Protein 7N72 (pdb70)

Sequence (1030 aa):
SVRLSGYCGSPWRVIGYHVVVWMMAGIPLLLFRWKPLWGVRLRLRPCNLAHAETLVIEIWQLFTVQVQTEVLRYYLFQGQRYIWIETQQAFYQVSLLDHGRSCDDVHRSRHGLSLQDQMVRKAIYGPNVISIPVKSYPQLLVDEALNPYYGFQAFSIALWLADHYYWYALCIFLISSISICLSLYKTRKQSQTLRDMVKLSMRVCVCRPGGEEEWVDSSELVPGDCLVLPQEGGLMPCDAALVAGECMVNESSLTGESIPVLKTALPEGLGPYCAETHRRHTLFCGTLILQARAYVGPHVLAVVTRTGFCTAKGGLVSSILHPFYKHSMKFVAALSVLALLGTIYSIFILYRNRVPLNEIVIRALDLVTVVVPPALPAAMTVCTLYAQSRLRRQGIFCIHPLRINLGGKLQLVCFDKTGTLTEDGLDVMGVVPLKGQAFLPLVPEPRRLPVGPLLRALATCHALSRLQDTPVGDPMDLKMVESTGWVLEDSAFGTQVPVPVSVLHRFPFSSALQRMSVVVAWPGATQPEAYVKGSPELVAGLCNPETVPTDFAQMLQSYTAAGYRVVALASKPLPTVPSLEAAQQLTRDTVEGDLSLLGLLVMRNLLKPQTTPVIQALRRTRIRAVMVTGDNLQTAVTVARGCGMVAPQEHLIIVHATHPERGQPASLEFLPMESRSRHLALSGPTFGIIVKHFPKLLPKVLVQGTVFARMAPEQKTELVCELQKLQYCVGMCGDGANDCGALKAADVGISLSQAEASVVSPFTSSMASIECVPMVIREGRCSLDTSFSVFKYMALYSLTQFISVLILYTINTNLGDLQFLAIDLVITTTVAVLMSRTGPALVLGRVRPPGALLSVPVLSSLLLQMVLVTGVQLGGYFLTLAQPWFVPLNRTVAAPDNLPNYENTVVFSLSSFQYLILAAAVSKGAPFRRPLYTNVPFLVALALLSSVLVGLVLVPGLLQGPLALRNITDTGFKLLLLGLVTLNFVGAFMLESVLDQCLPACLRRLRPKRASKKRFKQLERELAEQPWPP

Nearest PDB structures (foldseek):
  7n78-assembly1_A  TM=9.993E-01  e=0.000E+00  Homo sapiens
  7n70-assembly1_A  TM=8.697E-01  e=0.000E+00  Homo sapiens
  7n77-assembly1_A  TM=8.456E-01  e=0.000E+00  Homo sapiens
  7n73-assembly1_A  TM=7.585E-01  e=0.000E+00  Homo sapiens
  7n74-assembly1_A  TM=7.493E-01  e=0.000E+00  Homo sapiens

B-factor: mean 65.34, std 31.08, range [37.19, 162.53]

Foldseek 3Di:
DKDKWFWAADPVQQVVLVCCCPVVDVVVVVVCVVPVVVVCVRGTPTDDLLPGQKIWIPPVPIDIWGWDPPVWTWTADLQWIFTADPVVGGRHTPLCPCFWFFPQVLLVLQQFAAPVRLVVLCVRGNWQAADQDQDDLVRLLVVPCPDVLVVVLVVLLVLCVVVVLNPVSVVLVVVVVVVSVLVSVLSNVLSVVLRVFRGDWDWWWWHHHPGDIDIDILRSDGFSTKTFADQQKFFDSAKWFWAFWKWWKQVCLWFVARHTQIADHDDDDRTGDDCVVRVSRMDFGGIITRGIGGPDDDTTIIGGHGGHLSTLLSVLVSCLVDDLVVQVVVVLVVLQVVLVVLLVVLLVLCVVLVHDDVVNVSLSVNLSCLLRPSCQVVLLCLLLVLLQVVLVVVFKHFSDSVLLLLLLFFQAEEEAPALEFFDPDKAFQFWWFDDFADIDDGHRQLLPDPPDDVLVLLQPFADWDADPNRIDDDPVSNRSNVRNCWDFPVGWIDHNVPFIKGWLDWDDQDPVLQKIKTWIDTPPDDAIKMKMKGDQVSLLVAEDPSQHHPCNVVVVCVLPLQPKDKMWMWMDGDPDHPDSVVVHVDDVVVRSHHIHTGTITIIGGGGDPQQLVVLVQCVQLNHQYAYAGQADQSNQVNSCCVSVNQDQQAWEWEWDWDPADPPGHIDIDIDTDHGVSYAYAYEQVRLVSCVPPPVVCNLVCLLRYRHYYSHTLVRLLVSQVVVVVLVGQYEYEYAHSSCQSNQLNHSAYEYAHPGNNVSRHSMYGPDSYPPVSVSSSLSNLLSNLLSLLSSLLVSLLSLLQSLLQSVQSSLQEGQFSLLVCCSSPVLSVLLSSLSSNFGWAPGNHSDGDDSRCPDPLNVVLSVVLSVLSNVLLVVQLVVLVPDPPADGQPSSHHPPVSFPHPSSQLNSLQSQLSSLLSSLQSRQDPDSTHHPVVSVSNVVSSVVSVVLSLCSLPPPPRCCVVSRYDDDPPVVSSVVSVVSSVVSSVVSNVSSVCSVPCVVVCCCVPDNDPDDPRSSVVSVVVCVVPPDPD

Radius of gyration: 36.85 Å; Cα contacts (8 Å, |Δi|>4): 1982; chains: 1; bounding box: 64×92×120 Å

Organism: Homo sapiens (NCBI:txid9606)

Solvent-accessible surface area: 45955 Å² total; per-residue (Å²): 130,104,38,54,37,10,26,28,38,47,117,86,92,76,64,32,16,60,58,91,42,79,93,79,49,56,61,38,56,58,122,30,75,81,138,50,103,61,22,16,51,105,32,34,27,105,29,66,49,33,140,2,109,6,0,2,4,40,81,219,110,53,66,67,17,106,19,82,84,99,154,26,30,22,7,73,21,71,19,31,29,41,7,16,44,90,124,116,102,32,17,92,41,6,23,103,63,66,149,43,56,16,4,31,50,0,18,153,17,78,133,11,18,37,85,120,62,11,110,80,57,56,30,38,30,2,61,10,59,21,70,13,93,44,83,49,93,98,102,18,72,71,85,46,25,102,69,115,42,46,41,39,14,59,76,0,24,60,10,8,90,60,27,122,21,102,166,10,1,86,38,3,101,86,75,12,36,103,50,25,82,94,36,15,119,46,51,67,81,46,28,59,60,14,92,84,46,4,134,45,66,55,147,7,7,0,10,17,65,72,74,107,81,65,155,11,44,1,18,53,0,0,7,2,0,0,4,22,6,53,68,142,10,26,69,1,10,0,4,0,0,0,7,4,8,43,1,42,0,26,2,37,29,14,24,21,22,78,109,68,45,69,1,32,35,5,69,130,31,153,29,83,34,46,31,139,102,21,86,155,8,1,0,13,9,14,1,72,6,67,55,0,102,24,136,111,44,120,46,0,12,0,0,0,31,79,7,10,22,24,2,45,35,0,30,16,2,18,34,4,49,70,144,24,84,157,56,21,134,131,21,26,58,52,9,53,96,65,2,114,123,5,12,101,90,0,72,121,2,5,153,120,19,203,14,84,143,106,53,10,73,34,28,3,66,11,0,29,4,10,0,4,4,5,14,8,53,29,6,22,34,27,2,0,84,65,0,25,53,56,0,118,219,65,15,0,91,9,46,59,15,77,70,0,2,28,1,0,33,4,18,0,3,0,0,3,2,17,4,0,0,0,53,113,40,49,56,31,55,0,4,3,13,35,61,75,57,62,50,65,107,64,32,96,50,10,50,78,26,108,114,26,90,18,29,45,3,6,13,27,1,48,85,39,65,80,56,107,115,56,67,54,51,56,96,62,4,42,32,5,22,83,29,5,34,26,65,73,105,114,59,43,23,27,48,75,138,103,58,94,27,48,22,26,29,74,33,116,76,52,43,100,68,45,35,15,28,11,20,19,29,36,99,92,62,113,34,8,53,20,16,27,34,8,49,23,85,56,14,27,73,38,15,52,101,89,17,25,13,118,59,27,78,74,26,17,57,79,44,64,66,19,23,56,68,13,8,5,5,2,17,28,103,33,117,43,71,72,53,68,104,54,11,72,88,74,73,57,85,87,38,53,35,91,11,45,19,27,3,2,4,0,1,58,17,57,45,16,104,60,0,36,80,10,0,91,17,0,56,141,3,155,3,47,9,0,0,0,0,1,18,34,22,95,13,0,7,32,8,0,52,41,0,14,1,1,14,104,136,18,113,1,10,18,2,89,7,73,120,52,61,108,86,98,112,14,59,28,98,65,83,106,66,100,98,93,72,68,7,0,0,0,22,0,79,3,0,13,6,0,30,133,88,36,66,168,41,14,28,59,0,2,10,19,0,6,0,1,0,110,3,30,7,98,26,0,19,46,0,0,41,29,1,50,134,12,71,9,13,0,1,0,0,0,35,15,18,0,0,0,2,0,0,76,27,2,33,0,0,4,0,16,22,118,72,76,0,31,20,6,3,8,0,12,1,75,46,55,8,0,66,0,1,20,40,0,1,44,2,0,7,1,1,0,19,2,0,14,2,0,2,19,0,1,3,0,9,0,27,0,5,9,34,0,0,28,19,0,2,43,7,5,5,14,0,9,76,80,1,15,27,25,0,8,54,76,6,6,65,40,1,6,54,34,3,1,90,9,15,14,19,137,117,30,30,128,100,61,8,74,31,24,0,51,26,76,59,10,64,30,5,7,119,62,1,18,91,40,0,36,43,6,0,66,27,0,22,121,68,0,64,77,34,130,62,33,84,95,9,92,106,128,58,31,26,93,109,12,20,62,3,25,4,0,10,1,0,4,12,0,0,1,13,0,0,6,8,1,0,8,3,0,8,49,12,83,73,22,4,93,38,40,161,48,2,88,49,2,63,77,15,19,62,110,27,35,64,70,10,51,10,14,17,64,70,91,56,69,86,20,65,78,11,29,10,72,65,12,119,55,86,42,5,17,105,85,6,28,40,29,12,77,108,1,90,77,19,0,59,108,46,8,46,84,17,88,135,74,32,53,47,63,63,160,96,137,67,114,96,89,78,31,151,47,89,9,67,53,5,73,87,76,18,87,141,140,71,33,6,170

Secondary structure (DSSP, 8-state):
--EEEEEEE-HHHHHHHHHHHHTS-SHHHHHHHH-HHHHHHHHEEE--TTT-SEEEEE---EEEEE-EE---EEEEETTEEEEEETTTTEEEEGGGTTTT-BHHHHHHGGG---HHHHHHHHHHH--S--------HHHHHHHHTT-HHHHHHHHHHHHHHHTT-HHHHHHHHHHHHHHHHHHHHHHHHHHHHHHHHH----EEEEEETTTEEEEEEGGG--TT-EEEE-TT-EE--SEEEEEESEEEEE-HHHHS--SEEEEEPPP--SSB--TTTTGGGEE-TTPEEEEEE-SSSSSEEEEEEE-GGGSHHHHHHHHHH---HHHHHHHHHHHHHHHHHHHHHHHHHHHHTT--HHHHHHHHHHHHHHHS-TTHHHHHHHHHHHHHHHHHHHTEEESSGGGGGGGGS-SEEEE-SBTTTEEEEEEEEEEE-EETTEEPPPBS-GGGS-SSHHHHHHHHSS--EEETTEEES-HHHHHHHHHH--EE--EEEE------EEEEEEE---TTT-EEEEEEE-TT-SS-EEEEEE-HHHHTTTB-TTTS-TTHHHHHHHHHTTT-EEEEEEEEE--S-SSHHHHTS--HHHHHSSBEEEEEEEEEEEEPTTHHHHHHHHHHTT-EEEEE-SS-HHHHHHHHHHTTSS-TTSEEEEEEEE---TTS--EEEEEEE----EEEEEEHHHHHHHHHH-TTTHHHHHHHEEEEES--HHHHHHHHHHHHHTT--EEEEE-SGGGHHHHHHSSEEEE--SSSSTTT-SEEESSSSTTHHHHHHHHHHHHHHHHHHHHHHHHHHHHHHHHHHHHHHHTT----HHHHHIIIIIIHHHHHHHHTT--B-SS--SSPPP--TT-HHHHHHHHHHHHHHHHHHHHHHHHHHT-TT-----TTS-TTTT-S-HHHHHHHHHHHHHHHHHHHHH--BTBTB--GGG-HHHHHHHHHHHHHHHHHHHSTTSSTTTTTPPP---HHHHHHHHHHHHHHHHHHHHHHHHHHHHHHHHHHHHS---S-S-HHHHHHHHHHHS-S--

GO terms:
  GO:0070300 phosphatidic acid binding (F, IDA)
  GO:0080025 phosphatidylinositol-3,5-bisphosphate binding (F, IDA)
  GO:0031982 vesicle (C, IDA)
  GO:0043005 neuron projection (C, IDA)
  GO:0043025 neuronal cell body (C, IDA)
  GO:0005764 lysosome (C, IDA)
  GO:0005765 lysosomal membrane (C, IDA)
  GO:0005770 late endosome (C, IDA)
  GO:0005771 multivesicular body (C, IDA)
  GO:0005776 autophagosome (C, IDA)
  GO:0030133 transport vesicle (C, IDA)
  GO:0010821 regulation of mitochondrion organization (P, IDA)
  GO:1905037 autophagosome organization (P, IDA)
  GO:0016243 regulation of autophagosome size (P, IDA)
  GO:1902047 polyamine transmembrane transport (P, IDA)
  GO:1903543 positive regulation of exosomal secretion (P, IDA)
  GO:0006874 intracellular calcium ion homeostasis (P, IDA)
  GO:0034599 cellular response to oxidative stress (P, TAS)
  GO:0005765 lysosomal membrane (C, TAS)
  GO:0005771 multivesicular body (C, TAS)

Structure (mmCIF, N/CA/C/O backbone):
data_7N72
#
_entry.id   7N72
#
_cell.length_a   1.00
_cell.length_b   1.00
_cell.length_c   1.00
_cell.angle_alpha   90.00
_cell.angle_beta   90.00
_cell.angle_gamma   90.00
#
_symmetry.space_group_name_H-M   'P 1'
#
loop_
_entity.id
_entity.type
_entity.pdbx_description
1 polymer 'Isoform 3 of Polyamine-transporting ATPase 13A2'
2 non-polymer 'TETRAFLUOROALUMINATE ION'
3 non-polymer 'MAGNESIUM ION'
4 non-polymer SPERMINE
5 non-polymer 'CHOLESTEROL HEMISUCCINATE'
6 non-polymer 1,2-DIACYL-SN-GLYCERO-3-PHOSPHOCHOLINE
7 non-polymer DODECYL-BETA-D-MALTOSIDE
8 water water
#
loop_
_atom_site.group_PDB
_atom_site.id
_atom_site.type_symbol
_atom_site.label_atom_id
_atom_site.label_alt_id
_atom_site.label_comp_id
_atom_site.label_asym_id
_atom_site.label_entity_id
_atom_site.label_seq_id
_atom_site.pdbx_PDB_ins_code
_atom_site.Cartn_x
_atom_site.Cartn_y
_atom_site.Cartn_z
_atom_site.occupancy
_atom_site.B_iso_or_equiv
_atom_site.auth_seq_id
_atom_site.auth_comp_id
_atom_site.auth_asym_id
_atom_site.auth_atom_id
_atom_site.pdbx_PDB_model_num
ATOM 1 N N . SER A 1 34 ? 178.226 174.599 180.228 1.00 97.02 34 SER A N 1
ATOM 2 C CA . SER A 1 34 ? 178.020 176.032 180.402 1.00 97.02 34 SER A CA 1
ATOM 3 C C . SER A 1 34 ? 176.602 176.430 180.008 1.00 97.02 34 SER A C 1
ATOM 4 O O . SER A 1 34 ? 176.052 175.919 179.032 1.00 97.02 34 SER A O 1
ATOM 6 N N . VAL A 1 35 ? 176.010 177.349 180.771 1.00 95.13 35 VAL A N 1
ATOM 7 C CA . VAL A 1 35 ? 174.657 177.824 180.522 1.00 95.13 35 VAL A CA 1
ATOM 8 C C . VAL A 1 35 ? 174.670 179.346 180.495 1.00 95.13 35 VAL A C 1
ATOM 9 O O . VAL A 1 35 ? 175.580 179.994 181.017 1.00 95.13 35 VAL A O 1
ATOM 13 N N . ARG A 1 36 ? 173.636 179.913 179.877 1.00 90.60 36 ARG A N 1
ATOM 14 C CA . ARG A 1 36 ? 173.502 181.358 179.756 1.00 90.60 36 ARG A CA 1
ATOM 15 C C . ARG A 1 36 ? 172.064 181.749 180.039 1.00 90.60 36 ARG A C 1
ATOM 16 O O . ARG A 1 36 ? 171.138 181.151 179.485 1.00 90.60 36 ARG A O 1
ATOM 18 N N . LEU A 1 37 ? 171.883 182.751 180.894 1.00 85.25 37 LEU A N 1
ATOM 19 C CA . LEU A 1 37 ? 170.566 183.243 181.277 1.00 85.25 37 LEU A CA 1
ATOM 20 C C . LEU A 1 37 ? 170.384 184.639 180.701 1.00 85.25 37 LEU A C 1
ATOM 21 O O . LEU A 1 37 ? 171.156 185.551 181.016 1.00 85.25 37 LEU A O 1
ATOM 26 N N . SER A 1 38 ? 169.368 184.804 179.862 1.00 88.30 38 SER A N 1
ATOM 27 C CA . SER A 1 38 ? 169.020 186.095 179.289 1.00 88.30 38 SER A CA 1
ATOM 28 C C . SER A 1 38 ? 167.686 186.551 179.856 1.00 88.30 38 SER A C 1
ATOM 29 O O . SER A 1 38 ? 166.694 185.823 179.781 1.00 88.30 38 SER A O 1
ATOM 32 N N . GLY A 1 39 ? 167.653 187.759 180.409 1.00 90.71 39 GLY A N 1
ATOM 33 C CA . GLY A 1 39 ? 166.462 188.247 181.076 1.00 90.71 39 GLY A CA 1
ATOM 34 C C . GLY A 1 39 ? 165.646 189.210 180.234 1.00 90.71 39 GLY A C 1
ATOM 35 O O . GLY A 1 39 ? 166.191 190.143 179.647 1.00 90.71 39 GLY A O 1
ATOM 36 N N . TYR A 1 40 ? 164.332 188.982 180.181 1.00 95.28 40 TYR A N 1
ATOM 37 C CA . TYR A 1 40 ? 163.428 189.802 179.384 1.00 95.28 40 TYR A CA 1
ATOM 38 C C . TYR A 1 40 ? 162.168 190.123 180.168 1.00 95.28 40 TYR A C 1
ATOM 39 O O . TYR A 1 40 ? 161.495 189.215 180.660 1.00 95.28 40 TYR A O 1
ATOM 48 N N . CYS A 1 41 ? 161.844 191.406 180.269 1.00 102.63 41 CYS A N 1
ATOM 49 C CA . CYS A 1 41 ? 160.564 191.852 180.790 1.00 102.63 41 CYS A CA 1
ATOM 50 C C . CYS A 1 41 ? 159.622 192.124 179.620 1.00 102.63 41 CYS A C 1
ATOM 51 O O . CYS A 1 41 ? 159.928 191.816 178.465 1.00 102.63 41 CYS A O 1
ATOM 53 N N . GLY A 1 42 ? 158.470 192.710 179.907 1.00 111.59 42 GLY A N 1
ATOM 54 C CA . GLY A 1 42 ? 157.500 193.004 178.871 1.00 111.59 42 GLY A CA 1
ATOM 55 C C . GLY A 1 42 ? 156.908 194.384 179.044 1.00 111.59 42 GLY A C 1
ATOM 56 O O . GLY A 1 42 ? 156.831 194.920 180.152 1.00 111.59 42 GLY A O 1
ATOM 57 N N . SER A 1 43 ? 156.491 194.962 177.919 1.00 119.64 43 SER A N 1
ATOM 58 C CA . SER A 1 43 ? 155.762 196.214 177.889 1.00 119.64 43 SER A CA 1
ATOM 59 C C . SER A 1 43 ? 154.402 195.975 177.246 1.00 119.64 43 SER A C 1
ATOM 60 O O . SER A 1 43 ? 154.333 195.344 176.181 1.00 119.64 43 SER A O 1
ATOM 63 N N . PRO A 1 44 ? 153.307 196.450 177.848 1.00 122.51 44 PRO A N 1
ATOM 64 C CA . PRO A 1 44 ? 151.980 196.142 177.283 1.00 122.51 44 PRO A CA 1
ATOM 65 C C . PRO A 1 44 ? 151.797 196.662 175.869 1.00 122.51 44 PRO A C 1
ATOM 66 O O . PRO A 1 44 ? 151.323 195.919 174.999 1.00 122.51 44 PRO A O 1
ATOM 70 N N . TRP A 1 45 ? 152.168 197.918 175.610 1.00 122.55 45 TRP A N 1
ATOM 71 C CA . TRP A 1 45 ? 152.111 198.434 174.246 1.00 122.55 45 TRP A CA 1
ATOM 72 C C . TRP A 1 45 ? 152.950 197.577 173.311 1.00 122.55 45 TRP A C 1
ATOM 73 O O . TRP A 1 45 ? 152.521 197.249 172.200 1.00 122.55 45 TRP A O 1
ATOM 75 N N . ARG A 1 46 ? 154.148 197.188 173.755 1.00 119.40 46 ARG A N 1
ATOM 76 C CA . ARG A 1 46 ? 155.001 196.324 172.948 1.00 119.40 46 ARG A CA 1
ATOM 77 C C . ARG A 1 46 ? 154.379 194.948 172.751 1.00 119.40 46 ARG A C 1
ATOM 78 O O . ARG A 1 46 ? 154.519 194.351 171.680 1.00 119.40 46 ARG A O 1
ATOM 86 N N . VAL A 1 47 ? 153.674 194.438 173.763 1.00 124.20 47 VAL A N 1
ATOM 87 C CA . VAL A 1 47 ? 153.032 193.130 173.647 1.00 124.20 47 VAL A CA 1
ATOM 88 C C . VAL A 1 47 ? 151.931 193.169 172.594 1.00 124.20 47 VAL A C 1
ATOM 89 O O . VAL A 1 47 ? 151.872 192.316 171.698 1.00 124.20 47 VAL A O 1
ATOM 93 N N . ILE A 1 48 ? 151.073 194.187 172.663 1.00 127.27 48 ILE A N 1
ATOM 94 C CA . ILE A 1 48 ? 149.995 194.322 171.689 1.00 127.27 48 ILE A CA 1
ATOM 95 C C . ILE A 1 48 ? 150.564 194.565 170.301 1.00 127.27 48 ILE A C 1
ATOM 96 O O . ILE A 1 48 ? 150.059 194.037 169.301 1.00 127.27 48 ILE A O 1
ATOM 98 N N . GLY A 1 49 ? 151.628 195.365 170.218 1.00 128.98 49 GLY A N 1
ATOM 99 C CA . GLY A 1 49 ? 152.243 195.621 168.929 1.00 128.98 49 GLY A CA 1
ATOM 100 C C . GLY A 1 49 ? 152.813 194.368 168.298 1.00 128.98 49 GLY A C 1
ATOM 101 O O . GLY A 1 49 ? 152.617 194.114 167.108 1.00 128.98 49 GLY A O 1
ATOM 102 N N . TYR A 1 50 ? 153.531 193.568 169.087 1.00 130.39 50 TYR A N 1
ATOM 103 C CA . TYR A 1 50 ? 154.013 192.283 168.596 1.00 130.39 50 TYR A CA 1
ATOM 104 C C . TYR A 1 50 ? 152.859 191.415 168.115 1.00 130.39 50 TYR A C 1
ATOM 105 O O . TYR A 1 50 ? 152.911 190.849 167.016 1.00 130.39 50 TYR A O 1
ATOM 107 N N . HIS A 1 51 ? 151.803 191.300 168.926 1.00 132.85 51 HIS A N 1
ATOM 108 C CA . HIS A 1 51 ? 150.693 190.431 168.549 1.00 132.85 51 HIS A CA 1
ATOM 109 C C . HIS A 1 51 ? 150.046 190.888 167.245 1.00 132.85 51 HIS A C 1
ATOM 110 O O . HIS A 1 51 ? 149.765 190.067 166.365 1.00 132.85 51 HIS A O 1
ATOM 112 N N . VAL A 1 52 ? 149.815 192.191 167.091 1.00 134.49 52 VAL A N 1
ATOM 113 C CA . VAL A 1 52 ? 149.183 192.666 165.863 1.00 134.49 52 VAL A CA 1
ATOM 114 C C . VAL A 1 52 ? 150.099 192.508 164.662 1.00 134.49 52 VAL A C 1
ATOM 115 O O . VAL A 1 52 ? 149.659 192.072 163.594 1.00 134.49 52 VAL A O 1
ATOM 117 N N . VAL A 1 53 ? 151.388 192.810 164.819 1.00 135.06 53 VAL A N 1
ATOM 118 C CA . VAL A 1 53 ? 152.308 192.705 163.691 1.00 135.06 53 VAL A CA 1
ATOM 119 C C . VAL A 1 53 ? 152.498 191.250 163.272 1.00 135.06 53 VAL A C 1
ATOM 120 O O . VAL A 1 53 ? 152.768 190.964 162.099 1.00 135.06 53 VAL A O 1
ATOM 124 N N . VAL A 1 54 ? 152.326 190.303 164.194 1.00 136.39 54 VAL A N 1
ATOM 125 C CA . VAL A 1 54 ? 152.493 188.897 163.839 1.00 136.39 54 VAL A CA 1
ATOM 126 C C . VAL A 1 54 ? 151.172 188.216 163.478 1.00 136.39 54 VAL A C 1
ATOM 127 O O . VAL A 1 54 ? 151.190 187.109 162.917 1.00 136.39 54 VAL A O 1
ATOM 131 N N . TRP A 1 55 ? 150.029 188.847 163.752 1.00 137.27 55 TRP A N 1
ATOM 132 C CA . TRP A 1 55 ? 148.739 188.269 163.391 1.00 137.27 55 TRP A CA 1
ATOM 133 C C . TRP A 1 55 ? 148.101 188.950 162.182 1.00 137.27 55 TRP A C 1
ATOM 134 O O . TRP A 1 55 ? 147.786 188.281 161.195 1.00 137.27 55 TRP A O 1
ATOM 136 N N . MET A 1 56 ? 147.902 190.270 162.233 1.00 138.89 56 MET A N 1
ATOM 137 C CA . MET A 1 56 ? 147.168 190.948 161.168 1.00 138.89 56 MET A CA 1
ATOM 138 C C . MET A 1 56 ? 147.983 191.048 159.885 1.00 138.89 56 MET A C 1
ATOM 139 O O . MET A 1 56 ? 147.419 190.970 158.787 1.00 138.89 56 MET A O 1
ATOM 141 N N . MET A 1 57 ? 149.301 191.230 159.995 1.00 138.38 57 MET A N 1
ATOM 142 C CA . MET A 1 57 ? 150.132 191.384 158.805 1.00 138.38 57 MET A CA 1
ATOM 143 C C . MET A 1 57 ? 150.207 190.082 158.016 1.00 138.38 57 MET A C 1
ATOM 144 O O . MET A 1 57 ? 149.805 190.023 156.848 1.00 138.38 57 MET A O 1
ATOM 146 N N . ALA A 1 58 ? 150.717 189.025 158.641 1.00 138.41 58 ALA A N 1
ATOM 147 C CA . ALA A 1 58 ? 150.814 187.722 157.997 1.00 138.41 58 ALA A CA 1
ATOM 148 C C . ALA A 1 58 ? 150.934 186.661 159.080 1.00 138.41 58 ALA A C 1
ATOM 149 O O . ALA A 1 58 ? 151.199 186.963 160.246 1.00 138.41 58 ALA A O 1
ATOM 151 N N . GLY A 1 59 ? 150.734 185.409 158.680 1.00 138.13 59 GLY A N 1
ATOM 152 C CA . GLY A 1 59 ? 150.859 184.295 159.602 1.00 138.13 59 GLY A CA 1
ATOM 153 C C . GLY A 1 59 ? 152.266 183.724 159.637 1.00 138.13 59 GLY A C 1
ATOM 154 O O . GLY A 1 59 ? 152.645 183.037 160.585 1.00 138.13 59 GLY A O 1
ATOM 155 N N . ILE A 1 60 ? 153.028 184.033 158.580 1.00 137.03 60 ILE A N 1
ATOM 156 C CA . ILE A 1 60 ? 154.411 183.547 158.447 1.00 137.03 60 ILE A CA 1
ATOM 157 C C . ILE A 1 60 ? 155.297 183.951 159.614 1.00 137.03 60 ILE A C 1
ATOM 158 O O . ILE A 1 60 ? 156.151 183.145 160.020 1.00 137.03 60 ILE A O 1
ATOM 160 N N . PRO A 1 61 ? 155.196 185.167 160.171 1.00 136.87 61 PRO A N 1
ATOM 161 C CA . PRO A 1 61 ? 156.066 185.509 161.308 1.00 136.87 61 PRO A CA 1
ATOM 162 C C . PRO A 1 61 ? 155.943 184.561 162.488 1.00 136.87 61 PRO A C 1
ATOM 163 O O . PRO A 1 61 ? 156.936 184.346 163.194 1.00 136.87 61 PRO A O 1
ATOM 167 N N . LEU A 1 62 ? 154.764 183.978 162.726 1.00 135.66 62 LEU A N 1
ATOM 168 C CA . LEU A 1 62 ? 154.643 182.992 163.796 1.00 135.66 62 LEU A CA 1
ATOM 169 C C . LEU A 1 62 ? 155.535 181.784 163.536 1.00 135.66 62 LEU A C 1
ATOM 170 O O . LEU A 1 62 ? 156.221 181.302 164.444 1.00 135.66 62 LEU A O 1
ATOM 172 N N . LEU A 1 63 ? 155.552 181.289 162.296 1.00 134.83 63 LEU A N 1
ATOM 173 C CA . LEU A 1 63 ? 156.425 180.169 161.965 1.00 134.83 63 LEU A CA 1
ATOM 174 C C . LEU A 1 63 ? 157.892 180.573 161.983 1.00 134.83 63 LEU A C 1
ATOM 175 O O . LEU A 1 63 ? 158.752 179.772 162.371 1.00 134.83 63 LEU A O 1
ATOM 177 N N . LEU A 1 64 ? 158.195 181.808 161.577 1.00 134.21 64 LEU A N 1
ATOM 178 C CA . LEU A 1 64 ? 159.567 182.284 161.630 1.00 134.21 64 LEU A CA 1
ATOM 179 C C . LEU A 1 64 ? 160.071 182.353 163.067 1.00 134.21 64 LEU A C 1
ATOM 180 O O . LEU A 1 64 ? 161.245 182.071 163.342 1.00 134.21 64 LEU A O 1
ATOM 185 N N . PHE A 1 65 ? 159.195 182.735 163.996 1.00 131.51 65 PHE A N 1
ATOM 186 C CA . PHE A 1 65 ? 159.574 182.786 165.401 1.00 131.51 65 PHE A CA 1
ATOM 187 C C . PHE A 1 65 ? 159.623 181.397 166.020 1.00 131.51 65 PHE A C 1
ATOM 188 O O . PHE A 1 65 ? 160.423 181.154 166.929 1.00 131.51 65 PHE A O 1
ATOM 190 N N . ARG A 1 66 ? 158.779 180.476 165.553 1.00 131.39 66 ARG A N 1
ATOM 191 C CA . ARG A 1 66 ? 158.886 179.099 166.020 1.00 131.39 66 ARG A CA 1
ATOM 192 C C . ARG A 1 66 ? 160.177 178.446 165.537 1.00 131.39 66 ARG A C 1
ATOM 193 O O . ARG A 1 66 ? 160.740 177.599 166.239 1.00 131.39 66 ARG A O 1
ATOM 195 N N . TRP A 1 67 ? 160.666 178.832 164.355 1.00 130.38 67 TRP A N 1
ATOM 196 C CA . TRP A 1 67 ? 161.913 178.263 163.854 1.00 130.38 67 TRP A CA 1
ATOM 197 C C . TRP A 1 67 ? 163.115 178.841 164.593 1.00 130.38 67 TRP A C 1
ATOM 198 O O . TRP A 1 67 ? 164.063 178.113 164.911 1.00 130.38 67 TRP A O 1
ATOM 200 N N . LYS A 1 68 ? 163.095 180.140 164.888 1.00 127.50 68 LYS A N 1
ATOM 201 C CA . LYS A 1 68 ? 164.087 180.758 165.775 1.00 127.50 68 LYS A CA 1
ATOM 202 C C . LYS A 1 68 ? 163.359 181.627 166.792 1.00 127.50 68 LYS A C 1
ATOM 203 O O . LYS A 1 68 ? 162.886 182.728 166.456 1.00 127.50 68 LYS A O 1
ATOM 209 N N . PRO A 1 69 ? 163.248 181.175 168.043 1.00 122.50 69 PRO A N 1
ATOM 210 C CA . PRO A 1 69 ? 162.538 181.974 169.049 1.00 122.50 69 PRO A CA 1
ATOM 211 C C . PRO A 1 69 ? 163.309 183.197 169.509 1.00 122.50 69 PRO A C 1
ATOM 212 O O . PRO A 1 69 ? 162.732 184.037 170.211 1.00 122.50 69 PRO A O 1
ATOM 216 N N . LEU A 1 70 ? 164.589 183.318 169.150 1.00 120.02 70 LEU A N 1
ATOM 217 C CA . LEU A 1 70 ? 165.365 184.486 169.555 1.00 120.02 70 LEU A CA 1
ATOM 218 C C . LEU A 1 70 ? 164.765 185.769 168.994 1.00 120.02 70 LEU A C 1
ATOM 219 O O . LEU A 1 70 ? 164.644 186.773 169.707 1.00 120.02 70 LEU A O 1
ATOM 224 N N . TRP A 1 71 ? 164.372 185.754 167.719 1.00 118.41 71 TRP A N 1
ATOM 225 C CA . TRP A 1 71 ? 163.751 186.933 167.128 1.00 118.41 71 TRP A CA 1
ATOM 226 C C . TRP A 1 71 ? 162.408 187.231 167.783 1.00 118.41 71 TRP A C 1
ATOM 227 O O . TRP A 1 71 ? 162.077 188.396 168.034 1.00 118.41 71 TRP A O 1
ATOM 229 N N . GLY A 1 72 ? 161.631 186.190 168.083 1.00 117.18 72 GLY A N 1
ATOM 230 C CA . GLY A 1 72 ? 160.348 186.402 168.731 1.00 117.18 72 GLY A CA 1
ATOM 231 C C . GLY A 1 72 ? 160.478 187.015 170.111 1.00 117.18 72 GLY A C 1
ATOM 232 O O . GLY A 1 72 ? 159.699 187.895 170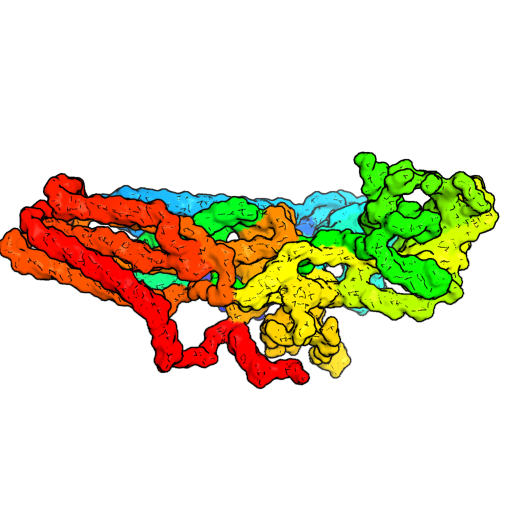.485 1.00 117.18 72 GLY A O 1
ATOM 233 N N . VAL A 1 73 ? 161.471 186.570 170.883 1.00 114.91 73 VAL A N 1
ATOM 234 C CA . VAL A 1 73 ? 161.652 187.122 172.223 1.00 114.91 73 VAL A CA 1
ATOM 235 C C . VAL A 1 73 ? 162.319 188.490 172.187 1.00 114.91 73 VAL A C 1
ATOM 236 O O . VAL A 1 73 ? 162.124 189.290 173.109 1.00 114.91 73 VAL A O 1
ATOM 240 N N . ARG A 1 74 ? 163.108 188.789 171.150 1.00 115.40 74 ARG A N 1
ATOM 241 C CA . ARG A 1 74 ? 163.644 190.136 171.013 1.00 115.40 74 ARG A CA 1
ATOM 242 C C . ARG A 1 74 ? 162.589 191.117 170.523 1.00 115.40 74 ARG A C 1
ATOM 243 O O . ARG A 1 74 ? 162.706 192.320 170.775 1.00 115.40 74 ARG A O 1
ATOM 245 N N . LEU A 1 75 ? 161.560 190.629 169.831 1.00 115.48 75 LEU A N 1
ATOM 246 C CA . LEU A 1 75 ? 160.499 191.509 169.359 1.00 115.48 75 LEU A CA 1
ATOM 247 C C . LEU A 1 75 ? 159.418 191.724 170.413 1.00 115.48 75 LEU A C 1
ATOM 248 O O . LEU A 1 75 ? 159.000 192.860 170.653 1.00 115.48 75 LEU A O 1
ATOM 253 N N . ARG A 1 76 ? 158.962 190.648 171.056 1.00 114.14 76 ARG A N 1
ATOM 254 C CA . ARG A 1 76 ? 157.857 190.746 172.005 1.00 114.14 76 ARG A CA 1
ATOM 255 C C . ARG A 1 76 ? 158.298 191.256 173.371 1.00 114.14 76 ARG A C 1
ATOM 256 O O . ARG A 1 76 ? 157.537 191.963 174.041 1.00 114.14 76 ARG A O 1
ATOM 258 N N . LEU A 1 77 ? 159.509 190.919 173.798 1.00 107.41 77 LEU A N 1
ATOM 259 C CA . LEU A 1 77 ? 159.978 191.230 175.138 1.00 107.41 77 LEU A CA 1
ATOM 260 C C . LEU A 1 77 ? 161.206 192.122 175.072 1.00 107.41 77 LEU A C 1
ATOM 261 O O . LEU A 1 77 ? 162.116 191.882 174.273 1.00 107.41 77 LEU A O 1
ATOM 266 N N . ARG A 1 78 ? 161.227 193.152 175.911 1.00 102.53 78 ARG A N 1
ATOM 267 C CA . ARG A 1 78 ? 162.441 193.952 175.946 1.00 102.53 78 ARG A CA 1
ATOM 268 C C . ARG A 1 78 ? 163.475 193.293 176.852 1.00 102.53 78 ARG A C 1
ATOM 269 O O . ARG A 1 78 ? 163.113 192.627 177.823 1.00 102.53 78 ARG A O 1
ATOM 271 N N . PRO A 1 79 ? 164.766 193.453 176.559 1.00 98.38 79 PRO A N 1
ATOM 272 C CA . PRO A 1 79 ? 165.790 192.905 177.458 1.00 98.38 79 PRO A CA 1
ATOM 273 C C . PRO A 1 79 ? 165.784 193.615 178.798 1.00 98.38 79 PRO A C 1
ATOM 274 O O . PRO A 1 79 ? 165.763 194.845 178.869 1.00 98.38 79 PRO A O 1
ATOM 278 N N . CYS A 1 80 ? 165.802 192.828 179.870 1.00 92.66 80 CYS A N 1
ATOM 279 C CA . CYS A 1 80 ? 165.750 193.352 181.225 1.00 92.66 80 CYS A CA 1
ATOM 280 C C . CYS A 1 80 ? 166.812 192.670 182.070 1.00 92.66 80 CYS A C 1
ATOM 281 O O . CYS A 1 80 ? 167.236 191.550 181.780 1.00 92.66 80 CYS A O 1
ATOM 283 N N . ASN A 1 81 ? 167.233 193.359 183.127 1.00 86.77 81 ASN A N 1
ATOM 284 C CA . ASN A 1 81 ? 168.237 192.806 184.025 1.00 86.77 81 ASN A CA 1
ATOM 285 C C . ASN A 1 81 ? 167.690 191.530 184.670 1.00 86.77 81 ASN A C 1
ATOM 286 O O . ASN A 1 81 ? 166.502 191.436 184.999 1.00 86.77 81 ASN A O 1
ATOM 288 N N . LEU A 1 82 ? 168.572 190.543 184.844 1.00 80.47 82 LEU A N 1
ATOM 289 C CA . LEU A 1 82 ? 168.160 189.234 185.348 1.00 80.47 82 LEU A CA 1
ATOM 290 C C . LEU A 1 82 ? 167.472 189.323 186.706 1.00 80.47 82 LEU A C 1
ATOM 291 O O . LEU A 1 82 ? 166.703 188.429 187.064 1.00 80.47 82 LEU A O 1
ATOM 296 N N . ALA A 1 83 ? 167.730 190.385 187.468 1.00 79.62 83 ALA A N 1
ATOM 297 C CA . ALA A 1 83 ? 167.085 190.553 188.762 1.00 79.62 83 ALA A CA 1
ATOM 298 C C . ALA A 1 83 ? 165.619 190.951 188.643 1.00 79.62 83 ALA A C 1
ATOM 299 O O . ALA A 1 83 ? 164.854 190.742 189.587 1.00 79.62 83 ALA A O 1
ATOM 301 N N . HIS A 1 84 ? 165.216 191.533 187.514 1.00 84.77 84 HIS A N 1
ATOM 302 C CA . HIS A 1 84 ? 163.841 191.934 187.283 1.00 84.77 84 HIS A CA 1
ATOM 303 C C . HIS A 1 84 ? 163.163 191.129 186.185 1.00 84.77 84 HIS A C 1
ATOM 304 O O . HIS A 1 84 ? 161.987 191.364 185.894 1.00 84.77 84 HIS A O 1
ATOM 311 N N . ALA A 1 85 ? 163.874 190.189 185.572 1.00 82.70 85 ALA A N 1
ATOM 312 C CA . ALA A 1 85 ? 163.363 189.469 184.416 1.00 82.70 85 ALA A CA 1
ATOM 313 C C . ALA A 1 85 ? 162.068 188.734 184.736 1.00 82.70 85 ALA A C 1
ATOM 314 O O . ALA A 1 85 ? 161.844 188.274 185.859 1.00 82.70 85 ALA A O 1
ATOM 316 N N . GLU A 1 86 ? 161.203 188.631 183.721 1.00 83.41 86 GLU A N 1
ATOM 317 C CA . GLU A 1 86 ? 160.029 187.780 183.774 1.00 83.41 86 GLU A CA 1
ATOM 318 C C . GLU A 1 86 ? 160.104 186.646 182.764 1.00 83.41 86 GLU A C 1
ATOM 319 O O . GLU A 1 86 ? 159.216 185.790 182.733 1.00 83.41 86 GLU A O 1
ATOM 325 N N . THR A 1 87 ? 161.141 186.624 181.937 1.00 85.19 87 THR A N 1
ATOM 326 C CA . THR A 1 87 ? 161.316 185.596 180.924 1.00 85.19 87 THR A CA 1
ATOM 327 C C . THR A 1 87 ? 162.803 185.362 180.741 1.00 85.19 87 THR A C 1
ATOM 328 O O . THR A 1 87 ? 163.577 186.318 180.658 1.00 85.19 87 THR A O 1
ATOM 332 N N . LEU A 1 88 ? 163.200 184.096 180.693 1.00 82.54 88 LEU A N 1
ATOM 333 C CA . LEU A 1 88 ? 164.595 183.717 180.554 1.00 82.54 88 LEU A CA 1
ATOM 334 C C . LEU A 1 88 ? 164.784 182.812 179.349 1.00 82.54 88 LEU A C 1
ATOM 335 O O . LEU A 1 88 ? 163.957 181.938 179.077 1.00 82.54 88 LEU A O 1
ATOM 340 N N . VAL A 1 89 ? 165.877 183.040 178.628 1.00 86.97 89 VAL A N 1
ATOM 341 C CA . VAL A 1 89 ? 166.296 182.182 177.529 1.00 86.97 89 VAL A CA 1
ATOM 342 C C . VAL A 1 89 ? 167.413 181.294 178.055 1.00 86.97 89 VAL A C 1
ATOM 343 O O . VAL A 1 89 ? 168.508 181.774 178.363 1.00 86.97 89 VAL A O 1
ATOM 347 N N . ILE A 1 90 ? 167.134 180.002 178.164 1.00 85.89 90 ILE A N 1
ATOM 348 C CA . ILE A 1 90 ? 168.080 179.029 178.693 1.00 85.89 90 ILE A CA 1
ATOM 349 C C . ILE A 1 90 ? 168.680 178.283 177.513 1.00 85.89 90 ILE A C 1
ATOM 350 O O . ILE A 1 90 ? 167.967 177.596 176.771 1.00 85.89 90 ILE A O 1
ATOM 355 N N . GLU A 1 91 ? 169.990 178.426 177.336 1.00 93.09 91 GLU A N 1
ATOM 356 C CA . GLU A 1 91 ? 170.715 177.814 176.238 1.00 93.09 91 GLU A CA 1
ATOM 357 C C . GLU A 1 91 ? 171.926 177.066 176.793 1.00 93.09 91 GLU A C 1
ATOM 358 O O . GLU A 1 91 ? 172.668 177.606 177.618 1.00 93.09 91 GLU A O 1
ATOM 364 N N . ILE A 1 92 ? 172.103 175.820 176.349 1.00 94.43 92 ILE A N 1
ATOM 365 C CA . ILE A 1 92 ? 173.011 174.867 176.977 1.00 94.43 92 ILE A CA 1
ATOM 366 C C . ILE A 1 92 ? 174.210 174.607 176.071 1.00 94.43 92 ILE A C 1
ATOM 367 O O . ILE A 1 92 ? 174.123 174.689 174.841 1.00 94.43 92 ILE A O 1
ATOM 372 N N . TRP A 1 100 ? 174.032 173.477 169.678 1.00 97.61 100 TRP A N 1
ATOM 373 C CA . TRP A 1 100 ? 173.490 174.428 170.640 1.00 97.61 100 TRP A CA 1
ATOM 374 C C . TRP A 1 100 ? 171.968 174.340 170.700 1.00 97.61 100 TRP A C 1
ATOM 375 O O . TRP A 1 100 ? 171.305 174.257 169.673 1.00 97.61 100 TRP A O 1
ATOM 386 N N . GLN A 1 101 ? 171.418 174.368 171.911 1.00 96.11 101 GLN A N 1
ATOM 387 C CA . GLN A 1 101 ? 169.983 174.246 172.137 1.00 96.11 101 GLN A CA 1
ATOM 388 C C . GLN A 1 101 ? 169.486 175.518 172.804 1.00 96.11 101 GLN A C 1
ATOM 389 O O . GLN A 1 101 ? 170.152 176.051 173.694 1.00 96.11 101 GLN A O 1
ATOM 395 N N . LEU A 1 102 ? 168.337 176.017 172.359 1.00 92.32 102 LEU A N 1
ATOM 396 C CA . LEU A 1 102 ? 167.714 177.201 172.938 1.00 92.32 102 LEU A CA 1
ATOM 397 C C . LEU A 1 102 ? 166.384 176.855 173.580 1.00 92.32 102 LEU A C 1
ATOM 398 O O . LEU A 1 102 ? 165.572 176.129 172.993 1.00 92.32 102 LEU A O 1
ATOM 403 N N . PHE A 1 103 ? 166.183 177.350 174.798 1.00 86.09 103 PHE A N 1
ATOM 404 C CA . PHE A 1 103 ? 164.947 177.165 175.535 1.00 86.09 103 PHE A CA 1
ATOM 405 C C . PHE A 1 103 ? 164.530 178.486 176.160 1.00 86.09 103 PHE A C 1
ATOM 406 O O . PHE A 1 103 ? 165.363 179.350 176.441 1.00 86.09 103 PHE A O 1
ATOM 414 N N . THR A 1 104 ? 163.226 178.637 176.361 1.00 82.42 104 THR A N 1
ATOM 415 C CA . THR A 1 104 ? 162.635 179.814 176.982 1.00 82.42 104 THR A CA 1
ATOM 416 C C . THR A 1 104 ? 161.784 179.366 178.160 1.00 82.42 104 THR A C 1
ATOM 417 O O . THR A 1 104 ? 161.015 178.407 178.046 1.00 82.42 104 THR A O 1
ATOM 421 N N . VAL A 1 105 ? 161.935 180.042 179.291 1.00 76.52 105 VAL A N 1
ATOM 422 C CA . VAL A 1 105 ? 161.315 179.627 180.539 1.00 76.52 105 VAL A CA 1
ATOM 423 C C . VAL A 1 105 ? 160.694 180.845 181.196 1.00 76.52 105 VAL A C 1
ATOM 424 O O . VAL A 1 105 ? 161.304 181.916 181.219 1.00 76.52 105 VAL A O 1
ATOM 428 N N . GLN A 1 106 ? 159.479 180.689 181.707 1.00 73.99 106 GLN A N 1
ATOM 429 C CA . GLN A 1 106 ? 158.841 181.767 182.447 1.00 73.99 106 GLN A CA 1
ATOM 430 C C . GLN A 1 106 ? 159.279 181.759 183.909 1.00 73.99 106 GLN A C 1
ATOM 431 O O . GLN A 1 106 ? 159.438 180.712 184.531 1.00 73.99 106 GLN A O 1
ATOM 437 N N . VAL A 1 107 ? 159.448 182.942 184.465 1.00 70.30 107 VAL A N 1
ATOM 438 C CA . VAL A 1 107 ? 159.917 183.098 185.833 1.00 70.30 107 VAL A CA 1
ATOM 439 C C . VAL A 1 107 ? 158.714 183.350 186.725 1.00 70.30 107 VAL A C 1
ATOM 440 O O . VAL A 1 107 ? 157.946 184.288 186.490 1.00 70.30 107 VAL A O 1
ATOM 444 N N . GLN A 1 108 ? 158.558 182.521 187.755 1.00 66.07 108 GLN A N 1
ATOM 445 C CA . GLN A 1 108 ? 157.365 182.470 188.586 1.00 66.07 108 GLN A CA 1
ATOM 446 C C . GLN A 1 108 ? 157.654 183.049 189.957 1.00 66.07 108 GLN A C 1
ATOM 447 O O . GLN A 1 108 ? 158.642 182.677 190.585 1.00 66.07 108 GLN A O 1
ATOM 453 N N . THR A 1 109 ? 156.815 183.973 190.412 1.00 67.98 109 THR A N 1
ATOM 454 C CA . THR A 1 109 ? 157.016 184.638 191.690 1.00 67.98 109 THR A CA 1
ATOM 455 C C . THR A 1 109 ? 155.913 184.246 192.658 1.00 67.98 109 THR A C 1
ATOM 456 O O . THR A 1 109 ? 154.727 184.357 192.334 1.00 67.98 109 THR A O 1
ATOM 460 N N . GLU A 1 110 ? 156.307 183.788 193.838 1.00 66.98 110 GLU A N 1
ATOM 461 C CA . GLU A 1 110 ? 155.383 183.500 194.916 1.00 66.98 110 GLU A CA 1
ATOM 462 C C . GLU A 1 110 ? 155.254 184.715 195.820 1.00 66.98 110 GLU A C 1
ATOM 463 O O . GLU A 1 110 ? 154.827 184.608 196.966 1.00 66.98 110 GLU A O 1
ATOM 469 N N . VAL A 1 157 ? 157.986 187.135 198.734 1.00 67.39 157 VAL A N 1
ATOM 470 C CA . VAL A 1 157 ? 158.156 186.796 197.330 1.00 67.39 157 VAL A CA 1
ATOM 471 C C . VAL A 1 157 ? 159.125 185.662 197.222 1.00 67.39 157 VAL A C 1
ATOM 472 O O . VAL A 1 157 ? 159.980 185.495 198.075 1.00 67.39 157 VAL A O 1
ATOM 476 N N . LEU A 1 158 ? 159.036 184.920 196.134 1.00 63.49 158 LEU A N 1
ATOM 477 C CA . LEU A 1 158 ? 160.086 183.976 195.809 1.00 63.49 158 LEU A CA 1
ATOM 478 C C . LEU A 1 158 ? 160.108 183.833 194.298 1.00 63.49 158 LEU A C 1
ATOM 479 O O . LEU A 1 158 ? 159.183 183.275 193.722 1.00 63.49 158 LEU A O 1
ATOM 484 N N . ARG A 1 159 ? 161.152 184.362 193.662 1.00 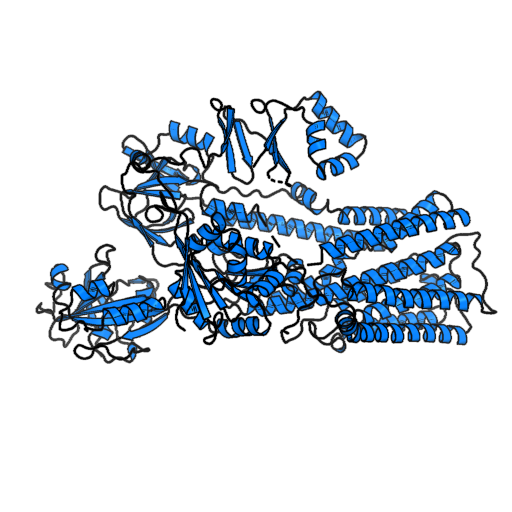68.15 159 ARG A N 1
ATOM 485 C CA . ARG A 1 159 ? 161.318 184.138 192.233 1.00 68.15 159 ARG A CA 1
ATOM 486 C C . ARG A 1 159 ? 162.003 182.805 191.981 1.00 68.15 159 ARG A C 1
ATOM 487 O O . ARG A 1 159 ? 162.967 182.451 192.657 1.00 68.15 159 ARG A O 1
ATOM 495 N N . TYR A 1 160 ? 161.495 182.066 191.006 1.00 60.28 160 TYR A N 1
ATOM 496 C CA . TYR A 1 160 ? 162.022 180.756 190.664 1.00 60.28 160 TYR A CA 1
ATOM 497 C C . TYR A 1 160 ? 161.540 180.408 189.266 1.00 60.28 160 TYR A C 1
ATOM 498 O O . TYR A 1 160 ? 160.674 181.077 188.708 1.00 60.28 160 TYR A O 1
ATOM 507 N N . TYR A 1 161 ? 162.104 179.344 188.706 1.00 60.30 161 TYR A N 1
ATOM 508 C CA . TYR A 1 161 ? 161.634 178.814 187.439 1.00 60.30 161 TYR A CA 1
ATOM 509 C C . TYR A 1 161 ? 161.970 177.333 187.370 1.00 60.30 161 TYR A C 1
ATOM 510 O O . TYR A 1 161 ? 162.801 176.831 188.125 1.00 60.30 161 TYR A O 1
ATOM 519 N N . LEU A 1 162 ? 161.307 176.634 186.456 1.00 61.55 162 LEU A N 1
ATOM 520 C CA . LEU A 1 162 ? 161.494 175.203 186.265 1.00 61.55 162 LEU A CA 1
ATOM 521 C C . LEU A 1 162 ? 162.030 174.957 184.869 1.00 61.55 162 LEU A C 1
ATOM 522 O O . LEU A 1 162 ? 161.392 175.330 183.884 1.00 61.55 162 LEU A O 1
ATOM 527 N N . PHE A 1 163 ? 163.193 174.327 184.784 1.00 67.79 163 PHE A N 1
ATOM 528 C CA . PHE A 1 163 ? 163.779 173.922 183.513 1.00 67.79 163 PHE A CA 1
ATOM 529 C C . PHE A 1 163 ? 163.962 172.414 183.550 1.00 67.79 163 PHE A C 1
ATOM 530 O O . PHE A 1 163 ? 164.838 171.909 184.258 1.00 67.79 163 PHE A O 1
ATOM 538 N N . GLN A 1 164 ? 163.134 171.702 182.791 1.00 68.39 164 GLN A N 1
ATOM 539 C CA . GLN A 1 164 ? 163.177 170.247 182.712 1.00 68.39 164 GLN A CA 1
ATOM 540 C C . GLN A 1 164 ? 162.931 169.614 184.084 1.00 68.39 164 GLN A C 1
ATOM 541 O O . GLN A 1 164 ? 163.648 168.712 184.516 1.00 68.39 164 GLN A O 1
ATOM 547 N N . GLY A 1 165 ? 161.902 170.104 184.775 1.00 62.60 165 GLY A N 1
ATOM 548 C CA . GLY A 1 165 ? 161.497 169.569 186.053 1.00 62.60 165 GLY A CA 1
ATOM 549 C C . GLY A 1 165 ? 162.294 170.038 187.246 1.00 62.60 165 GLY A C 1
ATOM 550 O O . GLY A 1 165 ? 161.869 169.799 188.382 1.00 62.60 165 GLY A O 1
ATOM 551 N N . GLN A 1 166 ? 163.420 170.710 187.039 1.00 59.99 166 GLN A N 1
ATOM 552 C CA . GLN A 1 166 ? 164.276 171.155 188.126 1.00 59.99 166 GLN A CA 1
ATOM 553 C C . GLN A 1 166 ? 163.998 172.613 188.457 1.00 59.99 166 GLN A C 1
ATOM 554 O O . GLN A 1 166 ? 163.791 173.431 187.562 1.00 59.99 166 GLN A O 1
ATOM 560 N N . ARG A 1 167 ? 163.995 172.931 189.745 1.00 52.96 167 ARG A N 1
ATOM 561 C CA . ARG A 1 167 ? 163.719 174.278 190.218 1.00 52.96 167 ARG A CA 1
ATOM 562 C C . ARG A 1 167 ? 165.016 175.059 190.370 1.00 52.96 167 ARG A C 1
ATOM 563 O O . ARG A 1 167 ? 166.013 174.531 190.861 1.00 52.96 167 ARG A O 1
ATOM 571 N N . TYR A 1 168 ? 164.990 176.324 189.953 1.00 57.47 168 TYR A N 1
ATOM 572 C CA . TYR A 1 168 ? 166.125 177.235 190.068 1.00 57.47 168 TYR A CA 1
ATOM 573 C C . TYR A 1 168 ? 165.625 178.484 190.779 1.00 57.47 168 TYR A C 1
ATOM 574 O O . TYR A 1 168 ? 165.124 179.405 190.139 1.00 57.47 168 TYR A O 1
ATOM 583 N N . ILE A 1 169 ? 165.743 178.515 192.097 1.00 61.62 169 ILE A N 1
ATOM 584 C CA . ILE A 1 169 ? 165.257 179.663 192.850 1.00 61.62 169 ILE A CA 1
ATOM 585 C C . ILE A 1 169 ? 166.260 180.804 192.768 1.00 61.62 169 ILE A C 1
ATOM 586 O O . ILE A 1 169 ? 167.470 180.602 192.664 1.00 61.62 169 ILE A O 1
ATOM 591 N N . TRP A 1 170 ? 165.742 182.021 192.832 1.00 69.55 170 TRP A N 1
ATOM 592 C CA . TRP A 1 170 ? 166.541 183.232 192.733 1.00 69.55 170 TRP A CA 1
ATOM 593 C C . TRP A 1 170 ? 166.977 183.658 194.124 1.00 69.55 170 TRP A C 1
ATOM 594 O O . TRP A 1 170 ? 166.138 184.007 194.959 1.00 69.55 170 TRP A O 1
ATOM 605 N N . ILE A 1 171 ? 168.281 183.633 194.373 1.00 71.68 171 ILE A N 1
ATOM 606 C CA . ILE A 1 171 ? 168.835 184.103 195.642 1.00 71.68 171 ILE A CA 1
ATOM 607 C C . ILE A 1 171 ? 169.163 185.584 195.491 1.00 71.68 171 ILE A C 1
ATOM 608 O O . ILE A 1 171 ? 169.942 185.977 194.621 1.00 71.68 171 ILE A O 1
ATOM 613 N N . GLU A 1 172 ? 168.560 186.409 196.348 1.00 76.74 172 GLU A N 1
ATOM 614 C CA . GLU A 1 172 ? 168.710 187.859 196.216 1.00 76.74 172 GLU A CA 1
ATOM 615 C C . GLU A 1 172 ? 170.085 188.312 196.683 1.00 76.74 172 GLU A C 1
ATOM 616 O O . GLU A 1 172 ? 170.659 189.247 196.115 1.00 76.74 172 GLU A O 1
ATOM 622 N N . THR A 1 173 ? 170.629 187.668 197.716 1.00 79.36 173 THR A N 1
ATOM 623 C CA . THR A 1 173 ? 171.932 188.072 198.238 1.00 79.36 173 THR A CA 1
ATOM 624 C C . THR A 1 173 ? 173.050 187.750 197.253 1.00 79.36 173 THR A C 1
ATOM 625 O O . THR A 1 173 ? 174.027 188.497 197.150 1.00 79.36 173 THR A O 1
ATOM 629 N N . GLN A 1 174 ? 172.920 186.642 196.519 1.00 78.22 174 GLN A N 1
ATOM 630 C CA . GLN A 1 174 ? 173.904 186.254 195.540 1.00 78.22 174 GLN A CA 1
ATOM 631 C C . GLN A 1 174 ? 173.528 186.710 194.123 1.00 78.22 174 GLN A C 1
ATOM 632 O O . GLN A 1 174 ? 174.365 186.639 193.220 1.00 78.22 174 GLN A O 1
ATOM 638 N N . GLN A 1 175 ? 172.293 187.172 193.925 1.00 76.10 175 GLN A N 1
ATOM 639 C CA . GLN A 1 175 ? 171.826 187.691 192.638 1.00 76.10 175 GLN A CA 1
ATOM 640 C C . GLN A 1 175 ? 172.003 186.667 191.520 1.00 76.10 175 GLN A C 1
ATOM 641 O O . GLN A 1 175 ? 172.625 186.939 190.494 1.00 76.10 175 GLN A O 1
ATOM 647 N N . ALA A 1 176 ? 171.440 185.476 191.721 1.00 69.85 176 ALA A N 1
ATOM 648 C CA . ALA A 1 176 ? 171.488 184.437 190.702 1.00 69.85 176 ALA A CA 1
ATOM 649 C C . ALA A 1 176 ? 170.382 183.423 190.952 1.00 69.85 176 ALA A C 1
ATOM 650 O O . ALA A 1 176 ? 169.896 183.277 192.070 1.00 69.85 176 ALA A O 1
ATOM 652 N N . PHE A 1 177 ? 170.000 182.718 189.888 1.00 66.10 177 PHE A N 1
ATOM 653 C CA . PHE A 1 177 ? 169.040 181.621 189.962 1.00 66.10 177 PHE A CA 1
ATOM 654 C C . PHE A 1 177 ? 169.803 180.347 190.293 1.00 66.10 177 PHE A C 1
ATOM 655 O O . PHE A 1 177 ? 170.373 179.698 189.416 1.00 66.10 177 PHE A O 1
ATOM 663 N N . TYR A 1 178 ? 169.815 179.980 191.567 1.00 65.63 178 TYR A N 1
ATOM 664 C CA . TYR A 1 178 ? 170.485 178.777 192.027 1.00 65.63 178 TYR A CA 1
ATOM 665 C C . TYR A 1 178 ? 169.542 177.591 191.992 1.00 65.63 178 TYR A C 1
ATOM 666 O O . TYR A 1 178 ? 168.390 177.700 192.411 1.00 65.63 178 TYR A O 1
ATOM 675 N N . GLN A 1 179 ? 170.027 176.461 191.491 1.00 59.91 179 GLN A N 1
ATOM 676 C CA . GLN A 1 179 ? 169.241 175.237 191.479 1.00 59.91 179 GLN A CA 1
ATOM 677 C C . GLN A 1 179 ? 169.020 174.729 192.898 1.00 59.91 179 GLN A C 1
ATOM 678 O O . GLN A 1 179 ? 169.913 174.790 193.745 1.00 59.91 179 GLN A O 1
ATOM 684 N N . VAL A 1 180 ? 167.810 174.226 193.162 1.00 57.19 180 VAL A N 1
ATOM 685 C CA . VAL A 1 180 ? 167.466 173.799 194.514 1.00 57.19 180 VAL A CA 1
ATOM 686 C C . VAL A 1 180 ? 168.152 172.487 194.869 1.00 57.19 180 VAL A C 1
ATOM 687 O O . VAL A 1 180 ? 168.231 172.123 196.047 1.00 57.19 180 VAL A O 1
ATOM 691 N N . SER A 1 181 ? 168.653 171.758 193.872 1.00 58.77 181 SER A N 1
ATOM 692 C CA . SER A 1 181 ? 169.377 170.524 194.145 1.00 58.77 181 SER A CA 1
ATOM 693 C C . SER A 1 181 ? 170.656 170.786 194.928 1.00 58.77 181 SER A C 1
ATOM 694 O O . SER A 1 181 ? 171.164 169.890 195.610 1.00 58.77 181 SER A O 1
ATOM 697 N N . LEU A 1 182 ? 171.189 171.999 194.842 1.00 61.63 182 LEU A N 1
ATOM 698 C CA . LEU A 1 182 ? 172.463 172.351 195.443 1.00 61.63 182 LEU A CA 1
ATOM 699 C C . LEU A 1 182 ? 172.326 173.150 196.732 1.00 61.63 182 LEU A C 1
ATOM 700 O O . LEU A 1 182 ? 173.337 173.633 197.250 1.00 61.63 182 LEU A O 1
ATOM 705 N N . LEU A 1 183 ? 171.114 173.305 197.265 1.00 60.91 183 LEU A N 1
ATOM 706 C CA . LEU A 1 183 ? 170.913 174.211 198.392 1.00 60.91 183 LEU A CA 1
ATOM 707 C C . LEU A 1 183 ? 171.568 173.690 199.665 1.00 60.91 183 LEU A C 1
ATOM 708 O O . LEU A 1 183 ? 172.233 174.445 200.382 1.00 60.91 183 LEU A O 1
ATOM 713 N N . ASP A 1 184 ? 171.384 172.408 199.975 1.00 65.80 184 ASP A N 1
ATOM 714 C CA . ASP A 1 184 ? 172.003 171.799 201.150 1.00 65.80 184 ASP A CA 1
ATOM 715 C C . ASP A 1 184 ? 173.069 170.792 200.743 1.00 65.80 184 ASP A C 1
ATOM 716 O O . ASP A 1 184 ? 173.244 169.765 201.399 1.00 65.80 184 ASP A O 1
ATOM 721 N N . HIS A 1 185 ? 173.782 171.075 199.661 1.00 69.50 185 HIS A N 1
ATOM 722 C CA . HIS A 1 185 ? 174.834 170.187 199.196 1.00 69.50 185 HIS A CA 1
ATOM 723 C C . HIS A 1 185 ? 176.069 170.338 200.078 1.00 69.50 185 HIS A C 1
ATOM 724 O O . HIS A 1 185 ? 176.469 171.450 200.432 1.00 69.50 185 HIS A O 1
ATOM 731 N N . GLY A 1 186 ? 176.663 169.205 200.438 1.00 67.07 186 GLY A N 1
ATOM 732 C CA . GLY A 1 186 ? 177.869 169.220 201.234 1.00 67.07 186 GLY A CA 1
ATOM 733 C C . GLY A 1 186 ? 177.670 169.465 202.708 1.00 67.07 186 GLY A C 1
ATOM 734 O O . GLY A 1 186 ? 178.617 169.873 203.385 1.00 67.07 186 GLY A O 1
ATOM 735 N N . ARG A 1 187 ? 176.475 169.234 203.235 1.00 61.67 187 ARG A N 1
ATOM 736 C CA . ARG A 1 187 ? 176.253 169.398 204.661 1.00 61.67 187 ARG A CA 1
ATOM 737 C C . ARG A 1 187 ? 176.558 168.096 205.394 1.00 61.67 187 ARG A C 1
ATOM 738 O O . ARG A 1 187 ? 176.352 167.001 204.871 1.00 61.67 187 ARG A O 1
ATOM 746 N N . SER A 1 188 ? 177.062 168.232 206.616 1.00 61.94 188 SER A N 1
ATOM 747 C CA . SER A 1 188 ? 177.687 167.125 207.314 1.00 61.94 188 SER A CA 1
ATOM 748 C C . SER A 1 188 ? 176.658 166.082 207.735 1.00 61.94 188 SER A C 1
ATOM 749 O O . SER A 1 188 ? 175.446 166.286 207.656 1.00 61.94 188 SER A O 1
ATOM 752 N N . CYS A 1 189 ? 177.170 164.938 208.193 1.00 61.32 189 CYS A N 1
ATOM 753 C CA . CYS A 1 189 ? 176.305 163.893 208.726 1.00 61.32 189 CYS A CA 1
ATOM 754 C C . CYS A 1 189 ? 175.714 164.296 210.068 1.00 61.32 189 CYS A C 1
ATOM 755 O O . CYS A 1 189 ? 174.623 163.847 210.425 1.00 61.32 189 CYS A O 1
ATOM 758 N N . ASP A 1 190 ? 176.413 165.146 210.819 1.00 63.29 190 ASP A N 1
ATOM 759 C CA . ASP A 1 190 ? 175.833 165.719 212.026 1.00 63.29 190 ASP A CA 1
ATOM 760 C C . ASP A 1 190 ? 174.724 166.704 211.694 1.00 63.29 190 ASP A C 1
ATOM 761 O O . ASP A 1 190 ? 173.758 166.823 212.451 1.00 63.29 190 ASP A O 1
ATOM 766 N N . ASP A 1 191 ? 174.843 167.411 210.570 1.00 61.73 191 ASP A N 1
ATOM 767 C CA . ASP A 1 191 ? 173.753 168.259 210.110 1.00 61.73 191 ASP A CA 1
ATOM 768 C C . ASP A 1 191 ? 172.508 167.436 209.824 1.00 61.73 191 ASP A C 1
ATOM 769 O O . ASP A 1 191 ? 171.393 167.847 210.157 1.00 61.73 191 ASP A O 1
ATOM 774 N N . VAL A 1 192 ? 172.679 166.265 209.210 1.00 57.63 192 VAL A N 1
ATOM 775 C CA . VAL A 1 192 ? 171.553 165.373 208.965 1.00 57.63 192 VAL A CA 1
ATOM 776 C C . VAL A 1 192 ? 171.008 164.827 210.277 1.00 57.63 192 VAL A C 1
ATOM 777 O O . VAL A 1 192 ? 169.796 164.693 210.451 1.00 57.63 192 VAL A O 1
ATOM 781 N N . HIS A 1 193 ? 171.890 164.514 211.226 1.00 58.80 193 HIS A N 1
ATOM 782 C CA . HIS A 1 193 ? 171.442 163.944 212.492 1.00 58.80 193 HIS A CA 1
ATOM 783 C C . HIS A 1 193 ? 170.690 164.956 213.342 1.00 58.80 193 HIS A C 1
ATOM 784 O O . HIS A 1 193 ? 169.789 164.576 214.095 1.00 58.80 193 HIS A O 1
ATOM 791 N N . ARG A 1 194 ? 171.039 166.239 213.247 1.00 62.50 194 ARG A N 1
ATOM 792 C CA . ARG A 1 194 ? 170.312 167.258 213.999 1.00 62.50 194 ARG A CA 1
ATOM 793 C C . ARG A 1 194 ? 168.886 167.427 213.495 1.00 62.50 194 ARG A C 1
ATOM 794 O O . ARG A 1 194 ? 168.053 167.993 214.209 1.00 62.50 194 ARG A O 1
ATOM 802 N N . SER A 1 195 ? 168.586 166.946 212.292 1.00 57.17 195 SER A N 1
ATOM 803 C CA . SER A 1 195 ? 167.239 166.999 211.745 1.00 57.17 195 SER A CA 1
ATOM 804 C C . SER A 1 195 ? 166.338 165.896 212.274 1.00 57.17 195 SER A C 1
ATOM 805 O O . SER A 1 195 ? 165.194 165.797 211.832 1.00 57.17 195 SER A O 1
ATOM 808 N N . ARG A 1 196 ? 166.820 165.067 213.201 1.00 58.32 196 ARG A N 1
ATOM 809 C CA . ARG A 1 196 ? 166.031 163.943 213.690 1.00 58.32 196 ARG A CA 1
ATOM 810 C C . ARG A 1 196 ? 164.843 164.380 214.527 1.00 58.32 196 ARG A C 1
ATOM 811 O O . ARG A 1 196 ? 163.917 163.590 214.722 1.00 58.32 196 ARG A O 1
ATOM 819 N N . HIS A 1 197 ? 164.843 165.608 215.035 1.00 59.72 197 HIS A N 1
ATOM 820 C CA . HIS A 1 197 ? 163.721 166.077 215.832 1.00 59.72 197 HIS A CA 1
ATOM 821 C C . HIS A 1 197 ? 162.590 166.630 214.980 1.00 59.72 197 HIS A C 1
ATOM 822 O O . HIS A 1 197 ? 161.505 166.872 215.508 1.00 59.72 197 HIS A O 1
ATOM 829 N N . GLY A 1 198 ? 162.811 166.812 213.690 1.00 55.37 198 GLY A N 1
ATOM 830 C CA . GLY A 1 198 ? 161.768 167.175 212.759 1.00 55.37 198 GLY A CA 1
ATOM 831 C C . GLY A 1 198 ? 161.964 168.569 212.196 1.00 55.37 198 GLY A C 1
ATOM 832 O O . GLY A 1 198 ? 163.020 169.187 212.327 1.00 55.37 198 GLY A O 1
ATOM 833 N N . LEU A 1 199 ? 160.908 169.059 211.557 1.00 51.12 199 LEU A N 1
ATOM 834 C CA . LEU A 1 199 ? 160.877 170.374 210.936 1.00 51.12 199 LEU A CA 1
ATOM 835 C C . LEU A 1 199 ? 159.574 171.051 211.321 1.00 51.12 199 LEU A C 1
ATOM 836 O O . LEU A 1 199 ? 158.505 170.455 211.186 1.00 51.12 199 LEU A O 1
ATOM 841 N N . SER A 1 200 ? 159.661 172.285 211.803 1.00 54.18 200 SER A N 1
ATOM 842 C CA . SER A 1 200 ? 158.481 173.003 212.250 1.00 54.18 200 SER A CA 1
ATOM 843 C C . SER A 1 200 ? 157.559 173.309 211.072 1.00 54.18 200 SER A C 1
ATOM 844 O O . SER A 1 200 ? 157.879 173.058 209.912 1.00 54.18 200 SER A O 1
ATOM 847 N N . LEU A 1 201 ? 156.392 173.864 211.385 1.00 56.95 201 LEU A N 1
ATOM 848 C CA . LEU A 1 201 ? 155.432 174.183 210.316 1.00 56.95 201 LEU A CA 1
ATOM 849 C C . LEU A 1 201 ? 155.885 175.401 209.535 1.00 56.95 201 LEU A C 1
ATOM 850 O O . LEU A 1 201 ? 155.723 175.439 208.314 1.00 56.95 201 LEU A O 1
ATOM 855 N N . GLN A 1 202 ? 156.460 176.399 210.203 1.00 58.07 202 GLN A N 1
ATOM 856 C CA . GLN A 1 202 ? 157.006 177.543 209.485 1.00 58.07 202 GLN A CA 1
ATOM 857 C C . GLN A 1 202 ? 158.147 177.115 208.578 1.00 58.07 202 GLN A C 1
ATOM 858 O O . GLN A 1 202 ? 158.227 177.526 207.411 1.00 58.07 202 GLN A O 1
ATOM 864 N N . ASP A 1 203 ? 159.045 176.280 209.104 1.00 53.61 203 ASP A N 1
ATOM 865 C CA . ASP A 1 203 ? 160.141 175.765 208.307 1.00 53.61 203 ASP A CA 1
ATOM 866 C C . ASP A 1 203 ? 159.639 174.909 207.156 1.00 53.61 203 ASP A C 1
ATOM 867 O O . ASP A 1 203 ? 160.128 175.026 206.031 1.00 53.61 203 ASP A O 1
ATOM 872 N N . GLN A 1 204 ? 158.664 174.041 207.411 1.00 52.00 204 GLN A N 1
ATOM 873 C CA . GLN A 1 204 ? 158.123 173.218 206.336 1.00 52.00 204 GLN A CA 1
ATOM 874 C C . GLN A 1 204 ? 157.456 174.068 205.264 1.00 52.00 204 GLN A C 1
ATOM 875 O O . GLN A 1 204 ? 157.549 173.749 204.079 1.00 52.00 204 GLN A O 1
ATOM 881 N N . MET A 1 205 ? 156.812 175.170 205.649 1.00 54.57 205 MET A N 1
ATOM 882 C CA . MET A 1 205 ? 156.147 176.013 204.666 1.00 54.57 205 MET A CA 1
ATOM 883 C C . MET A 1 205 ? 157.157 176.772 203.814 1.00 54.57 205 MET A C 1
ATOM 884 O O . MET A 1 205 ? 156.999 176.867 202.591 1.00 54.57 205 MET A O 1
ATOM 889 N N . VAL A 1 206 ? 158.207 177.312 204.431 1.00 50.69 206 VAL A N 1
ATOM 890 C CA . VAL A 1 206 ? 159.217 178.000 203.630 1.00 50.69 206 VAL A CA 1
ATOM 891 C C . VAL A 1 206 ? 159.959 177.009 202.740 1.00 50.69 206 VAL A C 1
ATOM 892 O O . VAL A 1 206 ? 160.281 177.312 201.588 1.00 50.69 206 VAL A O 1
ATOM 896 N N . ARG A 1 207 ? 160.200 175.792 203.230 1.00 47.06 207 ARG A N 1
ATOM 897 C CA . ARG A 1 207 ? 160.899 174.803 202.424 1.00 47.06 207 ARG A CA 1
ATOM 898 C C . ARG A 1 207 ? 160.016 174.230 201.329 1.00 47.06 207 ARG A C 1
ATOM 899 O O . ARG A 1 207 ? 160.532 173.755 200.321 1.00 47.06 207 ARG A O 1
ATOM 907 N N . LYS A 1 208 ? 158.699 174.254 201.495 1.00 47.11 208 LYS A N 1
ATOM 908 C CA . LYS A 1 208 ? 157.824 173.865 200.399 1.00 47.11 208 LYS A CA 1
ATOM 909 C C . LYS A 1 208 ? 157.693 174.978 199.372 1.00 47.11 208 LYS A C 1
ATOM 910 O O . LYS A 1 208 ? 157.560 174.705 198.176 1.00 47.11 208 LYS A O 1
ATOM 916 N N . ALA A 1 209 ? 157.718 176.236 199.815 1.00 48.94 209 ALA A N 1
ATOM 917 C CA . ALA A 1 209 ? 157.837 177.340 198.874 1.00 48.94 209 ALA A CA 1
ATOM 918 C C . ALA A 1 209 ? 159.089 177.196 198.030 1.00 48.94 209 ALA A C 1
ATOM 919 O O . ALA A 1 209 ? 159.049 177.366 196.808 1.00 48.94 209 ALA A O 1
ATOM 921 N N . ILE A 1 210 ? 160.211 176.862 198.662 1.00 46.53 210 ILE A N 1
ATOM 922 C CA . ILE A 1 210 ? 161.481 176.751 197.949 1.00 46.53 210 ILE A CA 1
ATOM 923 C C . ILE A 1 210 ? 161.499 175.514 197.059 1.00 46.53 210 ILE A C 1
ATOM 924 O O . ILE A 1 210 ? 161.621 175.609 195.835 1.00 46.53 210 ILE A O 1
ATOM 929 N N . TYR A 1 211 ? 161.358 174.334 197.658 1.00 44.05 211 TYR A N 1
ATOM 930 C CA . TYR A 1 211 ? 161.539 173.072 196.951 1.00 44.05 211 TYR A CA 1
ATOM 931 C C . TYR A 1 211 ? 160.310 172.645 196.163 1.00 44.05 211 TYR A C 1
ATOM 932 O O . TYR A 1 211 ? 160.439 171.899 195.191 1.00 44.05 211 TYR A O 1
ATOM 941 N N . GLY A 1 212 ? 159.120 173.070 196.570 1.00 44.97 212 GLY A N 1
ATOM 942 C CA . GLY A 1 212 ? 157.905 172.619 195.945 1.00 44.97 212 GLY A CA 1
ATOM 943 C C . GLY A 1 212 ? 157.351 171.386 196.620 1.00 44.97 212 GLY A C 1
ATOM 944 O O . GLY A 1 212 ? 157.875 170.918 197.634 1.00 44.97 212 GLY A O 1
ATOM 945 N N . PRO A 1 213 ? 156.271 170.834 196.078 1.00 42.45 213 PRO A N 1
ATOM 946 C CA . PRO A 1 213 ? 155.701 169.614 196.651 1.00 42.45 213 PRO A CA 1
ATOM 947 C C . PRO A 1 213 ? 156.503 168.379 196.275 1.00 42.45 213 PRO A C 1
ATOM 948 O O . PRO A 1 213 ? 157.174 168.325 195.244 1.00 42.45 213 PRO A O 1
ATOM 952 N N . ASN A 1 214 ? 156.432 167.374 197.147 1.00 41.52 214 ASN A N 1
ATOM 953 C CA . ASN A 1 214 ? 157.124 166.105 196.930 1.00 41.52 214 ASN A CA 1
ATOM 954 C C . ASN A 1 214 ? 156.309 165.267 195.943 1.00 41.52 214 ASN A C 1
ATOM 955 O O . ASN A 1 214 ? 155.711 164.243 196.269 1.00 41.52 214 ASN A O 1
ATOM 960 N N . VAL A 1 215 ? 156.279 165.741 194.703 1.00 43.29 215 VAL A N 1
ATOM 961 C CA . VAL A 1 215 ? 155.588 165.063 193.617 1.00 43.29 215 VAL A CA 1
ATOM 962 C C . VAL A 1 215 ? 156.459 165.116 192.374 1.00 43.29 215 VAL A C 1
ATOM 963 O O . VAL A 1 215 ? 157.212 166.068 192.159 1.00 43.29 215 VAL A O 1
ATOM 967 N N . ILE A 1 216 ? 156.363 164.078 191.559 1.00 48.69 216 ILE A N 1
ATOM 968 C CA . ILE A 1 216 ? 156.903 164.085 190.208 1.00 48.69 216 ILE A CA 1
ATOM 969 C C . ILE A 1 216 ? 155.729 164.429 189.300 1.00 48.69 216 ILE A C 1
ATOM 970 O O . ILE A 1 216 ? 154.878 163.588 189.015 1.00 48.69 216 ILE A O 1
ATOM 975 N N . SER A 1 217 ? 155.649 165.673 188.884 1.00 53.37 217 SER A N 1
ATOM 976 C CA . SER A 1 217 ? 154.562 166.212 188.071 1.00 53.37 217 SER A CA 1
ATOM 977 C C . SER A 1 217 ? 154.897 166.142 186.620 1.00 53.37 217 SER A C 1
ATOM 978 O O . SER A 1 217 ? 155.773 166.872 186.156 1.00 53.37 217 SER A O 1
ATOM 981 N N . ILE A 1 218 ? 154.210 165.276 185.892 1.00 59.16 218 ILE A N 1
ATOM 982 C CA . ILE A 1 218 ? 154.424 165.099 184.460 1.00 59.16 218 ILE A CA 1
ATOM 983 C C . ILE A 1 218 ? 153.343 165.872 183.716 1.00 59.16 218 ILE A C 1
ATOM 984 O O . ILE A 1 218 ? 152.157 165.685 184.010 1.00 59.16 218 ILE A O 1
ATOM 989 N N . PRO A 1 219 ? 153.702 166.748 182.778 1.00 62.97 219 PRO A N 1
ATOM 990 C CA . PRO A 1 219 ? 152.690 167.566 182.098 1.00 62.97 219 PRO A CA 1
ATOM 991 C C . PRO A 1 219 ? 151.972 166.771 181.017 1.00 62.97 219 PRO A C 1
ATOM 992 O O . PRO A 1 219 ? 152.601 166.102 180.195 1.00 62.97 219 PRO A O 1
ATOM 996 N N . VAL A 1 220 ? 150.647 166.842 181.029 1.00 64.14 220 VAL A N 1
ATOM 997 C CA . VAL A 1 220 ? 149.806 166.255 179.994 1.00 64.14 220 VAL A CA 1
ATOM 998 C C . VAL A 1 220 ? 149.232 167.412 179.189 1.00 64.14 220 VAL A C 1
ATOM 999 O O . VAL A 1 220 ? 148.319 168.107 179.647 1.00 64.14 220 VAL A O 1
ATOM 1003 N N . LYS A 1 221 ? 149.769 167.625 177.991 1.00 67.02 221 LYS A N 1
ATOM 1004 C CA . LYS A 1 221 ? 149.365 168.757 177.174 1.00 67.02 221 LYS A CA 1
ATOM 1005 C C . LYS A 1 221 ? 147.946 168.582 176.653 1.00 67.02 221 LYS A C 1
ATOM 1006 O O . LYS A 1 221 ? 147.448 167.466 176.495 1.00 67.02 221 LYS A O 1
ATOM 1012 N N . SER A 1 222 ? 147.291 169.706 176.384 1.00 68.22 222 SER A N 1
ATOM 1013 C CA . SER A 1 222 ? 145.972 169.678 175.776 1.00 68.22 222 SER A CA 1
ATOM 1014 C C . SER A 1 222 ? 146.083 169.334 174.296 1.00 68.22 222 SER A C 1
ATOM 1015 O O . SER A 1 222 ? 147.140 169.467 173.677 1.00 68.22 222 SER A O 1
ATOM 1018 N N . TYR A 1 223 ? 144.966 168.885 173.728 1.00 66.27 223 TYR A N 1
ATOM 1019 C CA . TYR A 1 223 ? 144.961 168.513 172.315 1.00 66.27 223 TYR A CA 1
ATOM 1020 C C . TYR A 1 223 ? 145.353 169.657 171.386 1.00 66.27 223 TYR A C 1
ATOM 1021 O O . TYR A 1 223 ? 146.055 169.386 170.399 1.00 66.27 223 TYR A O 1
ATOM 1030 N N . PRO A 1 224 ? 144.953 170.923 171.609 1.00 67.99 224 PRO A N 1
ATOM 1031 C CA . PRO A 1 224 ? 145.511 172.011 170.793 1.00 67.99 224 PRO A CA 1
ATOM 1032 C C . PRO A 1 224 ? 147.001 172.220 171.015 1.00 67.99 224 PRO A C 1
ATOM 1033 O O . PRO A 1 224 ? 147.773 172.393 170.064 1.00 67.99 224 PRO A O 1
ATOM 1037 N N . GLN A 1 225 ? 147.409 172.224 172.285 1.00 70.27 225 GLN A N 1
ATOM 1038 C CA . GLN A 1 225 ? 148.822 172.370 172.616 1.00 70.27 225 GLN A CA 1
ATOM 1039 C C . GLN A 1 225 ? 149.644 171.220 172.074 1.00 70.27 225 GLN A C 1
ATOM 1040 O O . GLN A 1 225 ? 150.813 171.399 171.721 1.00 70.27 225 GLN A O 1
ATOM 1046 N N . LEU A 1 226 ? 149.061 170.026 172.018 1.00 68.81 226 LEU A N 1
ATOM 1047 C CA . LEU A 1 226 ? 149.771 168.879 171.473 1.00 68.81 226 LEU A CA 1
ATOM 1048 C C . LEU A 1 226 ? 149.781 168.905 169.951 1.00 68.81 226 LEU A C 1
ATOM 1049 O O . LEU A 1 226 ? 150.753 168.469 169.329 1.00 68.81 226 LEU A O 1
ATOM 1054 N N . LEU A 1 227 ? 148.717 169.432 169.344 1.00 69.92 227 LEU A N 1
ATOM 1055 C CA . LEU A 1 227 ? 148.626 169.519 167.892 1.00 69.92 227 LEU A CA 1
ATOM 1056 C C . LEU A 1 227 ? 149.585 170.549 167.323 1.00 69.92 227 LEU A C 1
ATOM 1057 O O . LEU A 1 227 ? 150.145 170.343 166.244 1.00 69.92 227 LEU A O 1
ATOM 1062 N N . VAL A 1 228 ? 149.766 171.678 168.008 1.00 72.46 228 VAL A N 1
ATOM 1063 C CA . VAL A 1 228 ? 150.709 172.690 167.523 1.00 72.46 228 VAL A CA 1
ATOM 1064 C C . VAL A 1 228 ? 152.091 172.154 167.305 1.00 72.46 228 VAL A C 1
ATOM 1065 O O . VAL A 1 228 ? 152.858 172.694 166.501 1.00 72.46 228 VAL A O 1
ATOM 1069 N N . ASP A 1 229 ? 152.457 171.089 168.013 1.00 73.47 229 ASP A N 1
ATOM 1070 C CA . ASP A 1 229 ? 153.783 170.499 167.833 1.00 73.47 229 ASP A CA 1
ATOM 1071 C C . ASP A 1 229 ? 153.835 169.616 166.593 1.00 73.47 229 ASP A C 1
ATOM 1072 O O . ASP A 1 229 ? 154.741 169.755 165.767 1.00 73.47 229 ASP A O 1
ATOM 1077 N N . GLU A 1 230 ? 152.889 168.691 166.452 1.00 69.99 230 GLU A N 1
ATOM 1078 C CA . GLU A 1 230 ? 152.901 167.762 165.323 1.00 69.99 230 GLU A CA 1
ATOM 1079 C C . GLU A 1 230 ? 152.394 168.359 164.042 1.00 69.99 230 GLU A C 1
ATOM 1080 O O . GLU A 1 230 ? 153.070 168.321 163.009 1.00 69.99 230 GLU A O 1
ATOM 1086 N N . ALA A 1 231 ? 151.182 168.917 164.080 1.00 70.42 231 ALA A N 1
ATOM 1087 C CA . ALA A 1 231 ? 150.548 169.428 162.871 1.00 70.42 231 ALA A CA 1
ATOM 1088 C C . ALA A 1 231 ? 151.354 170.533 162.206 1.00 70.42 231 ALA A C 1
ATOM 1089 O O . ALA A 1 231 ? 151.146 170.801 161.018 1.00 70.42 231 ALA A O 1
ATOM 1091 N N . LEU A 1 232 ? 152.272 171.173 162.930 1.00 71.97 232 LEU A N 1
ATOM 1092 C CA . LEU A 1 232 ? 153.151 172.167 162.328 1.00 71.97 232 LEU A CA 1
ATOM 1093 C C . LEU A 1 232 ? 154.415 171.532 161.739 1.00 71.97 232 LEU A C 1
ATOM 1094 O O . LEU A 1 232 ? 155.425 172.224 161.567 1.00 71.97 232 LEU A O 1
ATOM 1099 N N . ASN A 1 233 ? 154.377 170.235 161.445 1.00 66.69 233 ASN A N 1
ATOM 1100 C CA . ASN A 1 233 ? 155.416 169.624 160.634 1.00 66.69 233 ASN A CA 1
ATOM 1101 C C . ASN A 1 233 ? 155.469 170.325 159.278 1.00 66.69 233 ASN A C 1
ATOM 1102 O O . ASN A 1 233 ? 154.424 170.703 158.737 1.00 66.69 233 ASN A O 1
ATOM 1107 N N . PRO A 1 234 ? 156.659 170.542 158.712 1.00 63.41 234 PRO A N 1
ATOM 1108 C CA . PRO A 1 234 ? 156.725 171.168 157.384 1.00 63.41 234 PRO A CA 1
ATOM 1109 C C . PRO A 1 234 ? 156.000 170.372 156.321 1.00 63.41 234 PRO A C 1
ATOM 1110 O O . PRO A 1 234 ? 155.435 170.954 155.384 1.00 63.41 234 PRO A O 1
ATOM 1114 N N . TYR A 1 235 ? 156.003 169.050 156.447 1.00 59.45 235 TYR A N 1
ATOM 1115 C CA . TYR A 1 235 ? 155.326 168.228 155.455 1.00 59.45 235 TYR A CA 1
ATOM 1116 C C . TYR A 1 235 ? 153.831 168.467 155.507 1.00 59.45 235 TYR A C 1
ATOM 1117 O O . TYR A 1 235 ? 153.187 168.603 154.475 1.00 59.45 235 TYR A O 1
ATOM 1126 N N . TYR A 1 236 ? 153.272 168.516 156.708 1.00 59.86 236 TYR A N 1
ATOM 1127 C CA . TYR A 1 236 ? 151.845 168.783 156.825 1.00 59.86 236 TYR A CA 1
ATOM 1128 C C . TYR A 1 236 ? 151.486 170.134 156.226 1.00 59.86 236 TYR A C 1
ATOM 1129 O O . TYR A 1 236 ? 150.408 170.287 155.650 1.00 59.86 236 TYR A O 1
ATOM 1138 N N . GLY A 1 237 ? 152.385 171.111 156.318 1.00 56.13 237 GLY A N 1
ATOM 1139 C CA . GLY A 1 237 ? 152.168 172.366 155.625 1.00 56.13 237 GLY A CA 1
ATOM 1140 C C . GLY A 1 237 ? 152.188 172.204 154.120 1.00 56.13 237 GLY A C 1
ATOM 1141 O O . GLY A 1 237 ? 151.379 172.809 153.411 1.00 56.13 237 GLY A O 1
ATOM 1142 N N . PHE A 1 238 ? 153.109 171.385 153.608 1.00 54.64 238 PHE A N 1
ATOM 1143 C CA . PHE A 1 238 ? 153.126 171.109 152.174 1.00 54.64 238 PHE A CA 1
ATOM 1144 C C . PHE A 1 238 ? 151.856 170.392 151.733 1.00 54.64 238 PHE A C 1
ATOM 1145 O O . PHE A 1 238 ? 151.318 170.673 150.658 1.00 54.64 238 PHE A O 1
ATOM 1153 N N . GLN A 1 239 ? 151.361 169.463 152.546 1.00 53.84 239 GLN A N 1
ATOM 1154 C CA . GLN A 1 239 ? 150.113 168.785 152.217 1.00 53.84 239 GLN A CA 1
ATOM 1155 C C . GLN A 1 239 ? 148.936 169.747 152.240 1.00 53.84 239 GLN A C 1
ATOM 1156 O O . GLN A 1 239 ? 148.031 169.639 151.412 1.00 53.84 239 GLN A O 1
ATOM 1162 N N . ALA A 1 240 ? 148.919 170.685 153.186 1.00 52.44 240 ALA A N 1
ATOM 1163 C CA . ALA A 1 240 ? 147.855 171.683 153.209 1.00 52.44 240 ALA A CA 1
ATOM 1164 C C . ALA A 1 240 ? 147.909 172.571 151.975 1.00 52.44 240 ALA A C 1
ATOM 1165 O O . ALA A 1 240 ? 146.874 172.893 151.383 1.00 52.44 240 ALA A O 1
ATOM 1167 N N . PHE A 1 241 ? 149.114 172.973 151.568 1.00 52.15 241 PHE A N 1
ATOM 1168 C CA . PHE A 1 241 ? 149.269 173.749 150.343 1.00 52.15 241 PHE A CA 1
ATOM 1169 C C . PHE A 1 241 ? 148.778 172.969 149.132 1.00 52.15 241 PHE A C 1
ATOM 1170 O O . PHE A 1 241 ? 148.082 173.517 148.271 1.00 52.15 241 PHE A O 1
ATOM 1178 N N . SER A 1 242 ? 149.117 171.682 149.055 1.00 51.18 242 SER A N 1
ATOM 1179 C CA . SER A 1 242 ? 148.690 170.862 147.926 1.00 51.18 242 SER A CA 1
ATOM 1180 C C . SER A 1 242 ? 147.181 170.680 147.909 1.00 51.18 242 SER A C 1
ATOM 1181 O O . SER A 1 242 ? 146.564 170.716 146.845 1.00 51.18 242 SER A O 1
ATOM 1184 N N . ILE A 1 243 ? 146.567 170.479 149.075 1.00 49.52 243 ILE A N 1
ATOM 1185 C CA . ILE A 1 243 ? 145.116 170.344 149.142 1.00 49.52 243 ILE A CA 1
ATOM 1186 C C . ILE A 1 243 ? 144.439 171.636 148.711 1.00 49.52 243 ILE A C 1
ATOM 1187 O O . ILE A 1 243 ? 143.461 171.617 147.959 1.00 49.52 243 ILE A O 1
ATOM 1192 N N . ALA A 1 244 ? 144.943 172.781 149.175 1.00 49.79 244 ALA A N 1
ATOM 1193 C CA . ALA A 1 244 ? 144.373 174.057 148.762 1.00 49.79 244 ALA A CA 1
ATOM 1194 C C . ALA A 1 244 ? 144.514 174.263 147.260 1.00 49.79 244 ALA A C 1
ATOM 1195 O O . ALA A 1 244 ? 143.600 174.778 146.606 1.00 49.79 244 ALA A O 1
ATOM 1197 N N . LEU A 1 245 ? 145.648 173.854 146.695 1.00 49.09 245 LEU A N 1
ATOM 1198 C CA . LEU A 1 245 ? 145.858 173.960 145.258 1.00 49.09 245 LEU A CA 1
ATOM 1199 C C . LEU A 1 245 ? 144.883 173.075 144.491 1.00 49.09 245 LEU A C 1
ATOM 1200 O O . LEU A 1 245 ? 144.294 173.498 143.493 1.00 49.09 245 LEU A O 1
ATOM 1205 N N . TRP A 1 246 ? 144.712 171.832 144.936 1.00 47.08 246 TRP A N 1
ATOM 1206 C CA . TRP A 1 246 ? 143.811 170.911 144.258 1.00 47.08 246 TRP A CA 1
ATOM 1207 C C . TRP A 1 246 ? 142.362 171.345 144.380 1.00 47.08 246 TRP A C 1
ATOM 1208 O O . TRP A 1 246 ? 141.562 171.078 143.482 1.00 47.08 246 TRP A O 1
ATOM 1219 N N . LEU A 1 247 ? 141.999 172.006 145.479 1.00 48.07 247 LEU A N 1
ATOM 1220 C CA . LEU A 1 247 ? 140.663 172.576 145.583 1.00 48.07 247 LEU A CA 1
ATOM 1221 C C . LEU A 1 247 ? 140.511 173.782 144.672 1.00 48.07 247 LEU A C 1
ATOM 1222 O O . LEU A 1 247 ? 139.426 174.014 144.129 1.00 48.07 247 LEU A O 1
ATOM 1227 N N . ALA A 1 248 ? 141.580 174.557 144.486 1.00 48.36 248 ALA A N 1
ATOM 1228 C CA . ALA A 1 248 ? 141.556 175.629 143.502 1.00 48.36 248 ALA A CA 1
ATOM 1229 C C . ALA A 1 248 ? 141.559 175.103 142.072 1.00 48.36 248 ALA A C 1
ATOM 1230 O O . ALA A 1 248 ? 141.214 175.848 141.151 1.00 48.36 248 ALA A O 1
ATOM 1232 N N . ASP A 1 249 ? 141.931 173.842 141.866 1.00 48.65 249 ASP A N 1
ATOM 1233 C CA . ASP A 1 249 ? 142.065 173.258 140.541 1.00 48.65 249 ASP A CA 1
ATOM 1234 C C . ASP A 1 249 ? 140.988 172.227 140.234 1.00 48.65 249 ASP A C 1
ATOM 1235 O O . ASP A 1 249 ? 141.090 171.528 139.225 1.00 48.65 249 ASP A O 1
ATOM 1240 N N . HIS A 1 250 ? 139.964 172.113 141.076 1.00 49.36 250 HIS A N 1
ATOM 1241 C CA . HIS A 1 250 ? 138.858 171.181 140.868 1.00 49.36 250 HIS A CA 1
ATOM 1242 C C . HIS A 1 250 ? 139.353 169.737 140.843 1.00 49.36 250 HIS A C 1
ATOM 1243 O O . HIS A 1 250 ? 138.959 168.931 140.002 1.00 49.36 250 HIS A O 1
ATOM 1250 N N . TYR A 1 251 ? 140.207 169.411 141.806 1.00 45.10 251 TYR A N 1
ATOM 1251 C CA . TYR A 1 251 ? 140.802 168.091 141.949 1.00 45.10 251 TYR A CA 1
ATOM 1252 C C . TYR A 1 251 ? 140.346 167.523 143.285 1.00 45.10 251 TYR A C 1
ATOM 1253 O O . TYR A 1 251 ? 141.151 167.066 144.097 1.00 45.10 251 TYR A O 1
ATOM 1262 N N . TYR A 1 252 ? 139.032 167.573 143.506 1.00 47.72 252 TYR A N 1
ATOM 1263 C CA . TYR A 1 252 ? 138.452 167.458 144.837 1.00 47.72 252 TYR A CA 1
ATOM 1264 C C . TYR A 1 252 ? 138.655 166.084 145.457 1.00 47.72 252 TYR A C 1
ATOM 1265 O O . TYR A 1 252 ? 138.813 165.976 146.673 1.00 47.72 252 TYR A O 1
ATOM 1274 N N . TRP A 1 253 ? 138.643 165.023 144.657 1.00 50.29 253 TRP A N 1
ATOM 1275 C CA . TRP A 1 253 ? 138.600 163.680 145.227 1.00 50.29 253 TRP A CA 1
ATOM 1276 C C . TRP A 1 253 ? 139.945 163.264 145.808 1.00 50.29 253 TRP A C 1
ATOM 1277 O O . TRP A 1 253 ? 140.004 162.705 146.908 1.00 50.29 253 TRP A O 1
ATOM 1288 N N . TYR A 1 254 ? 141.038 163.535 145.099 1.00 47.45 254 TYR A N 1
ATOM 1289 C CA . TYR A 1 254 ? 142.342 163.206 145.651 1.00 47.45 254 TYR A CA 1
ATOM 1290 C C . TYR A 1 254 ? 142.704 164.134 146.799 1.00 47.45 254 TYR A C 1
ATOM 1291 O O . TYR A 1 254 ? 143.364 163.711 147.755 1.00 47.45 254 TYR A O 1
ATOM 1300 N N . ALA A 1 255 ? 142.281 165.396 146.727 1.00 48.40 255 ALA A N 1
ATOM 1301 C CA . ALA A 1 255 ? 142.435 166.298 147.861 1.00 48.40 255 ALA A CA 1
ATOM 1302 C C . ALA A 1 255 ? 141.702 165.765 149.081 1.00 48.40 255 ALA A C 1
ATOM 1303 O O . ALA A 1 255 ? 142.227 165.812 150.194 1.00 48.40 255 ALA A O 1
ATOM 1305 N N . LEU A 1 256 ? 140.494 165.238 148.891 1.00 49.27 256 LEU A N 1
ATOM 1306 C CA . LEU A 1 256 ? 139.745 164.667 150.002 1.00 49.27 256 LEU A CA 1
ATOM 1307 C C . LEU A 1 256 ? 140.434 163.432 150.559 1.00 49.27 256 LEU A C 1
ATOM 1308 O O . LEU A 1 256 ? 140.488 163.244 151.775 1.00 49.27 256 LEU A O 1
ATOM 1313 N N . CYS A 1 257 ? 140.962 162.575 149.689 1.00 51.52 257 CYS A N 1
ATOM 1314 C CA . CYS A 1 257 ? 141.686 161.395 150.154 1.00 51.52 257 CYS A CA 1
ATOM 1315 C C . CYS A 1 257 ? 142.896 161.788 150.994 1.00 51.52 257 CYS A C 1
ATOM 1316 O O . CYS A 1 257 ? 143.097 161.270 152.098 1.00 51.52 257 CYS A O 1
ATOM 1319 N N . ILE A 1 258 ? 143.713 162.708 150.482 1.00 49.65 258 ILE A N 1
ATOM 1320 C CA . ILE A 1 258 ? 144.907 163.144 151.198 1.00 49.65 258 ILE A CA 1
ATOM 1321 C C . ILE A 1 258 ? 144.531 163.819 152.508 1.00 49.65 258 ILE A C 1
ATOM 1322 O O . ILE A 1 258 ? 145.175 163.605 153.539 1.00 49.65 258 ILE A O 1
ATOM 1327 N N . PHE A 1 259 ? 143.481 164.642 152.491 1.00 50.08 259 PHE A N 1
ATOM 1328 C CA . PHE A 1 259 ? 143.041 165.321 153.700 1.00 50.08 259 PHE A CA 1
ATOM 1329 C C . PHE A 1 259 ? 142.573 164.329 154.751 1.00 50.08 259 PHE A C 1
ATOM 1330 O O . PHE A 1 259 ? 142.908 164.465 155.928 1.00 50.08 259 PHE A O 1
ATOM 1338 N N . LEU A 1 260 ? 141.784 163.332 154.349 1.00 51.25 260 LEU A N 1
ATOM 1339 C CA . LEU A 1 260 ? 141.323 162.328 155.298 1.00 51.25 260 LEU A CA 1
ATOM 1340 C C . LEU A 1 260 ? 142.490 161.551 155.885 1.00 51.25 260 LEU A C 1
ATOM 1341 O O . LEU A 1 260 ? 142.543 161.321 157.098 1.00 51.25 260 LEU A O 1
ATOM 1346 N N . ILE A 1 261 ? 143.442 161.150 155.046 1.00 52.25 261 ILE A N 1
ATOM 1347 C CA . ILE A 1 261 ? 144.599 160.409 155.538 1.00 52.25 261 ILE A CA 1
ATOM 1348 C C . ILE A 1 261 ? 145.372 161.242 156.551 1.00 52.25 261 ILE A C 1
ATOM 1349 O O . ILE A 1 261 ? 145.685 160.776 157.652 1.00 52.25 261 ILE A O 1
ATOM 1354 N N . SER A 1 262 ? 145.675 162.494 156.202 1.00 53.70 262 SER A N 1
ATOM 1355 C CA . SER A 1 262 ? 146.458 163.351 157.088 1.00 53.70 262 SER A CA 1
ATOM 1356 C C . SER A 1 262 ? 145.715 163.644 158.382 1.00 53.70 262 SER A C 1
ATOM 1357 O O . SER A 1 262 ? 146.313 163.644 159.460 1.00 53.70 262 SER A O 1
ATOM 1360 N N . SER A 1 263 ? 144.408 163.887 158.302 1.00 53.94 263 SER A N 1
ATOM 1361 C CA . SER A 1 263 ? 143.635 164.206 159.494 1.00 53.94 263 SER A CA 1
ATOM 1362 C C . SER A 1 263 ? 143.550 163.014 160.435 1.00 53.94 263 SER A C 1
ATOM 1363 O O . SER A 1 263 ? 143.713 163.167 161.648 1.00 53.94 263 SER A O 1
ATOM 1366 N N . ILE A 1 264 ? 143.291 161.821 159.901 1.00 54.08 264 ILE A N 1
ATOM 1367 C CA . ILE A 1 264 ? 143.226 160.640 160.752 1.00 54.08 264 ILE A CA 1
ATOM 1368 C C . ILE A 1 264 ? 144.593 160.341 161.352 1.00 54.08 264 ILE A C 1
ATOM 1369 O O . ILE A 1 264 ? 144.696 159.944 162.516 1.00 54.08 264 ILE A O 1
ATOM 1374 N N . SER A 1 265 ? 145.665 160.547 160.585 1.00 56.16 265 SER A N 1
ATOM 1375 C CA . SER A 1 265 ? 147.004 160.345 161.122 1.00 56.16 265 SER A CA 1
ATOM 1376 C C . SER A 1 265 ? 147.298 161.310 162.262 1.00 56.16 265 SER A C 1
ATOM 1377 O O . SER A 1 265 ? 147.842 160.912 163.297 1.00 56.16 265 SER A O 1
ATOM 1380 N N . ILE A 1 266 ? 146.940 162.583 162.093 1.00 58.56 266 ILE A N 1
ATOM 1381 C CA . ILE A 1 266 ? 147.184 163.575 163.134 1.00 58.56 266 ILE A CA 1
ATOM 1382 C C . ILE A 1 266 ? 146.364 163.257 164.376 1.00 58.56 266 ILE A C 1
ATOM 1383 O O . ILE A 1 266 ? 146.860 163.351 165.502 1.00 58.56 266 ILE A O 1
ATOM 1388 N N . CYS A 1 267 ? 145.103 162.868 164.194 1.00 58.80 267 CYS A N 1
ATOM 1389 C CA . CYS A 1 267 ? 144.255 162.543 165.334 1.00 58.80 267 CYS A CA 1
ATOM 1390 C C . CYS A 1 267 ? 144.777 161.324 166.080 1.00 58.80 267 CYS A C 1
ATOM 1391 O O . CYS A 1 267 ? 144.786 161.300 167.315 1.00 58.80 267 CYS A O 1
ATOM 1394 N N . LEU A 1 268 ? 145.227 160.303 165.349 1.00 58.28 268 LEU A N 1
ATOM 1395 C CA . LEU A 1 268 ? 145.802 159.127 165.988 1.00 58.28 268 LEU A CA 1
ATOM 1396 C C . LEU A 1 268 ? 147.069 159.476 166.752 1.00 58.28 268 LEU A C 1
ATOM 1397 O O . LEU A 1 268 ? 147.279 158.994 167.868 1.00 58.28 268 LEU A O 1
ATOM 1402 N N . SER A 1 269 ? 147.928 160.309 166.165 1.00 60.54 269 SER A N 1
ATOM 1403 C CA . SER A 1 269 ? 149.151 160.710 166.850 1.00 60.54 269 SER A CA 1
ATOM 1404 C C . SER A 1 269 ? 148.845 161.489 168.121 1.00 60.54 269 SER A C 1
ATOM 1405 O O . SER A 1 269 ? 149.473 161.264 169.161 1.00 60.54 269 SER A O 1
ATOM 1408 N N . LEU A 1 270 ? 147.880 162.406 168.060 1.00 61.18 270 LEU A N 1
ATOM 1409 C CA . LEU A 1 270 ? 147.501 163.168 169.243 1.00 61.18 270 LEU A CA 1
ATOM 1410 C C . LEU A 1 270 ? 146.957 162.257 170.330 1.00 61.18 270 LEU A C 1
ATOM 1411 O O . LEU A 1 270 ? 147.330 162.381 171.503 1.00 61.18 270 LEU A O 1
ATOM 1416 N N . TYR A 1 271 ? 146.068 161.334 169.961 1.00 60.97 271 TYR A N 1
ATOM 1417 C CA . TYR A 1 271 ? 145.517 160.410 170.944 1.00 60.97 271 TYR A CA 1
ATOM 1418 C C . TYR A 1 271 ? 146.611 159.560 171.577 1.00 60.97 271 TYR A C 1
ATOM 1419 O O . TYR A 1 271 ? 146.641 159.389 172.798 1.00 60.97 271 TYR A O 1
ATOM 1428 N N . LYS A 1 272 ? 147.524 159.028 170.764 1.00 61.55 272 LYS A N 1
ATOM 1429 C CA . LYS A 1 272 ? 148.596 158.191 171.288 1.00 61.55 272 LYS A CA 1
ATOM 1430 C C . LYS A 1 272 ? 149.484 158.970 172.245 1.00 61.55 272 LYS A C 1
ATOM 1431 O O . LYS A 1 272 ? 149.824 158.483 173.327 1.00 61.55 272 LYS A O 1
ATOM 1437 N N . THR A 1 273 ? 149.876 160.185 171.861 1.00 62.03 273 THR A N 1
ATOM 1438 C CA . THR A 1 273 ? 150.765 160.976 172.703 1.00 62.03 273 THR A CA 1
ATOM 1439 C C . THR A 1 273 ? 150.097 161.346 174.020 1.00 62.03 273 THR A C 1
ATOM 1440 O O . THR A 1 273 ? 150.702 161.221 175.090 1.00 62.03 273 THR A O 1
ATOM 1444 N N . ARG A 1 274 ? 148.842 161.791 173.968 1.00 62.50 274 ARG A N 1
ATOM 1445 C CA . ARG A 1 274 ? 148.153 162.164 175.197 1.00 62.50 274 ARG A CA 1
ATOM 1446 C C . ARG A 1 274 ? 147.917 160.955 176.093 1.00 62.50 274 ARG A C 1
ATOM 1447 O O . ARG A 1 274 ? 148.035 161.053 177.319 1.00 62.50 274 ARG A O 1
ATOM 1455 N N . LYS A 1 275 ? 147.606 159.801 175.505 1.00 62.72 275 LYS A N 1
ATOM 1456 C CA . LYS A 1 275 ? 147.379 158.604 176.302 1.00 62.72 275 LYS A CA 1
ATOM 1457 C C . LYS A 1 275 ? 148.682 158.131 176.950 1.00 62.72 275 LYS A C 1
ATOM 1458 O O . LYS A 1 275 ? 148.682 157.696 178.104 1.00 62.72 275 LYS A O 1
ATOM 1464 N N . GLN A 1 276 ? 149.798 158.225 176.228 1.00 62.36 276 GLN A N 1
ATOM 1465 C CA . GLN A 1 276 ? 151.080 157.858 176.807 1.00 62.36 276 GLN A CA 1
ATOM 1466 C C . GLN A 1 276 ? 151.454 158.809 177.942 1.00 62.36 276 GLN A C 1
ATOM 1467 O O . GLN A 1 276 ? 151.983 158.376 178.973 1.00 62.36 276 GLN A O 1
ATOM 1473 N N . SER A 1 277 ? 151.180 160.103 177.774 1.00 61.49 277 SER A N 1
ATOM 1474 C CA . SER A 1 277 ? 151.447 161.063 178.839 1.00 61.49 277 SER A CA 1
ATOM 1475 C C . SER A 1 277 ? 150.613 160.762 180.075 1.00 61.49 277 SER A C 1
ATOM 1476 O O . SER A 1 277 ? 151.123 160.789 181.197 1.00 61.49 277 SER A O 1
ATOM 1479 N N . GLN A 1 278 ? 149.325 160.476 179.889 1.00 62.24 278 GLN A N 1
ATOM 1480 C CA . GLN A 1 278 ? 148.464 160.156 181.023 1.00 62.24 278 GLN A CA 1
ATOM 1481 C C . GLN A 1 278 ? 148.905 158.868 181.704 1.00 62.24 278 GLN A C 1
ATOM 1482 O O . GLN A 1 278 ? 148.874 158.766 182.934 1.00 62.24 278 GLN A O 1
ATOM 1488 N N . THR A 1 279 ? 149.326 157.875 180.925 1.00 61.40 279 THR A N 1
ATOM 1489 C CA . THR A 1 279 ? 149.788 156.619 181.509 1.00 61.40 279 THR A CA 1
ATOM 1490 C C . THR A 1 279 ? 151.057 156.817 182.319 1.00 61.40 279 THR A C 1
ATOM 1491 O O . THR A 1 279 ? 151.186 156.279 183.421 1.00 61.40 279 THR A O 1
ATOM 1495 N N . LEU A 1 280 ? 152.001 157.603 181.801 1.00 60.45 280 LEU A N 1
ATOM 1496 C CA . LEU A 1 280 ? 153.222 157.878 182.547 1.00 60.45 280 LEU A CA 1
ATOM 1497 C C . LEU A 1 280 ? 152.929 158.678 183.811 1.00 60.45 280 LEU A C 1
ATOM 1498 O O . LEU A 1 280 ? 153.538 158.440 184.861 1.00 60.45 280 LEU A O 1
ATOM 1503 N N . ARG A 1 281 ? 151.998 159.627 183.732 1.00 62.14 281 ARG A N 1
ATOM 1504 C CA . ARG A 1 281 ? 151.612 160.395 184.908 1.00 62.14 281 ARG A CA 1
ATOM 1505 C C . ARG A 1 281 ? 150.994 159.509 185.976 1.00 62.14 281 ARG A C 1
ATOM 1506 O O . ARG A 1 281 ? 151.283 159.661 187.165 1.00 62.14 281 ARG A O 1
ATOM 1514 N N . ASP A 1 282 ? 150.127 158.582 185.576 1.00 62.12 282 ASP A N 1
ATOM 1515 C CA . ASP A 1 282 ? 149.561 157.645 186.540 1.00 62.12 282 ASP A CA 1
ATOM 1516 C C . ASP A 1 282 ? 150.618 156.690 187.076 1.00 62.12 282 ASP A C 1
ATOM 1517 O O . ASP A 1 282 ? 150.502 156.210 188.207 1.00 62.12 282 ASP A O 1
ATOM 1522 N N . MET A 1 283 ? 151.646 156.402 186.282 1.00 64.00 283 MET A N 1
ATOM 1523 C CA . MET A 1 283 ? 152.717 155.516 186.723 1.00 64.00 283 MET A CA 1
ATOM 1524 C C . MET A 1 283 ? 153.567 156.159 187.806 1.00 64.00 283 MET A C 1
ATOM 1525 O O . MET A 1 283 ? 153.836 155.545 188.842 1.00 64.00 283 MET A O 1
ATOM 1530 N N . VAL A 1 284 ? 154.010 157.399 187.586 1.00 59.19 284 VAL A N 1
ATOM 1531 C CA . VAL A 1 284 ? 154.915 158.037 188.542 1.00 59.19 284 VAL A CA 1
ATOM 1532 C C . VAL A 1 284 ? 154.205 158.643 189.738 1.00 59.19 284 VAL A C 1
ATOM 1533 O O . VAL A 1 284 ? 154.874 159.093 190.672 1.00 59.19 284 VAL A O 1
ATOM 1537 N N . LYS A 1 285 ? 152.879 158.682 189.740 1.00 59.82 285 LYS A N 1
ATOM 1538 C CA . LYS A 1 285 ? 152.149 159.257 190.856 1.00 59.82 285 LYS A CA 1
ATOM 1539 C C . LYS A 1 285 ? 152.283 158.390 192.095 1.00 59.82 285 LYS A C 1
ATOM 1540 O O . LYS A 1 285 ? 152.102 157.171 192.033 1.00 59.82 285 LYS A O 1
ATOM 1546 N N . LEU A 1 286 ? 152.609 159.016 193.222 1.00 56.34 286 LEU A N 1
ATOM 1547 C CA . LEU A 1 286 ? 152.704 158.333 194.507 1.00 56.34 286 LEU A CA 1
ATOM 1548 C C . LEU A 1 286 ? 152.016 159.191 195.557 1.00 56.34 286 LEU A C 1
ATOM 1549 O O . LEU A 1 286 ? 152.538 160.237 195.944 1.00 56.34 286 LEU A O 1
ATOM 1554 N N . SER A 1 287 ? 150.852 158.748 196.019 1.00 56.05 287 SER A N 1
ATOM 1555 C CA . SER A 1 287 ? 150.099 159.433 197.061 1.00 56.05 287 SER A CA 1
ATOM 1556 C C . SER A 1 287 ? 149.947 158.488 198.244 1.00 56.05 287 SER A C 1
ATOM 1557 O O . SER A 1 287 ? 149.372 157.403 198.105 1.00 56.05 287 SER A O 1
ATOM 1560 N N . MET A 1 288 ? 150.462 158.898 199.398 1.00 49.88 288 MET A N 1
ATOM 1561 C CA . MET A 1 288 ? 150.420 158.073 200.592 1.00 49.88 288 MET A CA 1
ATOM 1562 C C . MET A 1 288 ? 150.566 158.965 201.811 1.00 49.88 288 MET A C 1
ATOM 1563 O O . MET A 1 288 ? 151.131 160.052 201.730 1.00 49.88 288 MET A O 1
ATOM 1568 N N . ARG A 1 289 ? 150.032 158.501 202.934 1.00 50.59 289 ARG A N 1
ATOM 1569 C CA . ARG A 1 289 ? 150.131 159.224 204.192 1.00 50.59 289 ARG A CA 1
ATOM 1570 C C . ARG A 1 289 ? 151.415 158.829 204.903 1.00 50.59 289 ARG A C 1
ATOM 1571 O O . ARG A 1 289 ? 151.704 157.641 205.063 1.00 50.59 289 ARG A O 1
ATOM 1579 N N . VAL A 1 290 ? 152.182 159.825 205.330 1.00 47.79 290 VAL A N 1
ATOM 1580 C CA . VAL A 1 290 ? 153.445 159.601 206.010 1.00 47.79 290 VAL A CA 1
ATOM 1581 C C . VAL A 1 290 ? 153.401 160.283 207.368 1.00 47.79 290 VAL A C 1
ATOM 1582 O O . VAL A 1 290 ? 152.691 161.269 207.567 1.00 47.79 290 VAL A O 1
ATOM 1586 N N . CYS A 1 291 ? 154.163 159.742 208.310 1.00 50.99 291 CYS A N 1
ATOM 1587 C CA . CYS A 1 291 ? 154.283 160.302 209.648 1.00 50.99 291 CYS A CA 1
ATOM 1588 C C . CYS A 1 291 ? 155.602 161.056 209.747 1.00 50.99 291 CYS A C 1
ATOM 1589 O O . CYS A 1 291 ? 156.667 160.473 209.545 1.00 50.99 291 CYS A O 1
ATOM 1592 N N . VAL A 1 292 ? 155.530 162.347 210.041 1.00 52.07 292 VAL A N 1
ATOM 1593 C CA . VAL A 1 292 ? 156.704 163.195 210.177 1.00 52.07 292 VAL A CA 1
ATOM 1594 C C . VAL A 1 292 ? 156.819 163.643 211.625 1.00 52.07 292 VAL A C 1
ATOM 1595 O O . VAL A 1 292 ? 155.813 163.878 212.293 1.00 52.07 292 VAL A O 1
ATOM 1599 N N . CYS A 1 293 ? 158.049 163.742 212.111 1.00 57.15 293 CYS A N 1
ATOM 1600 C CA . CYS A 1 293 ? 158.293 164.312 213.424 1.00 57.15 293 CYS A CA 1
ATOM 1601 C C . CYS A 1 293 ? 158.229 165.827 213.355 1.00 57.15 293 CYS A C 1
ATOM 1602 O O . CYS A 1 293 ? 158.690 166.441 212.390 1.00 57.15 293 CYS A O 1
ATOM 1605 N N . ARG A 1 294 ? 157.640 166.428 214.381 1.00 56.66 294 ARG A N 1
ATOM 1606 C CA . ARG A 1 294 ? 157.602 167.865 214.508 1.00 56.66 294 ARG A CA 1
ATOM 1607 C C . ARG A 1 294 ? 158.304 168.285 215.792 1.00 56.66 294 ARG A C 1
ATOM 1608 O O . ARG A 1 294 ? 158.128 167.638 216.826 1.00 56.66 294 ARG A O 1
ATOM 1616 N N . PRO A 1 295 ? 159.125 169.334 215.753 1.00 59.28 295 PRO A N 1
ATOM 1617 C CA . PRO A 1 295 ? 159.836 169.763 216.959 1.00 59.28 295 PRO A CA 1
ATOM 1618 C C . PRO A 1 295 ? 158.885 169.993 218.123 1.00 59.28 295 PRO A C 1
ATOM 1619 O O . PRO A 1 295 ? 157.802 170.556 217.966 1.00 59.28 295 PRO A O 1
ATOM 1623 N N . GLY A 1 296 ? 159.307 169.554 219.304 1.00 66.03 296 GLY A N 1
ATOM 1624 C CA . GLY A 1 296 ? 158.455 169.521 220.474 1.00 66.03 296 GLY A CA 1
ATOM 1625 C C . GLY A 1 296 ? 158.030 168.132 220.890 1.00 66.03 296 GLY A C 1
ATOM 1626 O O . GLY A 1 296 ? 157.333 167.994 221.901 1.00 66.03 296 GLY A O 1
ATOM 1627 N N . GLY A 1 297 ? 158.425 167.099 220.148 1.00 68.17 297 GLY A N 1
ATOM 1628 C CA . GLY A 1 297 ? 158.088 165.730 220.468 1.00 68.17 297 GLY A CA 1
ATOM 1629 C C . GLY A 1 297 ? 156.886 165.176 219.737 1.00 68.17 297 GLY A C 1
ATOM 1630 O O . GLY A 1 297 ? 156.658 163.962 219.793 1.00 68.17 297 GLY A O 1
ATOM 1631 N N . GLU A 1 298 ? 156.119 166.019 219.051 1.00 66.89 298 GLU A N 1
ATOM 1632 C CA . GLU A 1 298 ? 154.897 165.565 218.410 1.00 66.89 298 GLU A CA 1
ATOM 1633 C C . GLU A 1 298 ? 155.205 164.820 217.112 1.00 66.89 298 GLU A C 1
ATOM 1634 O O . GLU A 1 298 ? 156.344 164.761 216.644 1.00 66.89 298 GLU A O 1
ATOM 1640 N N . GLU A 1 299 ? 154.157 164.240 216.535 1.00 61.80 299 GLU A N 1
ATOM 1641 C CA . GLU A 1 299 ? 154.217 163.578 215.242 1.00 61.80 299 GLU A CA 1
ATOM 1642 C C . GLU A 1 299 ? 152.946 163.906 214.483 1.00 61.80 299 GLU A C 1
ATOM 1643 O O . GLU A 1 299 ? 151.864 163.959 215.071 1.00 61.80 299 GLU A O 1
ATOM 1649 N N . GLU A 1 300 ? 153.075 164.129 213.181 1.00 54.25 300 GLU A N 1
ATOM 1650 C CA . GLU A 1 300 ? 151.960 164.565 212.356 1.00 54.25 300 GLU A CA 1
ATOM 1651 C C . GLU A 1 300 ? 151.863 163.683 211.123 1.00 54.25 300 GLU A C 1
ATOM 1652 O O . GLU A 1 300 ? 152.866 163.436 210.455 1.00 54.25 300 GLU A O 1
ATOM 1658 N N . TRP A 1 301 ? 150.658 163.208 210.830 1.00 49.81 301 TRP A N 1
ATOM 1659 C CA . TRP A 1 301 ? 150.393 162.460 209.611 1.00 49.81 301 TRP A CA 1
ATOM 1660 C C . TRP A 1 301 ? 150.051 163.439 208.497 1.00 49.81 301 TRP A C 1
ATOM 1661 O O . TRP A 1 301 ? 149.099 164.214 208.616 1.00 49.81 301 TRP A O 1
ATOM 1672 N N . VAL A 1 302 ? 150.840 163.413 207.426 1.00 47.11 302 VAL A N 1
ATOM 1673 C CA . VAL A 1 302 ? 150.690 164.317 206.301 1.00 47.11 302 VAL A CA 1
ATOM 1674 C C . VAL A 1 302 ? 150.705 163.494 205.021 1.00 47.11 302 VAL A C 1
ATOM 1675 O O . VAL A 1 302 ? 151.055 162.318 205.017 1.00 47.11 302 VAL A O 1
ATOM 1679 N N . ASP A 1 303 ? 150.303 164.126 203.927 1.00 47.89 303 ASP A N 1
ATOM 1680 C CA . ASP A 1 303 ? 150.490 163.527 202.620 1.00 47.89 303 ASP A CA 1
ATOM 1681 C C . ASP A 1 303 ? 151.970 163.490 202.269 1.00 47.89 303 ASP A C 1
ATOM 1682 O O . ASP A 1 303 ? 152.751 164.340 202.694 1.00 47.89 303 ASP A O 1
ATOM 1687 N N . SER A 1 304 ? 152.361 162.485 201.486 1.00 45.80 304 SER A N 1
ATOM 1688 C CA . SER A 1 304 ? 153.756 162.364 201.092 1.00 45.80 304 SER A CA 1
ATOM 1689 C C . SER A 1 304 ? 154.224 163.560 200.280 1.00 45.80 304 SER A C 1
ATOM 1690 O O . SER A 1 304 ? 155.430 163.808 200.206 1.00 45.80 304 SER A O 1
ATOM 1693 N N . SER A 1 305 ? 153.302 164.309 199.676 1.00 45.34 305 SER A N 1
ATOM 1694 C CA . SER A 1 305 ? 153.661 165.499 198.915 1.00 45.34 305 SER A CA 1
ATOM 1695 C C . SER A 1 305 ? 154.053 166.666 199.806 1.00 45.34 305 SER A C 1
ATOM 1696 O O . SER A 1 305 ? 154.695 167.604 199.326 1.00 45.34 305 SER A O 1
ATOM 1699 N N . GLU A 1 306 ? 153.683 166.636 201.082 1.00 46.27 306 GLU A N 1
ATOM 1700 C CA . GLU A 1 306 ? 154.095 167.651 202.039 1.00 46.27 306 GLU A CA 1
ATOM 1701 C C . GLU A 1 306 ? 155.518 167.452 202.536 1.00 46.27 306 GLU A C 1
ATOM 1702 O O . GLU A 1 306 ? 155.968 168.214 203.393 1.00 46.27 306 GLU A O 1
ATOM 1708 N N . LEU A 1 307 ? 156.227 166.448 202.037 1.00 42.26 307 LEU A N 1
ATOM 1709 C CA . LEU A 1 307 ? 157.582 166.174 202.481 1.00 42.26 307 LEU A CA 1
ATOM 1710 C C . LEU A 1 307 ? 158.558 167.131 201.819 1.00 42.26 307 LEU A C 1
ATOM 1711 O O . LEU A 1 307 ? 158.549 167.297 200.599 1.00 42.26 307 LEU A O 1
ATOM 1716 N N . VAL A 1 308 ? 159.395 167.766 202.628 1.00 42.24 308 VAL A N 1
ATOM 1717 C CA . VAL A 1 308 ? 160.445 168.648 202.134 1.00 42.24 308 VAL A CA 1
ATOM 1718 C C . VAL A 1 308 ? 161.766 168.156 202.697 1.00 42.24 308 VAL A C 1
ATOM 1719 O O . VAL A 1 308 ? 161.795 167.468 203.726 1.00 42.24 308 VAL A O 1
ATOM 1723 N N . PRO A 1 309 ? 162.880 168.466 202.035 1.00 41.12 309 PRO A N 1
ATOM 1724 C CA . PRO A 1 309 ? 164.184 168.164 202.620 1.00 41.12 309 PRO A CA 1
ATOM 1725 C C . PRO A 1 309 ? 164.315 168.776 204.004 1.00 41.12 309 PRO A C 1
ATOM 1726 O O . PRO A 1 309 ? 164.087 169.968 204.199 1.00 41.12 309 PRO A O 1
ATOM 1730 N N . GLY A 1 310 ? 164.679 167.945 204.977 1.00 45.25 310 GLY A N 1
ATOM 1731 C CA . GLY A 1 310 ? 164.769 168.351 206.357 1.00 45.25 310 GLY A CA 1
ATOM 1732 C C . GLY A 1 310 ? 163.686 167.795 207.253 1.00 45.25 310 GLY A C 1
ATOM 1733 O O . GLY A 1 310 ? 163.834 167.840 208.478 1.00 45.25 310 GLY A O 1
ATOM 1734 N N . ASP A 1 311 ? 162.603 167.277 206.686 1.00 46.26 311 ASP A N 1
ATOM 1735 C CA . ASP A 1 311 ? 161.621 166.560 207.480 1.00 46.26 311 ASP A CA 1
ATOM 1736 C C . ASP A 1 311 ? 162.210 165.251 207.992 1.00 46.26 311 ASP A C 1
ATOM 1737 O O . ASP A 1 311 ? 163.082 164.650 207.370 1.00 46.26 311 ASP A O 1
ATOM 1742 N N . CYS A 1 312 ? 161.723 164.817 209.148 1.00 48.82 312 CYS A N 1
ATOM 1743 C CA . CYS A 1 312 ? 162.108 163.546 209.736 1.00 48.82 312 CYS A CA 1
ATOM 1744 C C . CYS A 1 312 ? 160.942 162.580 209.570 1.00 48.82 312 CYS A C 1
ATOM 1745 O O . CYS A 1 312 ? 159.905 162.733 210.214 1.00 48.82 312 CYS A O 1
ATOM 1748 N N . LEU A 1 313 ? 161.119 161.589 208.704 1.00 46.45 313 LEU A N 1
ATOM 1749 C CA . LEU A 1 313 ? 160.116 160.567 208.488 1.00 46.45 313 LEU A CA 1
ATOM 1750 C C . LEU A 1 313 ? 160.127 159.550 209.619 1.00 46.45 313 LEU A C 1
ATOM 1751 O O . LEU A 1 313 ? 161.183 159.148 210.099 1.00 46.45 313 LEU A O 1
ATOM 1756 N N . VAL A 1 314 ? 158.937 159.142 210.042 1.00 50.52 314 VAL A N 1
ATOM 1757 C CA . VAL A 1 314 ? 158.759 158.009 210.940 1.00 50.52 314 VAL A CA 1
ATOM 1758 C C . VAL A 1 314 ? 158.426 156.809 210.072 1.00 50.52 314 VAL A C 1
ATOM 1759 O O . VAL A 1 314 ? 157.331 156.722 209.513 1.00 50.52 314 VAL A O 1
ATOM 1763 N N . LEU A 1 315 ? 159.371 155.889 209.947 1.00 50.57 315 LEU A N 1
ATOM 1764 C CA . LEU A 1 315 ? 159.182 154.758 209.059 1.00 50.57 315 LEU A CA 1
ATOM 1765 C C . LEU A 1 315 ? 158.332 153.686 209.735 1.00 50.57 315 LEU A C 1
ATOM 1766 O O . LEU A 1 315 ? 158.557 153.358 210.902 1.00 50.57 315 LEU A O 1
ATOM 1771 N N . PRO A 1 316 ? 157.355 153.128 209.025 1.00 53.59 316 PRO A N 1
ATOM 1772 C CA . PRO A 1 316 ? 156.527 152.077 209.618 1.00 53.59 316 PRO A CA 1
ATOM 1773 C C . PRO A 1 316 ? 157.322 150.798 209.819 1.00 53.59 316 PRO A C 1
ATOM 1774 O O . PRO A 1 316 ? 158.122 150.402 208.970 1.00 53.59 316 PRO A O 1
ATOM 1778 N N . GLN A 1 317 ? 157.098 150.152 210.965 1.00 58.01 317 GLN A N 1
ATOM 1779 C CA . GLN A 1 317 ? 157.791 148.906 211.253 1.00 58.01 317 GLN A CA 1
ATOM 1780 C C . GLN A 1 317 ? 157.402 147.815 210.269 1.00 58.01 317 GLN A C 1
ATOM 1781 O O . GLN A 1 317 ? 158.229 146.963 209.929 1.00 58.01 317 GLN A O 1
ATOM 1787 N N . GLU A 1 318 ? 156.157 147.824 209.796 1.00 57.13 318 GLU A N 1
ATOM 1788 C CA . GLU A 1 318 ? 155.692 146.809 208.864 1.00 57.13 318 GLU A CA 1
ATOM 1789 C C . GLU A 1 318 ? 156.187 147.035 207.445 1.00 57.13 318 GLU A C 1
ATOM 1790 O O . GLU A 1 318 ? 155.993 146.164 206.596 1.00 57.13 318 GLU A O 1
ATOM 1796 N N . GLY A 1 319 ? 156.810 148.170 207.168 1.00 50.98 319 GLY A N 1
ATOM 1797 C CA . GLY A 1 319 ? 157.347 148.454 205.854 1.00 50.98 319 GLY A CA 1
ATOM 1798 C C . GLY A 1 319 ? 156.384 149.234 204.986 1.00 50.98 319 GLY A C 1
ATOM 1799 O O . GLY A 1 319 ? 155.305 149.660 205.404 1.00 50.98 319 GLY A O 1
ATOM 1800 N N . GLY A 1 320 ? 156.800 149.429 203.750 1.00 45.40 320 GLY A N 1
ATOM 1801 C CA . GLY A 1 320 ? 156.001 150.148 202.783 1.00 45.40 320 GLY A CA 1
ATOM 1802 C C . GLY A 1 320 ? 156.884 150.801 201.744 1.00 45.40 320 GLY A C 1
ATOM 1803 O O . GLY A 1 320 ? 158.104 150.724 201.793 1.00 45.40 320 GLY A O 1
ATOM 1804 N N . LEU A 1 321 ? 156.229 151.451 200.793 1.00 44.20 321 LEU A N 1
ATOM 1805 C CA . LEU A 1 321 ? 156.952 152.156 199.747 1.00 44.20 321 LEU A CA 1
ATOM 1806 C C . LEU A 1 321 ? 157.589 153.422 200.303 1.00 44.20 321 LEU A C 1
ATOM 1807 O O . LEU A 1 321 ? 157.028 154.093 201.170 1.00 44.20 321 LEU A O 1
ATOM 1812 N N . MET A 1 322 ? 158.774 153.746 199.798 1.00 43.53 322 MET A N 1
ATOM 1813 C CA . MET A 1 322 ? 159.518 154.900 200.275 1.00 43.53 322 MET A CA 1
ATOM 1814 C C . MET A 1 322 ? 159.066 156.145 199.525 1.00 43.53 322 MET A C 1
ATOM 1815 O O . MET A 1 322 ? 159.197 156.193 198.298 1.00 43.53 322 MET A O 1
ATOM 1820 N N . PRO A 1 323 ? 158.535 157.166 200.210 1.00 41.68 323 PRO A N 1
ATOM 1821 C CA . PRO A 1 323 ? 157.940 158.304 199.505 1.00 41.68 323 PRO A CA 1
ATOM 1822 C C . PRO A 1 323 ? 158.937 159.329 198.997 1.00 41.68 323 PRO A C 1
ATOM 1823 O O . PRO A 1 323 ? 158.549 160.201 198.214 1.00 41.68 323 PRO A O 1
ATOM 1827 N N . CYS A 1 324 ? 160.195 159.258 199.411 1.00 42.43 324 CYS A N 1
ATOM 1828 C CA . CYS A 1 324 ? 161.204 160.236 199.032 1.00 42.43 324 CYS A CA 1
ATOM 1829 C C . CYS A 1 324 ? 162.576 159.641 199.310 1.00 42.43 324 CYS A C 1
ATOM 1830 O O . CYS A 1 324 ? 162.697 158.516 199.796 1.00 42.43 324 CYS A O 1
ATOM 1833 N N . ASP A 1 325 ? 163.614 160.409 198.988 1.00 42.06 325 ASP A N 1
ATOM 1834 C CA . ASP A 1 325 ? 164.964 160.059 199.390 1.00 42.06 325 ASP A CA 1
ATOM 1835 C C . ASP A 1 325 ? 165.201 160.507 200.821 1.00 42.06 325 ASP A C 1
ATOM 1836 O O . ASP A 1 325 ? 164.839 161.618 201.203 1.00 42.06 325 ASP A O 1
ATOM 1841 N N . ALA A 1 326 ? 165.804 159.634 201.620 1.00 41.37 326 ALA A N 1
ATOM 1842 C CA . ALA A 1 326 ? 166.031 159.931 203.023 1.00 41.37 326 ALA A CA 1
ATOM 1843 C C . ALA A 1 326 ? 167.303 159.246 203.491 1.00 41.37 326 ALA A C 1
ATOM 1844 O O . ALA A 1 326 ? 167.829 158.352 202.833 1.00 41.37 326 ALA A O 1
ATOM 1846 N N . ALA A 1 327 ? 167.798 159.686 204.640 1.00 43.12 327 ALA A N 1
ATOM 1847 C CA . ALA A 1 327 ? 168.937 159.076 205.305 1.00 43.12 327 ALA A CA 1
ATOM 1848 C C . ALA A 1 327 ? 168.500 158.563 206.666 1.00 43.12 327 ALA A C 1
ATOM 1849 O O . ALA A 1 327 ? 167.923 159.315 207.453 1.00 43.12 327 ALA A O 1
ATOM 1851 N N . LEU A 1 328 ? 168.770 157.292 206.942 1.00 46.44 328 LEU A N 1
ATOM 1852 C CA . LEU A 1 328 ? 168.480 156.732 208.255 1.00 46.44 328 LEU A CA 1
ATOM 1853 C C . LEU A 1 328 ? 169.369 157.368 209.309 1.00 46.44 328 LEU A C 1
ATOM 1854 O O . LEU A 1 328 ? 170.595 157.350 209.192 1.00 46.44 328 LEU A O 1
ATOM 1859 N N . VAL A 1 329 ? 168.746 157.929 210.339 1.00 49.56 329 VAL A N 1
ATOM 1860 C CA . VAL A 1 329 ? 169.465 158.440 211.491 1.00 49.56 329 VAL A CA 1
ATOM 1861 C C . VAL A 1 329 ? 169.221 157.599 212.739 1.00 49.56 329 VAL A C 1
ATOM 1862 O O . VAL A 1 329 ? 170.051 157.627 213.657 1.00 49.56 329 VAL A O 1
ATOM 1866 N N . ALA A 1 330 ? 168.128 156.847 212.798 1.00 50.06 330 ALA A N 1
ATOM 1867 C CA . ALA A 1 330 ? 167.846 155.952 213.906 1.00 50.06 330 ALA A CA 1
ATOM 1868 C C . ALA A 1 330 ? 167.232 154.671 213.372 1.00 50.06 330 ALA A C 1
ATOM 1869 O O . ALA A 1 330 ? 166.295 154.717 212.577 1.00 50.06 330 ALA A O 1
ATOM 1871 N N . GLY A 1 331 ? 167.763 153.534 213.803 1.00 53.36 331 GLY A N 1
ATOM 1872 C CA . GLY A 1 331 ? 167.207 152.251 213.435 1.00 53.36 331 GLY A CA 1
ATOM 1873 C C . GLY A 1 331 ? 167.849 151.630 212.214 1.00 53.36 331 GLY A C 1
ATOM 1874 O O . GLY A 1 331 ? 168.836 152.114 211.658 1.00 53.36 331 GLY A O 1
ATOM 1875 N N . GLU A 1 332 ? 167.262 150.511 211.795 1.00 57.47 332 GLU A N 1
ATOM 1876 C CA . GLU A 1 332 ? 167.725 149.766 210.634 1.00 57.47 332 GLU A CA 1
ATOM 1877 C C . GLU A 1 332 ? 166.529 149.349 209.795 1.00 57.47 332 GLU A C 1
ATOM 1878 O O . GLU A 1 332 ? 165.403 149.279 210.280 1.00 57.47 332 GLU A O 1
ATOM 1884 N N . CYS A 1 333 ? 166.789 149.063 208.523 1.00 51.55 333 CYS A N 1
ATOM 1885 C CA . CYS A 1 333 ? 165.737 148.734 207.576 1.00 51.55 333 CYS A CA 1
ATOM 1886 C C . CYS A 1 333 ? 166.192 147.613 206.655 1.00 51.55 333 CYS A C 1
ATOM 1887 O O . CYS A 1 333 ? 167.383 147.432 206.415 1.00 51.55 333 CYS A O 1
ATOM 1890 N N . MET A 1 334 ? 165.220 146.860 206.150 1.00 49.83 334 MET A N 1
ATOM 1891 C CA . MET A 1 334 ? 165.414 145.906 205.066 1.00 49.83 334 MET A CA 1
ATOM 1892 C C . MET A 1 334 ? 164.605 146.391 203.878 1.00 49.83 334 MET A C 1
ATOM 1893 O O . MET A 1 334 ? 163.394 146.588 203.995 1.00 49.83 334 MET A O 1
ATOM 1898 N N . VAL A 1 335 ? 165.265 146.595 202.747 1.00 44.13 335 VAL A N 1
ATOM 1899 C CA . VAL A 1 335 ? 164.682 147.296 201.613 1.00 44.13 335 VAL A CA 1
ATOM 1900 C C . VAL A 1 335 ? 164.746 146.412 200.377 1.00 44.13 335 VAL A C 1
ATOM 1901 O O . VAL A 1 335 ? 165.745 145.735 200.141 1.00 44.13 335 VAL A O 1
ATOM 1905 N N . ASN A 1 336 ? 163.671 146.423 199.597 1.00 43.08 336 ASN A N 1
ATOM 1906 C CA . ASN A 1 336 ? 163.648 145.834 198.263 1.00 43.08 336 ASN A CA 1
ATOM 1907 C C . ASN A 1 336 ? 163.974 146.942 197.268 1.00 43.08 336 ASN A C 1
ATOM 1908 O O . ASN A 1 336 ? 163.133 147.789 196.968 1.00 43.08 336 ASN A O 1
ATOM 1913 N N . GLU A 1 337 ? 165.204 146.939 196.755 1.00 43.77 337 GLU A N 1
ATOM 1914 C CA . GLU A 1 337 ? 165.694 147.985 195.870 1.00 43.77 337 GLU A CA 1
ATOM 1915 C C . GLU A 1 337 ? 165.620 147.595 194.400 1.00 43.77 337 GLU A C 1
ATOM 1916 O O . GLU A 1 337 ? 166.422 148.065 193.598 1.00 43.77 337 GLU A O 1
ATOM 1922 N N . SER A 1 338 ? 164.665 146.739 194.034 1.00 42.15 338 SER A N 1
ATOM 1923 C CA . SER A 1 338 ? 164.554 146.289 192.656 1.00 42.15 338 SER A CA 1
ATOM 1924 C C . SER A 1 338 ? 164.242 147.435 191.708 1.00 42.15 338 SER A C 1
ATOM 1925 O O . SER A 1 338 ? 164.608 147.380 190.530 1.00 42.15 338 SER A O 1
ATOM 1928 N N . SER A 1 339 ? 163.566 148.478 192.188 1.00 41.54 339 SER A N 1
ATOM 1929 C CA . SER A 1 339 ? 163.270 149.627 191.343 1.00 41.54 339 SER A CA 1
ATOM 1930 C C . SER A 1 339 ? 164.526 150.370 190.922 1.00 41.54 339 SER A C 1
ATOM 1931 O O . SER A 1 339 ? 164.488 151.122 189.947 1.00 41.54 339 SER A O 1
ATOM 1934 N N . LEU A 1 340 ? 165.632 150.180 191.634 1.00 41.21 340 LEU A N 1
ATOM 1935 C CA . LEU A 1 340 ? 166.913 150.770 191.282 1.00 41.21 340 LEU A CA 1
ATOM 1936 C C . LEU A 1 340 ? 167.879 149.770 190.672 1.00 41.21 340 LEU A C 1
ATOM 1937 O O . LEU A 1 340 ? 168.604 150.107 189.737 1.00 41.21 340 LEU A O 1
ATOM 1942 N N . THR A 1 341 ? 167.913 148.542 191.184 1.00 41.71 341 THR A N 1
ATOM 1943 C CA . THR A 1 341 ? 168.876 147.542 190.753 1.00 41.71 341 THR A CA 1
ATOM 1944 C C . THR A 1 341 ? 168.269 146.431 189.913 1.00 41.71 341 THR A C 1
ATOM 1945 O O . THR A 1 341 ? 168.998 145.775 189.167 1.00 41.71 341 THR A O 1
ATOM 1949 N N . GLY A 1 342 ? 166.966 146.206 190.005 1.00 40.66 342 GLY A N 1
ATOM 1950 C CA . GLY A 1 342 ? 166.346 145.068 189.373 1.00 40.66 342 GLY A CA 1
ATOM 1951 C C . GLY A 1 342 ? 166.390 143.795 190.178 1.00 40.66 342 GLY A C 1
ATOM 1952 O O . GLY A 1 342 ? 165.915 142.763 189.698 1.00 40.66 342 GLY A O 1
ATOM 1953 N N . GLU A 1 343 ? 166.930 143.838 191.390 1.00 42.25 343 GLU A N 1
ATOM 1954 C CA . GLU A 1 343 ? 167.105 142.672 192.238 1.00 42.25 343 GLU A CA 1
ATOM 1955 C C . GLU A 1 343 ? 166.196 142.786 193.449 1.00 42.25 343 GLU A C 1
ATOM 1956 O O . GLU A 1 343 ? 166.172 143.822 194.114 1.00 42.25 343 GLU A O 1
ATOM 1962 N N . SER A 1 344 ? 165.453 141.723 193.735 1.00 43.72 344 SER A N 1
ATOM 1963 C CA . SER A 1 344 ? 164.526 141.706 194.853 1.00 43.72 344 SER A CA 1
ATOM 1964 C C . SER A 1 344 ? 165.172 141.285 196.161 1.00 43.72 344 SER A C 1
ATOM 1965 O O . SER A 1 344 ? 164.470 141.180 197.169 1.00 43.72 344 SER A O 1
ATOM 1968 N N . ILE A 1 345 ? 166.478 141.035 196.170 1.00 43.55 345 ILE A N 1
ATOM 1969 C CA . ILE A 1 345 ? 167.152 140.614 197.402 1.00 43.55 345 ILE A CA 1
ATOM 1970 C C . ILE A 1 345 ? 167.024 141.716 198.447 1.00 43.55 345 ILE A C 1
ATOM 1971 O O . ILE A 1 345 ? 167.114 142.910 198.101 1.00 43.55 345 ILE A O 1
ATOM 1976 N N . PRO A 1 346 ? 166.773 141.395 199.716 1.00 44.75 346 PRO A N 1
ATOM 1977 C CA . PRO A 1 346 ? 166.657 142.447 200.733 1.00 44.75 346 PRO A CA 1
ATOM 1978 C C . PRO A 1 346 ? 168.000 143.099 201.013 1.00 44.75 346 PRO A C 1
ATOM 1979 O O . PRO A 1 346 ? 168.998 142.421 201.259 1.00 44.75 346 PRO A O 1
ATOM 1983 N N . VAL A 1 347 ? 168.016 144.426 200.978 1.00 45.42 347 VAL A N 1
ATOM 1984 C CA . VAL A 1 347 ? 169.209 145.218 201.251 1.00 45.42 347 VAL A CA 1
ATOM 1985 C C . VAL A 1 347 ? 169.084 145.806 202.647 1.00 45.42 347 VAL A C 1
ATOM 1986 O O . VAL A 1 347 ? 168.058 146.400 202.988 1.00 45.42 347 VAL A O 1
ATOM 1990 N N . LEU A 1 348 ? 170.119 145.634 203.457 1.00 48.16 348 LEU A N 1
ATOM 1991 C CA . LEU A 1 348 ? 170.122 146.162 204.810 1.00 48.16 348 LEU A CA 1
ATOM 1992 C C . LEU A 1 348 ? 170.596 147.607 204.813 1.00 48.16 348 LEU A C 1
ATOM 1993 O O . LEU A 1 348 ? 171.679 147.915 204.309 1.00 48.16 348 LEU A O 1
ATOM 1998 N N . LYS A 1 349 ? 169.785 148.490 205.386 1.00 47.60 349 LYS A N 1
ATOM 1999 C CA . LYS A 1 349 ? 170.121 149.895 205.542 1.00 47.60 349 LYS A CA 1
ATOM 2000 C C . LYS A 1 349 ? 170.288 150.196 207.021 1.00 47.60 349 LYS A C 1
ATOM 2001 O O . LYS A 1 349 ? 169.401 149.901 207.821 1.00 47.60 349 LYS A O 1
ATOM 2007 N N . THR A 1 350 ? 171.423 150.781 207.380 1.00 50.39 350 THR A N 1
ATOM 2008 C CA . THR A 1 350 ? 171.741 151.101 208.760 1.00 50.39 350 THR A CA 1
ATOM 2009 C C . THR A 1 350 ? 171.793 152.611 208.944 1.00 50.39 350 THR A C 1
ATOM 2010 O O . THR A 1 350 ? 171.943 153.367 207.986 1.00 50.39 350 THR A O 1
ATOM 2014 N N . ALA A 1 351 ? 171.656 153.040 210.195 1.00 50.12 351 ALA A N 1
ATOM 2015 C CA . ALA A 1 351 ? 171.630 154.461 210.512 1.00 50.12 351 ALA A CA 1
ATOM 2016 C C . ALA A 1 351 ? 172.919 155.143 210.075 1.00 50.12 351 ALA A C 1
ATOM 2017 O O . ALA A 1 351 ? 173.998 154.551 210.091 1.00 50.12 351 ALA A O 1
ATOM 2019 N N . LEU A 1 352 ? 172.793 156.399 209.672 1.00 54.46 352 LEU A N 1
ATOM 2020 C CA . LEU A 1 352 ? 173.942 157.169 209.228 1.00 54.46 352 LEU A CA 1
ATOM 2021 C C . LEU A 1 352 ? 174.939 157.325 210.373 1.00 54.46 352 LEU A C 1
ATOM 2022 O O . LEU A 1 352 ? 174.535 157.437 211.536 1.00 54.46 352 LEU A O 1
ATOM 2027 N N . PRO A 1 353 ? 176.241 157.302 210.094 1.00 58.75 353 PRO A N 1
ATOM 2028 C CA . PRO A 1 353 ? 177.221 157.576 211.147 1.00 58.75 353 PRO A CA 1
ATOM 2029 C C . PRO A 1 353 ? 177.343 159.067 211.410 1.00 58.75 353 PRO A C 1
ATOM 2030 O O . PRO A 1 353 ? 177.302 159.888 210.492 1.00 58.75 353 PRO A O 1
ATOM 2034 N N . GLU A 1 354 ? 177.495 159.415 212.685 1.00 64.72 354 GLU A N 1
ATOM 2035 C CA . GLU A 1 354 ? 177.612 160.814 213.101 1.00 64.72 354 GLU A CA 1
ATOM 2036 C C . GLU A 1 354 ? 179.045 161.279 212.908 1.00 64.72 354 GLU A C 1
ATOM 2037 O O . GLU A 1 354 ? 179.941 160.891 213.661 1.00 64.72 354 GLU A O 1
ATOM 2043 N N . GLY A 1 355 ? 179.267 162.110 211.897 1.00 64.81 355 GLY A N 1
ATOM 2044 C CA . GLY A 1 355 ? 180.570 162.698 211.671 1.00 64.81 355 GLY A CA 1
ATOM 2045 C C . GLY A 1 355 ? 180.438 164.075 211.061 1.00 64.81 355 GLY A C 1
ATOM 2046 O O . GLY A 1 355 ? 179.377 164.460 210.568 1.00 64.81 355 GLY A O 1
ATOM 2047 N N . LEU A 1 356 ? 181.536 164.821 211.105 1.00 66.67 356 LEU A N 1
ATOM 2048 C CA . LEU A 1 356 ? 181.592 166.132 210.481 1.00 66.67 356 LEU A CA 1
ATOM 2049 C C . LEU A 1 356 ? 182.079 166.056 209.039 1.00 66.67 356 LEU A C 1
ATOM 2050 O O . LEU A 1 356 ? 182.993 166.761 208.623 1.00 66.67 356 LEU A O 1
ATOM 2055 N N . GLY A 1 357 ? 181.448 165.184 208.263 1.00 64.99 357 GLY A N 1
ATOM 2056 C CA . GLY A 1 357 ? 181.751 165.036 206.862 1.00 64.99 357 GLY A CA 1
ATOM 2057 C C . GLY A 1 357 ? 180.487 165.105 206.035 1.00 64.99 357 GLY A C 1
ATOM 2058 O O . GLY A 1 357 ? 179.420 164.662 206.463 1.00 64.99 357 GLY A O 1
ATOM 2059 N N . PRO A 1 358 ? 180.585 165.653 204.827 1.00 62.89 358 PRO A N 1
ATOM 2060 C CA . PRO A 1 358 ? 179.379 165.893 204.029 1.00 62.89 358 PRO A CA 1
ATOM 2061 C C . PRO A 1 358 ? 178.648 164.599 203.708 1.00 62.89 358 PRO A C 1
ATOM 2062 O O . PRO A 1 358 ? 179.245 163.626 203.248 1.00 62.89 358 PRO A O 1
ATOM 2066 N N . TYR A 1 359 ? 177.341 164.594 203.964 1.00 55.68 359 TYR A N 1
ATOM 2067 C CA . TYR A 1 359 ? 176.517 163.450 203.611 1.00 55.68 359 TYR A CA 1
ATOM 2068 C C . TYR A 1 359 ? 176.458 163.297 202.099 1.00 55.68 359 TYR A C 1
ATOM 2069 O O . TYR A 1 359 ? 176.236 164.268 201.373 1.00 55.68 359 TYR A O 1
ATOM 2078 N N . CYS A 1 360 ? 176.653 162.074 201.626 1.00 57.29 360 CYS A N 1
ATOM 2079 C CA . CYS A 1 360 ? 176.673 161.775 200.206 1.00 57.29 360 CYS A CA 1
ATOM 2080 C C . CYS A 1 360 ? 175.814 160.552 199.940 1.00 57.29 360 CYS A C 1
ATOM 2081 O O . CYS A 1 360 ? 175.926 159.545 200.641 1.00 57.29 360 CYS A O 1
ATOM 2084 N N . ALA A 1 361 ? 174.957 160.643 198.924 1.00 56.35 361 ALA A N 1
ATOM 2085 C CA . ALA A 1 361 ? 174.033 159.554 198.632 1.00 56.35 361 ALA A CA 1
ATOM 2086 C C . ALA A 1 361 ? 174.746 158.332 198.080 1.00 56.35 361 ALA A C 1
ATOM 2087 O O . ALA A 1 361 ? 174.232 157.217 198.198 1.00 56.35 361 ALA A O 1
ATOM 2089 N N . GLU A 1 362 ? 175.912 158.512 197.462 1.00 58.75 362 GLU A N 1
ATOM 2090 C CA . GLU A 1 362 ? 176.699 157.388 196.969 1.00 58.75 362 GLU A CA 1
ATOM 2091 C C . GLU A 1 362 ? 177.691 156.873 198.003 1.00 58.75 362 GLU A C 1
ATOM 2092 O O . GLU A 1 362 ? 177.890 155.660 198.114 1.00 58.75 362 GLU A O 1
ATOM 2098 N N . THR A 1 363 ? 178.322 157.766 198.763 1.00 57.44 363 THR A N 1
ATOM 2099 C CA . THR A 1 363 ? 179.191 157.329 199.848 1.00 57.44 363 THR A CA 1
ATOM 2100 C C . THR A 1 363 ? 178.390 156.623 200.934 1.00 57.44 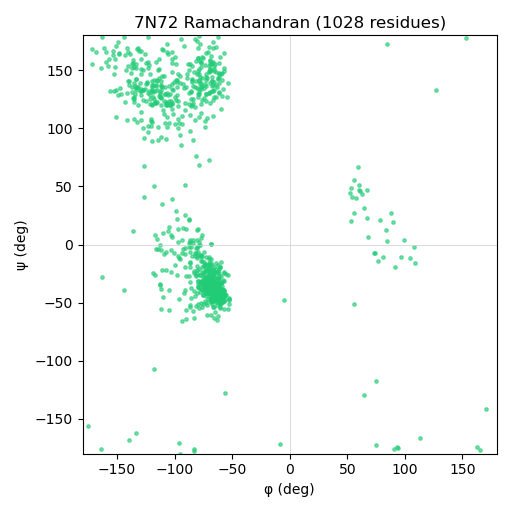363 THR A C 1
ATOM 2101 O O . THR A 1 363 ? 178.789 155.562 201.426 1.00 57.44 363 THR A O 1
ATOM 2105 N N . HIS A 1 364 ? 177.249 157.193 201.313 1.00 55.36 364 HIS A N 1
ATOM 2106 C CA . HIS A 1 364 ? 176.374 156.640 202.341 1.00 55.36 364 HIS A CA 1
ATOM 2107 C C . HIS A 1 364 ? 175.168 155.945 201.735 1.00 55.36 364 HIS A C 1
ATOM 2108 O O . HIS A 1 364 ? 174.057 156.064 202.242 1.00 55.36 364 HIS A O 1
ATOM 2115 N N . ARG A 1 365 ? 175.366 155.227 200.629 1.00 52.01 365 ARG A N 1
ATOM 2116 C CA . ARG A 1 365 ? 174.264 154.535 199.975 1.00 52.01 365 ARG A CA 1
ATOM 2117 C C . ARG A 1 365 ? 173.636 153.484 200.877 1.00 52.01 365 ARG A C 1
ATOM 2118 O O . ARG A 1 365 ? 172.441 153.202 200.757 1.00 52.01 365 ARG A O 1
ATOM 2126 N N . ARG A 1 366 ? 174.413 152.887 201.775 1.00 52.10 366 ARG A N 1
ATOM 2127 C CA . ARG A 1 366 ? 173.878 151.889 202.690 1.00 52.10 366 ARG A CA 1
ATOM 2128 C C . ARG A 1 366 ? 173.152 152.505 203.874 1.00 52.10 366 ARG A C 1
ATOM 2129 O O . ARG A 1 366 ? 172.640 151.768 204.716 1.00 52.10 366 ARG A O 1
ATOM 2137 N N . HIS A 1 367 ? 173.108 153.830 203.964 1.00 50.44 367 HIS A N 1
ATOM 2138 C CA . HIS A 1 367 ? 172.326 154.532 204.971 1.00 50.44 367 HIS A CA 1
ATOM 2139 C C . HIS A 1 367 ? 171.237 155.385 204.345 1.00 50.44 367 HIS A C 1
ATOM 2140 O O . HIS A 1 367 ? 170.593 156.160 205.049 1.00 50.44 367 HIS A O 1
ATOM 2147 N N . THR A 1 368 ? 171.019 155.262 203.043 1.00 46.42 368 THR A N 1
ATOM 2148 C CA . THR A 1 368 ? 170.102 156.109 202.300 1.00 46.42 368 THR A CA 1
ATOM 2149 C C . THR A 1 368 ? 168.909 155.288 201.838 1.00 46.42 368 THR A C 1
ATOM 2150 O O . THR A 1 368 ? 169.076 154.189 201.312 1.00 46.42 368 THR A O 1
ATOM 2154 N N . LEU A 1 369 ? 167.714 155.824 202.041 1.00 41.47 369 LEU A N 1
ATOM 2155 C CA . LEU A 1 369 ? 166.480 155.219 201.569 1.00 41.47 369 LEU A CA 1
ATOM 2156 C C . LEU A 1 369 ? 165.995 155.991 200.356 1.00 41.47 369 LEU A C 1
ATOM 2157 O O . LEU A 1 369 ? 165.742 157.189 200.443 1.00 41.47 369 LEU A O 1
ATOM 2162 N N . PHE A 1 370 ? 165.875 155.308 199.230 1.00 42.12 370 PHE A N 1
ATOM 2163 C CA . PHE A 1 370 ? 165.585 155.943 197.959 1.00 42.12 370 PHE A CA 1
ATOM 2164 C C . PHE A 1 370 ? 164.099 155.864 197.640 1.00 42.12 370 PHE A C 1
ATOM 2165 O O . PHE A 1 370 ? 163.418 154.906 197.995 1.00 42.12 370 PHE A O 1
ATOM 2173 N N . CYS A 1 371 ? 163.603 156.897 196.968 1.00 44.59 371 CYS A N 1
ATOM 2174 C CA . CYS A 1 371 ? 162.196 156.965 196.612 1.00 44.59 371 CYS A CA 1
ATOM 2175 C C . CYS A 1 371 ? 161.829 155.845 195.650 1.00 44.59 371 CYS A C 1
ATOM 2176 O O . CYS A 1 371 ? 162.567 155.542 194.711 1.00 44.59 371 CYS A O 1
ATOM 2179 N N . GLY A 1 372 ? 160.679 155.227 195.889 1.00 41.77 372 GLY A N 1
ATOM 2180 C CA . GLY A 1 372 ? 160.197 154.156 195.062 1.00 41.77 372 GLY A CA 1
ATOM 2181 C C . GLY A 1 372 ? 160.599 152.769 195.504 1.00 41.77 372 GLY A C 1
ATOM 2182 O O . GLY A 1 372 ? 159.963 151.797 195.094 1.00 41.77 372 GLY A O 1
ATOM 2183 N N . THR A 1 373 ? 161.636 152.644 196.319 1.00 41.61 373 THR A N 1
ATOM 2184 C CA . THR A 1 373 ? 162.032 151.342 196.815 1.00 41.61 373 THR A CA 1
ATOM 2185 C C . THR A 1 373 ? 161.097 150.902 197.934 1.00 41.61 373 THR A C 1
ATOM 2186 O O . THR A 1 373 ? 160.464 151.713 198.603 1.00 41.61 373 THR A O 1
ATOM 2190 N N . LEU A 1 374 ? 161.018 149.593 198.127 1.00 43.65 374 LEU A N 1
ATOM 2191 C CA . LEU A 1 374 ? 160.071 148.984 199.044 1.00 43.65 374 LEU A CA 1
ATOM 2192 C C . LEU A 1 374 ? 160.784 148.597 200.330 1.00 43.65 374 LEU A C 1
ATOM 2193 O O . LEU A 1 374 ? 161.737 147.819 200.303 1.00 43.65 374 LEU A O 1
ATOM 2198 N N . ILE A 1 375 ? 160.322 149.136 201.448 1.00 45.45 375 ILE A N 1
ATOM 2199 C CA . ILE A 1 375 ? 160.841 148.774 202.758 1.00 45.45 375 ILE A CA 1
ATOM 2200 C C . ILE A 1 375 ? 160.126 147.514 203.217 1.00 45.45 375 ILE A C 1
ATOM 2201 O O . ILE A 1 375 ? 158.898 147.483 203.300 1.00 45.45 375 ILE A O 1
ATOM 2206 N N . LEU A 1 376 ? 160.892 146.463 203.495 1.00 47.03 376 LEU A N 1
ATOM 2207 C CA . LEU A 1 376 ? 160.295 145.198 203.898 1.00 47.03 376 LEU A CA 1
ATOM 2208 C C . LEU A 1 376 ? 159.955 145.194 205.380 1.00 47.03 376 LEU A C 1
ATOM 2209 O O . LEU A 1 376 ? 158.868 144.760 205.767 1.00 47.03 376 LEU A O 1
ATOM 2214 N N . GLN A 1 377 ? 160.864 145.679 206.215 1.00 54.01 377 GLN A N 1
ATOM 2215 C CA . GLN A 1 377 ? 160.621 145.806 207.637 1.00 54.01 377 GLN A CA 1
ATOM 2216 C C . GLN A 1 377 ? 161.671 146.741 208.217 1.00 54.01 377 GLN A C 1
ATOM 2217 O O . GLN A 1 377 ? 162.777 146.850 207.690 1.00 54.01 377 GLN A O 1
ATOM 2223 N N . ALA A 1 378 ? 161.311 147.416 209.302 1.00 56.30 378 ALA A N 1
ATOM 2224 C CA . ALA A 1 378 ? 162.165 148.415 209.928 1.00 56.30 378 ALA A CA 1
ATOM 2225 C C . ALA A 1 378 ? 162.274 148.115 211.410 1.00 56.30 378 ALA A C 1
ATOM 2226 O O . ALA A 1 378 ? 161.263 147.860 212.067 1.00 56.30 378 ALA A O 1
ATOM 2228 N N . ARG A 1 379 ? 163.490 148.151 211.934 1.00 60.16 379 ARG A N 1
ATOM 2229 C CA . ARG A 1 379 ? 163.752 147.874 213.340 1.00 60.16 379 ARG A CA 1
ATOM 2230 C C . ARG A 1 379 ? 164.196 149.142 214.045 1.00 60.16 379 ARG A C 1
ATOM 2231 O O . ARG A 1 379 ? 165.004 149.910 213.518 1.00 60.16 379 ARG A O 1
ATOM 2239 N N . ALA A 1 380 ? 163.670 149.354 215.244 1.00 66.30 380 ALA A N 1
ATOM 2240 C CA . ALA A 1 380 ? 164.034 150.483 216.093 1.00 66.30 380 ALA A CA 1
ATOM 2241 C C . ALA A 1 380 ? 164.732 149.911 217.321 1.00 66.30 380 ALA A C 1
ATOM 2242 O O . ALA A 1 380 ? 164.091 149.591 218.323 1.00 66.30 380 ALA A O 1
ATOM 2244 N N . TYR A 1 381 ? 166.056 149.778 217.237 1.00 70.44 381 TYR A N 1
ATOM 2245 C CA . TYR A 1 381 ? 166.813 149.209 218.347 1.00 70.44 381 TYR A CA 1
ATOM 2246 C C . TYR A 1 381 ? 166.896 150.186 219.511 1.00 70.44 381 TYR A C 1
ATOM 2247 O O . TYR A 1 381 ? 166.604 149.829 220.657 1.00 70.44 381 TYR A O 1
ATOM 2256 N N . VAL A 1 382 ? 167.293 151.422 219.238 1.00 72.16 382 VAL A N 1
ATOM 2257 C CA . VAL A 1 382 ? 167.302 152.492 220.227 1.00 72.16 382 VAL A CA 1
ATOM 2258 C C . VAL A 1 382 ? 166.185 153.466 219.880 1.00 72.16 382 VAL A C 1
ATOM 2259 O O . VAL A 1 382 ? 165.981 153.800 218.706 1.00 72.16 382 VAL A O 1
ATOM 2263 N N . GLY A 1 383 ? 165.436 153.888 220.892 1.00 69.89 383 GLY A N 1
ATOM 2264 C CA . GLY A 1 383 ? 164.326 154.783 220.685 1.00 69.89 383 GLY A CA 1
ATOM 2265 C C . GLY A 1 383 ? 163.062 154.048 220.300 1.00 69.89 383 GLY A C 1
ATOM 2266 O O . GLY A 1 383 ? 163.068 152.839 220.066 1.00 69.89 383 GLY A O 1
ATOM 2267 N N . PRO A 1 384 ? 161.942 154.771 220.232 1.00 67.82 384 PRO A N 1
ATOM 2268 C CA . PRO A 1 384 ? 160.669 154.101 219.932 1.00 67.82 384 PRO A CA 1
ATOM 2269 C C . PRO A 1 384 ? 160.531 153.663 218.488 1.00 67.82 384 PRO A C 1
ATOM 2270 O O . PRO A 1 384 ? 160.047 152.557 218.224 1.00 67.82 384 PRO A O 1
ATOM 2274 N N . HIS A 1 385 ? 160.941 154.498 217.538 1.00 62.77 385 HIS A N 1
ATOM 2275 C CA . HIS A 1 385 ? 160.599 154.293 216.136 1.00 62.77 385 HIS A CA 1
ATOM 2276 C C . HIS A 1 385 ? 161.785 154.625 215.243 1.00 62.77 385 HIS A C 1
ATOM 2277 O O . HIS A 1 385 ? 162.760 155.251 215.663 1.00 62.77 385 HIS A O 1
ATOM 2284 N N . VAL A 1 386 ? 161.684 154.187 213.991 1.00 53.66 386 VAL A N 1
ATOM 2285 C CA . VAL A 1 386 ? 162.760 154.324 213.016 1.00 53.66 386 VAL A CA 1
ATOM 2286 C C . VAL A 1 386 ? 162.669 155.693 212.358 1.00 53.66 386 VAL A C 1
ATOM 2287 O O . VAL A 1 386 ? 161.600 156.108 211.905 1.00 53.66 386 VAL A O 1
ATOM 2291 N N . LEU A 1 387 ? 163.798 156.392 212.293 1.00 47.37 387 LEU A N 1
ATOM 2292 C CA . LEU A 1 387 ? 163.850 157.771 211.836 1.00 47.37 387 LEU A CA 1
ATOM 2293 C C . LEU A 1 387 ? 164.693 157.877 210.578 1.00 47.37 387 LEU A C 1
ATOM 2294 O O . LEU A 1 387 ? 165.799 157.341 210.521 1.00 47.37 387 LEU A O 1
ATOM 2299 N N . ALA A 1 388 ? 164.168 158.572 209.579 1.00 43.36 388 ALA A N 1
ATOM 2300 C CA . ALA A 1 388 ? 164.900 158.920 208.375 1.00 43.36 388 ALA A CA 1
ATOM 2301 C C . ALA A 1 388 ? 164.682 160.393 208.075 1.00 43.36 388 ALA A C 1
ATOM 2302 O O . ALA A 1 388 ? 163.559 160.887 208.157 1.00 43.36 388 ALA A O 1
ATOM 2304 N N . VAL A 1 389 ? 165.755 161.090 207.725 1.00 41.88 389 VAL A N 1
ATOM 2305 C CA . VAL A 1 389 ? 165.709 162.519 207.448 1.00 41.88 389 VAL A CA 1
ATOM 2306 C C . VAL A 1 389 ? 165.603 162.711 205.945 1.00 41.88 389 VAL A C 1
ATOM 2307 O O . VAL A 1 389 ? 166.442 162.218 205.190 1.00 41.88 389 VAL A O 1
ATOM 2311 N N . VAL A 1 390 ? 164.566 163.428 205.514 1.00 40.85 390 VAL A N 1
ATOM 2312 C CA . VAL A 1 390 ? 164.319 163.644 204.096 1.00 40.85 390 VAL A CA 1
ATOM 2313 C C . VAL A 1 390 ? 165.437 164.489 203.506 1.00 40.85 390 VAL A C 1
ATOM 2314 O O . VAL A 1 390 ? 165.753 165.570 204.011 1.00 40.85 390 VAL A O 1
ATOM 2318 N N . THR A 1 391 ? 166.042 163.999 202.432 1.00 41.52 391 THR A N 1
ATOM 2319 C CA . THR A 1 391 ? 167.140 164.683 201.767 1.00 41.52 391 THR A CA 1
ATOM 2320 C C . THR A 1 391 ? 166.783 165.210 200.387 1.00 41.52 391 THR A C 1
ATOM 2321 O O . THR A 1 391 ? 167.220 166.296 200.022 1.00 41.52 391 THR A O 1
ATOM 2325 N N . ARG A 1 392 ? 165.995 164.472 199.613 1.00 44.19 392 ARG A N 1
ATOM 2326 C CA . ARG A 1 392 ? 165.621 164.858 198.264 1.00 44.19 392 ARG A CA 1
ATOM 2327 C C . ARG A 1 392 ? 164.162 164.519 198.025 1.00 44.19 392 ARG A C 1
ATOM 2328 O O . ARG A 1 392 ? 163.702 163.446 198.409 1.00 44.19 392 ARG A O 1
ATOM 2336 N N . THR A 1 393 ? 163.434 165.436 197.390 1.00 43.00 393 THR A N 1
ATOM 2337 C CA . THR A 1 393 ? 162.035 165.236 197.047 1.00 43.00 393 THR A CA 1
ATOM 2338 C C . THR A 1 393 ? 161.801 165.610 195.594 1.00 43.00 393 THR A C 1
ATOM 2339 O O . THR A 1 393 ? 162.659 166.194 194.938 1.00 43.00 393 THR A O 1
ATOM 2343 N N . GLY A 1 394 ? 160.623 165.253 195.096 1.00 43.71 394 GLY A N 1
ATOM 2344 C CA . GLY A 1 394 ? 160.221 165.666 193.763 1.00 43.71 394 GLY A CA 1
ATOM 2345 C C . GLY A 1 394 ? 161.107 165.074 192.693 1.00 43.71 394 GLY A C 1
ATOM 2346 O O . GLY A 1 394 ? 161.349 163.867 192.650 1.00 43.71 394 GLY A O 1
ATOM 2347 N N . PHE A 1 395 ? 161.599 165.934 191.804 1.00 48.80 395 PHE A N 1
ATOM 2348 C CA . PHE A 1 395 ? 162.501 165.518 190.740 1.00 48.80 395 PHE A CA 1
ATOM 2349 C C . PHE A 1 395 ? 163.938 165.363 191.206 1.00 48.80 395 PHE A C 1
ATOM 2350 O O . PHE A 1 395 ? 164.762 164.845 190.450 1.00 48.80 395 PHE A O 1
ATOM 2358 N N . CYS A 1 396 ? 164.261 165.790 192.421 1.00 47.87 396 CYS A N 1
ATOM 2359 C CA . CYS A 1 396 ? 165.615 165.671 192.941 1.00 47.87 396 CYS A CA 1
ATOM 2360 C C . CYS A 1 396 ? 165.939 164.267 193.424 1.00 47.87 396 CYS A C 1
ATOM 2361 O O . CYS A 1 396 ? 167.101 163.989 193.723 1.00 47.87 396 CYS A O 1
ATOM 2364 N N . THR A 1 397 ? 164.956 163.380 193.502 1.00 45.67 397 THR A N 1
ATOM 2365 C CA . THR A 1 397 ? 165.202 162.001 193.874 1.00 45.67 397 THR A CA 1
ATOM 2366 C C . THR A 1 397 ? 165.820 161.243 192.705 1.00 45.67 397 THR A C 1
ATOM 2367 O O . THR A 1 397 ? 165.757 161.670 191.554 1.00 45.67 397 THR A O 1
ATOM 2371 N N . ALA A 1 398 ? 166.438 160.103 193.016 1.00 47.78 398 ALA A N 1
ATOM 2372 C CA . ALA A 1 398 ? 166.986 159.253 191.967 1.00 47.78 398 ALA A CA 1
ATOM 2373 C C . ALA A 1 398 ? 165.895 158.795 191.010 1.00 47.78 398 ALA A C 1
ATOM 2374 O O . ALA A 1 398 ? 166.083 158.802 189.788 1.00 47.78 398 ALA A O 1
ATOM 2376 N N . LYS A 1 399 ? 164.744 158.396 191.549 1.00 48.43 399 LYS A N 1
ATOM 2377 C CA . LYS A 1 399 ? 163.587 158.114 190.712 1.00 48.43 399 LYS A CA 1
ATOM 2378 C C . LYS A 1 399 ? 163.163 159.350 189.932 1.00 48.43 399 LYS A C 1
ATOM 2379 O O . LYS A 1 399 ? 162.774 159.255 188.765 1.00 48.43 399 LYS A O 1
ATOM 2385 N N . GLY A 1 400 ? 163.232 160.522 190.561 1.00 48.70 400 GLY A N 1
ATOM 2386 C CA . GLY A 1 400 ? 162.908 161.745 189.857 1.00 48.70 400 GLY A CA 1
ATOM 2387 C C . GLY A 1 400 ? 163.873 162.037 188.728 1.00 48.70 400 GLY A C 1
ATOM 2388 O O . GLY A 1 400 ? 163.474 162.515 187.667 1.00 48.70 400 GLY A O 1
ATOM 2389 N N . GLY A 1 401 ? 165.155 161.741 188.933 1.00 49.88 401 GLY A N 1
ATOM 2390 C CA . GLY A 1 401 ? 166.120 161.900 187.860 1.00 49.88 401 GLY A CA 1
ATOM 2391 C C . GLY A 1 401 ? 165.885 160.934 186.718 1.00 49.88 401 GLY A C 1
ATOM 2392 O O . GLY A 1 401 ? 166.028 161.295 185.549 1.00 49.88 401 GLY A O 1
ATOM 2393 N N . LEU A 1 402 ? 165.517 159.696 187.037 1.00 51.27 402 LEU A N 1
ATOM 2394 C CA . LEU A 1 402 ? 165.163 158.741 185.994 1.00 51.27 402 LEU A CA 1
ATOM 2395 C C . LEU A 1 402 ? 163.952 159.216 185.200 1.00 51.27 402 LEU A C 1
ATOM 2396 O O . LEU A 1 402 ? 163.936 159.148 183.966 1.00 51.27 402 LEU A O 1
ATOM 2401 N N . VAL A 1 403 ? 162.926 159.705 185.894 1.00 52.33 403 VAL A N 1
ATOM 2402 C CA . VAL A 1 403 ? 161.732 160.193 185.213 1.00 52.33 403 VAL A CA 1
ATOM 2403 C C . VAL A 1 403 ? 162.061 161.409 184.360 1.00 52.33 403 VAL A C 1
ATOM 2404 O O . VAL A 1 403 ? 161.509 161.584 183.271 1.00 52.33 403 VAL A O 1
ATOM 2408 N N . SER A 1 404 ? 162.957 162.271 184.833 1.00 55.27 404 SER A N 1
ATOM 2409 C CA . SER A 1 404 ? 163.352 163.434 184.044 1.00 55.27 404 SER A CA 1
ATOM 2410 C C . SER A 1 404 ? 164.126 163.052 182.811 1.00 55.27 404 SER A C 1
ATOM 2411 O O . SER A 1 404 ? 163.973 163.672 181.755 1.00 55.27 404 SER A O 1
ATOM 2414 N N . SER A 1 405 ? 164.982 162.036 182.916 1.00 56.37 405 SER A N 1
ATOM 2415 C CA . SER A 1 405 ? 165.667 161.531 181.732 1.00 56.37 405 SER A CA 1
ATOM 2416 C C . SER A 1 405 ? 164.675 160.935 180.745 1.00 56.37 405 SER A C 1
ATOM 2417 O O . SER A 1 405 ? 164.831 161.081 179.529 1.00 56.37 405 SER A O 1
ATOM 2420 N N . ILE A 1 406 ? 163.646 160.254 181.250 1.00 55.90 406 ILE A N 1
ATOM 2421 C CA . ILE A 1 406 ? 162.597 159.731 180.380 1.00 55.90 406 ILE A CA 1
ATOM 2422 C C . ILE A 1 406 ? 161.862 160.870 179.684 1.00 55.90 406 ILE A C 1
ATOM 2423 O O . ILE A 1 406 ? 161.545 160.788 178.494 1.00 55.90 406 ILE A O 1
ATOM 2428 N N . LEU A 1 407 ? 161.588 161.953 180.411 1.00 59.78 407 LEU A N 1
ATOM 2429 C CA . LEU A 1 407 ? 160.842 163.068 179.841 1.00 59.78 407 LEU A CA 1
ATOM 2430 C C . LEU A 1 407 ? 161.706 163.900 178.906 1.00 59.78 407 LEU A C 1
ATOM 2431 O O . LEU A 1 407 ? 161.256 164.302 177.829 1.00 59.78 407 LEU A O 1
ATOM 2436 N N . HIS A 1 408 ? 162.943 164.180 179.297 1.00 65.83 408 HIS A N 1
ATOM 2437 C CA . HIS A 1 408 ? 163.830 165.049 178.527 1.00 65.83 408 HIS A CA 1
ATOM 2438 C C . HIS A 1 408 ? 165.074 164.284 178.103 1.00 65.83 408 HIS A C 1
ATOM 2439 O O . HIS A 1 408 ? 166.079 164.286 178.831 1.00 65.83 408 HIS A O 1
ATOM 2446 N N . PRO A 1 409 ? 165.061 163.620 176.937 1.00 68.61 409 PRO A N 1
ATOM 2447 C CA . PRO A 1 409 ? 166.215 162.892 176.401 1.00 68.61 409 PRO A CA 1
ATOM 2448 C C . PRO A 1 409 ? 167.456 163.769 176.246 1.00 68.61 409 PRO A C 1
ATOM 2449 O O . PRO A 1 409 ? 167.324 164.984 176.128 1.00 68.61 409 PRO A O 1
ATOM 2453 N N . PHE A 1 416 ? 168.255 157.293 157.331 1.00 69.56 416 PHE A N 1
ATOM 2454 C CA . PHE A 1 416 ? 167.130 156.912 156.480 1.00 69.56 416 PHE A CA 1
ATOM 2455 C C . PHE A 1 416 ? 166.129 158.054 156.374 1.00 69.56 416 PHE A C 1
ATOM 2456 O O . PHE A 1 416 ? 165.742 158.449 155.277 1.00 69.56 416 PHE A O 1
ATOM 2464 N N . TYR A 1 417 ? 165.714 158.582 157.527 1.00 75.10 417 TYR A N 1
ATOM 2465 C CA . TYR A 1 417 ? 164.847 159.756 157.535 1.00 75.10 417 TYR A CA 1
ATOM 2466 C C . TYR A 1 417 ? 165.599 160.997 157.069 1.00 75.10 417 TYR A C 1
ATOM 2467 O O . TYR A 1 417 ? 165.038 161.838 156.355 1.00 75.10 417 TYR A O 1
ATOM 2476 N N . LYS A 1 418 ? 166.869 161.131 157.465 1.00 79.31 418 LYS A N 1
ATOM 2477 C CA . LYS A 1 418 ? 167.693 162.238 156.990 1.00 79.31 418 LYS A CA 1
ATOM 2478 C C . LYS A 1 418 ? 167.772 162.237 155.469 1.00 79.31 418 LYS A C 1
ATOM 2479 O O . LYS A 1 418 ? 167.575 163.270 154.814 1.00 79.31 418 LYS A O 1
ATOM 2485 N N . HIS A 1 419 ? 168.068 161.074 154.889 1.00 75.03 419 HIS A N 1
ATOM 2486 C CA . HIS A 1 419 ? 168.196 160.976 153.443 1.00 75.03 419 HIS A CA 1
ATOM 2487 C C . HIS A 1 419 ? 166.848 161.109 152.751 1.00 75.03 419 HIS A C 1
ATOM 2488 O O . HIS A 1 419 ? 166.780 161.637 151.638 1.00 75.03 419 HIS A O 1
ATOM 2495 N N . SER A 1 420 ? 165.769 160.661 153.393 1.00 76.51 420 SER A N 1
ATOM 2496 C CA . SER A 1 420 ? 164.439 160.900 152.844 1.00 76.51 420 SER A CA 1
ATOM 2497 C C . SER A 1 420 ? 164.149 162.393 152.753 1.00 76.51 420 SER A C 1
ATOM 2498 O O . SER A 1 420 ? 163.637 162.874 151.736 1.00 76.51 420 SER A O 1
ATOM 2501 N N . MET A 1 421 ? 164.501 163.145 153.801 1.00 81.19 421 MET A N 1
ATOM 2502 C CA . MET A 1 421 ? 164.267 164.583 153.790 1.00 81.19 421 MET A CA 1
ATOM 2503 C C . MET A 1 421 ? 165.137 165.282 152.749 1.00 81.19 421 MET A C 1
ATOM 2504 O O . MET A 1 421 ? 164.675 166.195 152.054 1.00 81.19 421 MET A O 1
ATOM 2509 N N . LYS A 1 422 ? 166.401 164.874 152.628 1.00 78.57 422 LYS A N 1
ATOM 2510 C CA . LYS A 1 422 ? 167.261 165.484 151.616 1.00 78.57 422 LYS A CA 1
ATOM 2511 C C . LYS A 1 422 ? 166.803 165.156 150.203 1.00 78.57 422 LYS A C 1
ATOM 2512 O O . LYS A 1 422 ? 166.883 166.005 149.305 1.00 78.57 422 LYS A O 1
ATOM 2518 N N . PHE A 1 423 ? 166.313 163.936 149.981 1.00 74.24 423 PHE A N 1
ATOM 2519 C CA . PHE A 1 423 ? 165.775 163.589 148.673 1.00 74.24 423 PHE A CA 1
ATOM 2520 C C . PHE A 1 423 ? 164.505 164.375 148.380 1.00 74.24 423 PHE A C 1
ATOM 2521 O O . PHE A 1 423 ? 164.260 164.757 147.232 1.00 74.24 423 PHE A O 1
ATOM 2529 N N . VAL A 1 424 ? 163.691 164.638 149.403 1.00 75.20 424 VAL A N 1
ATOM 2530 C CA . VAL A 1 424 ? 162.518 165.484 149.201 1.00 75.20 424 VAL A CA 1
ATOM 2531 C C . VAL A 1 424 ? 162.937 166.914 148.871 1.00 75.20 424 VAL A C 1
ATOM 2532 O O . VAL A 1 424 ? 162.309 167.580 148.043 1.00 75.20 424 VAL A O 1
ATOM 2536 N N . ALA A 1 425 ? 164.020 167.401 149.482 1.00 76.27 425 ALA A N 1
ATOM 2537 C CA . ALA A 1 425 ? 164.518 168.733 149.146 1.00 76.27 425 ALA A CA 1
ATOM 2538 C C . ALA A 1 425 ? 165.038 168.789 147.712 1.00 76.27 425 ALA A C 1
ATOM 2539 O O . ALA A 1 425 ? 164.857 169.795 147.013 1.00 76.27 425 ALA A O 1
ATOM 2541 N N . ALA A 1 426 ? 165.704 167.724 147.262 1.00 74.04 426 ALA A N 1
ATOM 2542 C CA . ALA A 1 426 ? 166.129 167.659 145.867 1.00 74.04 426 ALA A CA 1
ATOM 2543 C C . ALA A 1 426 ? 164.926 167.606 144.931 1.00 74.04 426 ALA A C 1
ATOM 2544 O O . ALA A 1 426 ? 164.932 168.220 143.857 1.00 74.04 426 ALA A O 1
ATOM 2546 N N . LEU A 1 427 ? 163.883 166.872 145.323 1.00 71.96 427 LEU A N 1
ATOM 2547 C CA . LEU A 1 427 ? 162.637 166.901 144.569 1.00 71.96 427 LEU A CA 1
ATOM 2548 C C . LEU A 1 427 ? 162.065 168.309 144.524 1.00 71.96 427 LEU A C 1
ATOM 2549 O O . LEU A 1 427 ? 161.471 168.710 143.522 1.00 71.96 427 LEU A O 1
ATOM 2554 N N . SER A 1 428 ? 162.263 169.087 145.590 1.00 71.24 428 SER A N 1
ATOM 2555 C CA . SER A 1 428 ? 161.743 170.452 145.623 1.00 71.24 428 SER A CA 1
ATOM 2556 C C . SER A 1 428 ? 162.526 171.375 144.694 1.00 71.24 428 SER A C 1
ATOM 2557 O O . SER A 1 428 ? 161.941 172.240 144.033 1.00 71.24 428 SER A O 1
ATOM 2560 N N . VAL A 1 429 ? 163.849 171.220 144.631 1.00 69.79 429 VAL A N 1
ATOM 2561 C CA . VAL A 1 429 ? 164.615 172.062 143.709 1.00 69.79 429 VAL A CA 1
ATOM 2562 C C . VAL A 1 429 ? 164.329 171.663 142.261 1.00 69.79 429 VAL A C 1
ATOM 2563 O O . VAL A 1 429 ? 164.271 172.519 141.363 1.00 69.79 429 VAL A O 1
ATOM 2567 N N . LEU A 1 430 ? 164.110 170.369 142.012 1.00 66.37 430 LEU A N 1
ATOM 2568 C CA . LEU A 1 430 ? 163.644 169.948 140.695 1.00 66.37 430 LEU A CA 1
ATOM 2569 C C . LEU A 1 430 ? 162.260 170.505 140.400 1.00 66.37 430 LEU A C 1
ATOM 2570 O O . LEU A 1 430 ? 161.953 170.830 139.249 1.00 66.37 430 LEU A O 1
ATOM 2575 N N . ALA A 1 431 ? 161.416 170.622 141.427 1.00 64.64 431 ALA A N 1
ATOM 2576 C CA . ALA A 1 431 ? 160.122 171.272 141.272 1.00 64.64 431 ALA A CA 1
ATOM 2577 C C . ALA A 1 431 ? 160.288 172.721 140.856 1.00 64.64 431 ALA A C 1
ATOM 2578 O O . ALA A 1 431 ? 159.552 173.213 140.001 1.00 64.64 431 ALA A O 1
ATOM 2580 N N . LEU A 1 432 ? 161.243 173.423 141.461 1.00 64.44 432 LEU A N 1
ATOM 2581 C CA . LEU A 1 432 ? 161.494 174.813 141.088 1.00 64.44 432 LEU A CA 1
ATOM 2582 C C . LEU A 1 432 ? 161.937 174.924 139.634 1.00 64.44 432 LEU A C 1
ATOM 2583 O O . LEU A 1 432 ? 161.456 175.788 138.892 1.00 64.44 432 LEU A O 1
ATOM 2588 N N . LEU A 1 433 ? 162.851 174.052 139.206 1.00 62.32 433 LEU A N 1
ATOM 2589 C CA . LEU A 1 433 ? 163.320 174.096 137.820 1.00 62.32 433 LEU A CA 1
ATOM 2590 C C . LEU A 1 433 ? 162.192 173.782 136.842 1.00 62.32 433 LEU A C 1
ATOM 2591 O O . LEU A 1 433 ? 161.999 174.486 135.840 1.00 62.32 433 LEU A O 1
ATOM 2596 N N . GLY A 1 434 ? 161.435 172.718 137.116 1.00 59.28 434 GLY A N 1
ATOM 2597 C CA . GLY A 1 434 ? 160.306 172.379 136.271 1.00 59.28 434 GLY A CA 1
ATOM 2598 C C . GLY A 1 434 ? 159.226 173.437 136.277 1.00 59.28 434 GLY A C 1
ATOM 2599 O O . GLY A 1 434 ? 158.548 173.635 135.274 1.00 59.28 434 GLY A O 1
ATOM 2600 N N . THR A 1 435 ? 159.068 174.148 137.391 1.00 58.72 435 THR A N 1
ATOM 2601 C CA . THR A 1 435 ? 158.110 175.242 137.462 1.00 58.72 435 THR A CA 1
ATOM 2602 C C . THR A 1 435 ? 158.556 176.416 136.606 1.00 58.72 435 THR A C 1
ATOM 2603 O O . THR A 1 435 ? 157.734 177.058 135.949 1.00 58.72 435 THR A O 1
ATOM 2607 N N . ILE A 1 436 ? 159.856 176.716 136.600 1.00 58.26 436 ILE A N 1
ATOM 2608 C CA . ILE A 1 436 ? 160.364 177.764 135.715 1.00 58.26 436 ILE A CA 1
ATOM 2609 C C . ILE A 1 436 ? 160.097 177.402 134.264 1.00 58.26 436 ILE A C 1
ATOM 2610 O O . ILE A 1 436 ? 159.570 178.210 133.487 1.00 58.26 436 ILE A O 1
ATOM 2615 N N . TYR A 1 437 ? 160.451 176.173 133.876 1.00 55.08 437 TYR A N 1
ATOM 2616 C CA . TYR A 1 437 ? 160.203 175.738 132.502 1.00 55.08 437 TYR A CA 1
ATOM 2617 C C . TYR A 1 437 ? 158.713 175.752 132.173 1.00 55.08 437 TYR A C 1
ATOM 2618 O O . TYR A 1 437 ? 158.317 176.123 131.060 1.00 55.08 437 TYR A O 1
ATOM 2627 N N . SER A 1 438 ? 157.874 175.352 133.130 1.00 54.51 438 SER A N 1
ATOM 2628 C CA . SER A 1 438 ? 156.433 175.330 132.924 1.00 54.51 438 SER A CA 1
ATOM 2629 C C . SER A 1 438 ? 155.890 176.732 132.709 1.00 54.51 438 SER A C 1
ATOM 2630 O O . SER A 1 438 ? 155.069 176.958 131.818 1.00 54.51 438 SER A O 1
ATOM 2633 N N . ILE A 1 439 ? 156.328 177.689 133.526 1.00 55.67 439 ILE A N 1
ATOM 2634 C CA . ILE A 1 439 ? 155.921 179.078 133.341 1.00 55.67 439 ILE A CA 1
ATOM 2635 C C . ILE A 1 439 ? 156.330 179.565 131.961 1.00 55.67 439 ILE A C 1
ATOM 2636 O O . ILE A 1 439 ? 155.548 180.217 131.259 1.00 55.67 439 ILE A O 1
ATOM 2641 N N . PHE A 1 440 ? 157.553 179.237 131.540 1.00 53.70 440 PHE A N 1
ATOM 2642 C CA . PHE A 1 440 ? 158.031 179.677 130.233 1.00 53.70 440 PHE A CA 1
ATOM 2643 C C . PHE A 1 440 ? 157.156 179.137 129.107 1.00 53.70 440 PHE A C 1
ATOM 2644 O O . PHE A 1 440 ? 156.688 179.895 128.248 1.00 53.70 440 PHE A O 1
ATOM 2652 N N . ILE A 1 441 ? 156.909 177.825 129.099 1.00 53.39 441 ILE A N 1
ATOM 2653 C CA . ILE A 1 441 ? 156.154 177.235 127.994 1.00 53.39 441 ILE A CA 1
ATOM 2654 C C . ILE A 1 441 ? 154.697 177.678 128.031 1.00 53.39 441 ILE A C 1
ATOM 2655 O O . ILE A 1 441 ? 154.088 177.919 126.985 1.00 53.39 441 ILE A O 1
ATOM 2660 N N . LEU A 1 442 ? 154.108 177.795 129.221 1.00 53.81 442 LEU A N 1
ATOM 2661 C CA . LEU A 1 442 ? 152.711 178.193 129.304 1.00 53.81 442 LEU A CA 1
ATOM 2662 C C . LEU A 1 442 ? 152.517 179.649 128.926 1.00 53.81 442 LEU A C 1
ATOM 2663 O O . LEU A 1 442 ? 151.470 180.006 128.379 1.00 53.81 442 LEU A O 1
ATOM 2668 N N . TYR A 1 443 ? 153.499 180.510 129.198 1.00 55.54 443 TYR A N 1
ATOM 2669 C CA . TYR A 1 443 ? 153.424 181.867 128.679 1.00 55.54 443 TYR A CA 1
ATOM 2670 C C . TYR A 1 443 ? 153.595 181.876 127.170 1.00 55.54 443 TYR A C 1
ATOM 2671 O O . TYR A 1 443 ? 152.954 182.668 126.474 1.00 55.54 443 TYR A O 1
ATOM 2680 N N . ARG A 1 444 ? 154.457 181.000 126.643 1.00 56.10 444 ARG A N 1
ATOM 2681 C CA . ARG A 1 444 ? 154.555 180.844 125.196 1.00 56.10 444 ARG A CA 1
ATOM 2682 C C . ARG A 1 444 ? 153.224 180.363 124.614 1.00 56.10 444 ARG A C 1
ATOM 2683 O O . ARG A 1 444 ? 152.806 180.826 123.548 1.00 56.10 444 ARG A O 1
ATOM 2691 N N . ASN A 1 445 ? 152.555 179.437 125.290 1.00 53.68 445 ASN A N 1
ATOM 2692 C CA . ASN A 1 445 ? 151.300 178.862 124.827 1.00 53.68 445 ASN A CA 1
ATOM 2693 C C . ASN A 1 445 ? 150.104 179.787 125.022 1.00 53.68 445 ASN A C 1
ATOM 2694 O O . ASN A 1 445 ? 148.972 179.349 124.811 1.00 53.68 445 ASN A O 1
ATOM 2699 N N . ARG A 1 446 ? 150.331 181.040 125.425 1.00 56.66 446 ARG A N 1
ATOM 2700 C CA . ARG A 1 446 ? 149.280 182.045 125.583 1.00 56.66 446 ARG A CA 1
ATOM 2701 C C . ARG A 1 446 ? 148.282 181.676 126.674 1.00 56.66 446 ARG A C 1
ATOM 2702 O O . ARG A 1 446 ? 147.106 182.028 126.598 1.00 56.66 446 ARG A O 1
ATOM 2710 N N . VAL A 1 447 ? 148.740 180.977 127.702 1.00 54.30 447 VAL A N 1
ATOM 2711 C CA . VAL A 1 447 ? 147.873 180.575 128.807 1.00 54.30 447 VAL A CA 1
ATOM 2712 C C . VAL A 1 447 ? 147.651 181.769 129.727 1.00 54.30 447 VAL A C 1
ATOM 2713 O O . VAL A 1 447 ? 148.599 182.526 129.984 1.00 54.30 447 VAL A O 1
ATOM 2717 N N . PRO A 1 448 ? 146.431 181.997 130.222 1.00 54.62 448 PRO A N 1
ATOM 2718 C CA . PRO A 1 448 ? 146.204 183.109 131.151 1.00 54.62 448 PRO A CA 1
ATOM 2719 C C . PRO A 1 448 ? 147.087 183.020 132.387 1.00 54.62 448 PRO A C 1
ATOM 2720 O O . PRO A 1 448 ? 147.672 181.984 132.698 1.00 54.62 448 PRO A O 1
ATOM 2724 N N . LEU A 1 449 ? 147.164 184.136 133.111 1.00 55.94 449 LEU A N 1
ATOM 2725 C CA . LEU A 1 449 ? 148.103 184.242 134.225 1.00 55.94 449 LEU A CA 1
ATOM 2726 C C . LEU A 1 449 ? 147.715 183.331 135.378 1.00 55.94 449 LEU A C 1
ATOM 2727 O O . LEU A 1 449 ? 148.557 182.608 135.923 1.00 55.94 449 LEU A O 1
ATOM 2732 N N . ASN A 1 450 ? 146.444 183.358 135.777 1.00 54.88 450 ASN A N 1
ATOM 2733 C CA . ASN A 1 450 ? 146.007 182.514 136.882 1.00 54.88 450 ASN A CA 1
ATOM 2734 C C . ASN A 1 450 ? 146.160 181.040 136.536 1.00 54.88 450 ASN A C 1
ATOM 2735 O O . ASN A 1 450 ? 146.543 180.230 137.387 1.00 54.88 450 ASN A O 1
ATOM 2740 N N . GLU A 1 451 ? 145.888 180.675 135.283 1.00 53.42 451 GLU A N 1
ATOM 2741 C CA . GLU A 1 451 ? 146.064 179.291 134.868 1.00 53.42 451 GLU A CA 1
ATOM 2742 C C . GLU A 1 451 ? 147.539 178.910 134.824 1.00 53.42 451 GLU A C 1
ATOM 2743 O O . GLU A 1 451 ? 147.900 177.782 135.168 1.00 53.42 451 GLU A O 1
ATOM 2749 N N . ILE A 1 452 ? 148.407 179.830 134.407 1.00 52.35 452 ILE A N 1
ATOM 2750 C CA . ILE A 1 452 ? 149.845 179.578 134.466 1.00 52.35 452 ILE A CA 1
ATOM 2751 C C . ILE A 1 452 ? 150.272 179.295 135.899 1.00 52.35 452 ILE A C 1
ATOM 2752 O O . ILE A 1 452 ? 151.031 178.358 136.168 1.00 52.35 452 ILE A O 1
ATOM 2757 N N . VAL A 1 453 ? 149.795 180.107 136.840 1.00 52.24 453 VAL A N 1
ATOM 2758 C CA . VAL A 1 453 ? 150.155 179.918 138.241 1.00 52.24 453 VAL A CA 1
ATOM 2759 C C . VAL A 1 453 ? 149.659 178.567 138.737 1.00 52.24 453 VAL A C 1
ATOM 2760 O O . VAL A 1 453 ? 150.392 177.818 139.392 1.00 52.24 453 VAL A O 1
ATOM 2764 N N . ILE A 1 454 ? 148.407 178.234 138.424 1.00 50.27 454 ILE A N 1
ATOM 2765 C CA . ILE A 1 454 ? 147.830 176.967 138.864 1.00 50.27 454 ILE A CA 1
ATOM 2766 C C . ILE A 1 454 ? 148.622 175.789 138.307 1.00 50.27 454 ILE A C 1
ATOM 2767 O O . ILE A 1 454 ? 148.947 174.849 139.034 1.00 50.27 454 ILE A O 1
ATOM 2772 N N . ARG A 1 455 ? 148.956 175.825 137.017 1.00 46.72 455 ARG A N 1
ATOM 2773 C CA . ARG A 1 455 ? 149.668 174.708 136.407 1.00 46.72 455 ARG A CA 1
ATOM 2774 C C . ARG A 1 455 ? 151.078 174.572 136.962 1.00 46.72 455 ARG A C 1
ATOM 2775 O O . ARG A 1 455 ? 151.520 173.466 137.298 1.00 46.72 455 ARG A O 1
ATOM 2783 N N . ALA A 1 456 ? 151.801 175.688 137.078 1.00 49.73 456 ALA A N 1
ATOM 2784 C CA . ALA A 1 456 ? 153.167 175.634 137.574 1.00 49.73 456 ALA A CA 1
ATOM 2785 C C . ALA A 1 456 ? 153.215 175.191 139.028 1.00 49.73 456 ALA A C 1
ATOM 2786 O O . ALA A 1 456 ? 154.150 174.495 139.433 1.00 49.73 456 ALA A O 1
ATOM 2788 N N . LEU A 1 457 ? 152.222 175.578 139.829 1.00 49.59 457 LEU A N 1
ATOM 2789 C CA . LEU A 1 457 ? 152.197 175.149 141.218 1.00 49.59 457 LEU A CA 1
ATOM 2790 C C . LEU A 1 457 ? 151.733 173.708 141.359 1.00 49.59 457 LEU A C 1
ATOM 2791 O O . LEU A 1 457 ? 152.174 173.010 142.275 1.00 49.59 457 LEU A O 1
ATOM 2796 N N . ASP A 1 458 ? 150.852 173.248 140.472 1.00 48.73 458 ASP A N 1
ATOM 2797 C CA . ASP A 1 458 ? 150.430 171.857 140.488 1.00 48.73 458 ASP A CA 1
ATOM 2798 C C . ASP A 1 458 ? 151.565 170.931 140.095 1.00 48.73 458 ASP A C 1
ATOM 2799 O O . ASP A 1 458 ? 151.623 169.790 140.563 1.00 48.73 458 ASP A O 1
ATOM 2804 N N . LEU A 1 459 ? 152.467 171.396 139.235 1.00 48.14 459 LEU A N 1
ATOM 2805 C CA . LEU A 1 459 ? 153.645 170.605 138.903 1.00 48.14 459 LEU A CA 1
ATOM 2806 C C . LEU A 1 459 ? 154.478 170.286 140.141 1.00 48.14 459 LEU A C 1
ATOM 2807 O O . LEU A 1 459 ? 155.096 169.217 140.220 1.00 48.14 459 LEU A O 1
ATOM 2812 N N . VAL A 1 460 ? 154.493 171.188 141.120 1.00 50.53 460 VAL A N 1
ATOM 2813 C CA . VAL A 1 460 ? 155.252 170.964 142.346 1.00 50.53 460 VAL A CA 1
ATOM 2814 C C . VAL A 1 460 ? 154.638 169.828 143.150 1.00 50.53 460 VAL A C 1
ATOM 2815 O O . VAL A 1 460 ? 155.346 168.954 143.657 1.00 50.53 460 VAL A O 1
ATOM 2819 N N . THR A 1 461 ? 153.314 169.824 143.286 1.00 49.36 461 THR A N 1
ATOM 2820 C CA . THR A 1 461 ? 152.637 168.713 143.945 1.00 49.36 461 THR A CA 1
ATOM 2821 C C . THR A 1 461 ? 152.779 167.423 143.153 1.00 49.36 461 THR A C 1
ATOM 2822 O O . THR A 1 461 ? 152.715 166.334 143.726 1.00 49.36 461 THR A O 1
ATOM 2826 N N . VAL A 1 462 ? 152.952 167.525 141.839 1.00 48.49 462 VAL A N 1
ATOM 2827 C CA . VAL A 1 462 ? 153.167 166.339 141.019 1.00 48.49 462 VAL A CA 1
ATOM 2828 C C . VAL A 1 462 ? 154.515 165.709 141.343 1.00 48.49 462 VAL A C 1
ATOM 2829 O O . VAL A 1 462 ? 154.605 164.510 141.617 1.00 48.49 462 VAL A O 1
ATOM 2833 N N . VAL A 1 463 ? 155.584 166.504 141.321 1.00 52.38 463 VAL A N 1
ATOM 2834 C CA . VAL A 1 463 ? 156.912 165.923 141.495 1.00 52.38 463 VAL A CA 1
ATOM 2835 C C . VAL A 1 463 ? 157.224 165.657 142.965 1.00 52.38 463 VAL A C 1
ATOM 2836 O O . VAL A 1 463 ? 158.036 164.780 143.275 1.00 52.38 463 VAL A O 1
ATOM 2840 N N . VAL A 1 464 ? 156.595 166.375 143.886 1.00 54.03 464 VAL A N 1
ATOM 2841 C CA . VAL A 1 464 ? 156.733 166.088 145.311 1.00 54.03 464 VAL A CA 1
ATOM 2842 C C . VAL A 1 464 ? 155.438 165.442 145.786 1.00 54.03 464 VAL A C 1
ATOM 2843 O O . VAL A 1 464 ? 154.448 166.145 146.019 1.00 54.03 464 VAL A O 1
ATOM 2847 N N . PRO A 1 465 ? 155.396 164.124 145.942 1.00 51.53 465 PRO A N 1
ATOM 2848 C CA . PRO A 1 465 ? 154.127 163.442 146.200 1.00 51.53 465 PRO A CA 1
ATOM 2849 C C . PRO A 1 465 ? 153.628 163.701 147.610 1.00 51.53 465 PRO A C 1
ATOM 2850 O O . PRO A 1 465 ? 154.336 163.439 148.591 1.00 51.53 465 PRO A O 1
ATOM 2854 N N . PRO A 1 466 ? 152.411 164.232 147.754 1.00 51.74 466 PRO A N 1
ATOM 2855 C CA . PRO A 1 466 ? 151.852 164.431 149.098 1.00 51.74 466 PRO A CA 1
ATOM 2856 C C . PRO A 1 466 ? 151.479 163.142 149.815 1.00 51.74 466 PRO A C 1
ATOM 2857 O O . PRO A 1 466 ? 151.294 163.170 151.035 1.00 51.74 466 PRO A O 1
ATOM 2861 N N . ALA A 1 467 ? 151.358 162.020 149.107 1.00 52.10 467 ALA A N 1
ATOM 2862 C CA . ALA A 1 467 ? 150.975 160.748 149.701 1.00 52.10 467 ALA A CA 1
ATOM 2863 C C . ALA A 1 467 ? 152.167 159.847 150.009 1.00 52.10 467 ALA A C 1
ATOM 2864 O O . ALA A 1 467 ? 151.996 158.634 150.126 1.00 52.10 467 ALA A O 1
ATOM 2866 N N . LEU A 1 468 ? 153.364 160.414 150.151 1.00 52.72 468 LEU A N 1
ATOM 2867 C CA . LEU A 1 468 ? 154.566 159.610 150.369 1.00 52.72 468 LEU A CA 1
ATOM 2868 C C . LEU A 1 468 ? 154.640 159.019 151.773 1.00 52.72 468 LEU A C 1
ATOM 2869 O O . LEU A 1 468 ? 154.910 157.813 151.904 1.00 52.72 468 LEU A O 1
ATOM 2874 N N . PRO A 1 469 ? 154.429 159.786 152.851 1.00 54.81 469 PRO A N 1
ATOM 2875 C CA . PRO A 1 469 ? 154.552 159.191 154.190 1.00 54.81 469 PRO A CA 1
ATOM 2876 C C . PRO A 1 469 ? 153.511 158.138 154.499 1.00 54.81 469 PRO A C 1
ATOM 2877 O O . PRO A 1 469 ? 153.828 157.167 155.191 1.00 54.81 469 PRO A O 1
ATOM 2881 N N . ALA A 1 470 ? 152.271 158.295 154.036 1.00 53.00 470 ALA A N 1
ATOM 2882 C CA . ALA A 1 470 ? 151.285 157.242 154.248 1.00 53.00 470 ALA A CA 1
ATOM 2883 C C . ALA A 1 470 ? 151.705 155.950 153.561 1.00 53.00 470 ALA A C 1
ATOM 2884 O O . ALA A 1 470 ? 151.573 154.856 154.131 1.00 53.00 470 ALA A O 1
ATOM 2886 N N . ALA A 1 471 ? 152.212 156.058 152.333 1.00 51.97 471 ALA A N 1
ATOM 2887 C CA . ALA A 1 471 ? 152.729 154.891 151.632 1.00 51.97 471 ALA A CA 1
ATOM 2888 C C . ALA A 1 471 ? 153.896 154.268 152.383 1.00 51.97 471 ALA A C 1
ATOM 2889 O O . ALA A 1 471 ? 154.036 153.040 152.420 1.00 51.97 471 ALA A O 1
ATOM 2891 N N . MET A 1 472 ? 154.743 155.098 152.991 1.00 53.17 472 MET A N 1
ATOM 2892 C CA . MET A 1 472 ? 155.857 154.570 153.769 1.00 53.17 472 MET A CA 1
ATOM 2893 C C . MET A 1 472 ? 155.382 153.921 155.060 1.00 53.17 472 MET A C 1
ATOM 2894 O O . MET A 1 472 ? 156.056 153.036 155.593 1.00 53.17 472 MET A O 1
ATOM 2899 N N . THR A 1 473 ? 154.239 154.357 155.579 1.00 50.83 473 THR A N 1
ATOM 2900 C CA . THR A 1 473 ? 153.708 153.854 156.833 1.00 50.83 473 THR A CA 1
ATOM 2901 C C . THR A 1 473 ? 152.922 152.561 156.674 1.00 50.83 473 THR A C 1
ATOM 2902 O O . THR A 1 473 ? 152.772 151.826 157.652 1.00 50.83 473 THR A O 1
ATOM 2906 N N . VAL A 1 474 ? 152.382 152.292 155.485 1.00 49.54 474 VAL A N 1
ATOM 2907 C CA . VAL A 1 474 ? 151.579 151.084 155.293 1.00 49.54 474 VAL A CA 1
ATOM 2908 C C . VAL A 1 474 ? 152.383 149.831 155.635 1.00 49.54 474 VAL A C 1
ATOM 2909 O O . VAL A 1 474 ? 151.865 148.889 156.249 1.00 49.54 474 VAL A O 1
ATOM 2913 N N . CYS A 1 475 ? 153.659 149.797 155.252 1.00 49.07 475 CYS A N 1
ATOM 2914 C CA . CYS A 1 475 ? 154.478 148.619 155.525 1.00 49.07 475 CYS A CA 1
ATOM 2915 C C . CYS A 1 475 ? 154.709 148.442 157.018 1.00 49.07 475 CYS A C 1
ATOM 2916 O O . CYS A 1 475 ? 154.712 147.316 157.524 1.00 49.07 475 CYS A O 1
ATOM 2919 N N . THR A 1 476 ? 154.898 149.543 157.742 1.00 49.24 476 THR A N 1
ATOM 2920 C CA . THR A 1 476 ? 155.028 149.460 159.188 1.00 49.24 476 THR A CA 1
ATOM 2921 C C . THR A 1 476 ? 153.723 149.029 159.836 1.00 49.24 476 THR A C 1
ATOM 2922 O O . THR A 1 476 ? 153.741 148.368 160.871 1.00 49.24 476 THR A O 1
ATOM 2926 N N . LEU A 1 477 ? 152.587 149.381 159.241 1.00 48.11 477 LEU A N 1
ATOM 2927 C CA . LEU A 1 477 ? 151.306 148.899 159.746 1.00 48.11 477 LEU A CA 1
ATOM 2928 C C . LEU A 1 477 ? 151.181 147.393 159.581 1.00 48.11 477 LEU A C 1
ATOM 2929 O O . LEU A 1 477 ? 150.713 146.697 160.488 1.00 48.11 477 LEU A O 1
ATOM 2934 N N . TYR A 1 478 ? 151.604 146.872 158.432 1.00 47.58 478 TYR A N 1
ATOM 2935 C CA . TYR A 1 478 ? 151.625 145.424 158.236 1.00 47.58 478 TYR A CA 1
ATOM 2936 C C . TYR A 1 478 ? 152.548 144.742 159.238 1.00 47.58 478 TYR A C 1
ATOM 2937 O O . TYR A 1 478 ? 152.194 143.713 159.825 1.00 47.58 478 TYR A O 1
ATOM 2946 N N . ALA A 1 479 ? 153.747 145.295 159.429 1.00 46.58 479 ALA A N 1
ATOM 2947 C CA . ALA A 1 479 ? 154.687 144.734 160.391 1.00 46.58 479 ALA A CA 1
ATOM 2948 C C . ALA A 1 479 ? 154.125 144.765 161.801 1.00 46.58 479 ALA A C 1
ATOM 2949 O O . ALA A 1 479 ? 154.310 143.821 162.571 1.00 46.58 479 ALA A O 1
ATOM 2951 N N . GLN A 1 480 ? 153.435 145.847 162.158 1.00 47.53 480 GLN A N 1
ATOM 2952 C CA . GLN A 1 480 ? 152.842 145.971 163.479 1.00 47.53 480 GLN A CA 1
ATOM 2953 C C . GLN A 1 480 ? 151.741 144.946 163.687 1.00 47.53 480 GLN A C 1
ATOM 2954 O O . GLN A 1 480 ? 151.615 144.379 164.775 1.00 47.53 480 GLN A O 1
ATOM 2960 N N . SER A 1 481 ? 150.932 144.695 162.660 1.00 48.00 481 SER A N 1
ATOM 2961 C CA . SER A 1 481 ? 149.902 143.670 162.772 1.00 48.00 481 SER A CA 1
ATOM 2962 C C . SER A 1 481 ? 150.519 142.289 162.950 1.00 48.00 481 SER A C 1
ATOM 2963 O O . SER A 1 481 ? 150.073 141.500 163.790 1.00 48.00 481 SER A O 1
ATOM 2966 N N . ARG A 1 482 ? 151.558 141.983 162.172 1.00 47.25 482 ARG A N 1
ATOM 2967 C CA . ARG A 1 482 ? 152.247 140.707 162.329 1.00 47.25 482 ARG A CA 1
ATOM 2968 C C . ARG A 1 482 ? 152.861 140.566 163.717 1.00 47.25 482 ARG A C 1
ATOM 2969 O O . ARG A 1 482 ? 152.797 139.491 164.323 1.00 47.25 482 ARG A O 1
ATOM 2977 N N . LEU A 1 483 ? 153.452 141.639 164.240 1.00 45.89 483 LEU A N 1
ATOM 2978 C CA . LEU A 1 483 ? 154.068 141.591 165.559 1.00 45.89 483 LEU A CA 1
ATOM 2979 C C . LEU A 1 483 ? 153.023 141.392 166.646 1.00 45.89 483 LEU A C 1
ATOM 2980 O O . LEU A 1 483 ? 153.218 140.586 167.558 1.00 45.89 483 LEU A O 1
ATOM 2985 N N . ARG A 1 484 ? 151.895 142.104 166.558 1.00 49.14 484 ARG A N 1
ATOM 2986 C CA . ARG A 1 484 ? 150.817 141.909 167.525 1.00 49.14 484 ARG A CA 1
ATOM 2987 C C . ARG A 1 484 ? 150.274 140.482 167.440 1.00 49.14 484 ARG A C 1
ATOM 2988 O O . ARG A 1 484 ? 149.865 139.936 168.465 1.00 49.14 484 ARG A O 1
ATOM 2996 N N . ARG A 1 485 ? 150.262 139.872 166.256 1.00 51.14 485 ARG A N 1
ATOM 2997 C CA . ARG A 1 485 ? 149.912 138.461 166.171 1.00 51.14 485 ARG A CA 1
ATOM 2998 C C . ARG A 1 485 ? 150.931 137.592 166.870 1.00 51.14 485 ARG A C 1
ATOM 2999 O O . ARG A 1 485 ? 150.582 136.582 167.490 1.00 51.14 485 ARG A O 1
ATOM 3007 N N . GLN A 1 486 ? 152.206 137.967 166.795 1.00 49.85 486 GLN A N 1
ATOM 3008 C CA . GLN A 1 486 ? 153.249 137.224 167.493 1.00 49.85 486 GLN A CA 1
ATOM 3009 C C . GLN A 1 486 ? 153.349 137.572 168.973 1.00 49.85 486 GLN A C 1
ATOM 3010 O O . GLN A 1 486 ? 154.163 136.969 169.674 1.00 49.85 486 GLN A O 1
ATOM 3016 N N . GLY A 1 487 ? 152.557 138.518 169.466 1.00 47.43 487 GLY A N 1
ATOM 3017 C CA . GLY A 1 487 ? 152.565 138.888 170.862 1.00 47.43 487 GLY A CA 1
ATOM 3018 C C . GLY A 1 487 ? 153.365 140.120 171.204 1.00 47.43 487 GLY A C 1
ATOM 3019 O O . GLY A 1 487 ? 153.481 140.448 172.385 1.00 47.43 487 GLY A O 1
ATOM 3020 N N . ILE A 1 488 ? 153.921 140.812 170.219 1.00 46.34 488 ILE A N 1
ATOM 3021 C CA . ILE A 1 488 ? 154.734 141.999 170.439 1.00 46.34 488 ILE A CA 1
ATOM 3022 C C . ILE A 1 488 ? 153.910 143.216 170.056 1.00 46.34 488 ILE A C 1
ATOM 3023 O O . ILE A 1 488 ? 153.430 143.320 168.925 1.00 46.34 488 ILE A O 1
ATOM 3028 N N . PHE A 1 489 ? 153.742 144.139 170.993 1.00 48.00 489 PHE A N 1
ATOM 3029 C CA . PHE A 1 489 ? 152.888 145.302 170.812 1.00 48.00 489 PHE A CA 1
ATOM 3030 C C . PHE A 1 489 ? 153.744 146.544 170.644 1.00 48.00 489 PHE A C 1
ATOM 3031 O O . PHE A 1 489 ? 154.554 146.864 171.511 1.00 48.00 489 PHE A O 1
ATOM 3039 N N . CYS A 1 490 ? 153.560 147.233 169.527 1.00 54.47 490 CYS A N 1
ATOM 3040 C CA . CYS A 1 490 ? 154.291 148.446 169.200 1.00 54.47 490 CYS A CA 1
ATOM 3041 C C . CYS A 1 490 ? 153.331 149.623 169.217 1.00 54.47 490 CYS A C 1
ATOM 3042 O O . CYS A 1 490 ? 152.262 149.562 168.606 1.00 54.47 490 CYS A O 1
ATOM 3045 N N . ILE A 1 491 ? 153.704 150.684 169.923 1.00 58.40 491 ILE A N 1
ATOM 3046 C CA . ILE A 1 491 ? 152.848 151.858 169.989 1.00 58.40 491 ILE A CA 1
ATOM 3047 C C . ILE A 1 491 ? 153.092 152.785 168.802 1.00 58.40 491 ILE A C 1
ATOM 3048 O O . ILE A 1 491 ? 152.152 153.375 168.263 1.00 58.40 491 ILE A O 1
ATOM 3053 N N . HIS A 1 492 ? 154.340 152.911 168.361 1.00 58.41 492 HIS A N 1
ATOM 3054 C CA . HIS A 1 492 ? 154.682 153.746 167.216 1.00 58.41 492 HIS A CA 1
ATOM 3055 C C . HIS A 1 492 ? 155.192 152.875 166.080 1.00 58.41 492 HIS A C 1
ATOM 3056 O O . HIS A 1 492 ? 156.364 152.474 166.086 1.00 58.41 492 HIS A O 1
ATOM 3063 N N . PRO A 1 493 ? 154.367 152.572 165.074 1.00 54.25 493 PRO A N 1
ATOM 3064 C CA . PRO A 1 493 ? 154.767 151.584 164.060 1.00 54.25 493 PRO A CA 1
ATOM 3065 C C . PRO A 1 493 ? 155.995 151.975 163.262 1.00 54.25 493 PRO A C 1
ATOM 3066 O O . PRO A 1 493 ? 156.654 151.092 162.708 1.00 54.25 493 PRO A O 1
ATOM 3070 N N . LEU A 1 494 ? 156.328 153.260 163.177 1.00 54.08 494 LEU A N 1
ATOM 3071 C CA . LEU A 1 494 ? 157.501 153.662 162.417 1.00 54.08 494 LEU A CA 1
ATOM 3072 C C . LEU A 1 494 ? 158.796 153.301 163.124 1.00 54.08 494 LEU A C 1
ATOM 3073 O O . LEU A 1 494 ? 159.849 153.275 162.482 1.00 54.08 494 LEU A O 1
ATOM 3078 N N . ARG A 1 495 ? 158.747 153.021 164.427 1.00 52.62 495 ARG A N 1
ATOM 3079 C CA . ARG A 1 495 ? 159.929 152.552 165.137 1.00 52.62 495 ARG A CA 1
ATOM 3080 C C . ARG A 1 495 ? 160.346 151.157 164.702 1.00 52.62 495 ARG A C 1
ATOM 3081 O O . ARG A 1 495 ? 161.465 150.740 165.003 1.00 52.62 495 ARG A O 1
ATOM 3089 N N . ILE A 1 496 ? 159.467 150.426 164.015 1.00 49.74 496 ILE A N 1
ATOM 3090 C CA . ILE A 1 496 ? 159.803 149.086 163.553 1.00 49.74 496 ILE A CA 1
ATOM 3091 C C . ILE A 1 496 ? 160.924 149.134 162.528 1.00 49.74 496 ILE A C 1
ATOM 3092 O O . ILE A 1 496 ? 161.765 148.235 162.479 1.00 49.74 496 ILE A O 1
ATOM 3097 N N . ASN A 1 497 ? 160.975 150.189 161.712 1.00 50.63 497 ASN A N 1
ATOM 3098 C CA . ASN A 1 497 ? 162.030 150.319 160.714 1.00 50.63 497 ASN A CA 1
ATOM 3099 C C . ASN A 1 497 ? 163.411 150.349 161.351 1.00 50.63 497 ASN A C 1
ATOM 3100 O O . ASN A 1 497 ? 164.395 149.975 160.709 1.00 50.63 497 ASN A O 1
ATOM 3105 N N . LEU A 1 498 ? 163.509 150.803 162.602 1.00 49.44 498 LEU A N 1
ATOM 3106 C CA . LEU A 1 498 ? 164.791 150.838 163.289 1.00 49.44 498 LEU A CA 1
ATOM 3107 C C . LEU A 1 498 ? 165.295 149.448 163.644 1.00 49.44 498 LEU A C 1
ATOM 3108 O O . LEU A 1 498 ? 166.490 149.285 163.887 1.00 49.44 498 LEU A O 1
ATOM 3113 N N . GLY A 1 499 ? 164.419 148.445 163.673 1.00 47.17 499 GLY A N 1
ATOM 3114 C CA . GLY A 1 499 ? 164.849 147.081 163.904 1.00 47.17 499 GLY A CA 1
ATOM 3115 C C . GLY A 1 499 ? 165.717 146.519 162.802 1.00 47.17 499 GLY A C 1
ATOM 3116 O O . GLY A 1 499 ? 166.477 145.581 163.046 1.00 47.17 499 GLY A O 1
ATOM 3117 N N . GLY A 1 500 ? 165.618 147.066 161.593 1.00 48.89 500 GLY A N 1
ATOM 3118 C CA . GLY A 1 500 ? 166.470 146.650 160.500 1.00 48.89 500 GLY A CA 1
ATOM 3119 C C . GLY A 1 500 ? 167.851 147.246 160.520 1.00 48.89 500 GLY A C 1
ATOM 3120 O O . GLY A 1 500 ? 168.694 146.860 159.709 1.00 48.89 500 GLY A O 1
ATOM 3121 N N . LYS A 1 501 ? 168.105 148.181 161.433 1.00 49.06 501 LYS A N 1
ATOM 3122 C CA . LYS A 1 501 ? 169.389 148.847 161.537 1.00 49.06 501 LYS A CA 1
ATOM 3123 C C . LYS A 1 501 ? 170.200 148.416 162.750 1.00 49.06 501 LYS A C 1
ATOM 3124 O O . LYS A 1 501 ? 171.358 148.821 162.868 1.00 49.06 501 LYS A O 1
ATOM 3130 N N . LEU A 1 502 ? 169.634 147.603 163.637 1.00 45.55 502 LEU A N 1
ATOM 3131 C CA . LEU A 1 502 ? 170.295 147.264 164.890 1.00 45.55 502 LEU A CA 1
ATOM 3132 C C . LEU A 1 502 ? 171.581 146.490 164.654 1.00 45.55 502 LEU A C 1
ATOM 3133 O O . LEU A 1 502 ? 171.587 145.466 163.968 1.00 45.55 502 LEU A O 1
ATOM 3138 N N . GLN A 1 503 ? 172.675 146.981 165.230 1.00 46.24 503 GLN A N 1
ATOM 3139 C CA . GLN A 1 503 ? 173.934 146.256 165.272 1.00 46.24 503 GLN A CA 1
ATOM 3140 C C . GLN A 1 503 ? 174.305 145.811 166.675 1.00 46.24 503 GLN A C 1
ATOM 3141 O O . GLN A 1 503 ? 175.305 145.109 166.838 1.00 46.24 503 GLN A O 1
ATOM 3147 N N . LEU A 1 504 ? 173.534 146.202 167.685 1.00 40.31 504 LEU A N 1
ATOM 3148 C CA . LEU A 1 504 ? 173.878 145.949 169.075 1.00 40.31 504 LEU A CA 1
ATOM 3149 C C . LEU A 1 504 ? 172.602 145.963 169.899 1.00 40.31 504 LEU A C 1
ATOM 3150 O O . LEU A 1 504 ? 171.788 146.872 169.755 1.00 40.31 504 LEU A O 1
ATOM 3155 N N . VAL A 1 505 ? 172.427 144.956 170.748 1.00 38.23 505 VAL A N 1
ATOM 3156 C CA . VAL A 1 505 ? 171.292 144.878 171.660 1.00 38.23 505 VAL A CA 1
ATOM 3157 C C . VAL A 1 505 ? 171.824 144.762 173.079 1.00 38.23 505 VAL A C 1
ATOM 3158 O O . VAL A 1 505 ? 172.688 143.929 173.354 1.00 38.23 505 VAL A O 1
ATOM 3162 N N . CYS A 1 506 ? 171.308 145.598 173.972 1.00 38.77 506 CYS A N 1
ATOM 3163 C CA . CYS A 1 506 ? 171.631 145.544 175.390 1.00 38.77 506 CYS A CA 1
ATOM 3164 C C . CYS A 1 506 ? 170.543 144.784 176.133 1.00 38.77 506 CYS A C 1
ATOM 3165 O O . CYS A 1 506 ? 169.361 144.909 175.819 1.00 38.77 506 CYS A O 1
ATOM 3168 N N . PHE A 1 507 ? 170.948 143.991 177.115 1.00 37.19 507 PHE A N 1
ATOM 3169 C CA . PHE A 1 507 ? 170.024 143.143 177.849 1.00 37.19 507 PHE A CA 1
ATOM 3170 C C . PHE A 1 507 ? 170.170 143.369 179.343 1.00 37.19 507 PHE A C 1
ATOM 3171 O O . PHE A 1 507 ? 171.284 143.394 179.865 1.00 37.19 507 PHE A O 1
ATOM 3179 N N . ASP A 1 508 ? 169.042 143.530 180.022 1.00 39.85 508 ASP A N 1
ATOM 3180 C CA . ASP A 1 508 ? 168.999 143.328 181.459 1.00 39.85 508 ASP A CA 1
ATOM 3181 C C . ASP A 1 508 ? 169.155 141.841 181.751 1.00 39.85 508 ASP A C 1
ATOM 3182 O O . ASP A 1 508 ? 168.776 140.992 180.948 1.00 39.85 508 ASP A O 1
ATOM 3187 N N . LYS A 1 509 ? 169.768 141.518 182.887 1.00 37.64 509 LYS A N 1
ATOM 3188 C CA . LYS A 1 509 ? 170.009 140.115 183.201 1.00 37.64 509 LYS A CA 1
ATOM 3189 C C . LYS A 1 509 ? 168.794 139.451 183.839 1.00 37.64 509 LYS A C 1
ATOM 3190 O O . LYS A 1 509 ? 168.220 138.519 183.276 1.00 37.64 509 LYS A O 1
ATOM 3196 N N . THR A 1 510 ? 168.387 139.916 185.014 1.00 40.34 510 THR A N 1
ATOM 3197 C CA . THR A 1 510 ? 167.366 139.232 185.792 1.00 40.34 510 THR A CA 1
ATOM 3198 C C . THR A 1 510 ? 165.988 139.508 185.213 1.00 40.34 510 THR A C 1
ATOM 3199 O O . THR A 1 510 ? 165.653 140.655 184.911 1.00 40.34 510 THR A O 1
ATOM 3203 N N . GLY A 1 511 ? 165.191 138.452 185.062 1.00 41.79 511 GLY A N 1
ATOM 3204 C CA . GLY A 1 511 ? 163.889 138.543 184.458 1.00 41.79 511 GLY A CA 1
ATOM 3205 C C . GLY A 1 511 ? 163.887 138.660 182.956 1.00 41.79 511 GLY A C 1
ATOM 3206 O O . GLY A 1 511 ? 162.836 138.477 182.340 1.00 41.79 511 GLY A O 1
ATOM 3207 N N . THR A 1 512 ? 165.026 138.960 182.344 1.00 39.72 512 THR A N 1
ATOM 3208 C CA . THR A 1 512 ? 165.148 139.100 180.904 1.00 39.72 512 THR A CA 1
ATOM 3209 C C . THR A 1 512 ? 165.988 137.982 180.302 1.00 39.72 512 THR A C 1
ATOM 3210 O O . THR A 1 512 ? 165.532 137.277 179.402 1.00 39.72 512 THR A O 1
ATOM 3214 N N . LEU A 1 513 ? 167.210 137.798 180.783 1.00 37.97 513 LEU A N 1
ATOM 3215 C CA . LEU A 1 513 ? 168.051 136.686 180.371 1.00 37.97 513 LEU A CA 1
ATOM 3216 C C . LEU A 1 513 ? 167.881 135.489 181.288 1.00 37.97 513 LEU A C 1
ATOM 3217 O O . LEU A 1 513 ? 167.840 134.349 180.822 1.00 37.97 513 LEU A O 1
ATOM 3222 N N . THR A 1 514 ? 167.799 135.732 182.586 1.00 42.21 514 THR A N 1
ATOM 3223 C CA . THR A 1 514 ? 167.574 134.714 183.591 1.00 42.21 514 THR A CA 1
ATOM 3224 C C . THR A 1 514 ? 166.153 134.825 184.125 1.00 42.21 514 THR A C 1
ATOM 3225 O O . THR A 1 514 ? 165.421 135.758 183.812 1.00 42.21 514 THR A O 1
ATOM 3229 N N . GLU A 1 515 ? 165.766 133.850 184.942 1.00 48.65 515 GLU A N 1
ATOM 3230 C CA . GLU A 1 515 ? 164.435 133.840 185.525 1.00 48.65 515 GLU A CA 1
ATOM 3231 C C . GLU A 1 515 ? 164.294 134.941 186.574 1.00 48.65 515 GLU A C 1
ATOM 3232 O O . GLU A 1 515 ? 165.271 135.530 187.035 1.00 48.65 515 GLU A O 1
ATOM 3238 N N . ASP A 1 516 ? 163.044 135.216 186.951 1.00 55.48 516 ASP A N 1
ATOM 3239 C CA . ASP A 1 516 ? 162.775 136.244 187.951 1.00 55.48 516 ASP A CA 1
ATOM 3240 C C . ASP A 1 516 ? 163.379 135.884 189.301 1.00 55.48 516 ASP A C 1
ATOM 3241 O O . ASP A 1 516 ? 163.990 136.729 189.960 1.00 55.48 516 ASP A O 1
ATOM 3246 N N . GLY A 1 517 ? 163.222 134.632 189.728 1.00 61.12 517 GLY A N 1
ATOM 3247 C CA . GLY A 1 517 ? 163.669 134.192 191.026 1.00 61.12 517 GLY A CA 1
ATOM 3248 C C . GLY A 1 517 ? 164.637 133.024 190.956 1.00 61.12 517 GLY A C 1
ATOM 3249 O O . GLY A 1 517 ? 164.957 132.506 189.888 1.00 61.12 517 GLY A O 1
ATOM 3250 N N . LEU A 1 518 ? 165.092 132.616 192.135 1.00 72.28 518 LEU A N 1
ATOM 3251 C CA . LEU A 1 518 ? 166.052 131.535 192.245 1.00 72.28 518 LEU A CA 1
ATOM 3252 C C . LEU A 1 518 ? 165.374 130.178 192.117 1.00 72.28 518 LEU A C 1
ATOM 3253 O O . LEU A 1 518 ? 164.166 130.042 192.303 1.00 72.28 518 LEU A O 1
ATOM 3258 N N . ASP A 1 519 ? 166.172 129.167 191.797 1.00 79.10 519 ASP A N 1
ATOM 3259 C CA . ASP A 1 519 ? 165.748 127.789 191.736 1.00 79.10 519 ASP A CA 1
ATOM 3260 C C . ASP A 1 519 ? 166.694 126.911 192.535 1.00 79.10 519 ASP A C 1
ATOM 3261 O O . ASP A 1 519 ? 167.878 127.220 192.666 1.00 79.10 519 ASP A O 1
ATOM 3266 N N . VAL A 1 520 ? 166.169 125.810 193.066 1.00 93.47 520 VAL A N 1
ATOM 3267 C CA . VAL A 1 520 ? 166.952 124.900 193.893 1.00 93.47 520 VAL A CA 1
ATOM 3268 C C . VAL A 1 520 ? 167.912 124.114 193.017 1.00 93.47 520 VAL A C 1
ATOM 3269 O O . VAL A 1 520 ? 167.519 123.146 192.356 1.00 93.47 520 VAL A O 1
ATOM 3273 N N . MET A 1 521 ? 169.179 124.525 193.004 1.00 98.02 521 MET A N 1
ATOM 3274 C CA . MET A 1 521 ? 170.176 123.795 192.231 1.00 98.02 521 MET A CA 1
ATOM 3275 C C . MET A 1 521 ? 170.563 122.496 192.918 1.00 98.02 521 MET A C 1
ATOM 3276 O O . MET A 1 521 ? 170.890 121.509 192.250 1.00 98.02 521 MET A O 1
ATOM 3281 N N . GLY A 1 522 ? 170.536 122.473 194.238 1.00 107.78 522 GLY A N 1
ATOM 3282 C CA . GLY A 1 522 ? 170.809 121.249 194.958 1.00 107.78 522 GLY A CA 1
ATOM 3283 C C . GLY A 1 522 ? 171.086 121.528 196.417 1.00 107.78 522 GLY A C 1
ATOM 3284 O O . GLY A 1 522 ? 170.998 122.661 196.892 1.00 107.78 522 GLY A O 1
ATOM 3285 N N . VAL A 1 523 ? 171.413 120.450 197.123 1.00 117.41 523 VAL A N 1
ATOM 3286 C CA . VAL A 1 523 ? 171.832 120.504 198.516 1.00 117.41 523 VAL A CA 1
ATOM 3287 C C . VAL A 1 523 ? 173.074 119.636 198.661 1.00 117.41 523 VAL A C 1
ATOM 3288 O O . VAL A 1 523 ? 173.129 118.529 198.117 1.00 117.41 523 VAL A O 1
ATOM 3292 N N . VAL A 1 524 ? 174.079 120.152 199.359 1.00 121.41 524 VAL A N 1
ATOM 3293 C CA . VAL A 1 524 ? 175.362 119.475 199.516 1.00 121.41 524 VAL A CA 1
ATOM 3294 C C . VAL A 1 524 ? 175.365 118.788 200.878 1.00 121.41 524 VAL A C 1
ATOM 3295 O O . VAL A 1 524 ? 175.536 119.468 201.900 1.00 121.41 524 VAL A O 1
ATOM 3299 N N . PRO A 1 525 ? 175.184 117.476 200.948 1.00 125.10 525 PRO A N 1
ATOM 3300 C CA . PRO A 1 525 ? 175.169 116.787 202.239 1.00 125.10 525 PRO A CA 1
ATOM 3301 C C . PRO A 1 525 ? 176.591 116.578 202.751 1.00 125.10 525 PRO A C 1
ATOM 3302 O O . PRO A 1 525 ? 177.573 116.957 202.115 1.00 125.10 525 PRO A O 1
ATOM 3306 N N . LEU A 1 526 ? 176.684 115.959 203.927 1.00 129.68 526 LEU A N 1
ATOM 3307 C CA . LEU A 1 526 ? 177.963 115.592 204.518 1.00 129.68 526 LEU A CA 1
ATOM 3308 C C . LEU A 1 526 ? 177.884 114.174 205.060 1.00 129.68 526 LEU A C 1
ATOM 3309 O O . LEU A 1 526 ? 176.996 113.859 205.857 1.00 129.68 526 LEU A O 1
ATOM 3314 N N . LYS A 1 527 ? 178.811 113.325 204.620 1.00 131.71 527 LYS A N 1
ATOM 3315 C CA . LYS A 1 527 ? 179.002 111.992 205.181 1.00 131.71 527 LYS A CA 1
ATOM 3316 C C . LYS A 1 527 ? 180.309 112.000 205.961 1.00 131.71 527 LYS A C 1
ATOM 3317 O O . LYS A 1 527 ? 181.388 112.112 205.370 1.00 131.71 527 LYS A O 1
ATOM 3319 N N . GLY A 1 528 ? 180.210 111.876 207.281 1.00 133.05 528 GLY A N 1
ATOM 3320 C CA . GLY A 1 528 ? 181.374 112.012 208.131 1.00 133.05 528 GLY A CA 1
ATOM 3321 C C . GLY A 1 528 ? 181.811 113.454 208.286 1.00 133.05 528 GLY A C 1
ATOM 3322 O O . GLY A 1 528 ? 181.059 114.282 208.810 1.00 133.05 528 GLY A O 1
ATOM 3323 N N . GLN A 1 529 ? 183.021 113.773 207.829 1.00 133.08 529 GLN A N 1
ATOM 3324 C CA . GLN A 1 529 ? 183.597 115.097 208.010 1.00 133.08 529 GLN A CA 1
ATOM 3325 C C . GLN A 1 529 ? 183.836 115.818 206.689 1.00 133.08 529 GLN A C 1
ATOM 3326 O O . GLN A 1 529 ? 184.219 116.994 206.697 1.00 133.08 529 GLN A O 1
ATOM 3328 N N . ALA A 1 530 ? 183.590 115.164 205.556 1.00 130.84 530 ALA A N 1
ATOM 3329 C CA . ALA A 1 530 ? 183.875 115.725 204.244 1.00 130.84 530 ALA A CA 1
ATOM 3330 C C . ALA A 1 530 ? 182.582 115.917 203.465 1.00 130.84 530 ALA A C 1
ATOM 3331 O O . ALA A 1 530 ? 181.568 115.271 203.737 1.00 130.84 530 ALA A O 1
ATOM 3333 N N . PHE A 1 531 ? 182.634 116.822 202.490 1.00 127.75 531 PHE A N 1
ATOM 3334 C CA . PHE A 1 531 ? 181.475 117.113 201.658 1.00 127.75 531 PHE A CA 1
ATOM 3335 C C . PHE A 1 531 ? 181.139 115.935 200.749 1.00 127.75 531 PHE A C 1
ATOM 3336 O O . PHE A 1 531 ? 182.004 115.146 200.357 1.00 127.75 531 PHE A O 1
ATOM 3344 N N . LEU A 1 532 ? 179.864 115.823 200.421 1.00 126.29 532 LEU A N 1
ATOM 3345 C CA . LEU A 1 532 ? 179.339 114.869 199.458 1.00 126.29 532 LEU A CA 1
ATOM 3346 C C . LEU A 1 532 ? 179.051 115.561 198.135 1.00 126.29 532 LEU A C 1
ATOM 3347 O O . LEU A 1 532 ? 179.033 116.792 198.051 1.00 126.29 532 LEU A O 1
ATOM 3352 N N . PRO A 1 533 ? 178.839 114.798 197.062 1.00 123.70 533 PRO A N 1
ATOM 3353 C CA . PRO A 1 533 ? 178.451 115.420 195.792 1.00 123.70 533 PRO A CA 1
ATOM 3354 C C . PRO A 1 533 ? 177.125 116.158 195.909 1.00 123.70 533 PRO A C 1
ATOM 3355 O O . PRO A 1 533 ? 176.234 115.776 196.671 1.00 123.70 533 PRO A O 1
ATOM 3359 N N . LEU A 1 534 ? 177.009 117.236 195.138 1.00 118.07 534 LEU A N 1
ATOM 3360 C CA . LEU A 1 534 ? 175.791 118.031 195.137 1.00 118.07 534 LEU A CA 1
ATOM 3361 C C . LEU A 1 534 ? 174.612 117.190 194.671 1.00 118.07 534 LEU A C 1
ATOM 3362 O O . LEU A 1 534 ? 174.686 116.498 193.652 1.00 118.07 534 LEU A O 1
ATOM 3367 N N . VAL A 1 535 ? 173.522 117.249 195.426 1.00 118.89 535 VAL A N 1
ATOM 3368 C CA . VAL A 1 535 ? 172.334 116.451 195.135 1.00 118.89 535 VAL A CA 1
ATOM 3369 C C . VAL A 1 535 ? 171.270 117.354 194.525 1.00 118.89 535 VAL A C 1
ATOM 3370 O O . VAL A 1 535 ? 170.635 118.137 195.246 1.00 118.89 535 VAL A O 1
ATOM 3374 N N . PRO A 1 536 ? 171.042 117.283 193.211 1.00 118.68 536 PRO A N 1
ATOM 3375 C CA . PRO A 1 536 ? 170.040 118.163 192.592 1.00 118.68 536 PRO A CA 1
ATOM 3376 C C . PRO A 1 536 ? 168.627 117.931 193.094 1.00 118.68 536 PRO A C 1
ATOM 3377 O O . PRO A 1 536 ? 167.797 118.845 193.013 1.00 118.68 536 PRO A O 1
ATOM 3381 N N . GLU A 1 537 ? 168.321 116.738 193.600 1.00 122.74 537 GLU A N 1
ATOM 3382 C CA . GLU A 1 537 ? 166.991 116.409 194.100 1.00 122.74 537 GLU A CA 1
ATOM 3383 C C . GLU A 1 537 ? 167.064 116.230 195.610 1.00 122.74 537 GLU A C 1
ATOM 3384 O O . GLU A 1 537 ? 167.370 115.132 196.092 1.00 122.74 537 GLU A O 1
ATOM 3386 N N . PRO A 1 538 ? 166.812 117.279 196.400 1.00 124.81 538 PRO A N 1
ATOM 3387 C CA . PRO A 1 538 ? 166.883 117.130 197.862 1.00 124.81 538 PRO A CA 1
ATOM 3388 C C . PRO A 1 538 ? 165.894 116.129 198.426 1.00 124.81 538 PRO A C 1
ATOM 3389 O O . PRO A 1 538 ? 166.167 115.547 199.484 1.00 124.81 538 PRO A O 1
ATOM 3393 N N . ARG A 1 539 ? 164.755 115.909 197.765 1.00 127.04 539 ARG A N 1
ATOM 3394 C CA . ARG A 1 539 ? 163.802 114.910 198.232 1.00 127.04 539 ARG A CA 1
ATOM 3395 C C . ARG A 1 539 ? 164.238 113.490 197.898 1.00 127.04 539 ARG A C 1
ATOM 3396 O O . ARG A 1 539 ? 163.632 112.535 198.396 1.00 127.04 539 ARG A O 1
ATOM 3398 N N . ARG A 1 540 ? 165.271 113.329 197.070 1.00 126.33 540 ARG A N 1
ATOM 3399 C CA . ARG A 1 540 ? 165.878 112.028 196.830 1.00 126.33 540 ARG A CA 1
ATOM 3400 C C . ARG A 1 540 ? 166.771 111.584 197.979 1.00 126.33 540 ARG A C 1
ATOM 3401 O O . ARG A 1 540 ? 167.193 110.424 198.008 1.00 126.33 540 ARG A O 1
ATOM 3403 N N . LEU A 1 541 ? 167.051 112.471 198.928 1.00 128.23 541 LEU A N 1
ATOM 3404 C CA . LEU A 1 541 ? 167.890 112.133 200.060 1.00 128.23 541 LEU A CA 1
ATOM 3405 C C . LEU A 1 541 ? 167.172 111.148 200.979 1.00 128.23 541 LEU A C 1
ATOM 3406 O O . LEU A 1 541 ? 165.943 111.056 200.963 1.00 128.23 541 LEU A O 1
ATOM 3411 N N . PRO A 1 542 ? 167.917 110.396 201.791 1.00 130.42 542 PRO A N 1
ATOM 3412 C CA . PRO A 1 542 ? 167.269 109.532 202.787 1.00 130.42 542 PRO A CA 1
ATOM 3413 C C . PRO A 1 542 ? 166.564 110.365 203.849 1.00 130.42 542 PRO A C 1
ATOM 3414 O O . PRO A 1 542 ? 166.760 111.578 203.931 1.00 130.42 542 PRO A O 1
ATOM 3418 N N . VAL A 1 543 ? 165.746 109.715 204.680 1.00 132.58 543 VAL A N 1
ATOM 3419 C CA . VAL A 1 543 ? 164.998 110.430 205.718 1.00 132.58 543 VAL A CA 1
ATOM 3420 C C . VAL A 1 543 ? 165.935 110.569 206.910 1.00 132.58 543 VAL A C 1
ATOM 3421 O O . VAL A 1 543 ? 166.003 109.712 207.799 1.00 132.58 543 VAL A O 1
ATOM 3425 N N . GLY A 1 544 ? 166.689 111.661 206.916 1.00 131.58 544 GLY A N 1
ATOM 3426 C CA . GLY A 1 544 ? 167.686 111.899 207.930 1.00 131.58 544 GLY A CA 1
ATOM 3427 C C . GLY A 1 544 ? 167.619 113.302 208.494 1.00 131.58 544 GLY A C 1
ATOM 3428 O O . GLY A 1 544 ? 166.611 114.002 208.370 1.00 131.58 544 GLY A O 1
ATOM 3429 N N . PRO A 1 545 ? 168.704 113.734 209.142 1.00 133.04 545 PRO A N 1
ATOM 3430 C CA . PRO A 1 545 ? 168.701 115.076 209.749 1.00 133.04 545 PRO A CA 1
ATOM 3431 C C . PRO A 1 545 ? 168.625 116.202 208.735 1.00 133.04 545 PRO A C 1
ATOM 3432 O O . PRO A 1 545 ? 167.948 117.207 208.984 1.00 133.04 545 PRO A O 1
ATOM 3436 N N . LEU A 1 546 ? 169.297 116.064 207.592 1.00 131.64 546 LEU A N 1
ATOM 3437 C CA . LEU A 1 546 ? 169.385 117.176 206.652 1.00 131.64 546 LEU A CA 1
ATOM 3438 C C . LEU A 1 546 ? 168.079 117.367 205.891 1.00 131.64 546 LEU A C 1
ATOM 3439 O O . LEU A 1 546 ? 167.688 118.503 205.602 1.00 131.64 546 LEU A O 1
ATOM 3444 N N . LEU A 1 547 ? 167.383 116.278 205.565 1.00 131.88 547 LEU A N 1
ATOM 3445 C CA . LEU A 1 547 ? 166.092 116.408 204.897 1.00 131.88 547 LEU A CA 1
ATOM 3446 C C . LEU A 1 547 ? 165.088 117.124 205.784 1.00 131.88 547 LEU A C 1
ATOM 3447 O O . LEU A 1 547 ? 164.454 118.099 205.363 1.00 131.88 547 LEU A O 1
ATOM 3452 N N . ARG A 1 548 ? 164.931 116.656 207.022 1.00 133.58 548 ARG A N 1
ATOM 3453 C CA . ARG A 1 548 ? 164.005 117.312 207.935 1.00 133.58 548 ARG A CA 1
ATOM 3454 C C . ARG A 1 548 ? 164.475 118.713 208.302 1.00 133.58 548 ARG A C 1
ATOM 3455 O O . ARG A 1 548 ? 163.650 119.568 208.641 1.00 133.58 548 ARG A O 1
ATOM 3457 N N . ALA A 1 549 ? 165.782 118.974 208.227 1.00 133.54 549 ALA A N 1
ATOM 3458 C CA . ALA A 1 549 ? 166.286 120.319 208.474 1.00 133.54 549 ALA A CA 1
ATOM 3459 C C . ALA A 1 549 ? 165.910 121.261 207.339 1.00 133.54 549 ALA A C 1
ATOM 3460 O O . ALA A 1 549 ? 165.579 122.428 207.572 1.00 133.54 549 ALA A O 1
ATOM 3462 N N . LEU A 1 550 ? 165.970 120.781 206.101 1.00 133.69 550 LEU A N 1
ATOM 3463 C CA . LEU A 1 550 ? 165.492 121.593 204.994 1.00 133.69 550 LEU A CA 1
ATOM 3464 C C . LEU A 1 550 ? 163.985 121.792 205.057 1.00 133.69 550 LEU A C 1
ATOM 3465 O O . LEU A 1 550 ? 163.480 122.861 204.689 1.00 133.69 550 LEU A O 1
ATOM 3467 N N . ALA A 1 551 ? 163.253 120.778 205.525 1.00 135.74 551 ALA A N 1
ATOM 3468 C CA . ALA A 1 551 ? 161.796 120.824 205.459 1.00 135.74 551 ALA A CA 1
ATOM 3469 C C . ALA A 1 551 ? 161.194 121.664 206.582 1.00 135.74 551 ALA A C 1
ATOM 3470 O O . ALA A 1 551 ? 160.250 122.426 206.352 1.00 135.74 551 ALA A O 1
ATOM 3472 N N . THR A 1 552 ? 161.717 121.539 207.801 1.00 137.63 552 THR A N 1
ATOM 3473 C CA . THR A 1 552 ? 161.074 122.114 208.973 1.00 137.63 552 THR A CA 1
ATOM 3474 C C . THR A 1 552 ? 161.799 123.313 209.569 1.00 137.63 552 THR A C 1
ATOM 3475 O O . THR A 1 552 ? 161.247 123.949 210.475 1.00 137.63 552 THR A O 1
ATOM 3477 N N . CYS A 1 553 ? 163.005 123.639 209.108 1.00 137.76 553 CYS A N 1
ATOM 3478 C CA . CYS A 1 553 ? 163.739 124.779 209.656 1.00 137.76 553 CYS A CA 1
ATOM 3479 C C . CYS A 1 553 ? 163.449 125.995 208.787 1.00 137.76 553 CYS A C 1
ATOM 3480 O O . CYS A 1 553 ? 164.192 126.321 207.862 1.00 137.76 553 CYS A O 1
ATOM 3483 N N . HIS A 1 554 ? 162.349 126.672 209.097 1.00 139.91 554 HIS A N 1
ATOM 3484 C CA . HIS A 1 554 ? 161.944 127.902 208.427 1.00 139.91 554 HIS A CA 1
ATOM 3485 C C . HIS A 1 554 ? 160.895 128.577 209.300 1.00 139.91 554 HIS A C 1
ATOM 3486 O O . HIS A 1 554 ? 160.581 128.108 210.399 1.00 139.91 554 HIS A O 1
ATOM 3493 N N . ALA A 1 555 ? 160.349 129.684 208.803 1.00 142.24 555 ALA A N 1
ATOM 3494 C CA . ALA A 1 555 ? 159.328 130.444 209.513 1.00 142.24 555 ALA A CA 1
ATOM 3495 C C . ALA A 1 555 ? 158.110 130.662 208.631 1.00 142.24 555 ALA A C 1
ATOM 3496 O O . ALA A 1 555 ? 157.513 131.743 208.618 1.00 142.24 555 ALA A O 1
ATOM 3498 N N . LEU A 1 556 ? 157.722 129.639 207.877 1.00 144.78 556 LEU A N 1
ATOM 3499 C CA . LEU A 1 556 ? 156.584 129.760 206.983 1.00 144.78 556 LEU A CA 1
ATOM 3500 C C . LEU A 1 556 ? 155.272 129.659 207.758 1.00 144.78 556 LEU A C 1
ATOM 3501 O O . LEU A 1 556 ? 155.209 129.127 208.869 1.00 144.78 556 LEU A O 1
ATOM 3503 N N . SER A 1 557 ? 154.215 130.191 207.151 1.00 149.62 557 SER A N 1
ATOM 3504 C CA . SER A 1 557 ? 152.862 130.070 207.671 1.00 149.62 557 SER A CA 1
ATOM 3505 C C . SER A 1 557 ? 151.926 129.746 206.516 1.00 149.62 557 SER A C 1
ATOM 3506 O O . SER A 1 557 ? 152.216 130.054 205.356 1.00 149.62 557 SER A O 1
ATOM 3508 N N . ARG A 1 558 ? 150.791 129.127 206.843 1.00 153.30 558 ARG A N 1
ATOM 3509 C CA . ARG A 1 558 ? 149.819 128.736 205.836 1.00 153.30 558 ARG A CA 1
ATOM 3510 C C . ARG A 1 558 ? 148.715 129.793 205.764 1.00 153.30 558 ARG A C 1
ATOM 3511 O O . ARG A 1 558 ? 148.126 130.159 206.788 1.00 153.30 558 ARG A O 1
ATOM 3513 N N . LEU A 1 559 ? 148.440 130.274 204.554 1.00 155.30 559 LEU A N 1
ATOM 3514 C CA . LEU A 1 559 ? 147.487 131.356 204.349 1.00 155.30 559 LEU A CA 1
ATOM 3515 C C . LEU A 1 559 ? 146.840 131.148 202.984 1.00 155.30 559 LEU A C 1
ATOM 3516 O O . LEU A 1 559 ? 147.547 130.976 201.985 1.00 155.30 559 LEU A O 1
ATOM 3518 N N . GLN A 1 560 ? 145.506 131.162 202.950 1.00 156.19 560 GLN A N 1
ATOM 3519 C CA . GLN A 1 560 ? 144.740 130.845 201.742 1.00 156.19 560 GLN A CA 1
ATOM 3520 C C . GLN A 1 560 ? 145.103 129.453 201.237 1.00 156.19 560 GLN A C 1
ATOM 3521 O O . GLN A 1 560 ? 145.235 129.215 200.037 1.00 156.19 560 GLN A O 1
ATOM 3523 N N . ASP A 1 561 ? 145.273 128.527 202.182 1.00 155.99 561 ASP A N 1
ATOM 3524 C CA . ASP A 1 561 ? 145.692 127.152 201.918 1.00 155.99 561 ASP A CA 1
ATOM 3525 C C . ASP A 1 561 ? 147.004 127.096 201.141 1.00 155.99 561 ASP A C 1
ATOM 3526 O O . ASP A 1 561 ? 147.266 126.134 200.416 1.00 155.99 561 ASP A O 1
ATOM 3528 N N . THR A 1 562 ? 147.843 128.123 201.284 1.00 154.80 562 THR A N 1
ATOM 3529 C CA . THR A 1 562 ? 149.087 128.230 200.540 1.00 154.80 562 THR A CA 1
ATOM 3530 C C . THR A 1 562 ? 150.191 128.690 201.482 1.00 154.80 562 THR A C 1
ATOM 3531 O O . THR A 1 562 ? 149.976 129.611 202.284 1.00 154.80 562 THR A O 1
ATOM 3533 N N . PRO A 1 563 ? 151.373 128.075 201.416 1.00 152.04 563 PRO A N 1
ATOM 3534 C CA . PRO A 1 563 ? 152.475 128.503 202.288 1.00 152.04 563 PRO A CA 1
ATOM 3535 C C . PRO A 1 563 ? 152.961 129.895 201.911 1.00 152.04 563 PRO A C 1
ATOM 3536 O O . PRO A 1 563 ? 153.193 130.192 200.737 1.00 152.04 563 PRO A O 1
ATOM 3538 N N . VAL A 1 564 ? 153.112 130.750 202.921 1.00 147.99 564 VAL A N 1
ATOM 3539 C CA . VAL A 1 564 ? 153.589 132.117 202.749 1.00 147.99 564 VAL A CA 1
ATOM 3540 C C . VAL A 1 564 ? 154.685 132.386 203.770 1.00 147.99 564 VAL A C 1
ATOM 3541 O O . VAL A 1 564 ? 154.564 132.005 204.940 1.00 147.99 564 VAL A O 1
ATOM 3543 N N . GLY A 1 565 ? 155.767 133.015 203.320 1.00 139.09 565 GLY A N 1
ATOM 3544 C CA . GLY A 1 565 ? 156.864 133.345 204.209 1.00 139.09 565 GLY A CA 1
ATOM 3545 C C . GLY A 1 565 ? 158.064 133.846 203.440 1.00 139.09 565 GLY A C 1
ATOM 3546 O O . GLY A 1 565 ? 157.928 134.574 202.448 1.00 139.09 565 GLY A O 1
ATOM 3547 N N . ASP A 1 566 ? 159.244 133.442 203.903 1.00 130.89 566 ASP A N 1
ATOM 3548 C CA . ASP A 1 566 ? 160.468 133.800 203.219 1.00 130.89 566 ASP A CA 1
ATOM 3549 C C . ASP A 1 566 ? 160.501 133.115 201.848 1.00 130.89 566 ASP A C 1
ATOM 3550 O O . ASP A 1 566 ? 160.150 131.937 201.738 1.00 130.89 566 ASP A O 1
ATOM 3552 N N . PRO A 1 567 ? 160.908 133.820 200.788 1.00 126.88 567 PRO A N 1
ATOM 3553 C CA . PRO A 1 567 ? 160.837 133.214 199.445 1.00 126.88 567 PRO A CA 1
ATOM 3554 C C . PRO A 1 567 ? 161.767 132.025 199.258 1.00 126.88 567 PRO A C 1
ATOM 3555 O O . PRO A 1 567 ? 161.359 131.004 198.684 1.00 126.88 567 PRO A O 1
ATOM 3559 N N . MET A 1 568 ? 163.014 132.128 199.724 1.00 121.16 568 MET A N 1
ATOM 3560 C CA . MET A 1 568 ? 163.936 131.003 199.616 1.00 121.16 568 MET A CA 1
ATOM 3561 C C . MET A 1 568 ? 163.454 129.822 200.449 1.00 121.16 568 MET A C 1
ATOM 3562 O O . MET A 1 568 ? 163.608 128.663 200.046 1.00 121.16 568 MET A O 1
ATOM 3567 N N . ASP A 1 569 ? 162.867 130.104 201.616 1.00 124.88 569 ASP A N 1
ATOM 3568 C CA . ASP A 1 569 ? 162.265 129.054 202.427 1.00 124.88 569 ASP A CA 1
ATOM 3569 C C . ASP A 1 569 ? 161.123 128.373 201.686 1.00 124.88 569 ASP A C 1
ATOM 3570 O O . ASP A 1 569 ? 161.010 127.140 201.692 1.00 124.88 569 ASP A O 1
ATOM 3572 N N . LEU A 1 570 ? 160.273 129.163 201.030 1.00 124.81 570 LEU A N 1
ATOM 3573 C CA . LEU A 1 570 ? 159.180 128.603 200.244 1.00 124.81 570 LEU A CA 1
ATOM 3574 C C . LEU A 1 570 ? 159.733 127.682 199.156 1.00 124.81 570 LEU A C 1
ATOM 3575 O O . LEU A 1 570 ? 159.242 126.563 198.961 1.00 124.81 570 LEU A O 1
ATOM 3577 N N . LYS A 1 571 ? 160.773 128.133 198.444 1.00 123.88 571 LYS A N 1
ATOM 3578 C CA . LYS A 1 571 ? 161.303 127.338 197.339 1.00 123.88 571 LYS A CA 1
ATOM 3579 C C . LYS A 1 571 ? 161.972 126.059 197.837 1.00 123.88 571 LYS A C 1
ATOM 3580 O O . LYS A 1 571 ? 161.810 124.992 197.232 1.00 123.88 571 LYS A O 1
ATOM 3582 N N . MET A 1 572 ? 162.713 126.135 198.947 1.00 124.91 572 MET A N 1
ATOM 3583 C CA . MET A 1 572 ? 163.365 124.926 199.462 1.00 124.91 572 MET A CA 1
ATOM 3584 C C . MET A 1 572 ? 162.343 123.931 199.985 1.00 124.91 572 MET A C 1
ATOM 3585 O O . MET A 1 572 ? 162.523 122.719 199.828 1.00 124.91 572 MET A O 1
ATOM 3590 N N . VAL A 1 573 ? 161.257 124.409 200.605 1.00 127.73 573 VAL A N 1
ATOM 3591 C CA . VAL A 1 573 ? 160.241 123.480 201.089 1.00 127.73 573 VAL A CA 1
ATOM 3592 C C . VAL A 1 573 ? 159.450 122.879 199.929 1.00 127.73 573 VAL A C 1
ATOM 3593 O O . VAL A 1 573 ? 159.021 121.721 200.001 1.00 127.73 573 VAL A O 1
ATOM 3595 N N . GLU A 1 574 ? 159.247 123.634 198.844 1.00 127.74 574 GLU A N 1
ATOM 3596 C CA . GLU A 1 574 ? 158.692 123.032 197.636 1.00 127.74 574 GLU A CA 1
ATOM 3597 C C . GLU A 1 574 ? 159.639 121.990 197.059 1.00 127.74 574 GLU A C 1
ATOM 3598 O O . GLU A 1 574 ? 159.198 120.979 196.498 1.00 127.74 574 GLU A O 1
ATOM 3600 N N . SER A 1 575 ? 160.947 122.221 197.186 1.00 128.59 575 SER A N 1
ATOM 3601 C CA . SER A 1 575 ? 161.921 121.270 196.664 1.00 128.59 575 SER A CA 1
ATOM 3602 C C . SER A 1 575 ? 161.929 119.983 197.476 1.00 128.59 575 SER A C 1
ATOM 3603 O O . SER A 1 575 ? 162.050 118.888 196.912 1.00 128.59 575 SER A O 1
ATOM 3605 N N . THR A 1 576 ? 161.804 120.091 198.799 1.00 131.46 576 THR A N 1
ATOM 3606 C CA . THR A 1 576 ? 161.875 118.913 199.655 1.00 131.46 576 THR A CA 1
ATOM 3607 C C . THR A 1 576 ? 160.689 117.981 199.472 1.00 131.46 576 THR A C 1
ATOM 3608 O O . THR A 1 576 ? 160.731 116.849 199.960 1.00 131.46 576 THR A O 1
ATOM 3610 N N . GLY A 1 577 ? 159.636 118.422 198.793 1.00 136.67 577 GLY A N 1
ATOM 3611 C CA . GLY A 1 577 ? 158.448 117.613 198.638 1.00 136.67 577 GLY A CA 1
ATOM 3612 C C . GLY A 1 577 ? 157.580 117.502 199.871 1.00 136.67 577 GLY A C 1
ATOM 3613 O O . GLY A 1 577 ? 156.480 116.941 199.782 1.00 136.67 577 GLY A O 1
ATOM 3614 N N . TRP A 1 578 ? 158.026 118.015 201.015 1.00 140.43 578 TRP A N 1
ATOM 3615 C CA . TRP A 1 578 ? 157.232 117.952 202.230 1.00 140.43 578 TRP A CA 1
ATOM 3616 C C . TRP A 1 578 ? 156.196 119.067 202.247 1.00 140.43 578 TRP A C 1
ATOM 3617 O O . TRP A 1 578 ? 156.465 120.199 201.836 1.00 140.43 578 TRP A O 1
ATOM 3619 N N . VAL A 1 579 ? 155.003 118.736 202.733 1.00 145.32 579 VAL A N 1
ATOM 3620 C CA . VAL A 1 579 ? 153.849 119.625 202.696 1.00 145.32 579 VAL A CA 1
ATOM 3621 C C . VAL A 1 579 ? 153.531 120.075 204.116 1.00 145.32 579 VAL A C 1
ATOM 3622 O O . VAL A 1 579 ? 153.526 119.261 205.048 1.00 145.32 579 VAL A O 1
ATOM 3624 N N . LEU A 1 580 ? 153.266 121.371 204.274 1.00 147.01 580 LEU A N 1
ATOM 3625 C CA . LEU A 1 580 ? 152.927 121.947 205.573 1.00 147.01 580 LEU A CA 1
ATOM 3626 C C . LEU A 1 580 ? 151.530 121.509 205.982 1.00 147.01 580 LEU A C 1
ATOM 3627 O O . LEU A 1 580 ? 150.630 121.391 205.146 1.00 147.01 580 LEU A O 1
ATOM 3629 N N . GLU A 1 581 ? 151.351 121.261 207.276 1.00 148.17 581 GLU A N 1
ATOM 3630 C CA . GLU A 1 581 ? 150.038 120.904 207.808 1.00 148.17 581 GLU A CA 1
ATOM 3631 C C . GLU A 1 581 ? 149.827 121.494 209.199 1.00 148.17 581 GLU A C 1
ATOM 3632 O O . GLU A 1 581 ? 149.943 122.703 209.394 1.00 148.17 581 GLU A O 1
ATOM 3634 N N . ASP A 1 587 ? 153.612 123.472 217.516 1.00 153.73 587 ASP A N 1
ATOM 3635 C CA . ASP A 1 587 ? 153.768 124.701 216.748 1.00 153.73 587 ASP A CA 1
ATOM 3636 C C . ASP A 1 587 ? 153.288 124.461 215.316 1.00 153.73 587 ASP A C 1
ATOM 3637 O O . ASP A 1 587 ? 152.518 125.255 214.772 1.00 153.73 587 ASP A O 1
ATOM 3639 N N . SER A 1 588 ? 153.739 123.351 214.722 1.00 153.40 588 SER A N 1
ATOM 3640 C CA . SER A 1 588 ? 153.371 123.010 213.353 1.00 153.40 588 SER A CA 1
ATOM 3641 C C . SER A 1 588 ? 153.817 121.572 213.102 1.00 153.40 588 SER A C 1
ATOM 3642 O O . SER A 1 588 ? 154.608 121.006 213.863 1.00 153.40 588 SER A O 1
ATOM 3644 N N . ALA A 1 589 ? 153.300 120.991 212.023 1.00 152.24 589 ALA A N 1
ATOM 3645 C CA . ALA A 1 589 ? 153.621 119.621 211.652 1.00 152.24 589 ALA A CA 1
ATOM 3646 C C . ALA A 1 589 ? 153.858 119.554 210.151 1.00 152.24 589 ALA A C 1
ATOM 3647 O O . ALA A 1 589 ? 153.354 120.381 209.388 1.00 152.24 589 ALA A O 1
ATOM 3649 N N . PHE A 1 590 ? 154.633 118.554 209.735 1.00 150.87 590 PHE A N 1
ATOM 3650 C CA . PHE A 1 590 ? 154.991 118.360 208.336 1.00 150.87 590 PHE A CA 1
ATOM 3651 C C . PHE A 1 590 ? 154.833 116.892 207.980 1.00 150.87 590 PHE A C 1
ATOM 3652 O O . PHE A 1 590 ? 155.382 116.022 208.664 1.00 150.87 590 PHE A O 1
ATOM 3654 N N . GLY A 1 591 ? 154.082 116.620 206.919 1.00 148.00 591 GLY A N 1
ATOM 3655 C CA . GLY A 1 591 ? 153.998 115.281 206.366 1.00 148.00 591 GLY A CA 1
ATOM 3656 C C . GLY A 1 591 ? 154.987 115.118 205.225 1.00 148.00 591 GLY A C 1
ATOM 3657 O O . GLY A 1 591 ? 155.162 116.020 204.407 1.00 148.00 591 GLY A O 1
ATOM 3658 N N . THR A 1 592 ? 155.640 113.959 205.188 1.00 147.06 592 THR A N 1
ATOM 3659 C CA . THR A 1 592 ? 156.579 113.673 204.113 1.00 147.06 592 THR A CA 1
ATOM 3660 C C . THR A 1 592 ? 155.847 113.614 202.772 1.00 147.06 592 THR A C 1
ATOM 3661 O O . THR A 1 592 ? 154.615 113.626 202.702 1.00 147.06 592 THR A O 1
ATOM 3663 N N . GLN A 1 593 ? 156.634 113.561 201.694 1.00 145.88 593 GLN A N 1
ATOM 3664 C CA . GLN A 1 593 ? 156.079 113.632 200.345 1.00 145.88 593 GLN A CA 1
ATOM 3665 C C . GLN A 1 593 ? 155.044 112.547 200.071 1.00 145.88 593 GLN A C 1
ATOM 3666 O O . GLN A 1 593 ? 154.183 112.737 199.204 1.00 145.88 593 GLN A O 1
ATOM 3668 N N . VAL A 1 594 ? 155.100 111.427 200.786 1.00 145.99 594 VAL A N 1
ATOM 3669 C CA . VAL A 1 594 ? 154.121 110.359 200.609 1.00 145.99 594 VAL A CA 1
ATOM 3670 C C . VAL A 1 594 ? 154.159 109.405 201.798 1.00 145.99 594 VAL A C 1
ATOM 3671 O O . VAL A 1 594 ? 153.767 109.764 202.908 1.00 145.99 594 VAL A O 1
ATOM 3673 N N . PRO A 1 614 ? 157.806 107.270 206.064 1.00 152.83 614 PRO A N 1
ATOM 3674 C CA . PRO A 1 614 ? 158.396 108.104 207.115 1.00 152.83 614 PRO A CA 1
ATOM 3675 C C . PRO A 1 614 ? 157.381 108.475 208.185 1.00 152.83 614 PRO A C 1
ATOM 3676 O O . PRO A 1 614 ? 156.259 107.962 208.173 1.00 152.83 614 PRO A O 1
ATOM 3678 N N . VAL A 1 615 ? 157.762 109.359 209.101 1.00 153.71 615 VAL A N 1
ATOM 3679 C CA . VAL A 1 615 ? 156.887 109.783 210.184 1.00 153.71 615 VAL A CA 1
ATOM 3680 C C . VAL A 1 615 ? 156.717 111.299 210.135 1.00 153.71 615 VAL A C 1
ATOM 3681 O O . VAL A 1 615 ? 157.704 112.026 209.977 1.00 153.71 615 VAL A O 1
ATOM 3683 N N . PRO A 1 616 ? 155.489 111.811 210.227 1.00 153.89 616 PRO A N 1
ATOM 3684 C CA . PRO A 1 616 ? 155.281 113.267 210.207 1.00 153.89 616 PRO A CA 1
ATOM 3685 C C . PRO A 1 616 ? 155.815 113.928 211.470 1.00 153.89 616 PRO A C 1
ATOM 3686 O O . PRO A 1 616 ? 155.397 113.600 212.583 1.00 153.89 616 PRO A O 1
ATOM 3690 N N . VAL A 1 617 ? 156.744 114.860 211.298 1.00 153.70 617 VAL A N 1
ATOM 3691 C CA . VAL A 1 617 ? 157.420 115.497 212.421 1.00 153.70 617 VAL A CA 1
ATOM 3692 C C . VAL A 1 617 ? 156.726 116.806 212.762 1.00 153.70 617 VAL A C 1
ATOM 3693 O O . VAL A 1 617 ? 156.233 117.518 211.879 1.00 153.70 617 VAL A O 1
ATOM 3695 N N . SER A 1 618 ? 156.687 117.124 214.051 1.00 154.09 618 SER A N 1
ATOM 3696 C CA . SER A 1 618 ? 156.030 118.322 214.548 1.00 154.09 618 SER A CA 1
ATOM 3697 C C . SER A 1 618 ? 157.058 119.244 215.185 1.00 154.09 618 SER A C 1
ATOM 3698 O O . SER A 1 618 ? 157.943 118.789 215.915 1.00 154.09 618 SER A O 1
ATOM 3700 N N . VAL A 1 619 ? 156.939 120.540 214.897 1.00 153.42 619 VAL A N 1
ATOM 3701 C CA . VAL A 1 619 ? 157.820 121.538 215.488 1.00 153.42 619 VAL A CA 1
ATOM 3702 C C . VAL A 1 619 ? 157.451 121.743 216.950 1.00 153.42 619 VAL A C 1
ATOM 3703 O O . VAL A 1 619 ? 156.266 121.818 217.305 1.00 153.42 619 VAL A O 1
ATOM 3705 N N . LEU A 1 620 ? 158.468 121.843 217.808 1.00 153.13 620 LEU A N 1
ATOM 3706 C CA . LEU A 1 620 ? 158.260 122.083 219.229 1.00 153.13 620 LEU A CA 1
ATOM 3707 C C . LEU A 1 620 ? 158.422 123.549 219.619 1.00 153.13 620 LEU A C 1
ATOM 3708 O O . LEU A 1 620 ? 157.822 123.979 220.609 1.00 153.13 620 LEU A O 1
ATOM 3710 N N . HIS A 1 621 ? 159.200 124.320 218.862 1.00 151.13 621 HIS A N 1
ATOM 3711 C CA . HIS A 1 621 ? 159.429 125.736 219.131 1.00 151.13 621 HIS A CA 1
ATOM 3712 C C . HIS A 1 621 ? 160.194 126.307 217.944 1.00 151.13 621 HIS A C 1
ATOM 3713 O O . HIS A 1 621 ? 160.702 125.567 217.099 1.00 151.13 621 HIS A O 1
ATOM 3715 N N . ARG A 1 622 ? 160.277 127.635 217.891 1.00 147.32 622 ARG A N 1
ATOM 3716 C CA . ARG A 1 622 ? 160.962 128.307 216.792 1.00 147.32 622 ARG A CA 1
ATOM 3717 C C . ARG A 1 622 ? 161.525 129.632 217.279 1.00 147.32 622 ARG A C 1
ATOM 3718 O O . ARG A 1 622 ? 160.823 130.398 217.947 1.00 147.32 622 ARG A O 1
ATOM 3720 N N . PHE A 1 623 ? 162.787 129.898 216.944 1.00 144.20 623 PHE A N 1
ATOM 3721 C CA . PHE A 1 623 ? 163.425 131.171 217.241 1.00 144.20 623 PHE A CA 1
ATOM 3722 C C . PHE A 1 623 ? 163.550 131.985 215.964 1.00 144.20 623 PHE A C 1
ATOM 3723 O O . PHE A 1 623 ? 164.062 131.475 214.959 1.00 144.20 623 PHE A O 1
ATOM 3725 N N . PRO A 1 624 ? 163.102 133.238 215.958 1.00 141.60 624 PRO A N 1
ATOM 3726 C CA . PRO A 1 624 ? 162.978 133.976 214.698 1.00 141.60 624 PRO A CA 1
ATOM 3727 C C . PRO A 1 624 ? 164.326 134.306 214.075 1.00 141.60 624 PRO A C 1
ATOM 3728 O O . PRO A 1 624 ? 165.378 134.269 214.717 1.00 141.60 624 PRO A O 1
ATOM 3732 N N . PHE A 1 625 ? 164.268 134.629 212.786 1.00 138.65 625 PHE A N 1
ATOM 3733 C CA . PHE A 1 625 ? 165.437 135.053 212.028 1.00 138.65 625 PHE A CA 1
ATOM 3734 C C . PHE A 1 625 ? 165.692 136.534 212.273 1.00 138.65 625 PHE A C 1
ATOM 3735 O O . PHE A 1 625 ? 164.844 137.375 211.961 1.00 138.65 625 PHE A O 1
ATOM 3737 N N . SER A 1 626 ? 166.854 136.853 212.829 1.00 134.96 626 SER A N 1
ATOM 3738 C CA . SER A 1 626 ? 167.245 138.224 213.116 1.00 134.96 626 SER A CA 1
ATOM 3739 C C . SER A 1 626 ? 168.355 138.654 212.170 1.00 134.96 626 SER A C 1
ATOM 3740 O O . SER A 1 626 ? 169.211 137.850 211.801 1.00 134.96 626 SER A O 1
ATOM 3742 N N . SER A 1 627 ? 168.340 139.932 211.785 1.00 130.41 627 SER A N 1
ATOM 3743 C CA . SER A 1 627 ? 169.346 140.444 210.862 1.00 130.41 627 SER A CA 1
ATOM 3744 C C . SER A 1 627 ? 170.733 140.537 211.482 1.00 130.41 627 SER A C 1
ATOM 3745 O O . SER A 1 627 ? 171.707 140.736 210.749 1.00 130.41 627 SER A O 1
ATOM 3747 N N . ALA A 1 628 ? 170.852 140.397 212.802 1.00 132.37 628 ALA A N 1
ATOM 3748 C CA . ALA A 1 628 ? 172.149 140.472 213.462 1.00 132.37 628 ALA A CA 1
ATOM 3749 C C . ALA A 1 628 ? 172.846 139.117 213.482 1.00 132.37 628 ALA A C 1
ATOM 3750 O O . ALA A 1 628 ? 174.001 139.002 213.061 1.00 132.37 628 ALA A O 1
ATOM 3752 N N . LEU A 1 629 ? 172.166 138.087 213.983 1.00 134.29 629 LEU A N 1
ATOM 3753 C CA . LEU A 1 629 ? 172.676 136.730 213.868 1.00 134.29 629 LEU A CA 1
ATOM 3754 C C . LEU A 1 629 ? 172.567 136.164 212.469 1.00 134.29 629 LEU A C 1
ATOM 3755 O O . LEU A 1 629 ? 173.383 135.323 212.083 1.00 134.29 629 LEU A O 1
ATOM 3757 N N . GLN A 1 630 ? 171.581 136.616 211.710 1.00 134.16 630 GLN A N 1
ATOM 3758 C CA . GLN A 1 630 ? 171.360 136.226 210.318 1.00 134.16 630 GLN A CA 1
ATOM 3759 C C . GLN A 1 630 ? 171.315 134.697 210.201 1.00 134.16 630 GLN A C 1
ATOM 3760 O O . GLN A 1 630 ? 171.915 134.095 209.309 1.00 134.16 630 GLN A O 1
ATOM 3762 N N . ARG A 1 631 ? 170.594 134.069 211.128 1.00 135.71 631 ARG A N 1
ATOM 3763 C CA . ARG A 1 631 ? 170.409 132.625 211.148 1.00 135.71 631 ARG A CA 1
ATOM 3764 C C . ARG A 1 631 ? 169.144 132.321 211.934 1.00 135.71 631 ARG A C 1
ATOM 3765 O O . ARG A 1 631 ? 168.674 133.140 212.726 1.00 135.71 631 ARG A O 1
ATOM 3767 N N . MET A 1 632 ? 168.599 131.130 211.708 1.00 138.03 632 MET A N 1
ATOM 3768 C CA . MET A 1 632 ? 167.314 130.742 212.267 1.00 138.03 632 MET A CA 1
ATOM 3769 C C . MET A 1 632 ? 167.454 129.414 212.995 1.00 138.03 632 MET A C 1
ATOM 3770 O O . MET A 1 632 ? 168.284 128.579 212.631 1.00 138.03 632 MET A O 1
ATOM 3772 N N . SER A 1 633 ? 166.627 129.219 214.023 1.00 143.04 633 SER A N 1
ATOM 3773 C CA . SER A 1 633 ? 166.629 127.988 214.800 1.00 143.04 633 SER A CA 1
ATOM 3774 C C . SER A 1 633 ? 165.207 127.485 215.009 1.00 143.04 633 SER A C 1
ATOM 3775 O O . SER A 1 633 ? 164.276 128.270 215.206 1.00 143.04 633 SER A O 1
ATOM 3777 N N . VAL A 1 634 ? 165.054 126.159 214.967 1.00 146.45 634 VAL A N 1
ATOM 3778 C CA . VAL A 1 634 ? 163.800 125.482 215.276 1.00 146.45 634 VAL A CA 1
ATOM 3779 C C . VAL A 1 634 ? 164.125 124.237 216.092 1.00 146.45 634 VAL A C 1
ATOM 3780 O O . VAL A 1 634 ? 165.272 123.790 216.154 1.00 146.45 634 VAL A O 1
ATOM 3782 N N . VAL A 1 635 ? 163.098 123.682 216.731 1.00 150.13 635 VAL A N 1
ATOM 3783 C CA . VAL A 1 635 ? 163.216 122.453 217.510 1.00 150.13 635 VAL A CA 1
ATOM 3784 C C . VAL A 1 635 ? 162.072 121.539 217.094 1.00 150.13 635 VAL A C 1
ATOM 3785 O O . VAL A 1 635 ? 160.899 121.908 217.226 1.00 150.13 635 VAL A O 1
ATOM 3787 N N . VAL A 1 636 ? 162.408 120.354 216.584 1.00 152.48 636 VAL A N 1
ATOM 3788 C CA . VAL A 1 636 ? 161.425 119.425 216.049 1.00 152.48 636 VAL A CA 1
ATOM 3789 C C . VAL A 1 636 ? 161.545 118.094 216.785 1.00 152.48 636 VAL A C 1
ATOM 3790 O O . VAL A 1 636 ? 162.587 117.762 217.356 1.00 152.48 636 VAL A O 1
ATOM 3792 N N . ALA A 1 637 ? 160.454 117.328 216.760 1.00 154.82 637 ALA A N 1
ATOM 3793 C CA . ALA A 1 637 ? 160.413 115.994 217.343 1.00 154.82 637 ALA A CA 1
ATOM 3794 C C . ALA A 1 637 ? 159.360 115.174 216.608 1.00 154.82 637 ALA A C 1
ATOM 3795 O O . ALA A 1 637 ? 158.534 115.709 215.866 1.00 154.82 637 ALA A O 1
ATOM 3797 N N . TRP A 1 638 ? 159.398 113.861 216.824 1.00 157.40 638 TRP A N 1
ATOM 3798 C CA . TRP A 1 638 ? 158.492 112.944 216.149 1.00 157.40 638 TRP A CA 1
ATOM 3799 C C . TRP A 1 638 ? 158.263 111.722 217.023 1.00 157.40 638 TRP A C 1
ATOM 3800 O O . TRP A 1 638 ? 159.125 111.375 217.839 1.00 157.40 638 TRP A O 1
ATOM 3802 N N . PRO A 1 639 ? 157.114 111.058 216.887 1.00 158.63 639 PRO A N 1
ATOM 3803 C CA . PRO A 1 639 ? 156.885 109.821 217.642 1.00 158.63 639 PRO A CA 1
ATOM 3804 C C . PRO A 1 639 ? 157.813 108.713 217.170 1.00 158.63 639 PRO A C 1
ATOM 3805 O O . PRO A 1 639 ? 158.018 108.518 215.969 1.00 158.63 639 PRO A O 1
ATOM 3807 N N . GLY A 1 640 ? 158.376 107.983 218.128 1.00 159.46 640 GLY A N 1
ATOM 3808 C CA . GLY A 1 640 ? 159.377 106.981 217.822 1.00 159.46 640 GLY A CA 1
ATOM 3809 C C . GLY A 1 640 ? 160.795 107.497 217.813 1.00 159.46 640 GLY A C 1
ATOM 3810 O O . GLY A 1 640 ? 161.672 106.848 217.230 1.00 159.46 640 GLY A O 1
ATOM 3811 N N . ALA A 1 641 ? 161.049 108.643 218.436 1.00 159.17 641 ALA A N 1
ATOM 3812 C CA . ALA A 1 641 ? 162.365 109.258 218.481 1.00 159.17 641 ALA A CA 1
ATOM 3813 C C . ALA A 1 641 ? 162.980 109.086 219.863 1.00 159.17 641 ALA A C 1
ATOM 3814 O O . ALA A 1 641 ? 162.296 108.761 220.838 1.00 159.17 641 ALA A O 1
ATOM 3816 N N . THR A 1 642 ? 164.292 109.306 219.933 1.00 158.73 642 THR A N 1
ATOM 3817 C CA . THR A 1 642 ? 165.016 109.215 221.194 1.00 158.73 642 THR A CA 1
ATOM 3818 C C . THR A 1 642 ? 165.065 110.540 221.942 1.00 158.73 642 THR A C 1
ATOM 3819 O O . THR A 1 642 ? 165.155 110.538 223.175 1.00 158.73 642 THR A O 1
ATOM 3821 N N . GLN A 1 643 ? 164.994 111.659 221.232 1.00 157.54 643 GLN A N 1
ATOM 3822 C CA . GLN A 1 643 ? 165.110 112.985 221.822 1.00 157.54 643 GLN A CA 1
ATOM 3823 C C . GLN A 1 643 ? 164.783 114.014 220.742 1.00 157.54 643 GLN A C 1
ATOM 3824 O O . GLN A 1 643 ? 164.921 113.723 219.550 1.00 157.54 643 GLN A O 1
ATOM 3826 N N . PRO A 1 644 ? 164.344 115.210 221.133 1.00 155.12 644 PRO A N 1
ATOM 3827 C CA . PRO A 1 644 ? 164.040 116.246 220.139 1.00 155.12 644 PRO A CA 1
ATOM 3828 C C . PRO A 1 644 ? 165.266 116.607 219.315 1.00 155.12 644 PRO A C 1
ATOM 3829 O O . PRO A 1 644 ? 166.408 116.337 219.690 1.00 155.12 644 PRO A O 1
ATOM 3831 N N . GLU A 1 645 ? 165.010 117.232 218.168 1.00 151.30 645 GLU A N 1
ATOM 3832 C CA . GLU A 1 645 ? 166.063 117.597 217.230 1.00 151.30 645 GLU A CA 1
ATOM 3833 C C . GLU A 1 645 ? 165.935 119.075 216.894 1.00 151.30 645 GLU A C 1
ATOM 3834 O O . GLU A 1 645 ? 164.873 119.526 216.452 1.00 151.30 645 GLU A O 1
ATOM 3836 N N . ALA A 1 646 ? 167.013 119.824 217.104 1.00 146.94 646 ALA A N 1
ATOM 3837 C CA . ALA A 1 646 ? 167.045 121.254 216.834 1.00 146.94 646 ALA A CA 1
ATOM 3838 C C . ALA A 1 646 ? 167.783 121.514 215.528 1.00 146.94 646 ALA A C 1
ATOM 3839 O O . ALA A 1 646 ? 168.855 120.948 215.296 1.00 146.94 646 ALA A O 1
ATOM 3841 N N . TYR A 1 647 ? 167.210 122.366 214.681 1.00 142.50 647 TYR A N 1
ATOM 3842 C CA . TYR A 1 647 ? 167.815 122.732 213.409 1.00 142.50 647 TYR A CA 1
ATOM 3843 C C . TYR A 1 647 ? 168.203 124.205 213.402 1.00 142.50 647 TYR A C 1
ATOM 3844 O O . TYR A 1 647 ? 167.577 125.035 214.065 1.00 142.50 647 TYR A O 1
ATOM 3846 N N . VAL A 1 648 ? 169.252 124.516 212.643 1.00 137.55 648 VAL A N 1
ATOM 3847 C CA . VAL A 1 648 ? 169.755 125.875 212.477 1.00 137.55 648 VAL A CA 1
ATOM 3848 C C . VAL A 1 648 ? 170.032 126.107 210.998 1.00 137.55 648 VAL A C 1
ATOM 3849 O O . VAL A 1 648 ? 170.560 125.224 210.314 1.00 137.55 648 VAL A O 1
ATOM 3851 N N . LYS A 1 649 ? 169.683 127.296 210.508 1.00 133.70 649 LYS A N 1
ATOM 3852 C CA . LYS A 1 649 ? 169.850 127.645 209.101 1.00 133.70 649 LYS A CA 1
ATOM 3853 C C . LYS A 1 649 ? 170.169 129.127 208.991 1.00 133.70 649 LYS A C 1
ATOM 3854 O O . LYS A 1 649 ? 169.461 129.956 209.567 1.00 133.70 649 LYS A O 1
ATOM 3860 N N . GLY A 1 650 ? 171.223 129.458 208.262 1.00 129.74 650 GLY A N 1
ATOM 3861 C CA . GLY A 1 650 ? 171.577 130.848 208.079 1.00 129.74 650 GLY A CA 1
ATOM 3862 C C . GLY A 1 650 ? 172.743 131.007 207.133 1.00 129.74 650 GLY A C 1
ATOM 3863 O O . GLY A 1 650 ? 173.007 130.141 206.299 1.00 129.74 650 GLY A O 1
ATOM 3864 N N . SER A 1 651 ? 173.436 132.131 207.272 1.00 131.25 651 SER A N 1
ATOM 3865 C CA . SER A 1 651 ? 174.629 132.373 206.476 1.00 131.25 651 SER A CA 1
ATOM 3866 C C . SER A 1 651 ? 175.642 131.256 206.716 1.00 131.25 651 SER A C 1
ATOM 3867 O O . SER A 1 651 ? 175.884 130.883 207.873 1.00 131.25 651 SER A O 1
ATOM 3870 N N . PRO A 1 652 ? 176.251 130.702 205.665 1.00 129.50 652 PRO A N 1
ATOM 3871 C CA . PRO A 1 652 ? 177.109 129.522 205.869 1.00 129.50 652 PRO A CA 1
ATOM 3872 C C . PRO A 1 652 ? 178.366 129.807 206.675 1.00 129.50 652 PRO A C 1
ATOM 3873 O O . PRO A 1 652 ? 178.750 128.982 207.513 1.00 129.50 652 PRO A O 1
ATOM 3877 N N . GLU A 1 653 ? 179.035 130.937 206.444 1.00 132.77 653 GLU A N 1
ATOM 3878 C CA . GLU A 1 653 ? 180.212 131.265 207.252 1.00 132.77 653 GLU A CA 1
ATOM 3879 C C . GLU A 1 653 ? 179.858 131.572 208.692 1.00 132.77 653 GLU A C 1
ATOM 3880 O O . GLU A 1 653 ? 180.719 131.461 209.571 1.00 132.77 653 GLU A O 1
ATOM 3882 N N . LEU A 1 654 ? 178.610 131.955 208.955 1.00 133.78 654 LEU A N 1
ATOM 3883 C CA . LEU A 1 654 ? 178.193 132.215 210.320 1.00 133.78 654 LEU A CA 1
ATOM 3884 C C . LEU A 1 654 ? 177.716 130.932 211.005 1.00 133.78 654 LEU A C 1
ATOM 3885 O O . LEU A 1 654 ? 177.887 130.779 212.220 1.00 133.78 654 LEU A O 1
ATOM 3887 N N . VAL A 1 655 ? 177.125 130.005 210.247 1.00 134.56 655 VAL A N 1
ATOM 3888 C CA . VAL A 1 655 ? 176.764 128.709 210.813 1.00 134.56 655 VAL A CA 1
ATOM 3889 C C . VAL A 1 655 ? 178.015 127.877 211.073 1.00 134.56 655 VAL A C 1
ATOM 3890 O O . VAL A 1 655 ? 178.073 127.107 212.041 1.00 134.56 655 VAL A O 1
ATOM 3892 N N . ALA A 1 656 ? 179.042 128.034 210.234 1.00 135.59 656 ALA A N 1
ATOM 3893 C CA . ALA A 1 656 ? 180.270 127.259 210.372 1.00 135.59 656 ALA A CA 1
ATOM 3894 C C . ALA A 1 656 ? 181.046 127.589 211.640 1.00 135.59 656 ALA A C 1
ATOM 3895 O O . ALA A 1 656 ? 181.854 126.766 212.081 1.00 135.59 656 ALA A O 1
ATOM 3897 N N . GLY A 1 657 ? 180.828 128.763 212.232 1.00 138.91 657 GLY A N 1
ATOM 3898 C CA . GLY A 1 657 ? 181.489 129.106 213.477 1.00 138.91 657 GLY A CA 1
ATOM 3899 C C . GLY A 1 657 ? 180.837 128.543 214.720 1.00 138.91 657 GLY A C 1
ATOM 3900 O O . GLY A 1 657 ? 181.400 128.668 215.811 1.00 138.91 657 GLY A O 1
ATOM 3901 N N . LEU A 1 658 ? 179.664 127.928 214.578 1.00 141.39 658 LEU A N 1
ATOM 3902 C CA . LEU A 1 658 ? 178.938 127.363 215.706 1.00 141.39 658 LEU A CA 1
ATOM 3903 C C . LEU A 1 658 ? 179.053 125.849 215.795 1.00 141.39 658 LEU A C 1
ATOM 3904 O O . LEU A 1 658 ? 178.880 125.293 216.886 1.00 141.39 658 LEU A O 1
ATOM 3906 N N . CYS A 1 659 ? 179.332 125.176 214.685 1.00 141.27 659 CYS A N 1
ATOM 3907 C CA . CYS A 1 659 ? 179.438 123.729 214.690 1.00 141.27 659 CYS A CA 1
ATOM 3908 C C . CYS A 1 659 ? 180.803 123.294 215.224 1.00 141.27 659 CYS A C 1
ATOM 3909 O O . CYS A 1 659 ? 181.726 124.097 215.390 1.00 141.27 659 CYS A O 1
ATOM 3911 N N . ASN A 1 660 ? 180.918 121.994 215.490 1.00 140.54 660 ASN A N 1
ATOM 3912 C CA . ASN A 1 660 ? 182.156 121.447 215.995 1.00 140.54 660 ASN A CA 1
ATOM 3913 C C . ASN A 1 660 ? 183.216 121.394 214.894 1.00 140.54 660 ASN A C 1
ATOM 3914 O O . ASN A 1 660 ? 182.897 121.104 213.737 1.00 140.54 660 ASN A O 1
ATOM 3916 N N . PRO A 1 661 ? 184.480 121.678 215.221 1.00 139.67 661 PRO A N 1
ATOM 3917 C CA . PRO A 1 661 ? 185.534 121.634 214.194 1.00 139.67 661 PRO A CA 1
ATOM 3918 C C . PRO A 1 661 ? 185.706 120.269 213.551 1.00 139.67 661 PRO A C 1
ATOM 3919 O O . PRO A 1 661 ? 186.282 120.185 212.459 1.00 139.67 661 PRO A O 1
ATOM 3921 N N . GLU A 1 662 ? 185.234 119.200 214.186 1.00 138.49 662 GLU A N 1
ATOM 3922 C CA . GLU A 1 662 ? 185.276 117.867 213.600 1.00 138.49 662 GLU A CA 1
ATOM 3923 C C . GLU A 1 662 ? 184.073 117.564 212.721 1.00 138.49 662 GLU A C 1
ATOM 3924 O O . GLU A 1 662 ? 183.947 116.434 212.240 1.00 138.49 662 GLU A O 1
ATOM 3926 N N . THR A 1 663 ? 183.186 118.534 212.511 1.00 137.57 663 THR A N 1
ATOM 3927 C CA . THR A 1 663 ? 182.086 118.395 211.565 1.00 137.57 663 THR A CA 1
ATOM 3928 C C . THR A 1 663 ? 182.207 119.321 210.368 1.00 137.57 663 THR A C 1
ATOM 3929 O O . THR A 1 663 ? 181.821 118.938 209.262 1.00 137.57 663 THR A O 1
ATOM 3931 N N . VAL A 1 664 ? 182.754 120.515 210.556 1.00 135.32 664 VAL A N 1
ATOM 3932 C CA . VAL A 1 664 ? 182.949 121.449 209.451 1.00 135.32 664 VAL A CA 1
ATOM 3933 C C . VAL A 1 664 ? 184.149 120.994 208.629 1.00 135.32 664 VAL A C 1
ATOM 3934 O O . VAL A 1 664 ? 185.245 120.823 209.186 1.00 135.32 664 VAL A O 1
ATOM 3936 N N . PRO A 1 665 ? 183.993 120.781 207.324 1.00 130.80 665 PRO A N 1
ATOM 3937 C CA . PRO A 1 665 ? 185.117 120.303 206.514 1.00 130.80 665 PRO A CA 1
ATOM 3938 C C . PRO A 1 665 ? 186.208 121.353 206.387 1.00 130.80 665 PRO A C 1
ATOM 3939 O O . PRO A 1 665 ? 185.977 122.558 206.507 1.00 130.80 665 PRO A O 1
ATOM 3941 N N . THR A 1 666 ? 187.426 120.865 206.144 1.00 127.81 666 THR A N 1
ATOM 3942 C CA . THR A 1 666 ? 188.558 121.752 205.912 1.00 127.81 666 THR A CA 1
ATOM 3943 C C . THR A 1 666 ? 188.458 122.467 204.571 1.00 127.81 666 THR A C 1
ATOM 3944 O O . THR A 1 666 ? 189.066 123.529 204.401 1.00 127.81 666 THR A O 1
ATOM 3946 N N . ASP A 1 667 ? 187.704 121.908 203.623 1.00 124.29 667 ASP A N 1
ATOM 3947 C CA . ASP A 1 667 ? 187.463 122.519 202.322 1.00 124.29 667 ASP A CA 1
ATOM 3948 C C . ASP A 1 667 ? 186.222 123.403 202.315 1.00 124.29 667 ASP A C 1
ATOM 3949 O O . ASP A 1 667 ? 185.621 123.608 201.255 1.00 124.29 667 ASP A O 1
ATOM 3951 N N . PHE A 1 668 ? 185.823 123.928 203.475 1.00 122.10 668 PHE A N 1
ATOM 3952 C CA . PHE A 1 668 ? 184.561 124.652 203.572 1.00 122.10 668 PHE A CA 1
ATOM 3953 C C . PHE A 1 668 ? 184.641 126.009 202.882 1.00 122.10 668 PHE A C 1
ATOM 3954 O O . PHE A 1 668 ? 183.795 126.338 202.041 1.00 122.10 668 PHE A O 1
ATOM 3962 N N . ALA A 1 669 ? 185.646 126.815 203.228 1.00 116.82 669 ALA A N 1
ATOM 3963 C CA . ALA A 1 669 ? 185.730 128.166 202.681 1.00 116.82 669 ALA A CA 1
ATOM 3964 C C . ALA A 1 669 ? 185.967 128.144 201.177 1.00 116.82 669 ALA A C 1
ATOM 3965 O O . ALA A 1 669 ? 185.380 128.944 200.437 1.00 116.82 669 ALA A O 1
ATOM 3967 N N . GLN A 1 670 ? 186.818 127.229 200.706 1.00 113.29 670 GLN A N 1
ATOM 3968 C CA . GLN A 1 670 ? 187.098 127.145 199.282 1.00 113.29 670 GLN A CA 1
ATOM 3969 C C . GLN A 1 670 ? 185.866 126.719 198.489 1.00 113.29 670 GLN A C 1
ATOM 3970 O O . GLN A 1 670 ? 185.574 127.288 197.430 1.00 113.29 670 GLN A O 1
ATOM 3972 N N . MET A 1 671 ? 185.129 125.726 198.988 1.00 111.69 671 MET A N 1
ATOM 3973 C CA . MET A 1 671 ? 183.906 125.305 198.314 1.00 111.69 671 MET A CA 1
ATOM 3974 C C . MET A 1 671 ? 182.869 126.419 198.322 1.00 111.69 671 MET A C 1
ATOM 3975 O O . MET A 1 671 ? 182.179 126.648 197.322 1.00 111.69 671 MET A O 1
ATOM 3977 N N . LEU A 1 672 ? 182.762 127.136 199.442 1.00 108.75 672 LEU A N 1
ATOM 3978 C CA . LEU A 1 672 ? 181.803 128.229 199.547 1.00 108.75 672 LEU A CA 1
ATOM 3979 C C . LEU A 1 672 ? 182.127 129.344 198.564 1.00 108.75 672 LEU A C 1
ATOM 3980 O O . LEU A 1 672 ? 181.225 129.907 197.936 1.00 108.75 672 LEU A O 1
ATOM 3982 N N . GLN A 1 673 ? 183.408 129.690 198.426 1.00 105.73 673 GLN A N 1
ATOM 3983 C CA . GLN A 1 673 ? 183.781 130.730 197.472 1.00 105.73 673 GLN A CA 1
ATOM 3984 C C . GLN A 1 673 ? 183.604 130.252 196.037 1.00 105.73 673 GLN A C 1
ATOM 3985 O O . GLN A 1 673 ? 183.176 131.023 195.172 1.00 105.73 673 GLN A O 1
ATOM 3987 N N . SER A 1 674 ? 183.920 128.983 195.761 1.00 105.30 674 SER A N 1
ATOM 3988 C CA . SER A 1 674 ? 183.699 128.444 194.424 1.00 105.30 674 SER A CA 1
ATOM 3989 C C . SER A 1 674 ? 182.223 128.470 194.058 1.00 105.30 674 SER A C 1
ATOM 3990 O O . SER A 1 674 ? 181.869 128.686 192.893 1.00 105.30 674 SER A O 1
ATOM 3993 N N . TYR A 1 675 ? 181.347 128.255 195.040 1.00 102.81 675 TYR A N 1
ATOM 3994 C CA . TYR A 1 675 ? 179.914 128.387 194.798 1.00 102.81 675 TYR A CA 1
ATOM 3995 C C . TYR A 1 675 ? 179.516 129.844 194.597 1.00 102.81 675 TYR A C 1
ATOM 3996 O O . TYR A 1 675 ? 178.791 130.169 193.653 1.00 102.81 675 TYR A O 1
ATOM 4005 N N . THR A 1 676 ? 179.994 130.737 195.463 1.00 97.63 676 THR A N 1
ATOM 4006 C CA . THR A 1 676 ? 179.554 132.125 195.452 1.00 97.63 676 THR A CA 1
ATOM 4007 C C . THR A 1 676 ? 180.269 132.979 194.412 1.00 97.63 676 THR A C 1
ATOM 4008 O O . THR A 1 676 ? 179.848 134.117 194.181 1.00 97.63 676 THR A O 1
ATOM 4012 N N . ALA A 1 677 ? 181.326 132.473 193.782 1.00 90.29 677 ALA A N 1
ATOM 4013 C CA . ALA A 1 677 ? 181.989 133.198 192.704 1.00 90.29 677 ALA A CA 1
ATOM 4014 C C . ALA A 1 677 ? 181.224 133.116 191.392 1.00 90.29 677 ALA A C 1
ATOM 4015 O O . ALA A 1 677 ? 181.664 133.694 190.395 1.00 90.29 677 ALA A O 1
ATOM 4017 N N . ALA A 1 678 ? 180.095 132.412 191.374 1.00 81.00 678 ALA A N 1
ATOM 4018 C CA . ALA A 1 678 ? 179.222 132.334 190.215 1.00 81.00 678 ALA A CA 1
ATOM 4019 C C . ALA A 1 678 ? 177.862 132.962 190.482 1.00 81.00 678 ALA A C 1
ATOM 4020 O O . ALA A 1 678 ? 176.973 132.890 189.624 1.00 81.00 678 ALA A O 1
ATOM 4022 N N . GLY A 1 679 ? 177.674 133.573 191.646 1.00 84.49 679 GLY A N 1
ATOM 4023 C CA . GLY A 1 679 ? 176.409 134.192 191.977 1.00 84.49 679 GLY A CA 1
ATOM 4024 C C . GLY A 1 679 ? 175.402 133.270 192.621 1.00 84.49 679 GLY A C 1
ATOM 4025 O O . GLY A 1 679 ? 174.195 133.498 192.486 1.00 84.49 679 GLY A O 1
ATOM 4026 N N . TYR A 1 680 ? 175.857 132.234 193.321 1.00 92.84 680 TYR A N 1
ATOM 4027 C CA . TYR A 1 680 ? 174.960 131.301 193.986 1.00 92.84 680 TYR A CA 1
ATOM 4028 C C . TYR A 1 680 ? 174.573 131.846 195.352 1.00 92.84 680 TYR A C 1
ATOM 4029 O O . TYR A 1 680 ? 175.308 132.627 195.960 1.00 92.84 680 TYR A O 1
ATOM 4038 N N . ARG A 1 681 ? 173.408 131.430 195.831 1.00 103.15 681 ARG A N 1
ATOM 4039 C CA . ARG A 1 681 ? 172.917 131.819 197.148 1.00 103.15 681 ARG A CA 1
ATOM 4040 C C . ARG A 1 681 ? 173.028 130.597 198.054 1.00 103.15 681 ARG A C 1
ATOM 4041 O O . ARG A 1 681 ? 172.106 129.788 198.154 1.00 103.15 681 ARG A O 1
ATOM 4049 N N . VAL A 1 682 ? 174.168 130.470 198.717 1.00 109.83 682 VAL A N 1
ATOM 4050 C CA . VAL A 1 682 ? 174.440 129.349 199.607 1.00 109.83 682 VAL A CA 1
ATOM 4051 C C . VAL A 1 682 ? 173.865 129.658 200.979 1.00 109.83 682 VAL A C 1
ATOM 4052 O O . VAL A 1 682 ? 173.955 130.790 201.467 1.00 109.83 682 VAL A O 1
ATOM 4056 N N . VAL A 1 683 ? 173.271 128.646 201.606 1.00 117.70 683 VAL A N 1
ATOM 4057 C CA . VAL A 1 683 ? 172.712 128.770 202.947 1.00 117.70 683 VAL A CA 1
ATOM 4058 C C . VAL A 1 683 ? 172.959 127.455 203.680 1.00 117.70 683 VAL A C 1
ATOM 4059 O O . VAL A 1 683 ? 172.568 126.386 203.196 1.00 117.70 683 VAL A O 1
ATOM 4063 N N . ALA A 1 684 ? 173.633 127.525 204.825 1.00 125.86 684 ALA A N 1
ATOM 4064 C CA . ALA A 1 684 ? 174.013 126.331 205.563 1.00 125.86 684 ALA A CA 1
ATOM 4065 C C . ALA A 1 684 ? 172.921 125.906 206.534 1.00 125.86 684 ALA A C 1
ATOM 4066 O O . ALA A 1 684 ? 172.106 126.713 206.984 1.00 125.86 684 ALA A O 1
ATOM 4068 N N . LEU A 1 685 ? 172.923 124.616 206.859 1.00 130.23 685 LEU A N 1
ATOM 4069 C CA . LEU A 1 685 ? 172.008 124.034 207.828 1.00 130.23 685 LEU A CA 1
ATOM 4070 C C . LEU A 1 685 ? 172.783 123.136 208.783 1.00 130.23 685 LEU A C 1
ATOM 4071 O O . LEU A 1 685 ? 173.706 122.427 208.371 1.00 130.23 685 LEU A O 1
ATOM 4076 N N . ALA A 1 686 ? 172.389 123.152 210.054 1.00 136.74 686 ALA A N 1
ATOM 4077 C CA . ALA A 1 686 ? 173.030 122.349 211.085 1.00 136.74 686 ALA A CA 1
ATOM 4078 C C . ALA A 1 686 ? 171.962 121.813 212.027 1.00 136.74 686 ALA A C 1
ATOM 4079 O O . ALA A 1 686 ? 170.808 122.244 211.997 1.00 136.74 686 ALA A O 1
ATOM 4081 N N . SER A 1 687 ? 172.362 120.880 212.890 1.00 142.33 687 SER A N 1
ATOM 4082 C CA . SER A 1 687 ? 171.419 120.234 213.794 1.00 142.33 687 SER A CA 1
ATOM 4083 C C . SER A 1 687 ? 172.134 119.817 215.072 1.00 142.33 687 SER A C 1
ATOM 4084 O O . SER A 1 687 ? 173.363 119.875 215.171 1.00 142.33 687 SER A O 1
ATOM 4086 N N . LYS A 1 688 ? 171.335 119.383 216.055 1.00 149.09 688 LYS A N 1
ATOM 4087 C CA . LYS A 1 688 ? 171.796 118.931 217.365 1.00 149.09 688 LYS A CA 1
ATOM 4088 C C . LYS A 1 688 ? 170.838 117.922 217.986 1.00 149.09 688 LYS A C 1
ATOM 4089 O O . LYS A 1 688 ? 169.623 118.163 218.007 1.00 149.09 688 LYS A O 1
ATOM 4091 N N . PRO A 1 689 ? 171.338 116.799 218.494 1.00 152.77 689 PRO A N 1
ATOM 4092 C CA . PRO A 1 689 ? 170.539 116.001 219.433 1.00 152.77 689 PRO A CA 1
ATOM 4093 C C . PRO A 1 689 ? 170.469 116.699 220.784 1.00 152.77 689 PRO A C 1
ATOM 4094 O O . PRO A 1 689 ? 171.493 117.104 221.341 1.00 152.77 689 PRO A O 1
ATOM 4096 N N . LEU A 1 690 ? 169.250 116.841 221.317 1.00 156.30 690 LEU A N 1
ATOM 4097 C CA . LEU A 1 690 ? 169.126 117.535 222.594 1.00 156.30 690 LEU A CA 1
ATOM 4098 C C . LEU A 1 690 ? 168.817 116.549 223.709 1.00 156.30 690 LEU A C 1
ATOM 4099 O O . LEU A 1 690 ? 167.887 115.743 223.570 1.00 156.30 690 LEU A O 1
ATOM 4101 N N . PRO A 1 691 ? 169.544 116.588 224.830 1.00 157.19 691 PRO A N 1
ATOM 4102 C CA . PRO A 1 691 ? 169.184 115.735 225.973 1.00 157.19 691 PRO A CA 1
ATOM 4103 C C . PRO A 1 691 ? 167.877 116.128 226.644 1.00 157.19 691 PRO A C 1
ATOM 4104 O O . PRO A 1 691 ? 167.488 115.484 227.624 1.00 157.19 691 PRO A O 1
ATOM 4106 N N . THR A 1 692 ? 167.198 117.162 226.151 1.00 158.38 692 THR A N 1
ATOM 4107 C CA . THR A 1 692 ? 165.916 117.574 226.702 1.00 158.38 692 THR A CA 1
ATOM 4108 C C . THR A 1 692 ? 164.878 116.472 226.503 1.00 158.38 692 THR A C 1
ATOM 4109 O O . THR A 1 692 ? 164.934 115.702 225.542 1.00 158.38 692 THR A O 1
ATOM 4111 N N . VAL A 1 693 ? 163.938 116.385 227.435 1.00 159.46 693 VAL A N 1
ATOM 4112 C CA . VAL A 1 693 ? 162.844 115.412 227.318 1.00 159.46 693 VAL A CA 1
ATOM 4113 C C . VAL A 1 693 ? 161.972 115.759 226.122 1.00 159.46 693 VAL A C 1
ATOM 4114 O O . VAL A 1 693 ? 161.735 116.951 225.863 1.00 159.46 693 VAL A O 1
ATOM 4116 N N . PRO A 1 694 ? 161.501 114.774 225.345 1.00 160.28 694 PRO A N 1
ATOM 4117 C CA . PRO A 1 694 ? 160.632 115.102 224.207 1.00 160.28 694 PRO A CA 1
ATOM 4118 C C . PRO A 1 694 ? 159.263 115.590 224.650 1.00 160.28 694 PRO A C 1
ATOM 4119 O O . PRO A 1 694 ? 158.264 114.876 224.520 1.00 160.28 694 PRO A O 1
ATOM 4121 N N . SER A 1 695 ? 159.219 116.814 225.173 1.00 161.27 695 SER A N 1
ATOM 4122 C CA . SER A 1 695 ? 157.981 117.448 225.598 1.00 161.27 695 SER A CA 1
ATOM 4123 C C . SER A 1 695 ? 158.137 118.957 225.484 1.00 161.27 695 SER A C 1
ATOM 4124 O O . SER A 1 695 ? 159.226 119.501 225.684 1.00 161.27 695 SER A O 1
ATOM 4126 N N . LEU A 1 696 ? 157.038 119.630 225.156 1.00 161.85 696 LEU A N 1
ATOM 4127 C CA . LEU A 1 696 ? 157.037 121.081 225.037 1.00 161.85 696 LEU A CA 1
ATOM 4128 C C . LEU A 1 696 ? 157.069 121.815 226.360 1.00 161.85 696 LEU A C 1
ATOM 4129 O O . LEU A 1 696 ? 157.192 123.045 226.364 1.00 161.85 696 LEU A O 1
ATOM 4131 N N . GLU A 1 697 ? 156.963 121.102 227.479 1.00 162.18 697 GLU A N 1
ATOM 4132 C CA . GLU A 1 697 ? 157.012 121.754 228.781 1.00 162.18 697 GLU A CA 1
ATOM 4133 C C . GLU A 1 697 ? 158.420 122.215 229.128 1.00 162.18 697 GLU A C 1
ATOM 4134 O O . GLU A 1 697 ? 158.588 123.093 229.981 1.00 162.18 697 GLU A O 1
ATOM 4136 N N . ALA A 1 698 ? 159.431 121.631 228.495 1.00 162.39 698 ALA A N 1
ATOM 4137 C CA . ALA A 1 698 ? 160.814 122.065 228.631 1.00 162.39 698 ALA A CA 1
ATOM 4138 C C . ALA A 1 698 ? 161.411 122.570 227.328 1.00 162.39 698 ALA A C 1
ATOM 4139 O O . ALA A 1 698 ? 162.323 123.399 227.358 1.00 162.39 698 ALA A O 1
ATOM 4141 N N . ALA A 1 699 ? 160.909 122.101 226.184 1.00 162.33 699 ALA A N 1
ATOM 4142 C CA . ALA A 1 699 ? 161.491 122.463 224.897 1.00 162.33 699 ALA A CA 1
ATOM 4143 C C . ALA A 1 699 ? 161.202 123.903 224.487 1.00 162.33 699 ALA A C 1
ATOM 4144 O O . ALA A 1 699 ? 161.939 124.447 223.658 1.00 162.33 699 ALA A O 1
ATOM 4146 N N . GLN A 1 700 ? 160.161 124.531 225.033 1.00 162.13 700 GLN A N 1
ATOM 4147 C CA . GLN A 1 700 ? 159.888 125.935 224.750 1.00 162.13 700 GLN A CA 1
ATOM 4148 C C . GLN A 1 700 ? 160.563 126.882 225.733 1.00 162.13 700 GLN A C 1
ATOM 4149 O O . GLN A 1 700 ? 160.536 128.098 225.513 1.00 162.13 700 GLN A O 1
ATOM 4151 N N . GLN A 1 701 ? 161.161 126.365 226.804 1.00 162.53 701 GLN A N 1
ATOM 4152 C CA . GLN A 1 701 ? 161.899 127.179 227.761 1.00 162.53 701 GLN A CA 1
ATOM 4153 C C . GLN A 1 701 ? 163.398 127.172 227.502 1.00 162.53 701 GLN A C 1
ATOM 4154 O O . GLN A 1 701 ? 164.171 127.603 228.364 1.00 162.53 701 GLN A O 1
ATOM 4156 N N . LEU A 1 702 ? 163.825 126.690 226.340 1.00 161.68 702 LEU A N 1
ATOM 4157 C CA . LEU A 1 702 ? 165.237 126.701 225.992 1.00 161.68 702 LEU A CA 1
ATOM 4158 C C . LEU A 1 702 ? 165.673 128.100 225.576 1.00 161.68 702 LEU A C 1
ATOM 4159 O O . LEU A 1 702 ? 164.979 128.777 224.812 1.00 161.68 702 LEU A O 1
ATOM 4161 N N . THR A 1 703 ? 166.824 128.534 226.083 1.00 159.95 703 THR A N 1
ATOM 4162 C CA . THR A 1 703 ? 167.459 129.730 225.551 1.00 159.95 703 THR A CA 1
ATOM 4163 C C . THR A 1 703 ? 168.160 129.387 224.240 1.00 159.95 703 THR A C 1
ATOM 4164 O O . THR A 1 703 ? 168.705 128.292 224.074 1.00 159.95 703 THR A O 1
ATOM 4166 N N . ARG A 1 704 ? 168.135 130.327 223.296 1.00 157.53 704 ARG A N 1
ATOM 4167 C CA . ARG A 1 704 ? 168.613 130.020 221.943 1.00 157.53 704 ARG A CA 1
ATOM 4168 C C . ARG A 1 704 ? 170.114 129.871 221.874 1.00 157.53 704 ARG A C 1
ATOM 4169 O O . ARG A 1 704 ? 170.618 129.147 221.010 1.00 157.53 704 ARG A O 1
ATOM 4171 N N . ASP A 1 705 ? 170.850 130.540 222.763 1.00 156.50 705 ASP A N 1
ATOM 4172 C CA . ASP A 1 705 ? 172.308 130.492 222.690 1.00 156.50 705 ASP A CA 1
ATOM 4173 C C . ASP A 1 705 ? 172.835 129.084 222.933 1.00 156.50 705 ASP A C 1
ATOM 4174 O O . ASP A 1 705 ? 173.812 128.663 222.303 1.00 156.50 705 ASP A O 1
ATOM 4176 N N . THR A 1 706 ? 172.198 128.337 223.838 1.00 156.06 706 THR A N 1
ATOM 4177 C CA . THR A 1 706 ? 172.616 126.961 224.076 1.00 156.06 706 THR A CA 1
ATOM 4178 C C . THR A 1 706 ? 172.289 126.092 222.857 1.00 156.06 706 THR A C 1
ATOM 4179 O O . THR A 1 706 ? 172.993 125.114 222.586 1.00 156.06 706 THR A O 1
ATOM 4181 N N . VAL A 1 707 ? 171.239 126.444 222.108 1.00 155.58 707 VAL A N 1
ATOM 4182 C CA . VAL A 1 707 ? 170.898 125.689 220.905 1.00 155.58 707 VAL A CA 1
ATOM 4183 C C . VAL A 1 707 ? 171.891 125.983 219.788 1.00 155.58 707 VAL A C 1
ATOM 4184 O O . VAL A 1 707 ? 172.255 125.090 219.013 1.00 155.58 707 VAL A O 1
ATOM 4186 N N . GLU A 1 708 ? 172.343 127.232 219.682 1.00 153.66 708 GLU A N 1
ATOM 4187 C CA . GLU A 1 708 ? 173.284 127.590 218.628 1.00 153.66 708 GLU A CA 1
ATOM 4188 C C . GLU A 1 708 ? 174.671 127.004 218.863 1.00 153.66 708 GLU A C 1
ATOM 4189 O O . GLU A 1 708 ? 175.435 126.849 217.906 1.00 153.66 708 GLU A O 1
ATOM 4191 N N . GLY A 1 709 ? 175.020 126.689 220.107 1.00 151.47 709 GLY A N 1
ATOM 4192 C CA . GLY A 1 709 ? 176.330 126.145 220.397 1.00 151.47 709 GLY A CA 1
ATOM 4193 C C . GLY A 1 709 ? 176.370 124.633 220.272 1.00 151.47 709 GLY A C 1
ATOM 4194 O O . GLY A 1 709 ? 175.377 123.943 220.493 1.00 151.47 709 GLY A O 1
ATOM 4195 N N . ASP A 1 710 ? 177.551 124.125 219.913 1.00 147.54 710 ASP A N 1
ATOM 4196 C CA . ASP A 1 710 ? 177.796 122.690 219.761 1.00 147.54 710 ASP A CA 1
ATOM 4197 C C . ASP A 1 710 ? 176.882 122.090 218.693 1.00 147.54 710 ASP A C 1
ATOM 4198 O O . ASP A 1 710 ? 176.201 121.086 218.911 1.00 147.54 710 ASP A O 1
ATOM 4200 N N . LEU A 1 711 ? 176.871 122.722 217.523 1.00 144.40 711 LEU A N 1
ATOM 4201 C CA . LEU A 1 711 ? 176.066 122.243 216.411 1.00 144.40 711 LEU A CA 1
ATOM 4202 C C . LEU A 1 711 ? 176.812 121.144 215.657 1.00 144.40 711 LEU A C 1
ATOM 4203 O O . LEU A 1 711 ? 177.912 120.726 216.031 1.00 144.40 711 LEU A O 1
ATOM 4205 N N . SER A 1 712 ? 176.192 120.658 214.584 1.00 140.42 712 SER A N 1
ATOM 4206 C CA . SER A 1 712 ? 176.820 119.719 213.661 1.00 140.42 712 SER A CA 1
ATOM 4207 C C . SER A 1 712 ? 176.369 120.112 212.261 1.00 140.42 712 SER A C 1
ATOM 4208 O O . SER A 1 712 ? 175.208 119.893 211.902 1.00 140.42 712 SER A O 1
ATOM 4210 N N . LEU A 1 713 ? 177.276 120.701 211.483 1.00 135.97 713 LEU A N 1
ATOM 4211 C CA . LEU A 1 713 ? 176.931 121.191 210.153 1.00 135.97 713 LEU A CA 1
ATOM 4212 C C . LEU A 1 713 ? 176.428 120.048 209.284 1.00 135.97 713 LEU A C 1
ATOM 4213 O O . LEU A 1 713 ? 177.166 119.101 208.999 1.00 135.97 713 LEU A O 1
ATOM 4215 N N . LEU A 1 714 ? 175.166 120.138 208.868 1.00 132.66 714 LEU A N 1
ATOM 4216 C CA . LEU A 1 714 ? 174.584 119.109 208.019 1.00 132.66 714 LEU A CA 1
ATOM 4217 C C . LEU A 1 714 ? 174.931 119.310 206.553 1.00 132.66 714 LEU A C 1
ATOM 4218 O O . LEU A 1 714 ? 175.204 118.332 205.847 1.00 132.66 714 LEU A O 1
ATOM 4223 N N . GLY A 1 715 ? 174.932 120.547 206.080 1.00 127.34 715 GLY A N 1
ATOM 4224 C CA . GLY A 1 715 ? 175.271 120.798 204.696 1.00 127.34 715 GLY A CA 1
ATOM 4225 C C . GLY A 1 715 ? 174.829 122.172 204.239 1.00 127.34 715 GLY A C 1
ATOM 4226 O O . GLY A 1 715 ? 174.355 122.997 205.020 1.00 127.34 715 GLY A O 1
ATOM 4227 N N . LEU A 1 716 ? 175.016 122.397 202.945 1.00 120.02 716 LEU A N 1
ATOM 4228 C CA . LEU A 1 716 ? 174.692 123.654 202.299 1.00 120.02 716 LEU A CA 1
ATOM 4229 C C . LEU A 1 716 ? 173.549 123.456 201.316 1.00 120.02 716 LEU A C 1
ATOM 4230 O O . LEU A 1 716 ? 173.375 122.378 200.745 1.00 120.02 716 LEU A O 1
ATOM 4235 N N . LEU A 1 717 ? 172.776 124.515 201.115 1.00 112.12 717 LEU A N 1
ATOM 4236 C CA . LEU A 1 717 ? 171.740 124.554 200.091 1.00 112.12 717 LEU A CA 1
ATOM 4237 C C . LEU A 1 717 ? 172.110 125.634 199.088 1.00 112.12 717 LEU A C 1
ATOM 4238 O O . LEU A 1 717 ? 172.256 126.803 199.458 1.00 112.12 717 LEU A O 1
ATOM 4243 N N . VAL A 1 718 ? 172.254 125.241 197.815 1.00 103.82 718 VAL A N 1
ATOM 4244 C CA . VAL A 1 718 ? 172.754 126.162 196.796 1.00 103.82 718 VAL A CA 1
ATOM 4245 C C . VAL A 1 718 ? 171.547 126.545 195.917 1.00 103.82 718 VAL A C 1
ATOM 4246 O O . VAL A 1 718 ? 170.884 125.692 195.318 1.00 103.82 718 VAL A O 1
ATOM 4250 N N . MET A 1 719 ? 171.260 127.840 195.884 1.00 94.37 719 MET A N 1
ATOM 4251 C CA . MET A 1 719 ? 170.177 128.400 195.087 1.00 94.37 719 MET A CA 1
ATOM 4252 C C . MET A 1 719 ? 170.793 129.309 194.035 1.00 94.37 719 MET A C 1
ATOM 4253 O O . MET A 1 719 ? 171.760 130.022 194.308 1.00 94.37 719 MET A O 1
ATOM 4258 N N . ARG A 1 720 ? 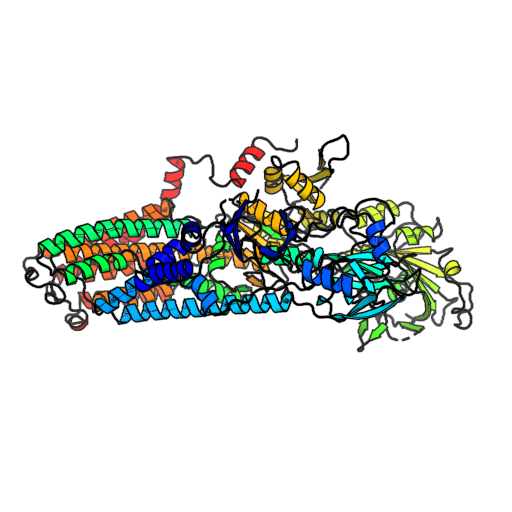170.234 129.277 192.836 1.00 76.53 720 ARG A N 1
ATOM 4259 C CA . ARG A 1 720 ? 170.751 130.033 191.709 1.00 76.53 720 ARG A CA 1
ATOM 4260 C C . ARG A 1 720 ? 169.606 130.569 190.884 1.00 76.53 720 ARG A C 1
ATOM 4261 O O . ARG A 1 720 ? 168.537 129.967 190.828 1.00 76.53 720 ARG A O 1
ATOM 4269 N N . ASN A 1 721 ? 169.830 131.708 190.241 1.00 57.95 721 ASN A N 1
ATOM 4270 C CA . ASN A 1 721 ? 168.885 132.251 189.277 1.00 57.95 721 ASN A CA 1
ATOM 4271 C C . ASN A 1 721 ? 169.205 131.634 187.924 1.00 57.95 721 ASN A C 1
ATOM 4272 O O . ASN A 1 721 ? 170.259 131.907 187.344 1.00 57.95 721 ASN A O 1
ATOM 4277 N N . LEU A 1 722 ? 168.310 130.787 187.430 1.00 52.14 722 LEU A N 1
ATOM 4278 C CA . LEU A 1 722 ? 168.588 130.034 186.221 1.00 52.14 722 LEU A CA 1
ATOM 4279 C C . LEU A 1 722 ? 168.391 130.891 184.983 1.00 52.14 722 LEU A C 1
ATOM 4280 O O . LEU A 1 722 ? 167.594 131.825 184.960 1.00 52.14 722 LEU A O 1
ATOM 4285 N N . LEU A 1 723 ? 169.138 130.550 183.947 1.00 42.79 723 LEU A N 1
ATOM 4286 C CA . LEU A 1 723 ? 169.026 131.185 182.647 1.00 42.79 723 LEU A CA 1
ATOM 4287 C C . LEU A 1 723 ? 167.817 130.620 181.923 1.00 42.79 723 LEU A C 1
ATOM 4288 O O . LEU A 1 723 ? 167.606 129.405 181.915 1.00 42.79 723 LEU A O 1
ATOM 4293 N N . LYS A 1 724 ? 167.013 131.496 181.332 1.00 41.78 724 LYS A N 1
ATOM 4294 C CA . LYS A 1 724 ? 165.815 131.046 180.640 1.00 41.78 724 LYS A CA 1
ATOM 4295 C C . LYS A 1 724 ? 166.182 130.122 179.480 1.00 41.78 724 LYS A C 1
ATOM 4296 O O . LYS A 1 724 ? 167.233 130.283 178.853 1.00 41.78 724 LYS A O 1
ATOM 4302 N N . PRO A 1 725 ? 165.336 129.134 179.179 1.00 42.22 725 PRO A N 1
ATOM 4303 C CA . PRO A 1 725 ? 165.665 128.188 178.103 1.00 42.22 725 PRO A CA 1
ATOM 4304 C C . PRO A 1 725 ? 165.761 128.827 176.731 1.00 42.22 725 PRO A C 1
ATOM 4305 O O . PRO A 1 725 ? 166.403 128.256 175.845 1.00 42.22 725 PRO A O 1
ATOM 4309 N N . GLN A 1 726 ? 165.155 129.987 176.530 1.00 42.82 726 GLN A N 1
ATOM 4310 C CA . GLN A 1 726 ? 165.161 130.668 175.249 1.00 42.82 726 GLN A CA 1
ATOM 4311 C C . GLN A 1 726 ? 166.311 131.646 175.098 1.00 42.82 726 GLN A C 1
ATOM 4312 O O . GLN A 1 726 ? 166.461 132.232 174.026 1.00 42.82 726 GLN A O 1
ATOM 4318 N N . THR A 1 727 ? 167.128 131.832 176.132 1.00 40.10 727 THR A N 1
ATOM 4319 C CA . THR A 1 727 ? 168.132 132.887 176.111 1.00 40.10 727 THR A CA 1
ATOM 4320 C C . THR A 1 727 ? 169.313 132.520 175.225 1.00 40.10 727 THR A C 1
ATOM 4321 O O . THR A 1 727 ? 169.714 133.304 174.364 1.00 40.10 727 THR A O 1
ATOM 4325 N N . THR A 1 728 ? 169.894 131.347 175.432 1.00 41.19 728 THR A N 1
ATOM 4326 C CA . THR A 1 728 ? 171.126 130.975 174.753 1.00 41.19 728 THR A CA 1
ATOM 4327 C C . THR A 1 728 ? 170.915 130.812 173.250 1.00 41.19 728 THR A C 1
ATOM 4328 O O . THR A 1 728 ? 171.762 131.265 172.472 1.00 41.19 728 THR A O 1
ATOM 4332 N N . PRO A 1 729 ? 169.826 130.174 172.786 1.00 40.18 729 PRO A N 1
ATOM 4333 C CA . PRO A 1 729 ? 169.564 130.187 171.340 1.00 40.18 729 PRO A CA 1
ATOM 4334 C C . PRO A 1 729 ? 169.478 131.579 170.745 1.00 40.18 729 PRO A C 1
ATOM 4335 O O . PRO A 1 729 ? 170.051 131.822 169.680 1.00 40.18 729 PRO A O 1
ATOM 4339 N N . VAL A 1 730 ? 168.792 132.508 171.404 1.00 39.66 730 VAL A N 1
ATOM 4340 C CA . VAL A 1 730 ? 168.641 133.851 170.860 1.00 39.66 730 VAL A CA 1
ATOM 4341 C C . VAL A 1 730 ? 169.972 134.589 170.863 1.00 39.66 730 VAL A C 1
ATOM 4342 O O . VAL A 1 730 ? 170.303 135.297 169.909 1.00 39.66 730 VAL A O 1
ATOM 4346 N N . ILE A 1 731 ? 170.759 134.435 171.926 1.00 39.70 731 ILE A N 1
ATOM 4347 C CA . ILE A 1 731 ? 172.040 135.124 172.007 1.00 39.70 731 ILE A CA 1
ATOM 4348 C C . ILE A 1 731 ? 172.996 134.588 170.954 1.00 39.70 731 ILE A C 1
ATOM 4349 O O . ILE A 1 731 ? 173.718 135.352 170.306 1.00 39.70 731 ILE A O 1
ATOM 4354 N N . GLN A 1 732 ? 173.007 133.272 170.747 1.00 43.28 732 GLN A N 1
ATOM 4355 C CA . GLN A 1 732 ? 173.871 132.698 169.728 1.00 43.28 732 GLN A CA 1
ATOM 4356 C C . GLN A 1 732 ? 173.394 133.039 168.325 1.00 43.28 732 GLN A C 1
ATOM 4357 O O . GLN A 1 732 ? 174.213 133.169 167.415 1.00 43.28 732 GLN A O 1
ATOM 4363 N N . ALA A 1 733 ? 172.088 133.203 168.127 1.00 42.08 733 ALA A N 1
ATOM 4364 C CA . ALA A 1 733 ? 171.590 133.649 166.835 1.00 42.08 733 ALA A CA 1
ATOM 4365 C C . ALA A 1 733 ? 171.964 135.098 166.572 1.00 42.08 733 ALA A C 1
ATOM 4366 O O . ALA A 1 733 ? 172.226 135.477 165.429 1.00 42.08 733 ALA A O 1
ATOM 4368 N N . LEU A 1 734 ? 171.979 135.930 167.613 1.00 41.47 734 LEU A N 1
ATOM 4369 C CA . LEU A 1 734 ? 172.416 137.311 167.452 1.00 41.47 734 LEU A CA 1
ATOM 4370 C C . LEU A 1 734 ? 173.901 137.380 167.136 1.00 41.47 734 LEU A C 1
ATOM 4371 O O . LEU A 1 734 ? 174.319 138.133 166.256 1.00 41.47 734 LEU A O 1
ATOM 4376 N N . ARG A 1 735 ? 174.714 136.601 167.846 1.00 42.09 735 ARG A N 1
ATOM 4377 C CA . ARG A 1 735 ? 176.146 136.598 167.588 1.00 42.09 735 ARG A CA 1
ATOM 4378 C C . ARG A 1 735 ? 176.474 135.964 166.248 1.00 42.09 735 ARG A C 1
ATOM 4379 O O . ARG A 1 735 ? 177.509 136.276 165.652 1.00 42.09 735 ARG A O 1
ATOM 4387 N N . ARG A 1 736 ? 175.610 135.078 165.757 1.00 46.57 736 ARG A N 1
ATOM 4388 C CA . ARG A 1 736 ? 175.818 134.460 164.455 1.00 46.57 736 ARG A CA 1
ATOM 4389 C C . ARG A 1 736 ? 175.509 135.424 163.320 1.00 46.57 736 ARG A C 1
ATOM 4390 O O . ARG A 1 736 ? 176.147 135.360 162.266 1.00 46.57 736 ARG A O 1
ATOM 4398 N N . THR A 1 737 ? 174.557 136.328 163.514 1.00 45.44 737 THR A N 1
ATOM 4399 C CA . THR A 1 737 ? 174.261 137.376 162.550 1.00 45.44 737 THR A CA 1
ATOM 4400 C C . THR A 1 737 ? 175.073 138.640 162.788 1.00 45.44 737 THR A C 1
ATOM 4401 O O . THR A 1 737 ? 174.741 139.687 162.230 1.00 45.44 737 THR A O 1
ATOM 4405 N N . ARG A 1 738 ? 176.113 138.566 163.619 1.00 48.95 738 ARG A N 1
ATOM 4406 C CA . ARG A 1 738 ? 177.034 139.675 163.863 1.00 48.95 738 ARG A CA 1
ATOM 4407 C C . ARG A 1 738 ? 176.328 140.872 164.497 1.00 48.95 738 ARG A C 1
ATOM 4408 O O . ARG A 1 738 ? 176.552 142.020 164.118 1.00 48.95 738 ARG A O 1
ATOM 4416 N N . ILE A 1 739 ? 175.470 140.602 165.473 1.00 42.64 739 ILE A N 1
ATOM 4417 C CA . ILE A 1 739 ? 174.833 141.631 166.284 1.00 42.64 739 ILE A CA 1
ATOM 4418 C C . ILE A 1 739 ? 175.385 141.522 167.696 1.00 42.64 739 ILE A C 1
ATOM 4419 O O . ILE A 1 739 ? 175.374 140.439 168.287 1.00 42.64 739 ILE A O 1
ATOM 4424 N N . ARG A 1 740 ? 175.883 142.634 168.228 1.00 39.54 740 ARG A N 1
ATOM 4425 C CA . ARG A 1 740 ? 176.510 142.623 169.541 1.00 39.54 740 ARG A CA 1
ATOM 4426 C C . ARG A 1 740 ? 175.470 142.472 170.640 1.00 39.54 740 ARG A C 1
ATOM 4427 O O . ARG A 1 740 ? 174.474 143.195 170.672 1.00 39.54 740 ARG A O 1
ATOM 4435 N N . ALA A 1 741 ? 175.706 141.527 171.542 1.00 37.42 741 ALA A N 1
ATOM 4436 C CA . ALA A 1 741 ? 174.881 141.319 172.722 1.00 37.42 741 ALA A CA 1
ATOM 4437 C C . ALA A 1 741 ? 175.651 141.810 173.936 1.00 37.42 741 ALA A C 1
ATOM 4438 O O . ALA A 1 741 ? 176.756 141.337 174.205 1.00 37.42 741 ALA A O 1
ATOM 4440 N N . VAL A 1 742 ? 175.074 142.763 174.657 1.00 37.44 742 VAL A N 1
ATOM 4441 C CA . VAL A 1 742 ? 175.728 143.423 175.778 1.00 37.44 742 VAL A CA 1
ATOM 4442 C C . VAL A 1 742 ? 174.834 143.288 176.999 1.00 37.44 742 VAL A C 1
ATOM 4443 O O . VAL A 1 742 ? 173.671 143.693 176.965 1.00 37.44 742 VAL A O 1
ATOM 4447 N N . MET A 1 743 ? 175.371 142.717 178.069 1.00 38.31 743 MET A N 1
ATOM 4448 C CA . MET A 1 743 ? 174.663 142.628 179.338 1.00 38.31 743 MET A CA 1
ATOM 4449 C C . MET A 1 743 ? 174.865 143.917 180.121 1.00 38.31 743 MET A C 1
ATOM 4450 O O . MET A 1 743 ? 175.997 144.284 180.434 1.00 38.31 743 MET A O 1
ATOM 4455 N N . VAL A 1 744 ? 173.773 144.607 180.422 1.00 37.95 744 VAL A N 1
ATOM 4456 C CA . VAL A 1 744 ? 173.789 145.796 181.261 1.00 37.95 744 VAL A CA 1
ATOM 4457 C C . VAL A 1 744 ? 172.831 145.537 182.419 1.00 37.95 744 VAL A C 1
ATOM 4458 O O . VAL A 1 744 ? 171.614 145.694 182.295 1.00 37.95 744 VAL A O 1
ATOM 4462 N N . THR A 1 745 ? 173.377 145.112 183.550 1.00 38.20 745 THR A N 1
ATOM 4463 C CA . THR A 1 745 ? 172.593 144.679 184.693 1.00 38.20 745 THR A CA 1
ATOM 4464 C C . THR A 1 745 ? 172.948 145.504 185.923 1.00 38.20 745 THR A C 1
ATOM 4465 O O . THR A 1 745 ? 174.040 146.055 186.024 1.00 38.20 745 THR A O 1
ATOM 4469 N N . GLY A 1 746 ? 172.008 145.591 186.851 1.00 39.52 746 GLY A N 1
ATOM 4470 C CA . GLY A 1 746 ? 172.243 146.169 188.150 1.00 39.52 746 GLY A CA 1
ATOM 4471 C C . GLY A 1 746 ? 172.807 145.225 189.180 1.00 39.52 746 GLY A C 1
ATOM 4472 O O . GLY A 1 746 ? 173.084 145.640 190.304 1.00 39.52 746 GLY A O 1
ATOM 4473 N N . ASP A 1 747 ? 172.993 143.959 188.824 1.00 40.66 747 ASP A N 1
ATOM 4474 C CA . ASP A 1 747 ? 173.489 142.943 189.735 1.00 40.66 747 ASP A CA 1
ATOM 4475 C C . ASP A 1 747 ? 175.011 143.009 189.817 1.00 40.66 747 ASP A C 1
ATOM 4476 O O . ASP A 1 747 ? 175.663 143.786 189.123 1.00 40.66 747 ASP A O 1
ATOM 4481 N N . ASN A 1 748 ? 175.591 142.175 190.673 1.00 43.37 748 ASN A N 1
ATOM 4482 C CA . ASN A 1 748 ? 177.024 142.203 190.886 1.00 43.37 748 ASN A CA 1
ATOM 4483 C C . ASN A 1 748 ? 177.763 141.617 189.689 1.00 43.37 748 ASN A C 1
ATOM 4484 O O . ASN A 1 748 ? 177.188 140.946 188.835 1.00 43.37 748 ASN A O 1
ATOM 4489 N N . LEU A 1 749 ? 179.070 141.883 189.639 1.00 43.45 749 LEU A N 1
ATOM 4490 C CA . LEU A 1 749 ? 179.852 141.565 188.455 1.00 43.45 749 LEU A CA 1
ATOM 4491 C C . LEU A 1 749 ? 180.140 140.078 188.333 1.00 43.45 749 LEU A C 1
ATOM 4492 O O . LEU A 1 749 ? 180.294 139.574 187.221 1.00 43.45 749 LEU A O 1
ATOM 4497 N N . GLN A 1 750 ? 180.205 139.359 189.449 1.00 47.95 750 GLN A N 1
ATOM 4498 C CA . GLN A 1 750 ? 180.462 137.925 189.392 1.00 47.95 750 GLN A CA 1
ATOM 4499 C C . GLN A 1 750 ? 179.283 137.182 188.779 1.00 47.95 750 GLN A C 1
ATOM 4500 O O . GLN A 1 750 ? 179.457 136.365 187.867 1.00 47.95 750 GLN A O 1
ATOM 4506 N N . THR A 1 751 ? 178.073 137.454 189.267 1.00 46.94 751 THR A N 1
ATOM 4507 C CA . THR A 1 751 ? 176.878 136.855 188.688 1.00 46.94 751 THR A CA 1
ATOM 4508 C C . THR A 1 751 ? 176.724 137.240 187.227 1.00 46.94 751 THR A C 1
ATOM 4509 O O . THR A 1 751 ? 176.370 136.405 186.390 1.00 46.94 751 THR A O 1
ATOM 4513 N N . ALA A 1 752 ? 176.973 138.508 186.907 1.00 42.60 752 ALA A N 1
ATOM 4514 C CA . ALA A 1 752 ? 176.848 138.972 185.534 1.00 42.60 752 ALA A CA 1
ATOM 4515 C C . ALA A 1 752 ? 177.821 138.251 184.617 1.00 42.60 752 ALA A C 1
ATOM 4516 O O . ALA A 1 752 ? 177.451 137.828 183.520 1.00 42.60 752 ALA A O 1
ATOM 4518 N N . VAL A 1 753 ? 179.064 138.076 185.058 1.00 44.21 753 VAL A N 1
ATOM 4519 C CA . VAL A 1 753 ? 180.066 137.397 184.246 1.00 44.21 753 VAL A CA 1
ATOM 4520 C C . VAL A 1 753 ? 179.711 135.926 184.068 1.00 44.21 753 VAL A C 1
ATOM 4521 O O . VAL A 1 753 ? 179.853 135.368 182.977 1.00 44.21 753 VAL A O 1
ATOM 4525 N N . THR A 1 754 ? 179.240 135.276 185.131 1.00 46.33 754 THR A N 1
ATOM 4526 C CA . THR A 1 754 ? 178.859 133.872 185.028 1.00 46.33 754 THR A CA 1
ATOM 4527 C C . THR A 1 754 ? 177.687 133.682 184.074 1.00 46.33 754 THR A C 1
ATOM 4528 O O . THR A 1 754 ? 177.683 132.755 183.262 1.00 46.33 754 THR A O 1
ATOM 4532 N N . VAL A 1 755 ? 176.688 134.559 184.146 1.00 41.64 755 VAL A N 1
ATOM 4533 C CA . VAL A 1 755 ? 175.544 134.446 183.252 1.00 41.64 755 VAL A CA 1
ATOM 4534 C C . VAL A 1 755 ? 175.940 134.784 181.823 1.00 41.64 755 VAL A C 1
ATOM 4535 O O . VAL A 1 755 ? 175.413 134.196 180.875 1.00 41.64 755 VAL A O 1
ATOM 4539 N N . ALA A 1 756 ? 176.877 135.715 181.636 1.00 41.41 756 ALA A N 1
ATOM 4540 C CA . ALA A 1 756 ? 177.315 136.072 180.291 1.00 41.41 756 ALA A CA 1
ATOM 4541 C C . ALA A 1 756 ? 178.098 134.942 179.645 1.00 41.41 756 ALA A C 1
ATOM 4542 O O . ALA A 1 756 ? 177.983 134.711 178.441 1.00 41.41 756 ALA A O 1
ATOM 4544 N N . ARG A 1 757 ? 178.907 134.231 180.425 1.00 46.12 757 ARG A N 1
ATOM 4545 C CA . ARG A 1 757 ? 179.524 133.018 179.910 1.00 46.12 757 ARG A CA 1
ATOM 4546 C C . ARG A 1 757 ? 178.495 131.915 179.702 1.00 46.12 757 ARG A C 1
ATOM 4547 O O . ARG A 1 757 ? 178.677 131.057 178.837 1.00 46.12 757 ARG A O 1
ATOM 4555 N N . GLY A 1 758 ? 177.415 131.918 180.476 1.00 41.82 758 GLY A N 1
ATOM 4556 C CA . GLY A 1 758 ? 176.422 130.871 180.361 1.00 41.82 758 GLY A CA 1
ATOM 4557 C C . GLY A 1 758 ? 175.525 131.012 179.150 1.00 41.82 758 GLY A C 1
ATOM 4558 O O . GLY A 1 758 ? 175.183 130.019 178.507 1.00 41.82 758 GLY A O 1
ATOM 4559 N N . CYS A 1 759 ? 175.132 132.235 178.818 1.00 40.44 759 CYS A N 1
ATOM 4560 C CA . CYS A 1 759 ? 174.223 132.472 177.705 1.00 40.44 759 CYS A CA 1
ATOM 4561 C C . CYS A 1 759 ? 174.938 132.624 176.373 1.00 40.44 759 CYS A C 1
ATOM 4562 O O . CYS A 1 759 ? 174.277 132.848 175.356 1.00 40.44 759 CYS A O 1
ATOM 4565 N N . GLY A 1 760 ? 176.259 132.506 176.347 1.00 40.38 760 GLY A N 1
ATOM 4566 C CA . GLY A 1 760 ? 177.007 132.623 175.122 1.00 40.38 760 GLY A CA 1
ATOM 4567 C C . GLY A 1 760 ? 177.349 134.028 174.696 1.00 40.38 760 GLY A C 1
ATOM 4568 O O . GLY A 1 760 ? 177.775 134.218 173.553 1.00 40.38 760 GLY A O 1
ATOM 4569 N N . MET A 1 761 ? 177.172 135.023 175.565 1.00 39.51 761 MET A N 1
ATOM 4570 C CA . MET A 1 761 ? 177.677 136.356 175.269 1.00 39.51 761 MET A CA 1
ATOM 4571 C C . MET A 1 761 ? 179.196 136.356 175.226 1.00 39.51 761 MET A C 1
ATOM 4572 O O . MET A 1 761 ? 179.802 137.079 174.432 1.00 39.51 761 MET A O 1
ATOM 4577 N N . VAL A 1 762 ? 179.824 135.551 176.078 1.00 41.62 762 VAL A N 1
ATOM 4578 C CA . VAL A 1 762 ? 181.260 135.328 176.077 1.00 41.62 762 VAL A CA 1
ATOM 4579 C C . VAL A 1 762 ? 181.475 133.842 175.832 1.00 41.62 762 VAL A C 1
ATOM 4580 O O . VAL A 1 762 ? 181.243 133.022 176.724 1.00 41.62 762 VAL A O 1
ATOM 4584 N N . ALA A 1 763 ? 181.907 133.492 174.626 1.00 44.23 763 ALA A N 1
ATOM 4585 C CA . ALA A 1 763 ? 182.160 132.104 174.292 1.00 44.23 763 ALA A CA 1
ATOM 4586 C C . ALA A 1 763 ? 183.381 131.586 175.047 1.00 44.23 763 ALA A C 1
ATOM 4587 O O . ALA A 1 763 ? 184.248 132.362 175.436 1.00 44.23 763 ALA A O 1
ATOM 4589 N N . PRO A 1 764 ? 183.470 130.272 175.274 1.00 47.82 764 PRO A N 1
ATOM 4590 C CA . PRO A 1 764 ? 184.603 129.746 176.053 1.00 47.82 764 PRO A CA 1
ATOM 4591 C C . PRO A 1 764 ? 185.954 129.992 175.408 1.00 47.82 764 PRO A C 1
ATOM 4592 O O . PRO A 1 764 ? 186.958 130.099 176.120 1.00 47.82 764 PRO A O 1
ATOM 4596 N N . GLN A 1 765 ? 186.019 130.076 174.082 1.00 49.73 765 GLN A N 1
ATOM 4597 C CA . GLN A 1 765 ? 187.276 130.374 173.420 1.00 49.73 765 GLN A CA 1
ATOM 4598 C C . GLN A 1 765 ? 187.641 131.846 173.522 1.00 49.73 765 GLN A C 1
ATOM 4599 O O . GLN A 1 765 ? 188.810 132.199 173.338 1.00 49.73 765 GLN A O 1
ATOM 4605 N N . GLU A 1 766 ? 186.675 132.709 173.811 1.00 46.48 766 GLU A N 1
ATOM 4606 C CA . GLU A 1 766 ? 186.900 134.141 173.868 1.00 46.48 766 GLU A CA 1
ATOM 4607 C C . GLU A 1 766 ? 187.393 134.554 175.249 1.00 46.48 766 GLU A C 1
ATOM 4608 O O . GLU A 1 766 ? 187.148 133.886 176.252 1.00 46.48 766 GLU A O 1
ATOM 4614 N N . HIS A 1 767 ? 188.097 135.680 175.288 1.00 49.01 767 HIS A N 1
ATOM 4615 C CA . HIS A 1 767 ? 188.718 136.176 176.507 1.00 49.01 767 HIS A CA 1
ATOM 4616 C C . HIS A 1 767 ? 187.879 137.286 177.119 1.00 49.01 767 HIS A C 1
ATOM 4617 O O . HIS A 1 767 ? 187.341 138.133 176.407 1.00 49.01 767 HIS A O 1
ATOM 4624 N N . LEU A 1 768 ? 187.774 137.271 178.442 1.00 45.99 768 LEU A N 1
ATOM 4625 C CA . LEU A 1 768 ? 187.079 138.296 179.201 1.00 45.99 768 LEU A CA 1
ATOM 4626 C C . LEU A 1 768 ? 188.065 138.969 180.141 1.00 45.99 768 LEU A C 1
ATOM 4627 O O . LEU A 1 768 ? 188.813 138.294 180.847 1.00 45.99 768 LEU A O 1
ATOM 4632 N N . ILE A 1 769 ? 188.073 140.296 180.137 1.00 45.96 769 ILE A N 1
ATOM 4633 C CA . ILE A 1 769 ? 188.955 141.089 180.982 1.00 45.96 769 ILE A CA 1
ATOM 4634 C C . ILE A 1 769 ? 188.095 141.989 181.851 1.00 45.96 769 ILE A C 1
ATOM 4635 O O . ILE A 1 769 ? 187.217 142.689 181.344 1.00 45.96 769 ILE A O 1
ATOM 4640 N N . ILE A 1 770 ? 188.339 141.959 183.154 1.00 47.47 770 ILE A N 1
ATOM 4641 C CA . ILE A 1 770 ? 187.669 142.866 184.077 1.00 47.47 770 ILE A CA 1
ATOM 4642 C C . ILE A 1 770 ? 188.419 144.187 184.103 1.00 47.47 770 ILE A C 1
ATOM 4643 O O . ILE A 1 770 ? 189.626 144.221 184.353 1.00 47.47 770 ILE A O 1
ATOM 4648 N N . VAL A 1 771 ? 187.709 145.276 183.841 1.00 47.94 771 VAL A N 1
ATOM 4649 C CA . VAL A 1 771 ? 188.254 146.621 183.960 1.00 47.94 771 VAL A CA 1
ATOM 4650 C C . VAL A 1 771 ? 187.844 147.168 185.316 1.00 47.94 771 VAL A C 1
ATOM 4651 O O . VAL A 1 771 ? 186.652 147.294 185.609 1.00 47.94 771 VAL A O 1
ATOM 4655 N N . HIS A 1 772 ? 188.828 147.487 186.150 1.00 55.20 772 HIS A N 1
ATOM 4656 C CA . HIS A 1 772 ? 188.593 148.048 187.473 1.00 55.20 772 HIS A CA 1
ATOM 4657 C C . HIS A 1 772 ? 189.198 149.440 187.534 1.00 55.20 772 HIS A C 1
ATOM 4658 O O . HIS A 1 772 ? 190.394 149.609 187.289 1.00 55.20 772 HIS A O 1
ATOM 4665 N N . ALA A 1 773 ? 188.377 150.432 187.852 1.00 58.16 773 ALA A N 1
ATOM 4666 C CA . ALA A 1 773 ? 188.817 151.811 187.985 1.00 58.16 773 ALA A CA 1
ATOM 4667 C C . ALA A 1 773 ? 188.724 152.244 189.439 1.00 58.16 773 ALA A C 1
ATOM 4668 O O . ALA A 1 773 ? 187.772 151.894 190.141 1.00 58.16 773 ALA A O 1
ATOM 4670 N N . THR A 1 774 ? 189.713 153.009 189.884 1.00 67.10 774 THR A N 1
ATOM 4671 C CA . THR A 1 774 ? 189.773 153.530 191.240 1.00 67.10 774 THR A CA 1
ATOM 4672 C C . THR A 1 774 ? 189.585 155.037 191.225 1.00 67.10 774 THR A C 1
ATOM 4673 O O . THR A 1 774 ? 190.154 155.728 190.377 1.00 67.10 774 THR A O 1
ATOM 4677 N N . HIS A 1 775 ? 188.783 155.543 192.158 1.00 72.85 775 HIS A N 1
ATOM 4678 C CA . HIS A 1 775 ? 188.558 156.981 192.242 1.00 72.85 775 HIS A CA 1
ATOM 4679 C C . HIS A 1 775 ? 189.882 157.689 192.532 1.00 72.85 775 HIS A C 1
ATOM 4680 O O . HIS A 1 775 ? 190.725 157.164 193.268 1.00 72.85 775 HIS A O 1
ATOM 4687 N N . PRO A 1 776 ? 190.098 158.878 191.975 1.00 75.80 776 PRO A N 1
ATOM 4688 C CA . PRO A 1 776 ? 191.324 159.620 192.293 1.00 75.80 776 PRO A CA 1
ATOM 4689 C C . PRO A 1 776 ? 191.280 160.210 193.694 1.00 75.80 776 PRO A C 1
ATOM 4690 O O . PRO A 1 776 ? 190.573 161.191 193.945 1.00 75.80 776 PRO A O 1
ATOM 4694 N N . GLU A 1 777 ? 192.032 159.617 194.616 1.00 82.17 777 GLU A N 1
ATOM 4695 C CA . GLU A 1 777 ? 192.082 160.111 195.980 1.00 82.17 777 GLU A CA 1
ATOM 4696 C C . GLU A 1 777 ? 193.080 161.263 196.079 1.00 82.17 777 GLU A C 1
ATOM 4697 O O . GLU A 1 777 ? 193.651 161.716 195.083 1.00 82.17 777 GLU A O 1
ATOM 4699 N N . ARG A 1 778 ? 193.291 161.748 197.301 1.00 85.21 778 ARG A N 1
ATOM 4700 C CA . ARG A 1 778 ? 194.204 162.864 197.528 1.00 85.21 778 ARG A CA 1
ATOM 4701 C C . ARG A 1 778 ? 195.640 162.451 197.225 1.00 85.21 778 ARG A C 1
ATOM 4702 O O . ARG A 1 778 ? 196.231 161.649 197.955 1.00 85.21 778 ARG A O 1
ATOM 4704 N N . GLY A 1 779 ? 196.207 162.999 196.150 1.00 85.43 779 GLY A N 1
ATOM 4705 C CA . GLY A 1 779 ? 197.597 162.787 195.812 1.00 85.43 779 GLY A CA 1
ATOM 4706 C C . GLY A 1 779 ? 197.853 161.836 194.662 1.00 85.43 779 GLY A C 1
ATOM 4707 O O . GLY A 1 779 ? 198.989 161.777 194.177 1.00 85.43 779 GLY A O 1
ATOM 4708 N N . GLN A 1 780 ? 196.845 161.090 194.210 1.00 82.54 780 GLN A N 1
ATOM 4709 C CA . GLN A 1 780 ? 197.021 160.188 193.082 1.00 82.54 780 GLN A CA 1
ATOM 4710 C C . GLN A 1 780 ? 195.801 160.245 192.172 1.00 82.54 780 GLN A C 1
ATOM 4711 O O . GLN A 1 780 ? 194.665 160.345 192.660 1.00 82.54 780 GLN A O 1
ATOM 4717 N N . PRO A 1 781 ? 196.000 160.201 190.861 1.00 77.05 781 PRO A N 1
ATOM 4718 C CA . PRO A 1 781 ? 194.875 160.271 189.927 1.00 77.05 781 PRO A CA 1
ATOM 4719 C C . PRO A 1 781 ? 194.184 158.919 189.782 1.00 77.05 781 PRO A C 1
ATOM 4720 O O . PRO A 1 781 ? 194.613 157.903 190.328 1.00 77.05 781 PRO A O 1
ATOM 4724 N N . ALA A 1 782 ? 193.090 158.929 189.024 1.00 69.11 782 ALA A N 1
ATOM 4725 C CA . ALA A 1 782 ? 192.369 157.701 188.736 1.00 69.11 782 ALA A CA 1
ATOM 4726 C C . ALA A 1 782 ? 193.224 156.776 187.886 1.00 69.11 782 ALA A C 1
ATOM 4727 O O . ALA A 1 782 ? 194.053 157.219 187.087 1.00 69.11 782 ALA A O 1
ATOM 4729 N N . SER A 1 783 ? 193.022 155.473 188.066 1.00 62.07 783 SER A N 1
ATOM 4730 C CA . SER A 1 783 ? 193.771 154.459 187.341 1.00 62.07 783 SER A CA 1
ATOM 4731 C C . SER A 1 783 ? 192.822 153.398 186.808 1.00 62.07 783 SER A C 1
ATOM 4732 O O . SER A 1 783 ? 191.758 153.154 187.376 1.00 62.07 783 SER A O 1
ATOM 4735 N N . LEU A 1 784 ? 193.217 152.775 185.705 1.00 54.58 784 LEU A N 1
ATOM 4736 C CA . LEU A 1 784 ? 192.482 151.670 185.107 1.00 54.58 784 LEU A CA 1
ATOM 4737 C C . LEU A 1 784 ? 193.249 150.380 185.360 1.00 54.58 784 LEU A C 1
ATOM 4738 O O . LEU A 1 784 ? 194.404 150.250 184.946 1.00 54.58 784 LEU A O 1
ATOM 4743 N N . GLU A 1 785 ? 192.609 149.435 186.035 1.00 55.93 785 GLU A N 1
ATOM 4744 C CA . GLU A 1 785 ? 193.204 148.146 186.358 1.00 55.93 785 GLU A CA 1
ATOM 4745 C C . GLU A 1 785 ? 192.536 147.064 185.525 1.00 55.93 785 GLU A C 1
ATOM 4746 O O . GLU A 1 785 ? 191.314 146.910 185.569 1.00 55.93 785 GLU A O 1
ATOM 4752 N N . PHE A 1 786 ? 193.334 146.323 184.768 1.00 52.18 786 PHE A N 1
ATOM 4753 C CA . PHE A 1 786 ? 192.848 145.251 183.908 1.00 52.18 786 PHE A CA 1
ATOM 4754 C C . PHE A 1 786 ? 193.305 143.922 184.488 1.00 52.18 786 PHE A C 1
ATOM 4755 O O . PHE A 1 786 ? 194.509 143.650 184.544 1.00 52.18 786 PHE A O 1
ATOM 4763 N N . LEU A 1 787 ? 192.335 143.089 184.909 1.00 53.46 787 LEU A N 1
ATOM 4764 C CA . LEU A 1 787 ? 192.689 141.780 185.478 1.00 53.46 787 LEU A CA 1
ATOM 4765 C C . LEU A 1 787 ? 192.023 140.711 184.603 1.00 53.46 787 LEU A C 1
ATOM 4766 O O . LEU A 1 787 ? 190.793 140.536 184.629 1.00 53.46 787 LEU A O 1
ATOM 4771 N N . PRO A 1 788 ? 192.797 140.009 183.777 1.00 56.08 788 PRO A N 1
ATOM 4772 C CA . PRO A 1 788 ? 192.222 138.950 182.941 1.00 56.08 788 PRO A CA 1
ATOM 4773 C C . PRO A 1 788 ? 191.806 137.759 183.788 1.00 56.08 788 PRO A C 1
ATOM 4774 O O . PRO A 1 788 ? 192.580 137.265 184.609 1.00 56.08 788 PRO A O 1
ATOM 4778 N N . MET A 1 789 ? 190.576 137.303 183.587 1.00 59.34 789 MET A N 1
ATOM 4779 C CA . MET A 1 789 ? 190.036 136.171 184.319 1.00 59.34 789 MET A CA 1
ATOM 4780 C C . MET A 1 789 ? 190.010 134.945 183.418 1.00 59.34 789 MET A C 1
ATOM 4781 O O . MET A 1 789 ? 189.628 135.033 182.250 1.00 59.34 789 MET A O 1
ATOM 4786 N N . GLU A 1 790 ? 190.428 133.805 183.966 1.00 63.46 790 GLU A N 1
ATOM 4787 C CA . GLU A 1 790 ? 190.512 132.575 183.195 1.00 63.46 790 GLU A CA 1
ATOM 4788 C C . GLU A 1 790 ? 189.125 132.084 182.800 1.00 63.46 790 GLU A C 1
ATOM 4789 O O . GLU A 1 790 ? 188.120 132.392 183.444 1.00 63.46 790 GLU A O 1
ATOM 4791 N N . SER A 1 791 ? 189.083 131.303 181.725 1.00 63.02 791 SER A N 1
ATOM 4792 C CA . SER A 1 791 ? 187.830 130.784 181.190 1.00 63.02 791 SER A CA 1
ATOM 4793 C C . SER A 1 791 ? 187.166 129.814 182.160 1.00 63.02 791 SER A C 1
ATOM 4794 O O . SER A 1 791 ? 186.004 129.985 182.526 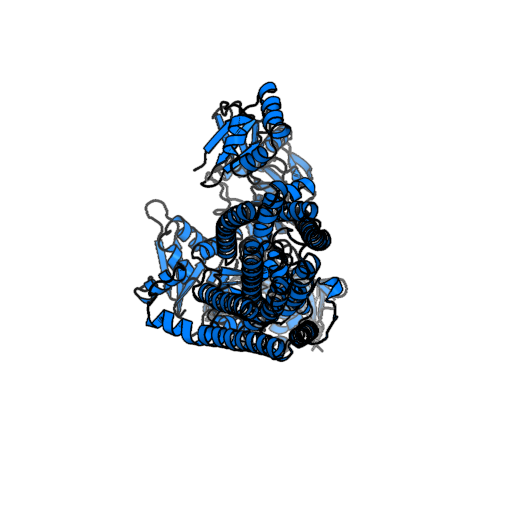1.00 63.02 791 SER A O 1
ATOM 4797 N N . ARG A 1 814 ? 183.425 140.245 170.032 1.00 48.31 814 ARG A N 1
ATOM 4798 C CA . ARG A 1 814 ? 184.619 139.696 169.403 1.00 48.31 814 ARG A CA 1
ATOM 4799 C C . ARG A 1 814 ? 185.390 138.791 170.360 1.00 48.31 814 ARG A C 1
ATOM 4800 O O . ARG A 1 814 ? 184.915 138.476 171.443 1.00 48.31 814 ARG A O 1
ATOM 4802 N N . SER A 1 815 ? 186.590 138.383 169.947 1.00 48.66 815 SER A N 1
ATOM 4803 C CA . SER A 1 815 ? 187.407 137.498 170.766 1.00 48.66 815 SER A CA 1
ATOM 4804 C C . SER A 1 815 ? 187.796 138.124 172.098 1.00 48.66 815 SER A C 1
ATOM 4805 O O . SER A 1 815 ? 188.199 137.403 173.015 1.00 48.66 815 SER A O 1
ATOM 4808 N N . ARG A 1 816 ? 187.692 139.443 172.225 1.00 47.17 816 ARG A N 1
ATOM 4809 C CA . ARG A 1 816 ? 188.088 140.165 173.426 1.00 47.17 816 ARG A CA 1
ATOM 4810 C C . ARG A 1 816 ? 186.874 140.888 173.986 1.00 47.17 816 ARG A C 1
ATOM 4811 O O . ARG A 1 816 ? 186.266 141.709 173.296 1.00 47.17 816 ARG A O 1
ATOM 4819 N N . HIS A 1 817 ? 186.519 140.574 175.228 1.00 42.26 817 HIS A N 1
ATOM 4820 C CA . HIS A 1 817 ? 185.380 141.175 175.900 1.00 42.26 817 HIS A CA 1
ATOM 4821 C C . HIS A 1 817 ? 185.835 141.866 177.174 1.00 42.26 817 HIS A C 1
ATOM 4822 O O . HIS A 1 817 ? 186.776 141.427 177.831 1.00 42.26 817 HIS A O 1
ATOM 4829 N N . LEU A 1 818 ? 185.158 142.956 177.513 1.00 40.54 818 LEU A N 1
ATOM 4830 C CA . LEU A 1 818 ? 185.450 143.729 178.710 1.00 40.54 818 LEU A CA 1
ATOM 4831 C C . LEU A 1 818 ? 184.269 143.676 179.664 1.00 40.54 818 LEU A C 1
ATOM 4832 O O . LEU A 1 818 ? 183.115 143.713 179.240 1.00 40.54 818 LEU A O 1
ATOM 4837 N N . ALA A 1 819 ? 184.568 143.582 180.954 1.00 41.97 819 ALA A N 1
ATOM 4838 C CA . ALA A 1 819 ? 183.557 143.549 181.999 1.00 41.97 819 ALA A CA 1
ATOM 4839 C C . ALA A 1 819 ? 183.907 144.583 183.055 1.00 41.97 819 ALA A C 1
ATOM 4840 O O . ALA A 1 819 ? 185.032 144.607 183.552 1.00 41.97 819 ALA A O 1
ATOM 4842 N N . LEU A 1 820 ? 182.949 145.435 183.394 1.00 41.09 820 LEU A N 1
ATOM 4843 C CA . LEU A 1 820 ? 183.197 146.508 184.340 1.00 41.09 820 LEU A CA 1
ATOM 4844 C C . LEU A 1 820 ? 181.909 146.852 185.065 1.00 41.09 820 LEU A C 1
ATOM 4845 O O . LEU A 1 820 ? 180.814 146.544 184.599 1.00 41.09 820 LEU A O 1
ATOM 4850 N N . SER A 1 821 ? 182.057 147.485 186.222 1.00 44.39 821 SER A N 1
ATOM 4851 C CA . SER A 1 821 ? 180.937 147.851 187.069 1.00 44.39 821 SER A CA 1
ATOM 4852 C C . SER A 1 821 ? 180.478 149.278 186.791 1.00 44.39 821 SER A C 1
ATOM 4853 O O . SER A 1 821 ? 181.061 150.006 185.989 1.00 44.39 821 SER A O 1
ATOM 4856 N N . GLY A 1 822 ? 179.407 149.674 187.471 1.00 45.37 822 GLY A N 1
ATOM 4857 C CA . GLY A 1 822 ? 178.889 151.017 187.401 1.00 45.37 822 GLY A CA 1
ATOM 4858 C C . GLY A 1 822 ? 179.865 152.070 187.888 1.00 45.37 822 GLY A C 1
ATOM 4859 O O . GLY A 1 822 ? 180.087 153.086 187.227 1.00 45.37 822 GLY A O 1
ATOM 4860 N N . PRO A 1 823 ? 180.435 151.872 189.083 1.00 48.25 823 PRO A N 1
ATOM 4861 C CA . PRO A 1 823 ? 181.520 152.761 189.526 1.00 48.25 823 PRO A CA 1
ATOM 4862 C C . PRO A 1 823 ? 182.654 152.885 188.528 1.00 48.25 823 PRO A C 1
ATOM 4863 O O . PRO A 1 823 ? 183.113 153.997 188.248 1.00 48.25 823 PRO A O 1
ATOM 4867 N N . THR A 1 824 ? 183.126 151.765 187.982 1.00 47.63 824 THR A N 1
ATOM 4868 C CA . THR A 1 824 ? 184.172 151.809 186.968 1.00 47.63 824 THR A CA 1
ATOM 4869 C C . THR A 1 824 ? 183.697 152.540 185.720 1.00 47.63 824 THR A C 1
ATOM 4870 O O . THR A 1 824 ? 184.445 153.322 185.131 1.00 47.63 824 THR A O 1
ATOM 4874 N N . PHE A 1 825 ? 182.455 152.302 185.305 1.00 46.28 825 PHE A N 1
ATOM 4875 C CA . PHE A 1 825 ? 181.909 152.992 184.143 1.00 46.28 825 PHE A CA 1
ATOM 4876 C C . PHE A 1 825 ? 181.927 154.498 184.346 1.00 46.28 825 PHE A C 1
ATOM 4877 O O . PHE A 1 825 ? 182.330 155.251 183.454 1.00 46.28 825 PHE A O 1
ATOM 4885 N N . GLY A 1 826 ? 181.501 154.958 185.522 1.00 50.61 826 GLY A N 1
ATOM 4886 C CA . GLY A 1 826 ? 181.502 156.383 185.793 1.00 50.61 826 GLY A CA 1
ATOM 4887 C C . GLY A 1 826 ? 182.898 156.970 185.867 1.00 50.61 826 GLY A C 1
ATOM 4888 O O . GLY A 1 826 ? 183.150 158.059 185.349 1.00 50.61 826 GLY A O 1
ATOM 4889 N N . ILE A 1 827 ? 183.824 156.266 186.518 1.00 53.66 827 ILE A N 1
ATOM 4890 C CA . ILE A 1 827 ? 185.198 156.753 186.591 1.00 53.66 827 ILE A CA 1
ATOM 4891 C C . ILE A 1 827 ? 185.816 156.834 185.204 1.00 53.66 827 ILE A C 1
ATOM 4892 O O . ILE A 1 827 ? 186.614 157.729 184.926 1.00 53.66 827 ILE A O 1
ATOM 4897 N N . ILE A 1 828 ? 185.450 155.921 184.304 1.00 51.46 828 ILE A N 1
ATOM 4898 C CA . ILE A 1 828 ? 185.984 155.967 182.948 1.00 51.46 828 ILE A CA 1
ATOM 4899 C C . ILE A 1 828 ? 185.339 157.097 182.159 1.00 51.46 828 ILE A C 1
ATOM 4900 O O . ILE A 1 828 ? 185.998 157.773 181.367 1.00 51.46 828 ILE A O 1
ATOM 4905 N N . VAL A 1 829 ? 184.045 157.328 182.363 1.00 53.12 829 VAL A N 1
ATOM 4906 C CA . VAL A 1 829 ? 183.372 158.420 181.665 1.00 53.12 829 VAL A CA 1
ATOM 4907 C C . VAL A 1 829 ? 183.960 159.760 182.082 1.00 53.12 829 VAL A C 1
ATOM 4908 O O . VAL A 1 829 ? 184.152 160.655 181.251 1.00 53.12 829 VAL A O 1
ATOM 4912 N N . LYS A 1 830 ? 184.272 159.919 183.368 1.00 56.35 830 LYS A N 1
ATOM 4913 C CA . LYS A 1 830 ? 184.771 161.201 183.853 1.00 56.35 830 LYS A CA 1
ATOM 4914 C C . LYS A 1 830 ? 186.259 161.383 183.575 1.00 56.35 830 LYS A C 1
ATOM 4915 O O . LYS A 1 830 ? 186.667 162.393 182.996 1.00 56.35 830 LYS A O 1
ATOM 4921 N N . HIS A 1 831 ? 187.088 160.422 183.976 1.00 56.44 831 HIS A N 1
ATOM 4922 C CA . HIS A 1 831 ? 188.529 160.616 184.000 1.00 56.44 831 HIS A CA 1
ATOM 4923 C C . HIS A 1 831 ? 189.261 160.024 182.809 1.00 56.44 831 HIS A C 1
ATOM 4924 O O . HIS A 1 831 ? 190.407 160.412 182.561 1.00 56.44 831 HIS A O 1
ATOM 4931 N N . PHE A 1 832 ? 188.647 159.106 182.068 1.00 53.67 832 PHE A N 1
ATOM 4932 C CA . PHE A 1 832 ? 189.257 158.499 180.884 1.00 53.67 832 PHE A CA 1
ATOM 4933 C C . PHE A 1 832 ? 188.317 158.641 179.697 1.00 53.67 832 PHE A C 1
ATOM 4934 O O . PHE A 1 832 ? 187.790 157.649 179.191 1.00 53.67 832 PHE A O 1
ATOM 4942 N N . PRO A 1 833 ? 188.088 159.867 179.216 1.00 54.34 833 PRO A N 1
ATOM 4943 C CA . PRO A 1 833 ? 187.189 160.037 178.068 1.00 54.34 833 PRO A CA 1
ATOM 4944 C C . PRO A 1 833 ? 187.799 159.604 176.749 1.00 54.34 833 PRO A C 1
ATOM 4945 O O . PRO A 1 833 ? 187.061 159.449 175.773 1.00 54.34 833 PRO A O 1
ATOM 4949 N N . LYS A 1 834 ? 189.114 159.413 176.682 1.00 54.36 834 LYS A N 1
ATOM 4950 C CA . LYS A 1 834 ? 189.739 158.922 175.464 1.00 54.36 834 LYS A CA 1
ATOM 4951 C C . LYS A 1 834 ? 189.767 157.403 175.410 1.00 54.36 834 LYS A C 1
ATOM 4952 O O . LYS A 1 834 ? 189.775 156.825 174.318 1.00 54.36 834 LYS A O 1
ATOM 4958 N N . LEU A 1 835 ? 189.782 156.744 176.567 1.00 50.40 835 LEU A N 1
ATOM 4959 C CA . LEU A 1 835 ? 189.697 155.293 176.624 1.00 50.40 835 LEU A CA 1
ATOM 4960 C C . LEU A 1 835 ? 188.262 154.794 1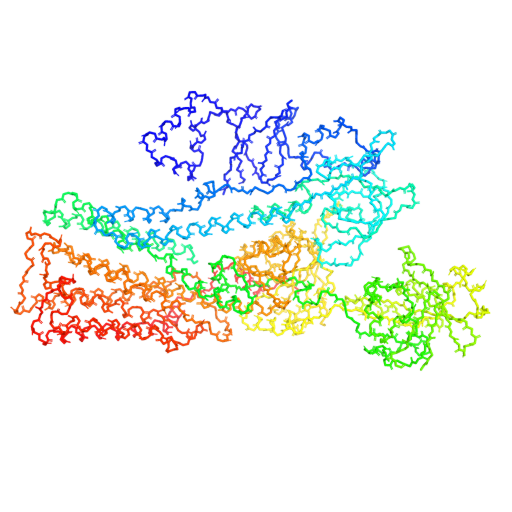76.624 1.00 50.40 835 LEU A C 1
ATOM 4961 O O . LEU A 1 835 ? 188.035 153.611 176.363 1.00 50.40 835 LEU A O 1
ATOM 4966 N N . LEU A 1 836 ? 187.298 155.666 176.902 1.00 47.77 836 LEU A N 1
ATOM 4967 C CA . LEU A 1 836 ? 185.894 155.269 176.924 1.00 47.77 836 LEU A CA 1
ATOM 4968 C C . LEU A 1 836 ? 185.399 154.635 175.629 1.00 47.77 836 LEU A C 1
ATOM 4969 O O . LEU A 1 836 ? 184.645 153.652 175.714 1.00 47.77 836 LEU A O 1
ATOM 4974 N N . PRO A 1 837 ? 185.735 155.131 174.430 1.00 48.27 837 PRO A N 1
ATOM 4975 C CA . PRO A 1 837 ? 185.219 154.473 173.216 1.00 48.27 837 PRO A CA 1
ATOM 4976 C C . PRO A 1 837 ? 185.710 153.048 173.041 1.00 48.27 837 PRO A C 1
ATOM 4977 O O . PRO A 1 837 ? 184.951 152.195 172.578 1.00 48.27 837 PRO A O 1
ATOM 4981 N N . LYS A 1 838 ? 186.963 152.762 173.393 1.00 48.63 838 LYS A N 1
ATOM 4982 C CA . LYS A 1 838 ? 187.449 151.389 173.333 1.00 48.63 838 LYS A CA 1
ATOM 4983 C C . LYS A 1 838 ? 186.705 150.497 174.319 1.00 48.63 838 LYS A C 1
ATOM 4984 O O . LYS A 1 838 ? 186.383 149.347 174.008 1.00 48.63 838 LYS A O 1
ATOM 4990 N N . VAL A 1 839 ? 186.419 151.017 175.513 1.00 45.63 839 VAL A N 1
ATOM 4991 C CA . VAL A 1 839 ? 185.634 150.276 176.493 1.00 45.63 839 VAL A CA 1
ATOM 4992 C C . VAL A 1 839 ? 184.248 149.978 175.946 1.00 45.63 839 VAL A C 1
ATOM 4993 O O . VAL A 1 839 ? 183.727 148.871 176.106 1.00 45.63 839 VAL A O 1
ATOM 4997 N N . LEU A 1 840 ? 183.627 150.956 175.293 1.00 44.71 840 LEU A N 1
ATOM 4998 C CA . LEU A 1 840 ? 182.279 150.759 174.780 1.00 44.71 840 LEU A CA 1
ATOM 4999 C C . LEU A 1 840 ? 182.263 149.826 173.583 1.00 44.71 840 LEU A C 1
ATOM 5000 O O . LEU A 1 840 ? 181.265 149.138 173.351 1.00 44.71 840 LEU A O 1
ATOM 5005 N N . VAL A 1 841 ? 183.345 149.791 172.812 1.00 43.75 841 VAL A N 1
ATOM 5006 C CA . VAL A 1 841 ? 183.394 148.917 171.650 1.00 43.75 841 VAL A CA 1
ATOM 5007 C C . VAL A 1 841 ? 183.700 147.479 172.057 1.00 43.75 841 VAL A C 1
ATOM 5008 O O . VAL A 1 841 ? 183.227 146.538 171.419 1.00 43.75 841 VAL A O 1
ATOM 5012 N N . GLN A 1 842 ? 184.464 147.275 173.126 1.00 42.28 842 GLN A N 1
ATOM 5013 C CA . GLN A 1 842 ? 184.775 145.933 173.591 1.00 42.28 842 GLN A CA 1
ATOM 5014 C C . GLN A 1 842 ? 183.973 145.510 174.811 1.00 42.28 842 GLN A C 1
ATOM 5015 O O . GLN A 1 842 ? 184.081 144.359 175.229 1.00 42.28 842 GLN A O 1
ATOM 5021 N N . GLY A 1 843 ? 183.168 146.398 175.383 1.00 40.30 843 GLY A N 1
ATOM 5022 C CA . GLY A 1 843 ? 182.452 146.071 176.603 1.00 40.30 843 GLY A CA 1
ATOM 5023 C C . GLY A 1 843 ? 181.297 145.126 176.339 1.00 40.30 843 GLY A C 1
ATOM 5024 O O . GLY A 1 843 ? 180.429 145.400 175.505 1.00 40.30 843 GLY A O 1
ATOM 5025 N N . THR A 1 844 ? 181.274 144.010 177.063 1.00 39.14 844 THR A N 1
ATOM 5026 C CA . THR A 1 844 ? 180.216 143.018 176.955 1.00 39.14 844 THR A CA 1
ATOM 5027 C C . THR A 1 844 ? 179.359 142.915 178.204 1.00 39.14 844 THR A C 1
ATOM 5028 O O . THR A 1 844 ? 178.158 142.685 178.094 1.00 39.14 844 THR A O 1
ATOM 5032 N N . VAL A 1 845 ? 179.942 143.099 179.383 1.00 38.00 845 VAL A N 1
ATOM 5033 C CA . VAL A 1 845 ? 179.230 142.995 180.648 1.00 38.00 845 VAL A CA 1
ATOM 5034 C C . VAL A 1 845 ? 179.365 144.316 181.385 1.00 38.00 845 VAL A C 1
ATOM 5035 O O . VAL A 1 845 ? 180.479 144.758 181.677 1.00 38.00 845 VAL A O 1
ATOM 5039 N N . PHE A 1 846 ? 178.234 144.945 181.676 1.00 38.47 846 PHE A N 1
ATOM 5040 C CA . PHE A 1 846 ? 178.167 146.165 182.477 1.00 38.47 846 PHE A CA 1
ATOM 5041 C C . PHE A 1 846 ? 177.297 145.850 183.687 1.00 38.47 846 PHE A C 1
ATOM 5042 O O . PHE A 1 846 ? 176.073 145.811 183.581 1.00 38.47 846 PHE A O 1
ATOM 5050 N N . ALA A 1 847 ? 177.926 145.628 184.834 1.00 40.14 847 ALA A N 1
ATOM 5051 C CA . ALA A 1 847 ? 177.235 145.215 186.044 1.00 40.14 847 ALA A CA 1
ATOM 5052 C C . ALA A 1 847 ? 177.164 146.366 187.034 1.00 40.14 847 ALA A C 1
ATOM 5053 O O . ALA A 1 847 ? 177.853 147.375 186.900 1.00 40.14 847 ALA A O 1
ATOM 5055 N N . ARG A 1 848 ? 176.302 146.200 188.036 1.00 40.68 848 ARG A N 1
ATOM 5056 C CA . ARG A 1 848 ? 176.123 147.181 189.104 1.00 40.68 848 ARG A CA 1
ATOM 5057 C C . ARG A 1 848 ? 175.821 148.565 188.541 1.00 40.68 848 ARG A C 1
ATOM 5058 O O . ARG A 1 848 ? 176.315 149.578 189.027 1.00 40.68 848 ARG A O 1
ATOM 5066 N N . MET A 1 849 ? 174.990 148.608 187.508 1.00 40.57 849 MET A N 1
ATOM 5067 C CA . MET A 1 849 ? 174.636 149.851 186.845 1.00 40.57 849 MET A CA 1
ATOM 5068 C C . MET A 1 849 ? 173.382 150.451 187.458 1.00 40.57 849 MET A C 1
ATOM 5069 O O . MET A 1 849 ? 172.401 149.750 187.714 1.00 40.57 849 MET A O 1
ATOM 5074 N N . ALA A 1 850 ? 173.421 151.753 187.699 1.00 41.95 850 ALA A N 1
ATOM 5075 C CA . ALA A 1 850 ? 172.243 152.497 188.095 1.00 41.95 850 ALA A CA 1
ATOM 5076 C C . ALA A 1 850 ? 171.394 152.803 186.867 1.00 41.95 850 ALA A C 1
ATOM 5077 O O . ALA A 1 850 ? 171.882 152.736 185.741 1.00 41.95 850 ALA A O 1
ATOM 5079 N N . PRO A 1 851 ? 170.104 153.111 187.051 1.00 43.04 851 PRO A N 1
ATOM 5080 C CA . PRO A 1 851 ? 169.260 153.387 185.878 1.00 43.04 851 PRO A CA 1
ATOM 5081 C C . PRO A 1 851 ? 169.806 154.485 184.985 1.00 43.04 851 PRO A C 1
ATOM 5082 O O . PRO A 1 851 ? 169.808 154.347 183.753 1.00 43.04 851 PRO A O 1
ATOM 5086 N N . GLU A 1 852 ? 170.281 155.580 185.577 1.00 46.12 852 GLU A N 1
ATOM 5087 C CA . GLU A 1 852 ? 170.881 156.636 184.779 1.00 46.12 852 GLU A CA 1
ATOM 5088 C C . GLU A 1 852 ? 172.159 156.165 184.110 1.00 46.12 852 GLU A C 1
ATOM 5089 O O . GLU A 1 852 ? 172.501 156.648 183.033 1.00 46.12 852 GLU A O 1
ATOM 5095 N N . GLN A 1 853 ? 172.858 155.197 184.704 1.00 43.69 853 GLN A N 1
ATOM 5096 C CA . GLN A 1 853 ? 174.039 154.643 184.055 1.00 43.69 853 GLN A CA 1
ATOM 5097 C C . GLN A 1 853 ? 173.666 153.760 182.875 1.00 43.69 853 GLN A C 1
ATOM 5098 O O . GLN A 1 853 ? 174.389 153.731 181.881 1.00 43.69 853 GLN A O 1
ATOM 5104 N N . LYS A 1 854 ? 172.543 153.046 182.955 1.00 42.61 854 LYS A N 1
ATOM 5105 C CA . LYS A 1 854 ? 172.041 152.318 181.795 1.00 42.61 854 LYS A CA 1
ATOM 5106 C C . LYS A 1 854 ? 171.688 153.278 180.668 1.00 42.61 854 LYS A C 1
ATOM 5107 O O . LYS A 1 854 ? 172.042 153.053 179.504 1.00 42.61 854 LYS A O 1
ATOM 5113 N N . THR A 1 855 ? 170.983 154.363 180.998 1.00 45.90 855 THR A N 1
ATOM 5114 C CA . THR A 1 855 ? 170.662 155.374 179.994 1.00 45.90 855 THR A CA 1
ATOM 5115 C C . THR A 1 855 ? 171.925 155.967 179.385 1.00 45.90 855 THR A C 1
ATOM 5116 O O . THR A 1 855 ? 172.010 156.158 178.168 1.00 45.90 855 THR A O 1
ATOM 5120 N N . GLU A 1 856 ? 172.916 156.264 180.222 1.00 47.58 856 GLU A N 1
ATOM 5121 C CA . GLU A 1 856 ? 174.159 156.845 179.745 1.00 47.58 856 GLU A CA 1
ATOM 5122 C C . GLU A 1 856 ? 174.922 155.869 178.859 1.00 47.58 856 GLU A C 1
ATOM 5123 O O . GLU A 1 856 ? 175.528 156.277 177.870 1.00 47.58 856 GLU A O 1
ATOM 5129 N N . LEU A 1 857 ? 174.903 154.579 179.192 1.00 43.59 857 LEU A N 1
ATOM 5130 C CA . LEU A 1 857 ? 175.538 153.585 178.337 1.00 43.59 857 LEU A CA 1
ATOM 5131 C C . LEU A 1 857 ? 174.865 153.521 176.977 1.00 43.59 857 LEU A C 1
ATOM 5132 O O . LEU A 1 857 ? 175.540 153.474 175.946 1.00 43.59 857 LEU A O 1
ATOM 5137 N N . VAL A 1 858 ? 173.533 153.516 176.955 1.00 45.08 858 VAL A N 1
ATOM 5138 C CA . VAL A 1 858 ? 172.817 153.486 175.683 1.00 45.08 858 VAL A CA 1
ATOM 5139 C C . VAL A 1 858 ? 173.149 154.721 174.853 1.00 45.08 858 VAL A C 1
ATOM 5140 O O . VAL A 1 858 ? 173.411 154.626 173.649 1.00 45.08 858 VAL A O 1
ATOM 5144 N N . CYS A 1 859 ? 173.177 155.895 175.485 1.00 47.60 859 CYS A N 1
ATOM 5145 C CA . CYS A 1 859 ? 173.457 157.126 174.754 1.00 47.60 859 CYS A CA 1
ATOM 5146 C C . CYS A 1 859 ? 174.900 157.174 174.261 1.00 47.60 859 CYS A C 1
ATOM 5147 O O . CYS A 1 859 ? 175.164 157.637 173.149 1.00 47.60 859 CYS A O 1
ATOM 5150 N N . GLU A 1 860 ? 175.846 156.701 175.070 1.00 47.91 860 GLU A N 1
ATOM 5151 C CA . GLU A 1 860 ? 177.242 156.689 174.661 1.00 47.91 860 GLU A CA 1
ATOM 5152 C C . GLU A 1 860 ? 177.495 155.686 173.548 1.00 47.91 860 GLU A C 1
ATOM 5153 O O . GLU A 1 860 ? 178.378 155.900 172.714 1.00 47.91 860 GLU A O 1
ATOM 5159 N N . LEU A 1 861 ? 176.750 154.583 173.522 1.00 44.92 861 LEU A N 1
ATOM 5160 C CA . LEU A 1 861 ? 176.850 153.660 172.402 1.00 44.92 861 LEU A CA 1
ATOM 5161 C C . LEU A 1 861 ? 176.215 154.238 171.149 1.00 44.92 861 LEU A C 1
ATOM 5162 O O . LEU A 1 861 ? 176.703 153.998 170.044 1.00 44.92 861 LEU A O 1
ATOM 5167 N N . GLN A 1 862 ? 175.135 155.006 171.297 1.00 46.03 862 GLN A N 1
ATOM 5168 C CA . GLN A 1 862 ? 174.546 155.678 170.146 1.00 46.03 862 GLN A CA 1
ATOM 5169 C C . GLN A 1 862 ? 175.453 156.774 169.608 1.00 46.03 862 GLN A C 1
ATOM 5170 O O . GLN A 1 862 ? 175.412 157.074 168.412 1.00 46.03 862 GLN A O 1
ATOM 5176 N N . LYS A 1 863 ? 176.269 157.386 170.465 1.00 48.54 863 LYS A N 1
ATOM 5177 C CA . LYS A 1 863 ? 177.237 158.373 170.000 1.00 48.54 863 LYS A CA 1
ATOM 5178 C C . LYS A 1 863 ? 178.325 157.747 169.145 1.00 48.54 863 LYS A C 1
ATOM 5179 O O . LYS A 1 863 ? 178.926 158.440 168.322 1.00 48.54 863 LYS A O 1
ATOM 5185 N N . LEU A 1 864 ? 178.599 156.459 169.324 1.00 47.48 864 LEU A N 1
ATOM 5186 C CA . LEU A 1 864 ? 179.498 155.713 168.454 1.00 47.48 864 LEU A CA 1
ATOM 5187 C C . LEU A 1 864 ? 178.825 155.267 167.168 1.00 47.48 864 LEU A C 1
ATOM 5188 O O . LEU A 1 864 ? 179.378 154.428 166.458 1.00 47.48 864 LEU A O 1
ATOM 5193 N N . GLN A 1 865 ? 177.644 155.805 166.872 1.00 51.29 865 GLN A N 1
ATOM 5194 C CA . GLN A 1 865 ? 176.862 155.517 165.677 1.00 51.29 865 GLN A CA 1
ATOM 5195 C C . GLN A 1 865 ? 176.338 154.091 165.646 1.00 51.29 865 GLN A C 1
ATOM 5196 O O . GLN A 1 865 ? 176.034 153.566 164.573 1.00 51.29 865 GLN A O 1
ATOM 5202 N N . TYR A 1 866 ? 176.227 153.450 166.803 1.00 44.91 866 TYR A N 1
ATOM 5203 C CA . TYR A 1 866 ? 175.485 152.206 166.906 1.00 44.91 866 TYR A CA 1
ATOM 5204 C C . TYR A 1 866 ? 173.991 152.481 166.814 1.00 44.91 866 TYR A C 1
ATOM 5205 O O . TYR A 1 866 ? 173.499 153.517 167.259 1.00 44.91 866 TYR A O 1
ATOM 5214 N N . CYS A 1 867 ? 173.265 151.537 166.233 1.00 46.67 867 CYS A N 1
ATOM 5215 C CA . CYS A 1 867 ? 171.816 151.473 166.376 1.00 46.67 867 CYS A CA 1
ATOM 5216 C C . CYS A 1 867 ? 171.545 150.486 167.503 1.00 46.67 867 CYS A C 1
ATOM 5217 O O . CYS A 1 867 ? 171.673 149.276 167.323 1.00 46.67 867 CYS A O 1
ATOM 5220 N N . VAL A 1 868 ? 171.187 151.009 168.669 1.00 43.97 868 VAL A N 1
ATOM 5221 C CA . VAL A 1 868 ? 171.187 150.248 169.911 1.00 43.97 868 VAL A CA 1
ATOM 5222 C C . VAL A 1 868 ? 169.784 149.746 170.201 1.00 43.97 868 VAL A C 1
ATOM 5223 O O . VAL A 1 868 ? 168.806 150.480 170.064 1.00 43.97 868 VAL A O 1
ATOM 5227 N N . GLY A 1 869 ? 169.690 148.486 170.601 1.00 42.16 869 GLY A N 1
ATOM 5228 C CA . GLY A 1 869 ? 168.463 147.909 171.120 1.00 42.16 869 GLY A CA 1
ATOM 5229 C C . GLY A 1 869 ? 168.619 147.634 172.604 1.00 42.16 869 GLY A C 1
ATOM 5230 O O . GLY A 1 869 ? 169.703 147.287 173.066 1.00 42.16 869 GLY A O 1
ATOM 5231 N N . MET A 1 870 ? 167.536 147.807 173.346 1.00 42.77 870 MET A N 1
ATOM 5232 C CA . MET A 1 870 ? 167.511 147.541 174.775 1.00 42.77 870 MET A CA 1
ATOM 5233 C C . MET A 1 870 ? 166.354 146.607 175.081 1.00 42.77 870 MET A C 1
ATOM 5234 O O . MET A 1 870 ? 165.243 146.820 174.599 1.00 42.77 870 MET A O 1
ATOM 5239 N N . CYS A 1 871 ? 166.619 145.566 175.860 1.00 41.51 871 CYS A N 1
ATOM 5240 C CA . CYS A 1 871 ? 165.597 144.614 176.276 1.00 41.51 871 CYS A CA 1
ATOM 5241 C C . CYS A 1 871 ? 165.680 144.447 177.785 1.00 41.51 871 CYS A C 1
ATOM 5242 O O . CYS A 1 871 ? 166.669 143.922 178.299 1.00 41.51 871 CYS A O 1
ATOM 5245 N N . GLY A 1 872 ? 164.643 144.885 178.490 1.00 41.72 872 GLY A N 1
ATOM 5246 C CA . GLY A 1 872 ? 164.600 144.769 179.930 1.00 41.72 872 GLY A CA 1
ATOM 5247 C C . GLY A 1 872 ? 163.176 144.618 180.410 1.00 41.72 872 GLY A C 1
ATOM 5248 O O . GLY A 1 872 ? 162.228 144.700 179.635 1.00 41.72 872 GLY A O 1
ATOM 5249 N N . ASP A 1 873 ? 163.038 144.389 181.713 1.00 42.90 873 ASP A N 1
ATOM 5250 C CA . ASP A 1 873 ? 161.739 144.131 182.315 1.00 42.90 873 ASP A CA 1
ATOM 5251 C C . ASP A 1 873 ? 161.533 144.878 183.625 1.00 42.90 873 ASP A C 1
ATOM 5252 O O . ASP A 1 873 ? 160.573 144.584 184.343 1.00 42.90 873 ASP A O 1
ATOM 5257 N N . GLY A 1 874 ? 162.390 145.832 183.969 1.00 44.23 874 GLY A N 1
ATOM 5258 C CA . GLY A 1 874 ? 162.301 146.472 185.261 1.00 44.23 874 GLY A CA 1
ATOM 5259 C C . GLY A 1 874 ? 162.201 147.982 185.197 1.00 44.23 874 GLY A C 1
ATOM 5260 O O . GLY A 1 874 ? 162.483 148.592 184.175 1.00 44.23 874 GLY A O 1
ATOM 5261 N N . ALA A 1 875 ? 161.794 148.589 186.318 1.00 46.07 875 ALA A N 1
ATOM 5262 C CA . ALA A 1 875 ? 161.733 150.046 186.386 1.00 46.07 875 ALA A CA 1
ATOM 5263 C C . ALA A 1 875 ? 163.108 150.671 186.206 1.00 46.07 875 ALA A C 1
ATOM 5264 O O . ALA A 1 875 ? 163.220 151.786 185.688 1.00 46.07 875 ALA A O 1
ATOM 5266 N N . ASN A 1 876 ? 164.167 149.970 186.612 1.00 43.32 876 ASN A N 1
ATOM 5267 C CA . ASN A 1 876 ? 165.516 150.476 186.418 1.00 43.32 876 ASN A CA 1
ATOM 5268 C C . ASN A 1 876 ? 165.936 150.470 184.956 1.00 43.32 876 ASN A C 1
ATOM 5269 O O . ASN A 1 876 ? 166.963 151.065 184.621 1.00 43.32 876 ASN A O 1
ATOM 5274 N N . ASP A 1 877 ? 165.167 149.829 184.084 1.00 43.95 877 ASP A N 1
ATOM 5275 C CA . ASP A 1 877 ? 165.462 149.758 182.663 1.00 43.95 877 ASP A CA 1
ATOM 5276 C C . ASP A 1 877 ? 164.717 150.799 181.844 1.00 43.95 877 ASP A C 1
ATOM 5277 O O . ASP A 1 877 ? 164.864 150.814 180.624 1.00 43.95 877 ASP A O 1
ATOM 5282 N N . CYS A 1 878 ? 163.928 151.668 182.478 1.00 48.49 878 CYS A N 1
ATOM 5283 C CA . CYS A 1 878 ? 163.043 152.553 181.729 1.00 48.49 878 CYS A CA 1
ATOM 5284 C C . CYS A 1 878 ? 163.817 153.607 180.952 1.00 48.49 878 CYS A C 1
ATOM 5285 O O . CYS A 1 878 ? 163.469 153.918 179.810 1.00 48.49 878 CYS A O 1
ATOM 5288 N N . GLY A 1 879 ? 164.858 154.179 181.551 1.00 47.46 879 GLY A N 1
ATOM 5289 C CA . GLY A 1 879 ? 165.651 155.162 180.836 1.00 47.46 879 GLY A CA 1
ATOM 5290 C C . GLY A 1 879 ? 166.353 154.575 179.631 1.00 47.46 879 GLY A C 1
ATOM 5291 O O . GLY A 1 879 ? 166.407 155.197 178.571 1.00 47.46 879 GLY A O 1
ATOM 5292 N N . ALA A 1 880 ? 166.886 153.363 179.771 1.00 45.62 880 ALA A N 1
ATOM 5293 C CA . ALA A 1 880 ? 167.565 152.712 178.659 1.00 45.62 880 ALA A CA 1
ATOM 5294 C C . ALA A 1 880 ? 166.581 152.224 177.606 1.00 45.62 880 ALA A C 1
ATOM 5295 O O . ALA A 1 880 ? 166.937 152.125 176.431 1.00 45.62 880 ALA A O 1
ATOM 5297 N N . LEU A 1 881 ? 165.346 151.920 177.998 1.00 45.83 881 LEU A N 1
ATOM 5298 C CA . LEU A 1 881 ? 164.338 151.513 177.031 1.00 45.83 881 LEU A CA 1
ATOM 5299 C C . LEU A 1 881 ? 163.776 152.699 176.267 1.00 45.83 881 LEU A C 1
ATOM 5300 O O . LEU A 1 881 ? 163.420 152.564 175.095 1.00 45.83 881 LEU A O 1
ATOM 5305 N N . LYS A 1 882 ? 163.689 153.861 176.912 1.00 50.19 882 LYS A N 1
ATOM 5306 C CA . LYS A 1 882 ? 163.266 155.075 176.231 1.00 50.19 882 LYS A CA 1
ATOM 5307 C C . LYS A 1 882 ? 164.376 155.659 175.370 1.00 50.19 882 LYS A C 1
ATOM 5308 O O . LYS A 1 882 ? 164.096 156.251 174.324 1.00 50.19 882 LYS A O 1
ATOM 5314 N N . ALA A 1 883 ? 165.631 155.499 175.781 1.00 47.03 883 ALA A N 1
ATOM 5315 C CA . ALA A 1 883 ? 166.741 156.095 175.053 1.00 47.03 883 ALA A CA 1
ATOM 5316 C C . ALA A 1 883 ? 167.180 155.251 173.869 1.00 47.03 883 ALA A C 1
ATOM 5317 O O . ALA A 1 883 ? 167.787 155.781 172.934 1.00 47.03 883 ALA A O 1
ATOM 5319 N N . ALA A 1 884 ? 166.893 153.955 173.882 1.00 47.25 884 ALA A N 1
ATOM 5320 C CA . ALA A 1 884 ? 167.346 153.078 172.816 1.00 47.25 884 ALA A CA 1
ATOM 5321 C C . ALA A 1 884 ? 166.548 153.312 171.543 1.00 47.25 884 ALA A C 1
ATOM 5322 O O . ALA A 1 884 ? 165.406 153.776 171.574 1.00 47.25 884 ALA A O 1
ATOM 5324 N N . ASP A 1 885 ? 167.167 152.990 170.408 1.00 48.37 885 ASP A N 1
ATOM 5325 C CA . ASP A 1 885 ? 166.460 153.045 169.134 1.00 48.37 885 ASP A CA 1
ATOM 5326 C C . ASP A 1 885 ? 165.297 152.066 169.120 1.00 48.37 885 ASP A C 1
ATOM 5327 O O . ASP A 1 885 ? 164.173 152.422 168.757 1.00 48.37 885 ASP A O 1
ATOM 5332 N N . VAL A 1 886 ? 165.545 150.826 169.523 1.00 46.18 886 VAL A N 1
ATOM 5333 C CA . VAL A 1 886 ? 164.514 149.805 169.648 1.00 46.18 886 VAL A CA 1
ATOM 5334 C C . VAL A 1 886 ? 164.559 149.308 171.082 1.00 46.18 886 VAL A C 1
ATOM 5335 O O . VAL A 1 886 ? 165.421 148.508 171.445 1.00 46.18 886 VAL A O 1
ATOM 5339 N N . GLY A 1 887 ? 163.628 149.770 171.912 1.00 46.00 887 GLY A N 1
ATOM 5340 C CA . GLY A 1 887 ? 163.510 149.273 173.260 1.00 46.00 887 GLY A CA 1
ATOM 5341 C C . GLY A 1 887 ? 162.338 148.328 173.407 1.00 46.00 887 GLY A C 1
ATOM 5342 O O . GLY A 1 887 ? 161.202 148.711 173.164 1.00 46.00 887 GLY A O 1
ATOM 5343 N N . ILE A 1 888 ? 162.615 147.090 173.801 1.00 44.69 888 ILE A N 1
ATOM 5344 C CA . ILE A 1 888 ? 161.588 146.069 173.983 1.00 44.69 888 ILE A CA 1
ATOM 5345 C C . ILE A 1 888 ? 161.421 145.821 175.472 1.00 44.69 888 ILE A C 1
ATOM 5346 O O . ILE A 1 888 ? 162.401 145.601 176.185 1.00 44.69 888 ILE A O 1
ATOM 5351 N N . SER A 1 889 ? 160.182 145.857 175.937 1.00 48.14 889 SER A N 1
ATOM 5352 C CA . SER A 1 889 ? 159.854 145.662 177.340 1.00 48.14 889 SER A CA 1
ATOM 5353 C C . SER A 1 889 ? 159.294 144.263 177.536 1.00 48.14 889 SER A C 1
ATOM 5354 O O . SER A 1 889 ? 158.315 143.888 176.889 1.00 48.14 889 SER A O 1
ATOM 5357 N N . LEU A 1 890 ? 159.916 143.494 178.421 1.00 47.69 890 LEU A N 1
ATOM 5358 C CA . LEU A 1 890 ? 159.400 142.191 178.801 1.00 47.69 890 LEU A CA 1
ATOM 5359 C C . LEU A 1 890 ? 158.392 142.268 179.933 1.00 47.69 890 LEU A C 1
ATOM 5360 O O . LEU A 1 890 ? 157.782 141.252 180.270 1.00 47.69 890 LEU A O 1
ATOM 5365 N N . SER A 1 891 ? 158.202 143.438 180.521 1.00 53.33 891 SER A N 1
ATOM 5366 C CA . SER A 1 891 ? 157.256 143.642 181.605 1.00 53.33 891 SER A CA 1
ATOM 5367 C C . SER A 1 891 ? 155.986 144.306 181.097 1.00 53.33 891 SER A C 1
ATOM 5368 O O . SER A 1 891 ? 156.012 145.103 180.160 1.00 53.33 891 SER A O 1
ATOM 5371 N N . GLN A 1 892 ? 154.868 143.971 181.734 1.00 59.20 892 GLN A N 1
ATOM 5372 C CA . GLN A 1 892 ? 153.597 144.629 181.477 1.00 59.20 892 GLN A CA 1
ATOM 5373 C C . GLN A 1 892 ? 153.327 145.782 182.432 1.00 59.20 892 GLN A C 1
ATOM 5374 O O . GLN A 1 892 ? 152.252 146.382 182.363 1.00 59.20 892 GLN A O 1
ATOM 5380 N N . ALA A 1 893 ? 154.268 146.107 183.315 1.00 61.09 893 ALA A N 1
ATOM 5381 C CA . ALA A 1 893 ? 154.052 147.107 184.349 1.00 61.09 893 ALA A CA 1
ATOM 5382 C C . ALA A 1 893 ? 155.259 148.024 184.443 1.00 61.09 893 ALA A C 1
ATOM 5383 O O . ALA A 1 893 ? 156.383 147.553 184.640 1.00 61.09 893 ALA A O 1
ATOM 5385 N N . GLU A 1 894 ? 155.026 149.323 184.267 1.00 63.37 894 GLU A N 1
ATOM 5386 C CA . GLU A 1 894 ? 155.957 150.382 184.636 1.00 63.37 894 GLU A CA 1
ATOM 5387 C C . GLU A 1 894 ? 157.149 150.446 183.686 1.00 63.37 894 GLU A C 1
ATOM 5388 O O . GLU A 1 894 ? 157.945 151.385 183.740 1.00 63.37 894 GLU A O 1
ATOM 5394 N N . ALA A 1 895 ? 157.254 149.480 182.786 1.00 58.38 895 ALA A N 1
ATOM 5395 C CA . ALA A 1 895 ? 158.227 149.513 181.705 1.00 58.38 895 ALA A CA 1
ATOM 5396 C C . ALA A 1 895 ? 157.577 149.515 180.336 1.00 58.38 895 ALA A C 1
ATOM 5397 O O . ALA A 1 895 ? 158.194 149.983 179.378 1.00 58.38 895 ALA A O 1
ATOM 5399 N N . SER A 1 896 ? 156.350 149.008 180.222 1.00 56.99 896 SER A N 1
ATOM 5400 C CA . SER A 1 896 ? 155.576 149.123 179.001 1.00 56.99 896 SER A CA 1
ATOM 5401 C C . SER A 1 896 ? 155.273 150.549 178.612 1.00 56.99 896 SER A C 1
ATOM 5402 O O . SER A 1 896 ? 155.035 150.829 177.434 1.00 56.99 896 SER A O 1
ATOM 5405 N N . VAL A 1 897 ? 155.266 151.462 179.581 1.00 58.70 897 VAL A N 1
ATOM 5406 C CA . VAL A 1 897 ? 154.868 152.840 179.319 1.00 58.70 897 VAL A CA 1
ATOM 5407 C C . VAL A 1 897 ? 155.884 153.533 178.422 1.00 58.70 897 VAL A C 1
ATOM 5408 O O . VAL A 1 897 ? 155.524 154.199 177.446 1.00 58.70 897 VAL A O 1
ATOM 5412 N N . VAL A 1 898 ? 157.172 153.391 178.742 1.00 54.99 898 VAL A N 1
ATOM 5413 C CA . VAL A 1 898 ? 158.224 154.110 178.035 1.00 54.99 898 VAL A CA 1
ATOM 5414 C C . VAL A 1 898 ? 158.803 153.314 176.878 1.00 54.99 898 VAL A C 1
ATOM 5415 O O . VAL A 1 898 ? 159.649 153.838 176.143 1.00 54.99 898 VAL A O 1
ATOM 5419 N N . SER A 1 899 ? 158.375 152.074 176.685 1.00 52.82 899 SER A N 1
ATOM 5420 C CA . SER A 1 899 ? 159.057 151.336 175.635 1.00 52.82 899 SER A CA 1
ATOM 5421 C C . SER A 1 899 ? 158.253 151.354 174.344 1.00 52.82 899 SER A C 1
ATOM 5422 O O . SER A 1 899 ? 157.023 151.264 174.378 1.00 52.82 899 SER A O 1
ATOM 5425 N N . PRO A 1 900 ? 158.934 151.476 173.202 1.00 49.27 900 PRO A N 1
ATOM 5426 C CA . PRO A 1 900 ? 158.224 151.368 171.921 1.00 49.27 900 PRO A CA 1
ATOM 5427 C C . PRO A 1 900 ? 157.579 150.013 171.710 1.00 49.27 900 PRO A C 1
ATOM 5428 O O . PRO A 1 900 ? 156.481 149.933 171.153 1.00 49.27 900 PRO A O 1
ATOM 5432 N N . PHE A 1 901 ? 158.239 148.941 172.134 1.00 47.88 901 PHE A N 1
ATOM 5433 C CA . PHE A 1 901 ? 157.753 147.584 171.961 1.00 47.88 901 PHE A CA 1
ATOM 5434 C C . PHE A 1 901 ? 157.558 146.922 173.314 1.00 47.88 901 PHE A C 1
ATOM 5435 O O . PHE A 1 901 ? 158.366 147.103 174.224 1.00 47.88 901 PHE A O 1
ATOM 5443 N N . THR A 1 902 ? 156.483 146.156 173.437 1.00 48.42 902 THR A N 1
ATOM 5444 C CA . THR A 1 902 ? 156.223 145.330 174.602 1.00 48.42 902 THR A CA 1
ATOM 5445 C C . THR A 1 902 ? 155.880 143.928 174.134 1.00 48.42 902 THR A C 1
ATOM 5446 O O . THR A 1 902 ? 155.164 143.756 173.149 1.00 48.42 902 THR A O 1
ATOM 5450 N N . SER A 1 903 ? 156.395 142.928 174.834 1.00 50.39 903 SER A N 1
ATOM 5451 C CA . SER A 1 903 ? 156.187 141.538 174.472 1.00 50.39 903 SER A CA 1
ATOM 5452 C C . SER A 1 903 ? 155.449 140.816 175.587 1.00 50.39 903 SER A C 1
ATOM 5453 O O . SER A 1 903 ? 155.690 141.072 176.768 1.00 50.39 903 SER A O 1
ATOM 5456 N N . SER A 1 904 ? 154.536 139.922 175.207 1.00 52.33 904 SER A N 1
ATOM 5457 C CA . SER A 1 904 ? 153.806 139.124 176.180 1.00 52.33 904 SER A CA 1
ATOM 5458 C C . SER A 1 904 ? 154.607 137.933 176.680 1.00 52.33 904 SER A C 1
ATOM 5459 O O . SER A 1 904 ? 154.308 137.417 177.759 1.00 52.33 904 SER A O 1
ATOM 5462 N N . MET A 1 905 ? 155.601 137.480 175.924 1.00 54.64 905 MET A N 1
ATOM 5463 C CA . MET A 1 905 ? 156.478 136.413 176.369 1.00 54.64 905 MET A CA 1
ATOM 5464 C C . MET A 1 905 ? 157.605 136.996 177.213 1.00 54.64 905 MET A C 1
ATOM 5465 O O . MET A 1 905 ? 158.106 138.089 176.937 1.00 54.64 905 MET A O 1
ATOM 5470 N N . ALA A 1 906 ? 157.982 136.276 178.261 1.00 51.49 906 ALA A N 1
ATOM 5471 C CA . ALA A 1 906 ? 159.042 136.733 179.146 1.00 51.49 906 ALA A CA 1
ATOM 5472 C C . ALA A 1 906 ? 160.430 136.387 178.630 1.00 51.49 906 ALA A C 1
ATOM 5473 O O . ALA A 1 906 ? 161.414 136.665 179.319 1.00 51.49 906 ALA A O 1
ATOM 5475 N N . SER A 1 907 ? 160.537 135.799 177.449 1.00 47.17 907 SER A N 1
ATOM 5476 C CA . SER A 1 907 ? 161.821 135.465 176.868 1.00 47.17 907 SER A CA 1
ATOM 5477 C C . SER A 1 907 ? 162.320 136.595 175.976 1.00 47.17 907 SER A C 1
ATOM 5478 O O . SER A 1 907 ? 161.607 137.548 175.673 1.00 47.17 907 SER A O 1
ATOM 5481 N N . ILE A 1 908 ? 163.570 136.469 175.543 1.00 42.90 908 ILE A N 1
ATOM 5482 C CA . ILE A 1 908 ? 164.174 137.422 174.624 1.00 42.90 908 ILE A CA 1
ATOM 5483 C C . ILE A 1 908 ? 164.007 136.970 173.177 1.00 42.90 908 ILE A C 1
ATOM 5484 O O . ILE A 1 908 ? 164.667 137.497 172.285 1.00 42.90 908 ILE A O 1
ATOM 5489 N N . GLU A 1 909 ? 163.130 135.998 172.929 1.00 46.02 909 GLU A N 1
ATOM 5490 C CA . GLU A 1 909 ? 162.813 135.592 171.566 1.00 46.02 909 GLU A CA 1
ATOM 5491 C C . GLU A 1 909 ? 162.154 136.707 170.773 1.00 46.02 909 GLU A C 1
ATOM 5492 O O . GLU A 1 909 ? 162.083 136.622 169.546 1.00 46.02 909 GLU A O 1
ATOM 5498 N N . CYS A 1 910 ? 161.662 137.744 171.448 1.00 45.77 910 CYS A N 1
ATOM 5499 C CA . CYS A 1 910 ? 161.080 138.888 170.766 1.00 45.77 910 CYS A CA 1
ATOM 5500 C C . CYS A 1 910 ? 162.121 139.674 169.988 1.00 45.77 910 CYS A C 1
ATOM 5501 O O . CYS A 1 910 ? 161.782 140.338 169.007 1.00 45.77 910 CYS A O 1
ATOM 5504 N N . VAL A 1 911 ? 163.381 139.629 170.409 1.00 43.43 911 VAL A N 1
ATOM 5505 C CA . VAL A 1 911 ? 164.417 140.428 169.759 1.00 43.43 911 VAL A CA 1
ATOM 5506 C C . VAL A 1 911 ? 164.668 139.962 168.327 1.00 43.43 911 VAL A C 1
ATOM 5507 O O . VAL A 1 911 ? 164.693 140.812 167.426 1.00 43.43 911 VAL A O 1
ATOM 5511 N N . PRO A 1 912 ? 164.850 138.667 168.040 1.00 43.04 912 PRO A N 1
ATOM 5512 C CA . PRO A 1 912 ? 164.954 138.262 166.632 1.00 43.04 912 PRO A CA 1
ATOM 5513 C C . PRO A 1 912 ? 163.683 138.498 165.841 1.00 43.04 912 PRO A C 1
ATOM 5514 O O . PRO A 1 912 ? 163.762 138.802 164.651 1.00 43.04 912 PRO A O 1
ATOM 5518 N N . MET A 1 913 ? 162.512 138.393 166.469 1.00 46.34 913 MET A N 1
ATOM 5519 C CA . MET A 1 913 ? 161.267 138.690 165.779 1.00 46.34 913 MET A CA 1
ATOM 5520 C C . MET A 1 913 ? 161.219 140.153 165.359 1.00 46.34 913 MET A C 1
ATOM 5521 O O . MET A 1 913 ? 160.876 140.474 164.217 1.00 46.34 913 MET A O 1
ATOM 5526 N N . VAL A 1 914 ? 161.552 141.057 166.277 1.00 43.62 914 VAL A N 1
ATOM 5527 C CA . VAL A 1 914 ? 161.536 142.479 165.969 1.00 43.62 914 VAL A CA 1
ATOM 5528 C C . VAL A 1 914 ? 162.606 142.818 164.945 1.00 43.62 914 VAL A C 1
ATOM 5529 O O . VAL A 1 914 ? 162.393 143.654 164.067 1.00 43.62 914 VAL A O 1
ATOM 5533 N N . ILE A 1 915 ? 163.762 142.162 165.016 1.00 44.30 915 ILE A N 1
ATOM 5534 C CA . ILE A 1 915 ? 164.820 142.426 164.050 1.00 44.30 915 ILE A CA 1
ATOM 5535 C C . ILE A 1 915 ? 164.410 141.954 162.660 1.00 44.30 915 ILE A C 1
ATOM 5536 O O . ILE A 1 915 ? 164.654 142.641 161.664 1.00 44.30 915 ILE A O 1
ATOM 5541 N N . ARG A 1 916 ? 163.759 140.794 162.566 1.00 45.59 916 ARG A N 1
ATOM 5542 C CA . ARG A 1 916 ? 163.285 140.304 161.279 1.00 45.59 916 ARG A CA 1
ATOM 5543 C C . ARG A 1 916 ? 162.219 141.223 160.702 1.00 45.59 916 ARG A C 1
ATOM 5544 O O . ARG A 1 916 ? 162.272 141.591 159.523 1.00 45.59 916 ARG A O 1
ATOM 5552 N N . GLU A 1 917 ? 161.236 141.602 161.520 1.00 45.84 917 GLU A N 1
ATOM 5553 C CA . GLU A 1 917 ? 160.192 142.496 161.044 1.00 45.84 917 GLU A CA 1
ATOM 5554 C C . GLU A 1 917 ? 160.758 143.849 160.654 1.00 45.84 917 GLU A C 1
ATOM 5555 O O . GLU A 1 917 ? 160.296 144.461 159.692 1.00 45.84 917 GLU A O 1
ATOM 5561 N N . GLY A 1 918 ? 161.778 144.322 161.366 1.00 46.26 918 GLY A N 1
ATOM 5562 C CA . GLY A 1 918 ? 162.363 145.607 161.042 1.00 46.26 918 GLY A CA 1
ATOM 5563 C C . GLY A 1 918 ? 163.182 145.574 159.774 1.00 46.26 918 GLY A C 1
ATOM 5564 O O . GLY A 1 918 ? 163.172 146.528 159.001 1.00 46.26 918 GLY A O 1
ATOM 5565 N N . ARG A 1 919 ? 163.904 144.482 159.540 1.00 45.44 919 ARG A N 1
ATOM 5566 C CA . ARG A 1 919 ? 164.619 144.335 158.279 1.00 45.44 919 ARG A CA 1
ATOM 5567 C C . ARG A 1 919 ? 163.646 144.251 157.115 1.00 45.44 919 ARG A C 1
ATOM 5568 O O . ARG A 1 919 ? 163.856 144.882 156.074 1.00 45.44 919 ARG A O 1
ATOM 5576 N N . CYS A 1 920 ? 162.553 143.502 157.285 1.00 45.44 920 CYS A N 1
ATOM 5577 C CA . CYS A 1 920 ? 161.531 143.440 156.249 1.00 45.44 920 CYS A CA 1
ATOM 5578 C C . CYS A 1 920 ? 160.909 144.805 156.002 1.00 45.44 920 CYS A C 1
ATOM 5579 O O . CYS A 1 920 ? 160.691 145.192 154.853 1.00 45.44 920 CYS A O 1
ATOM 5582 N N . SER A 1 921 ? 160.614 145.552 157.064 1.00 46.72 921 SER A N 1
ATOM 5583 C CA . SER A 1 921 ? 159.987 146.855 156.910 1.00 46.72 921 SER A CA 1
ATOM 5584 C C . SER A 1 921 ? 160.934 147.873 156.301 1.00 46.72 921 SER A C 1
ATOM 5585 O O . SER A 1 921 ? 160.498 148.726 155.534 1.00 46.72 921 SER A O 1
ATOM 5588 N N . LEU A 1 922 ? 162.225 147.803 156.614 1.00 47.27 922 LEU A N 1
ATOM 5589 C CA . LEU A 1 922 ? 163.181 148.716 156.007 1.00 47.27 922 LEU A CA 1
ATOM 5590 C C . LEU A 1 922 ? 163.365 148.412 154.526 1.00 47.27 922 LEU A C 1
ATOM 5591 O O . LEU A 1 922 ? 163.413 149.329 153.701 1.00 47.27 922 LEU A O 1
ATOM 5596 N N . ASP A 1 923 ? 163.448 147.130 154.166 1.00 47.79 923 ASP A N 1
ATOM 5597 C CA . ASP A 1 923 ? 163.478 146.755 152.757 1.00 47.79 923 ASP A CA 1
ATOM 5598 C C . ASP A 1 923 ? 162.219 147.226 152.036 1.00 47.79 923 ASP A C 1
ATOM 5599 O O . ASP A 1 923 ? 162.288 147.818 150.952 1.00 47.79 923 ASP A O 1
ATOM 5604 N N . THR A 1 924 ? 161.053 146.977 152.632 1.00 46.43 924 THR A N 1
ATOM 5605 C CA . THR A 1 924 ? 159.792 147.365 152.021 1.00 46.43 924 THR A CA 1
ATOM 5606 C C . THR A 1 924 ? 159.661 148.875 151.915 1.00 46.43 924 THR A C 1
ATOM 5607 O O . THR A 1 924 ? 159.090 149.379 150.950 1.00 46.43 924 THR A O 1
ATOM 5611 N N . SER A 1 925 ? 160.190 149.615 152.884 1.00 48.86 925 SER A N 1
ATOM 5612 C CA . SER A 1 925 ? 160.121 151.066 152.829 1.00 48.86 925 SER A CA 1
ATOM 5613 C C . SER A 1 925 ? 161.049 151.612 151.760 1.00 48.86 925 SER A C 1
ATOM 5614 O O . SER A 1 925 ? 160.717 152.589 151.089 1.00 48.86 925 SER A O 1
ATOM 5617 N N . PHE A 1 926 ? 162.214 150.994 151.578 1.00 51.24 926 PHE A N 1
ATOM 5618 C CA . PHE A 1 926 ? 163.055 151.337 150.440 1.00 51.24 926 PHE A CA 1
ATOM 5619 C C . PHE A 1 926 ? 162.318 151.111 149.132 1.00 51.24 926 PHE A C 1
ATOM 5620 O O . PHE A 1 926 ? 162.354 151.959 148.236 1.00 51.24 926 PHE A O 1
ATOM 5628 N N . SER A 1 927 ? 161.631 149.976 149.008 1.00 46.96 927 SER A N 1
ATOM 5629 C CA . SER A 1 927 ? 160.888 149.686 147.787 1.00 46.96 927 SER A CA 1
ATOM 5630 C C . SER A 1 927 ? 159.770 150.695 147.559 1.00 46.96 927 SER A C 1
ATOM 5631 O O . SER A 1 927 ? 159.577 151.176 146.440 1.00 46.96 927 SER A O 1
ATOM 5634 N N . VAL A 1 928 ? 159.024 151.031 148.608 1.00 46.76 928 VAL A N 1
ATOM 5635 C CA . VAL A 1 928 ? 157.902 151.949 148.470 1.00 46.76 928 VAL A CA 1
ATOM 5636 C C . VAL A 1 928 ? 158.395 153.355 148.164 1.00 46.76 928 VAL A C 1
ATOM 5637 O O . VAL A 1 928 ? 157.789 154.071 147.365 1.00 46.76 928 VAL A O 1
ATOM 5641 N N . PHE A 1 929 ? 159.497 153.777 148.785 1.00 49.82 929 PHE A N 1
ATOM 5642 C CA . PHE A 1 929 ? 160.064 155.081 148.471 1.00 49.82 929 PHE A CA 1
ATOM 5643 C C . PHE A 1 929 ? 160.540 155.139 147.030 1.00 49.82 929 PHE A C 1
ATOM 5644 O O . PHE A 1 929 ? 160.316 156.134 146.339 1.00 49.82 929 PHE A O 1
ATOM 5652 N N . LYS A 1 930 ? 161.232 154.096 146.567 1.00 48.38 930 LYS A N 1
ATOM 5653 C CA . LYS A 1 930 ? 161.671 154.073 145.180 1.00 48.38 930 LYS A CA 1
ATOM 5654 C C . LYS A 1 930 ? 160.485 154.116 144.234 1.00 48.38 930 LYS A C 1
ATOM 5655 O O . LYS A 1 930 ? 160.523 154.808 143.214 1.00 48.38 930 LYS A O 1
ATOM 5661 N N . TYR A 1 931 ? 159.409 153.402 144.562 1.00 45.35 931 TYR A N 1
ATOM 5662 C CA . TYR A 1 931 ? 158.242 153.434 143.696 1.00 45.35 931 TYR A CA 1
ATOM 5663 C C . TYR A 1 931 ? 157.594 154.808 143.686 1.00 45.35 931 TYR A C 1
ATOM 5664 O O . TYR A 1 931 ? 157.200 155.293 142.630 1.00 45.35 931 TYR A O 1
ATOM 5673 N N . MET A 1 932 ? 157.454 155.445 144.844 1.00 45.17 932 MET A N 1
ATOM 5674 C CA . MET A 1 932 ? 156.821 156.756 144.882 1.00 45.17 932 MET A CA 1
ATOM 5675 C C . MET A 1 932 ? 157.674 157.804 144.188 1.00 45.17 932 MET A C 1
ATOM 5676 O O . MET A 1 932 ? 157.144 158.705 143.537 1.00 45.17 932 MET A O 1
ATOM 5681 N N . ALA A 1 933 ? 158.996 157.689 144.287 1.00 43.78 933 ALA A N 1
ATOM 5682 C CA . ALA A 1 933 ? 159.879 158.597 143.571 1.00 43.78 933 ALA A CA 1
ATOM 5683 C C . ALA A 1 933 ? 159.760 158.403 142.067 1.00 43.78 933 ALA A C 1
ATOM 5684 O O . ALA A 1 933 ? 159.611 159.373 141.319 1.00 43.78 933 ALA A O 1
ATOM 5686 N N . LEU A 1 934 ? 159.775 157.151 141.638 1.00 44.13 934 LEU A N 1
ATOM 5687 C CA . LEU A 1 934 ? 159.637 156.845 140.231 1.00 44.13 934 LEU A CA 1
ATOM 5688 C C . LEU A 1 934 ? 158.262 157.280 139.769 1.00 44.13 934 LEU A C 1
ATOM 5689 O O . LEU A 1 934 ? 158.115 157.820 138.692 1.00 44.13 934 LEU A O 1
ATOM 5694 N N . TYR A 1 935 ? 157.254 157.056 140.599 1.00 43.75 935 TYR A N 1
ATOM 5695 C CA . TYR A 1 935 ? 155.895 157.445 140.255 1.00 43.75 935 TYR A CA 1
ATOM 5696 C C . TYR A 1 935 ? 155.793 158.955 140.091 1.00 43.75 935 TYR A C 1
ATOM 5697 O O . TYR A 1 935 ? 155.139 159.444 139.182 1.00 43.75 935 TYR A O 1
ATOM 5706 N N . SER A 1 936 ? 156.437 159.691 140.986 1.00 45.55 936 SER A N 1
ATOM 5707 C CA . SER A 1 936 ? 156.447 161.144 140.928 1.00 45.55 936 SER A CA 1
ATOM 5708 C C . SER A 1 936 ? 157.163 161.672 139.695 1.00 45.55 936 SER A C 1
ATOM 5709 O O . SER A 1 936 ? 156.730 162.641 139.087 1.00 45.55 936 SER A O 1
ATOM 5712 N N . LEU A 1 937 ? 158.274 161.040 139.344 1.00 42.56 937 LEU A N 1
ATOM 5713 C CA . LEU A 1 937 ? 159.055 161.454 138.191 1.00 42.56 937 LEU A CA 1
ATOM 5714 C C . LEU A 1 937 ? 158.351 161.101 136.895 1.00 42.56 937 LEU A C 1
ATOM 5715 O O . LEU A 1 937 ? 158.355 161.879 135.955 1.00 42.56 937 LEU A O 1
ATOM 5720 N N . THR A 1 938 ? 157.758 159.917 136.836 1.00 42.05 938 THR A N 1
ATOM 5721 C CA . THR A 1 938 ? 157.018 159.517 135.646 1.00 42.05 938 THR A CA 1
ATOM 5722 C C . THR A 1 938 ? 155.895 160.497 135.354 1.00 42.05 938 THR A C 1
ATOM 5723 O O . THR A 1 938 ? 155.717 160.937 134.214 1.00 42.05 938 THR A O 1
ATOM 5727 N N . GLN A 1 939 ? 155.125 160.853 136.380 1.00 43.70 939 GLN A N 1
ATOM 5728 C CA . GLN A 1 939 ? 154.057 161.823 136.200 1.00 43.70 939 GLN A CA 1
ATOM 5729 C C . GLN A 1 939 ? 154.613 163.195 135.848 1.00 43.70 939 GLN A C 1
ATOM 5730 O O . GLN A 1 939 ? 154.012 163.926 135.060 1.00 43.70 939 GLN A O 1
ATOM 5736 N N . PHE A 1 940 ? 155.766 163.550 136.409 1.00 44.41 940 PHE A N 1
ATOM 5737 C CA . PHE A 1 940 ? 156.435 164.799 136.076 1.00 44.41 940 PHE A CA 1
ATOM 5738 C C . PHE A 1 940 ? 156.805 164.848 134.601 1.00 44.41 940 PHE A C 1
ATOM 5739 O O . PHE A 1 940 ? 156.540 165.839 133.919 1.00 44.41 940 PHE A O 1
ATOM 5747 N N . ILE A 1 941 ? 157.424 163.783 134.097 1.00 41.61 941 ILE A N 1
ATOM 5748 C CA . ILE A 1 941 ? 157.805 163.714 132.691 1.00 41.61 941 ILE A CA 1
ATOM 5749 C C . ILE A 1 941 ? 156.574 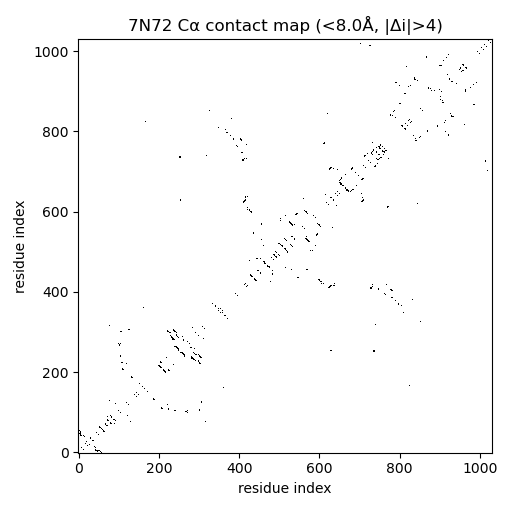163.771 131.800 1.00 41.61 941 ILE A C 1
ATOM 5750 O O . ILE A 1 941 ? 156.553 164.481 130.790 1.00 41.61 941 ILE A O 1
ATOM 5755 N N . SER A 1 942 ? 155.529 163.026 132.159 1.00 41.75 942 SER A N 1
ATOM 5756 C CA . SER A 1 942 ? 154.290 163.043 131.396 1.00 41.75 942 SER A CA 1
ATOM 5757 C C . SER A 1 942 ? 153.699 164.442 131.312 1.00 41.75 942 SER A C 1
ATOM 5758 O O . SER A 1 942 ? 153.362 164.929 130.228 1.00 41.75 942 SER A O 1
ATOM 5761 N N . VAL A 1 943 ? 153.585 165.115 132.456 1.00 40.60 943 VAL A N 1
ATOM 5762 C CA . VAL A 1 943 ? 152.966 166.429 132.498 1.00 40.60 943 VAL A CA 1
ATOM 5763 C C . VAL A 1 943 ? 153.840 167.470 131.816 1.00 40.60 943 VAL A C 1
ATOM 5764 O O . VAL A 1 943 ? 153.324 168.408 131.217 1.00 40.60 943 VAL A O 1
ATOM 5768 N N . LEU A 1 944 ? 155.161 167.316 131.849 1.00 41.34 944 LEU A N 1
ATOM 5769 C CA . LEU A 1 944 ? 156.031 168.240 131.129 1.00 41.34 944 LEU A CA 1
ATOM 5770 C C . LEU A 1 944 ? 155.885 168.076 129.626 1.00 41.34 944 LEU A C 1
ATOM 5771 O O . LEU A 1 944 ? 155.768 169.065 128.892 1.00 41.34 944 LEU A O 1
ATOM 5776 N N . ILE A 1 945 ? 155.910 166.832 129.146 1.00 40.65 945 ILE A N 1
ATOM 5777 C CA . ILE A 1 945 ? 155.709 166.568 127.726 1.00 40.65 945 ILE A CA 1
ATOM 5778 C C . ILE A 1 945 ? 154.379 167.135 127.265 1.00 40.65 945 ILE A C 1
ATOM 5779 O O . ILE A 1 945 ? 154.274 167.700 126.173 1.00 40.65 945 ILE A O 1
ATOM 5784 N N . LEU A 1 946 ? 153.346 167.013 128.092 1.00 39.63 946 LEU A N 1
ATOM 5785 C CA . LEU A 1 946 ? 152.034 167.500 127.686 1.00 39.63 946 LEU A CA 1
ATOM 5786 C C . LEU A 1 946 ? 151.930 169.015 127.783 1.00 39.63 946 LEU A C 1
ATOM 5787 O O . LEU A 1 946 ? 151.301 169.642 126.929 1.00 39.63 946 LEU A O 1
ATOM 5792 N N . TYR A 1 947 ? 152.532 169.621 128.809 1.00 42.08 947 TYR A N 1
ATOM 5793 C CA . TYR A 1 947 ? 152.546 171.073 128.938 1.00 42.08 947 TYR A CA 1
ATOM 5794 C C . TYR A 1 947 ? 153.241 171.723 127.756 1.00 42.08 947 TYR A C 1
ATOM 5795 O O . TYR A 1 947 ? 152.841 172.801 127.309 1.00 42.08 947 TYR A O 1
ATOM 5804 N N . THR A 1 948 ? 154.305 171.093 127.254 1.00 43.90 948 THR A N 1
ATOM 5805 C CA . THR A 1 948 ? 155.064 171.679 126.157 1.00 43.90 948 THR A CA 1
ATOM 5806 C C . THR A 1 948 ? 154.192 171.929 124.935 1.00 43.90 948 THR A C 1
ATOM 5807 O O . THR A 1 948 ? 154.434 172.879 124.185 1.00 43.90 948 THR A O 1
ATOM 5811 N N . ILE A 1 949 ? 153.165 171.112 124.727 1.00 44.35 949 ILE A N 1
ATOM 5812 C CA . ILE A 1 949 ? 152.297 171.222 123.564 1.00 44.35 949 ILE A CA 1
ATOM 5813 C C . ILE A 1 949 ? 150.940 171.828 123.916 1.00 44.35 949 ILE A C 1
ATOM 5814 O O . ILE A 1 949 ? 150.006 171.735 123.128 1.00 44.35 949 ILE A O 1
ATOM 5819 N N . ASN A 1 950 ? 150.818 172.440 125.089 1.00 46.69 950 ASN A N 1
ATOM 5820 C CA . ASN A 1 950 ? 149.602 173.131 125.526 1.00 46.69 950 ASN A CA 1
ATOM 5821 C C . ASN A 1 950 ? 148.448 172.153 125.747 1.00 46.69 950 ASN A C 1
ATOM 5822 O O . ASN A 1 950 ? 147.324 172.372 125.299 1.00 46.69 950 ASN A O 1
ATOM 5827 N N . THR A 1 951 ? 148.735 171.062 126.444 1.00 41.54 951 THR A N 1
ATOM 5828 C CA . THR A 1 951 ? 147.706 170.161 126.928 1.00 41.54 951 THR A CA 1
ATOM 5829 C C . THR A 1 951 ? 148.142 169.626 128.281 1.00 41.54 951 THR A C 1
ATOM 5830 O O . THR A 1 951 ? 149.211 169.960 128.784 1.00 41.54 951 THR A O 1
ATOM 5834 N N . ASN A 1 952 ? 147.298 168.805 128.886 1.00 40.20 952 ASN A N 1
ATOM 5835 C CA . ASN A 1 952 ? 147.588 168.213 130.177 1.00 40.20 952 ASN A CA 1
ATOM 5836 C C . ASN A 1 952 ? 147.111 166.772 130.138 1.00 40.20 952 ASN A C 1
ATOM 5837 O O . ASN A 1 952 ? 146.805 166.228 129.078 1.00 40.20 952 ASN A O 1
ATOM 5842 N N . LEU A 1 953 ? 147.063 166.144 131.305 1.00 41.92 953 LEU A N 1
ATOM 5843 C CA . LEU A 1 953 ? 146.730 164.735 131.377 1.00 41.92 953 LEU A CA 1
ATOM 5844 C C . LEU A 1 953 ? 145.223 164.534 131.446 1.00 41.92 953 LEU A C 1
ATOM 5845 O O . LEU A 1 953 ? 144.653 163.795 130.637 1.00 41.92 953 LEU A O 1
ATOM 5850 N N . GLY A 1 954 ? 144.552 165.196 132.369 1.00 43.01 954 GLY A N 1
ATOM 5851 C CA . GLY A 1 954 ? 143.119 164.983 132.493 1.00 43.01 954 GLY A CA 1
ATOM 5852 C C . GLY A 1 954 ? 142.780 164.632 133.922 1.00 43.01 954 GLY A C 1
ATOM 5853 O O . GLY A 1 954 ? 143.435 163.795 134.543 1.00 43.01 954 GLY A O 1
ATOM 5854 N N . ASP A 1 955 ? 141.750 165.286 134.461 1.00 47.66 955 ASP A N 1
ATOM 5855 C CA . ASP A 1 955 ? 141.396 165.098 135.874 1.00 47.66 955 ASP A CA 1
ATOM 5856 C C . ASP A 1 955 ? 141.089 163.645 136.179 1.00 47.66 955 ASP A C 1
ATOM 5857 O O . ASP A 1 955 ? 141.469 163.145 137.239 1.00 47.66 955 ASP A O 1
ATOM 5862 N N . LEU A 1 956 ? 140.411 162.941 135.277 1.00 46.73 956 LEU A N 1
ATOM 5863 C CA . LEU A 1 956 ? 140.105 161.543 135.550 1.00 46.73 956 LEU A CA 1
ATOM 5864 C C . LEU A 1 956 ? 141.289 160.629 135.281 1.00 46.73 956 LEU A C 1
ATOM 5865 O O . LEU A 1 956 ? 141.446 159.622 135.965 1.00 46.73 956 LEU A O 1
ATOM 5870 N N . GLN A 1 957 ? 142.140 160.960 134.312 1.00 42.07 957 GLN A N 1
ATOM 5871 C CA . GLN A 1 957 ? 143.380 160.215 134.146 1.00 42.07 957 GLN A CA 1
ATOM 5872 C C . GLN A 1 957 ? 144.319 160.453 135.318 1.00 42.07 957 GLN A C 1
ATOM 5873 O O . GLN A 1 957 ? 144.920 159.509 135.845 1.00 42.07 957 GLN A O 1
ATOM 5879 N N . PHE A 1 958 ? 144.454 161.711 135.735 1.00 43.54 958 PHE A N 1
ATOM 5880 C CA . PHE A 1 958 ? 145.153 162.032 136.972 1.00 43.54 958 PHE A CA 1
ATOM 5881 C C . PHE A 1 958 ? 144.601 161.233 138.139 1.00 43.54 958 PHE A C 1
ATOM 5882 O O . PHE A 1 958 ? 145.359 160.689 138.937 1.00 43.54 958 PHE A O 1
ATOM 5890 N N . LEU A 1 959 ? 143.275 161.162 138.264 1.00 45.62 959 LEU A N 1
ATOM 5891 C CA . LEU A 1 959 ? 142.673 160.467 139.394 1.00 45.62 959 LEU A CA 1
ATOM 5892 C C . LEU A 1 959 ? 142.923 158.971 139.323 1.00 45.62 959 LEU A C 1
ATOM 5893 O O . LEU A 1 959 ? 143.234 158.348 140.335 1.00 45.62 959 LEU A O 1
ATOM 5898 N N . ALA A 1 960 ? 142.793 158.373 138.140 1.00 46.21 960 ALA A N 1
ATOM 5899 C CA . ALA A 1 960 ? 143.134 156.968 137.965 1.00 46.21 960 ALA A CA 1
ATOM 5900 C C . ALA A 1 960 ? 144.549 156.693 138.450 1.00 46.21 960 ALA A C 1
ATOM 5901 O O . ALA A 1 960 ? 144.763 155.883 139.353 1.00 46.21 960 ALA A O 1
ATOM 5903 N N . ILE A 1 961 ? 145.519 157.426 137.907 1.00 43.89 961 ILE A N 1
ATOM 5904 C CA . ILE A 1 961 ? 146.919 157.226 138.275 1.00 43.89 961 ILE A CA 1
ATOM 5905 C C . ILE A 1 961 ? 147.131 157.449 139.770 1.00 43.89 961 ILE A C 1
ATOM 5906 O O . ILE A 1 961 ? 147.734 156.622 140.457 1.00 43.89 961 ILE A O 1
ATOM 5911 N N . ASP A 1 962 ? 146.645 158.574 140.293 1.00 46.04 962 ASP A N 1
ATOM 5912 C CA . ASP A 1 962 ? 146.911 158.954 141.676 1.00 46.04 962 ASP A CA 1
ATOM 5913 C C . ASP A 1 962 ? 146.266 157.992 142.659 1.00 46.04 962 ASP A C 1
ATOM 5914 O O . ASP A 1 962 ? 146.904 157.558 143.621 1.00 46.04 962 ASP A O 1
ATOM 5919 N N . LEU A 1 963 ? 144.993 157.668 142.458 1.00 47.75 963 LEU A N 1
ATOM 5920 C CA . LEU A 1 963 ? 144.258 156.867 143.418 1.00 47.75 963 LEU A CA 1
ATOM 5921 C C . LEU A 1 963 ? 144.369 155.380 143.113 1.00 47.75 963 LEU A C 1
ATOM 5922 O O . LEU A 1 963 ? 145.003 154.644 143.868 1.00 47.75 963 LEU A O 1
ATOM 5927 N N . VAL A 1 964 ? 143.845 154.940 141.972 1.00 47.69 964 VAL A N 1
ATOM 5928 C CA . VAL A 1 964 ? 143.647 153.513 141.764 1.00 47.69 964 VAL A CA 1
ATOM 5929 C C . VAL A 1 964 ? 144.992 152.817 141.718 1.00 47.69 964 VAL A C 1
ATOM 5930 O O . VAL A 1 964 ? 145.325 152.014 142.601 1.00 47.69 964 VAL A O 1
ATOM 5934 N N . ILE A 1 965 ? 145.800 153.168 140.718 1.00 44.52 965 ILE A N 1
ATOM 5935 C CA . ILE A 1 965 ? 147.082 152.509 140.513 1.00 44.52 965 ILE A CA 1
ATOM 5936 C C . ILE A 1 965 ? 147.977 152.696 141.727 1.00 44.52 965 ILE A C 1
ATOM 5937 O O . ILE A 1 965 ? 148.482 151.725 142.296 1.00 44.52 965 ILE A O 1
ATOM 5942 N N . THR A 1 966 ? 148.179 153.942 142.151 1.00 45.62 966 THR A N 1
ATOM 5943 C CA . THR A 1 966 ? 149.175 154.220 143.179 1.00 45.62 966 THR A CA 1
ATOM 5944 C C . THR A 1 966 ? 148.782 153.627 144.525 1.00 45.62 966 THR A C 1
ATOM 5945 O O . THR A 1 966 ? 149.620 153.032 145.203 1.00 45.62 966 THR A O 1
ATOM 5949 N N . THR A 1 967 ? 147.523 153.773 144.938 1.00 48.65 967 THR A N 1
ATOM 5950 C CA . THR A 1 967 ? 147.095 153.226 146.217 1.00 48.65 967 THR A CA 1
ATOM 5951 C C . THR A 1 967 ? 147.118 151.704 146.203 1.00 48.65 967 THR A C 1
ATOM 5952 O O . THR A 1 967 ? 147.647 151.081 147.131 1.00 48.65 967 THR A O 1
ATOM 5956 N N . THR A 1 968 ? 146.535 151.080 145.172 1.00 46.99 968 THR A N 1
ATOM 5957 C CA . THR A 1 968 ? 146.601 149.629 145.058 1.00 46.99 968 THR A CA 1
ATOM 5958 C C . THR A 1 968 ? 148.038 149.142 145.148 1.00 46.99 968 THR A C 1
ATOM 5959 O O . THR A 1 968 ? 148.357 148.229 145.916 1.00 46.99 968 THR A O 1
ATOM 5963 N N . VAL A 1 969 ? 148.928 149.779 144.388 1.00 45.41 969 VAL A N 1
ATOM 5964 C CA . VAL A 1 969 ? 150.322 149.364 144.318 1.00 45.41 969 VAL A CA 1
ATOM 5965 C C . VAL A 1 969 ? 151.006 149.516 145.667 1.00 45.41 969 VAL A C 1
ATOM 5966 O O . VAL A 1 969 ? 151.696 148.609 146.125 1.00 45.41 969 VAL A O 1
ATOM 5970 N N . ALA A 1 970 ? 150.841 150.666 146.318 1.00 46.71 970 ALA A N 1
ATOM 5971 C CA . ALA A 1 970 ? 151.524 150.893 147.583 1.00 46.71 970 ALA A CA 1
ATOM 5972 C C . ALA A 1 970 ? 151.055 149.914 148.647 1.00 46.71 970 ALA A C 1
ATOM 5973 O O . ALA A 1 970 ? 151.872 149.295 149.341 1.00 46.71 970 ALA A O 1
ATOM 5975 N N . VAL A 1 971 ? 149.739 149.730 148.767 1.00 46.10 971 VAL A N 1
ATOM 5976 C CA . VAL A 1 971 ? 149.207 148.863 149.809 1.00 46.10 971 VAL A CA 1
ATOM 5977 C C . VAL A 1 971 ? 149.595 147.412 149.560 1.00 46.10 971 VAL A C 1
ATOM 5978 O O . VAL A 1 971 ? 149.904 146.676 150.499 1.00 46.10 971 VAL A O 1
ATOM 5982 N N . LEU A 1 972 ? 149.602 146.971 148.304 1.00 44.64 972 LEU A N 1
ATOM 5983 C CA . LEU A 1 972 ? 149.912 145.574 148.040 1.00 44.64 972 LEU A CA 1
ATOM 5984 C C . LEU A 1 972 ? 151.404 145.307 147.902 1.00 44.64 972 LEU A C 1
ATOM 5985 O O . LEU A 1 972 ? 151.814 144.147 147.944 1.00 44.64 972 LEU A O 1
ATOM 5990 N N . MET A 1 973 ? 152.223 146.344 147.733 1.00 47.50 973 MET A N 1
ATOM 5991 C CA . MET A 1 973 ? 153.664 146.201 147.887 1.00 47.50 973 MET A CA 1
ATOM 5992 C C . MET A 1 973 ? 154.032 146.049 149.351 1.00 47.50 973 MET A C 1
ATOM 5993 O O . MET A 1 973 ? 154.857 145.206 149.712 1.00 47.50 973 MET A O 1
ATOM 5998 N N . SER A 1 974 ? 153.431 146.871 150.211 1.00 46.39 974 SER A N 1
ATOM 5999 C CA . SER A 1 974 ? 153.732 146.816 151.629 1.00 46.39 974 SER A CA 1
ATOM 6000 C C . SER A 1 974 ? 153.242 145.534 152.285 1.00 46.39 974 SER A C 1
ATOM 6001 O O . SER A 1 974 ? 153.455 145.350 153.485 1.00 46.39 974 SER A O 1
ATOM 6004 N N . ARG A 1 975 ? 152.619 144.638 151.525 1.00 45.08 975 ARG A N 1
ATOM 6005 C CA . ARG A 1 975 ? 151.848 143.548 152.107 1.00 45.08 975 ARG A CA 1
ATOM 6006 C C . ARG A 1 975 ? 152.730 142.401 152.581 1.00 45.08 975 ARG A C 1
ATOM 6007 O O . ARG A 1 975 ? 152.441 141.772 153.602 1.00 45.08 975 ARG A O 1
ATOM 6015 N N . THR A 1 976 ? 153.800 142.103 151.851 1.00 47.11 976 THR A N 1
ATOM 6016 C CA . THR A 1 976 ? 154.541 140.867 152.058 1.00 47.11 976 THR A CA 1
ATOM 6017 C C . THR A 1 976 ? 155.296 140.875 153.385 1.00 47.11 976 THR A C 1
ATOM 6018 O O . THR A 1 976 ? 155.727 141.918 153.878 1.00 47.11 976 THR A O 1
ATOM 6022 N N . GLY A 1 977 ? 155.457 139.684 153.959 1.00 45.60 977 GLY A N 1
ATOM 6023 C CA . GLY A 1 977 ? 156.020 139.525 155.276 1.00 45.60 977 GLY A CA 1
ATOM 6024 C C . GLY A 1 977 ? 157.504 139.237 155.283 1.00 45.60 977 GLY A C 1
ATOM 6025 O O . GLY A 1 977 ? 158.148 139.144 154.238 1.00 45.60 977 GLY A O 1
ATOM 6026 N N . PRO A 1 978 ? 158.075 139.080 156.474 1.00 46.68 978 PRO A N 1
ATOM 6027 C CA . PRO A 1 978 ? 159.526 138.923 156.594 1.00 46.68 978 PRO A CA 1
ATOM 6028 C C . PRO A 1 978 ? 159.999 137.527 156.227 1.00 46.68 978 PRO A C 1
ATOM 6029 O O . PRO A 1 978 ? 159.254 136.550 156.271 1.00 46.68 978 PRO A O 1
ATOM 6033 N N . ALA A 1 979 ? 161.273 137.454 155.859 1.00 47.05 979 ALA A N 1
ATOM 6034 C CA . ALA A 1 979 ? 161.912 136.176 155.608 1.00 47.05 979 ALA A CA 1
ATOM 6035 C C . ALA A 1 979 ? 162.019 135.373 156.901 1.00 47.05 979 ALA A C 1
ATOM 6036 O O . ALA A 1 979 ? 162.009 135.915 158.008 1.00 47.05 979 ALA A O 1
ATOM 6038 N N . LEU A 1 980 ? 162.123 134.057 156.749 1.00 50.76 980 LEU A N 1
ATOM 6039 C CA . LEU A 1 980 ? 162.092 133.173 157.902 1.00 50.76 980 LEU A CA 1
ATOM 6040 C C . LEU A 1 980 ? 163.423 133.127 158.641 1.00 50.76 980 LEU A C 1
ATOM 6041 O O . LEU A 1 980 ? 163.454 132.774 159.824 1.00 50.76 980 LEU A O 1
ATOM 6046 N N . VAL A 1 981 ? 164.517 133.489 157.978 1.00 51.35 981 VAL A N 1
ATOM 6047 C CA . VAL A 1 981 ? 165.861 133.320 158.513 1.00 51.35 981 VAL A CA 1
ATOM 6048 C C . VAL A 1 981 ? 166.522 134.689 158.622 1.00 51.35 981 VAL A C 1
ATOM 6049 O O . VAL A 1 981 ? 166.468 135.485 157.680 1.00 51.35 981 VAL A O 1
ATOM 6053 N N . LEU A 1 982 ? 167.142 134.958 159.770 1.00 48.87 982 LEU A N 1
ATOM 6054 C CA . LEU A 1 982 ? 168.042 136.097 159.890 1.00 48.87 982 LEU A CA 1
ATOM 6055 C C . LEU A 1 982 ? 169.348 135.825 159.159 1.00 48.87 982 LEU A C 1
ATOM 6056 O O . LEU A 1 982 ? 169.924 134.740 159.261 1.00 48.87 982 LEU A O 1
ATOM 6061 N N . GLY A 1 983 ? 169.825 136.828 158.424 1.00 48.97 983 GLY A N 1
ATOM 6062 C CA . GLY A 1 983 ? 171.085 136.749 157.730 1.00 48.97 983 GLY A CA 1
ATOM 6063 C C . GLY A 1 983 ? 172.114 137.663 158.371 1.00 48.97 983 GLY A C 1
ATOM 6064 O O . GLY A 1 983 ? 171.800 138.517 159.196 1.00 48.97 983 GLY A O 1
ATOM 6065 N N . ARG A 1 984 ? 173.368 137.463 157.970 1.00 52.02 984 ARG A N 1
ATOM 6066 C CA . ARG A 1 984 ? 174.447 138.286 158.500 1.00 52.02 984 ARG A CA 1
ATOM 6067 C C . ARG A 1 984 ? 174.427 139.687 157.911 1.00 52.02 984 ARG A C 1
ATOM 6068 O O . ARG A 1 984 ? 174.793 140.649 158.592 1.00 52.02 984 ARG A O 1
ATOM 6076 N N . VAL A 1 985 ? 173.996 139.827 156.664 1.00 50.63 985 VAL A N 1
ATOM 6077 C CA . VAL A 1 985 ? 173.915 141.128 156.011 1.00 50.63 985 VAL A CA 1
ATOM 6078 C C . VAL A 1 985 ? 172.582 141.780 156.357 1.00 50.63 985 VAL A C 1
ATOM 6079 O O . VAL A 1 985 ? 171.529 141.138 156.300 1.00 50.63 985 VAL A O 1
ATOM 6083 N N . ARG A 1 986 ? 172.632 143.044 156.750 1.00 49.47 986 ARG A N 1
ATOM 6084 C CA . ARG A 1 986 ? 171.461 143.821 157.107 1.00 49.47 986 ARG A CA 1
ATOM 6085 C C . ARG A 1 986 ? 171.083 144.765 155.977 1.00 49.47 986 ARG A C 1
ATOM 6086 O O . ARG A 1 986 ? 171.903 145.065 155.108 1.00 49.47 986 ARG A O 1
ATOM 6094 N N . PRO A 1 987 ? 169.841 145.244 155.942 1.00 49.46 987 PRO A N 1
ATOM 6095 C CA . PRO A 1 987 ? 169.416 146.125 154.851 1.00 49.46 987 PRO A CA 1
ATOM 6096 C C . PRO A 1 987 ? 170.173 147.438 154.876 1.00 49.46 987 PRO A C 1
ATOM 6097 O O . PRO A 1 987 ? 170.677 147.855 155.929 1.00 49.46 987 PRO A O 1
ATOM 6101 N N . PRO A 1 988 ? 170.283 148.118 153.738 1.00 55.01 988 PRO A N 1
ATOM 6102 C CA . PRO A 1 988 ? 170.869 149.460 153.743 1.00 55.01 988 PRO A CA 1
ATOM 6103 C C . PRO A 1 988 ? 169.974 150.440 154.481 1.00 55.01 988 PRO A C 1
ATOM 6104 O O . PRO A 1 988 ? 168.748 150.389 154.377 1.00 55.01 988 PRO A O 1
ATOM 6108 N N . GLY A 1 989 ? 170.600 151.331 155.239 1.00 60.86 989 GLY A N 1
ATOM 6109 C CA . GLY A 1 989 ? 169.896 152.349 155.984 1.00 60.86 989 GLY A CA 1
ATOM 6110 C C . GLY A 1 989 ? 169.932 153.728 155.369 1.00 60.86 989 GLY A C 1
ATOM 6111 O O . GLY A 1 989 ? 169.460 154.680 155.999 1.00 60.86 989 GLY A O 1
ATOM 6112 N N . ALA A 1 990 ? 170.470 153.872 154.164 1.00 64.33 990 ALA A N 1
ATOM 6113 C CA . ALA A 1 990 ? 170.607 155.161 153.504 1.00 64.33 990 ALA A CA 1
ATOM 6114 C C . ALA A 1 990 ? 169.800 155.160 152.216 1.00 64.33 990 ALA A C 1
ATOM 6115 O O . ALA A 1 990 ? 169.994 154.293 151.359 1.00 64.33 990 ALA A O 1
ATOM 6117 N N . LEU A 1 991 ? 168.899 156.134 152.078 1.00 63.98 991 LEU A N 1
ATOM 6118 C CA . LEU A 1 991 ? 168.182 156.303 150.823 1.00 63.98 991 LEU A CA 1
ATOM 6119 C C . LEU A 1 991 ? 169.035 157.000 149.775 1.00 63.98 991 LEU A C 1
ATOM 6120 O O . LEU A 1 991 ? 168.817 156.807 148.576 1.00 63.98 991 LEU A O 1
ATOM 6125 N N . LEU A 1 992 ? 170.008 157.802 150.197 1.00 69.68 992 LEU A N 1
ATOM 6126 C CA . LEU A 1 992 ? 170.917 158.470 149.278 1.00 69.68 992 LEU A CA 1
ATOM 6127 C C . LEU A 1 992 ? 172.030 157.560 148.785 1.00 69.68 992 LEU A C 1
ATOM 6128 O O . LEU A 1 992 ? 173.006 158.053 148.212 1.00 69.68 992 LEU A O 1
ATOM 6133 N N . SER A 1 993 ? 171.912 156.254 148.998 1.00 66.25 993 SER A N 1
ATOM 6134 C CA . SER A 1 993 ? 172.934 155.321 148.568 1.00 66.25 993 SER A CA 1
ATOM 6135 C C . SER A 1 993 ? 173.110 155.358 147.063 1.00 66.25 993 SER A C 1
ATOM 6136 O O . SER A 1 993 ? 172.209 155.740 146.319 1.00 66.25 993 SER A O 1
ATOM 6139 N N . VAL A 1 994 ? 174.299 154.956 146.609 1.00 65.35 994 VAL A N 1
ATOM 6140 C CA . VAL A 1 994 ? 174.544 154.856 145.168 1.00 65.35 994 VAL A CA 1
ATOM 6141 C C . VAL A 1 994 ? 173.640 153.818 144.520 1.00 65.35 994 VAL A C 1
ATOM 6142 O O . VAL A 1 994 ? 173.156 154.064 143.407 1.00 65.35 994 VAL A O 1
ATOM 6146 N N . PRO A 1 995 ? 173.368 152.653 145.126 1.00 64.56 995 PRO A N 1
ATOM 6147 C CA . PRO A 1 995 ? 172.384 151.743 144.514 1.00 64.56 995 PRO A CA 1
ATOM 6148 C C . PRO A 1 995 ? 171.022 152.374 144.287 1.00 64.56 995 PRO A C 1
ATOM 6149 O O . PRO A 1 995 ? 170.466 152.252 143.190 1.00 64.56 995 PRO A O 1
ATOM 6153 N N . VAL A 1 996 ? 170.470 153.055 145.292 1.00 60.63 996 VAL A N 1
ATOM 6154 C CA . VAL A 1 996 ? 169.131 153.625 145.166 1.00 60.63 996 VAL A CA 1
ATOM 6155 C C . VAL A 1 996 ? 169.106 154.698 144.087 1.00 60.63 996 VAL A C 1
ATOM 6156 O O . VAL A 1 996 ? 168.219 154.720 143.229 1.00 60.63 996 VAL A O 1
ATOM 6160 N N . LEU A 1 997 ? 170.082 155.605 144.115 1.00 61.31 997 LEU A N 1
ATOM 6161 C CA . LEU A 1 997 ? 170.102 156.702 143.151 1.00 61.31 997 LEU A CA 1
ATOM 6162 C C . LEU A 1 997 ? 170.347 156.193 141.743 1.00 61.31 997 LEU A C 1
ATOM 6163 O O . LEU A 1 997 ? 169.736 156.683 140.792 1.00 61.31 997 LEU A O 1
ATOM 6168 N N . SER A 1 998 ? 171.232 155.211 141.585 1.00 60.93 998 SER A N 1
ATOM 6169 C CA . SER A 1 998 ? 171.485 154.639 140.268 1.00 60.93 998 SER A CA 1
ATOM 6170 C C . SER A 1 998 ? 170.250 153.933 139.729 1.00 60.93 998 SER A C 1
ATOM 6171 O O . SER A 1 998 ? 169.911 154.076 138.550 1.00 60.93 998 SER A O 1
ATOM 6174 N N . SER A 1 999 ? 169.565 153.166 140.579 1.00 57.75 999 SER A N 1
ATOM 6175 C CA . SER A 1 999 ? 168.333 152.508 140.172 1.00 57.75 999 SER A CA 1
ATOM 6176 C C . SER A 1 999 ? 167.291 153.525 139.731 1.00 57.75 999 SER A C 1
ATOM 6177 O O . SER A 1 999 ? 166.700 153.395 138.655 1.00 57.75 999 SER A O 1
ATOM 6180 N N . LEU A 1 1000 ? 167.053 154.547 140.555 1.00 55.07 1000 LEU A N 1
ATOM 6181 C CA . LEU A 1 1000 ? 166.080 155.575 140.207 1.00 55.07 1000 LEU A CA 1
ATOM 6182 C C . LEU A 1 1000 ? 166.443 156.260 138.900 1.00 55.07 1000 LEU A C 1
ATOM 6183 O O . LEU A 1 1000 ? 165.588 156.434 138.027 1.00 55.07 1000 LEU A O 1
ATOM 6188 N N . LEU A 1 1001 ? 167.710 156.640 138.737 1.00 53.65 1001 LEU A N 1
ATOM 6189 C CA . LEU A 1 1001 ? 168.124 157.378 137.552 1.00 53.65 1001 LEU A CA 1
ATOM 6190 C C . LEU A 1 1001 ? 167.987 156.536 136.295 1.00 53.65 1001 LEU A C 1
ATOM 6191 O O . LEU A 1 1001 ? 167.522 157.027 135.265 1.00 53.65 1001 LEU A O 1
ATOM 6196 N N . LEU A 1 1002 ? 168.379 155.264 136.353 1.00 52.47 1002 LEU A N 1
ATOM 6197 C CA . LEU A 1 1002 ? 168.295 154.426 135.164 1.00 52.47 1002 LEU A CA 1
ATOM 6198 C C . LEU A 1 1002 ? 166.852 154.081 134.825 1.00 52.47 1002 LEU A C 1
ATOM 6199 O O . LEU A 1 1002 ? 166.467 154.083 133.648 1.00 52.47 1002 LEU A O 1
ATOM 6204 N N . GLN A 1 1003 ? 166.033 153.789 135.837 1.00 50.20 1003 GLN A N 1
ATOM 6205 C CA . GLN A 1 1003 ? 164.623 153.536 135.578 1.00 50.20 1003 GLN A CA 1
ATOM 6206 C C . GLN A 1 1003 ? 163.949 154.764 134.989 1.00 50.20 1003 GLN A C 1
ATOM 6207 O O . GLN A 1 1003 ? 163.103 154.646 134.101 1.00 50.20 1003 GLN A O 1
ATOM 6213 N N . MET A 1 1004 ? 164.332 155.957 135.443 1.00 47.60 1004 MET A N 1
ATOM 6214 C CA . MET A 1 1004 ? 163.741 157.164 134.886 1.00 47.60 1004 MET A CA 1
ATOM 6215 C C . MET A 1 1004 ? 164.257 157.453 133.488 1.00 47.60 1004 MET A C 1
ATOM 6216 O O . MET A 1 1004 ? 163.522 157.999 132.666 1.00 47.60 1004 MET A O 1
ATOM 6221 N N . VAL A 1 1005 ? 165.510 157.112 133.198 1.00 47.84 1005 VAL A N 1
ATOM 6222 C CA . VAL A 1 1005 ? 166.005 157.211 131.830 1.00 47.84 1005 VAL A CA 1
ATOM 6223 C C . VAL A 1 1005 ? 165.170 156.333 130.910 1.00 47.84 1005 VAL A C 1
ATOM 6224 O O . VAL A 1 1005 ? 164.750 156.758 129.832 1.00 47.84 1005 VAL A O 1
ATOM 6228 N N . LEU A 1 1006 ? 164.892 155.103 131.338 1.00 47.25 1006 LEU A N 1
ATOM 6229 C CA . LEU A 1 1006 ? 164.090 154.199 130.517 1.00 47.25 1006 LEU A CA 1
ATOM 6230 C C . LEU A 1 1006 ? 162.655 154.698 130.371 1.00 47.25 1006 LEU A C 1
ATOM 6231 O O . LEU A 1 1006 ? 162.072 154.611 129.288 1.00 47.25 1006 LEU A O 1
ATOM 6236 N N . VAL A 1 1007 ? 162.077 155.239 131.445 1.00 44.57 1007 VAL A N 1
ATOM 6237 C CA . VAL A 1 1007 ? 160.716 155.769 131.395 1.00 44.57 1007 VAL A CA 1
ATOM 6238 C C . VAL A 1 1007 ? 160.633 156.954 130.440 1.00 44.57 1007 VAL A C 1
ATOM 6239 O O . VAL A 1 1007 ? 159.741 157.029 129.589 1.00 44.57 1007 VAL A O 1
ATOM 6243 N N . THR A 1 1008 ? 161.548 157.912 130.588 1.00 45.64 1008 THR A N 1
ATOM 6244 C CA . THR A 1 1008 ? 161.580 159.069 129.706 1.00 45.64 1008 THR A CA 1
ATOM 6245 C C . THR A 1 1008 ? 161.806 158.651 128.263 1.00 45.64 1008 THR A C 1
ATOM 6246 O O . THR A 1 1008 ? 161.192 159.205 127.349 1.00 45.64 1008 THR A O 1
ATOM 6250 N N . GLY A 1 1009 ? 162.678 157.670 128.037 1.00 43.80 1009 GLY A N 1
ATOM 6251 C CA . GLY A 1 1009 ? 162.921 157.211 126.687 1.00 43.80 1009 GLY A CA 1
ATOM 6252 C C . GLY A 1 1009 ? 161.699 156.580 126.060 1.00 43.80 1009 GLY A C 1
ATOM 6253 O O . GLY A 1 1009 ? 161.378 156.853 124.908 1.00 43.80 1009 GLY A O 1
ATOM 6254 N N . VAL A 1 1010 ? 160.988 155.746 126.818 1.00 44.18 1010 VAL A N 1
ATOM 6255 C CA . VAL A 1 1010 ? 159.790 155.108 126.285 1.00 44.18 1010 VAL A CA 1
ATOM 6256 C C . VAL A 1 1010 ? 158.706 156.142 126.007 1.00 44.18 1010 VAL A C 1
ATOM 6257 O O . VAL A 1 1010 ? 158.050 156.102 124.963 1.00 44.18 1010 VAL A O 1
ATOM 6261 N N . GLN A 1 1011 ? 158.514 157.098 126.918 1.00 43.82 1011 GLN A N 1
ATOM 6262 C CA . GLN A 1 1011 ? 157.478 158.104 126.716 1.00 43.82 1011 GLN A CA 1
ATOM 6263 C C . GLN A 1 1011 ? 157.795 159.008 125.533 1.00 43.82 1011 GLN A C 1
ATOM 6264 O O . GLN A 1 1011 ? 156.920 159.282 124.706 1.00 43.82 1011 GLN A O 1
ATOM 6270 N N . LEU A 1 1012 ? 159.041 159.468 125.419 1.00 42.97 1012 LEU A N 1
ATOM 6271 C CA . LEU A 1 1012 ? 159.416 160.317 124.295 1.00 42.97 1012 LEU A CA 1
ATOM 6272 C C . LEU A 1 1012 ? 159.397 159.545 122.983 1.00 42.97 1012 LEU A C 1
ATOM 6273 O O . LEU A 1 1012 ? 159.007 160.090 121.950 1.00 42.97 1012 LEU A O 1
ATOM 6278 N N . GLY A 1 1013 ? 159.786 158.274 123.002 1.00 43.02 1013 GLY A N 1
ATOM 6279 C CA . GLY A 1 1013 ? 159.720 157.475 121.796 1.00 43.02 1013 GLY A CA 1
ATOM 6280 C C . GLY A 1 1013 ? 158.302 157.239 121.334 1.00 43.02 1013 GLY A C 1
ATOM 6281 O O . GLY A 1 1013 ? 158.016 157.307 120.141 1.00 43.02 1013 GLY A O 1
ATOM 6282 N N . GLY A 1 1014 ? 157.391 156.970 122.266 1.00 42.32 1014 GLY A N 1
ATOM 6283 C CA . GLY A 1 1014 ? 155.995 156.840 121.895 1.00 42.32 1014 GLY A CA 1
ATOM 6284 C C . GLY A 1 1014 ? 155.407 158.137 121.383 1.00 42.32 1014 GLY A C 1
ATOM 6285 O O . GLY A 1 1014 ? 154.628 158.142 120.428 1.00 42.32 1014 GLY A O 1
ATOM 6286 N N . TYR A 1 1015 ? 155.786 159.258 121.997 1.00 43.67 1015 TYR A N 1
ATOM 6287 C CA . TYR A 1 1015 ? 155.300 160.552 121.537 1.00 43.67 1015 TYR A CA 1
ATOM 6288 C C . TYR A 1 1015 ? 155.787 160.858 120.129 1.00 43.67 1015 TYR A C 1
ATOM 6289 O O . TYR A 1 1015 ? 155.024 161.345 119.293 1.00 43.67 1015 TYR A O 1
ATOM 6298 N N . PHE A 1 1016 ? 157.057 160.586 119.844 1.00 43.49 1016 PHE A N 1
ATOM 6299 C CA . PHE A 1 1016 ? 157.607 160.898 118.532 1.00 43.49 1016 PHE A CA 1
ATOM 6300 C C . PHE A 1 1016 ? 157.258 159.855 117.484 1.00 43.49 1016 PHE A C 1
ATOM 6301 O O . PHE A 1 1016 ? 157.350 160.147 116.290 1.00 43.49 1016 PHE A O 1
ATOM 6309 N N . LEU A 1 1017 ? 156.859 158.654 117.896 1.00 45.00 1017 LEU A N 1
ATOM 6310 C CA . LEU A 1 1017 ? 156.290 157.688 116.969 1.00 45.00 1017 LEU A CA 1
ATOM 6311 C C . LEU A 1 1017 ? 154.854 158.041 116.620 1.00 45.00 1017 LEU A C 1
ATOM 6312 O O . LEU A 1 1017 ? 154.408 157.787 115.500 1.00 45.00 1017 LEU A O 1
ATOM 6317 N N . THR A 1 1018 ? 154.116 158.613 117.571 1.00 44.38 1018 THR A N 1
ATOM 6318 C CA . THR A 1 1018 ? 152.761 159.067 117.289 1.00 44.38 1018 THR A CA 1
ATOM 6319 C C . THR A 1 1018 ? 152.758 160.219 116.296 1.00 44.38 1018 THR A C 1
ATOM 6320 O O . THR A 1 1018 ? 151.917 160.266 115.395 1.00 44.38 1018 THR A O 1
ATOM 6324 N N . LEU A 1 1019 ? 153.697 161.153 116.436 1.00 44.55 1019 LEU A N 1
ATOM 6325 C CA . LEU A 1 1019 ? 153.786 162.281 115.520 1.00 44.55 1019 LEU A CA 1
ATOM 6326 C C . LEU A 1 1019 ? 154.175 161.863 114.111 1.00 44.55 1019 LEU A C 1
ATOM 6327 O O . LEU A 1 1019 ? 153.901 162.603 113.164 1.00 44.55 1019 LEU A O 1
ATOM 6332 N N . ALA A 1 1020 ? 154.801 160.704 113.948 1.00 46.41 1020 ALA A N 1
ATOM 6333 C CA . ALA A 1 1020 ? 155.242 160.223 112.649 1.00 46.41 1020 ALA A CA 1
ATOM 6334 C C . ALA A 1 1020 ? 154.170 159.440 111.908 1.00 46.41 1020 ALA A C 1
ATOM 6335 O O . ALA A 1 1020 ? 154.408 159.019 110.773 1.00 46.41 1020 ALA A O 1
ATOM 6337 N N . GLN A 1 1021 ? 153.007 159.237 112.507 1.00 48.34 1021 GLN A N 1
ATOM 6338 C CA . GLN A 1 1021 ? 151.970 158.435 111.887 1.00 48.34 1021 GLN A CA 1
ATOM 6339 C C . GLN A 1 1021 ? 151.225 159.239 110.824 1.00 48.34 1021 GLN A C 1
ATOM 6340 O O . GLN A 1 1021 ? 151.056 160.453 110.957 1.00 48.34 1021 GLN A O 1
ATOM 6346 N N . PRO A 1 1022 ? 150.776 158.580 109.752 1.00 49.72 1022 PRO A N 1
ATOM 6347 C CA . PRO A 1 1022 ? 150.012 159.301 108.726 1.00 49.72 1022 PRO A CA 1
ATOM 6348 C C . PRO A 1 1022 ? 148.638 159.740 109.193 1.00 49.72 1022 PRO A C 1
ATOM 6349 O O . PRO A 1 1022 ? 148.139 160.769 108.726 1.00 49.72 1022 PRO A O 1
ATOM 6353 N N . TRP A 1 1023 ? 148.009 158.995 110.097 1.00 48.05 1023 TRP A N 1
ATOM 6354 C CA . TRP A 1 1023 ? 146.703 159.351 110.630 1.00 48.05 1023 TRP A CA 1
ATOM 6355 C C . TRP A 1 1023 ? 146.778 160.382 111.747 1.00 48.05 1023 TRP A C 1
ATOM 6356 O O . TRP A 1 1023 ? 145.731 160.807 112.242 1.00 48.05 1023 TRP A O 1
ATOM 6367 N N . PHE A 1 1024 ? 147.975 160.790 112.150 1.00 44.97 1024 PHE A N 1
ATOM 6368 C CA . PHE A 1 1024 ? 148.131 161.679 113.292 1.00 44.97 1024 PHE A CA 1
ATOM 6369 C C . PHE A 1 1024 ? 147.729 163.102 112.930 1.00 44.97 1024 PHE A C 1
ATOM 6370 O O . PHE A 1 1024 ? 148.112 163.622 111.879 1.00 44.97 1024 PHE A O 1
ATOM 6378 N N . VAL A 1 1025 ? 146.956 163.731 113.810 1.00 45.81 1025 VAL A N 1
ATOM 6379 C CA . VAL A 1 1025 ? 146.555 165.125 113.666 1.00 45.81 1025 VAL A CA 1
ATOM 6380 C C . VAL A 1 1025 ? 146.962 165.865 114.934 1.00 45.81 1025 VAL A C 1
ATOM 6381 O O . VAL A 1 1025 ? 146.805 165.326 116.035 1.00 45.81 1025 VAL A O 1
ATOM 6385 N N . PRO A 1 1026 ? 147.507 167.083 114.833 1.00 46.54 1026 PRO A N 1
ATOM 6386 C CA . PRO A 1 1026 ? 147.846 167.849 116.040 1.00 46.54 1026 PRO A CA 1
ATOM 6387 C C . PRO A 1 1026 ? 146.642 168.180 116.912 1.00 46.54 1026 PRO A C 1
ATOM 6388 O O . PRO A 1 1026 ? 145.502 167.858 116.570 1.00 46.54 1026 PRO A O 1
ATOM 6392 N N . LEU A 1 1027 ? 146.886 168.849 118.036 1.00 47.34 1027 LEU A N 1
ATOM 6393 C CA . LEU A 1 1027 ? 145.981 168.838 119.175 1.00 47.34 1027 LEU A CA 1
ATOM 6394 C C . LEU A 1 1027 ? 145.192 170.126 119.365 1.00 47.34 1027 LEU A C 1
ATOM 6395 O O . LEU A 1 1027 ? 144.559 170.287 120.412 1.00 47.34 1027 LEU A O 1
ATOM 6400 N N . ASN A 1 1028 ? 145.192 171.036 118.394 1.00 50.85 1028 ASN A N 1
ATOM 6401 C CA . ASN A 1 1028 ? 144.471 172.305 118.518 1.00 50.85 1028 ASN A CA 1
ATOM 6402 C C . ASN A 1 1028 ? 144.987 173.107 119.718 1.00 50.85 1028 ASN A C 1
ATOM 6403 O O . ASN A 1 1028 ? 144.307 173.301 120.720 1.00 50.85 1028 ASN A O 1
ATOM 6408 N N . ARG A 1 1029 ? 146.244 173.545 119.583 1.00 52.18 1029 ARG A N 1
ATOM 6409 C CA . ARG A 1 1029 ? 146.932 174.272 120.643 1.00 52.18 1029 ARG A CA 1
ATOM 6410 C C . ARG A 1 1029 ? 146.233 175.566 121.044 1.00 52.18 1029 ARG A C 1
ATOM 6411 O O . ARG A 1 1029 ? 146.562 176.126 122.093 1.00 52.18 1029 ARG A O 1
ATOM 6419 N N . THR A 1 1030 ? 145.301 176.068 120.237 1.00 53.57 1030 THR A N 1
ATOM 6420 C CA . THR A 1 1030 ? 144.660 177.345 120.554 1.00 53.57 1030 THR A CA 1
ATOM 6421 C C . THR A 1 1030 ? 143.909 177.286 121.874 1.00 53.57 1030 THR A C 1
ATOM 6422 O O . THR A 1 1030 ? 143.852 178.279 122.607 1.00 53.57 1030 THR A O 1
ATOM 6426 N N . VAL A 1 1031 ? 143.325 176.145 122.197 1.00 52.34 1031 VAL A N 1
ATOM 6427 C CA . VAL A 1 1031 ? 142.716 175.932 123.495 1.00 52.34 1031 VAL A CA 1
ATOM 6428 C C . VAL A 1 1031 ? 143.683 175.145 124.369 1.00 52.34 1031 VAL A C 1
ATOM 6429 O O . VAL A 1 1031 ? 144.616 174.502 123.886 1.00 52.34 1031 VAL A O 1
ATOM 6433 N N . ALA A 1 1032 ? 143.462 175.198 125.676 1.00 51.27 1032 ALA A N 1
ATOM 6434 C CA . ALA A 1 1032 ? 144.261 174.457 126.639 1.00 51.27 1032 ALA A CA 1
ATOM 6435 C C . ALA A 1 1032 ? 143.423 173.354 127.263 1.00 51.27 1032 ALA A C 1
ATOM 6436 O O . ALA A 1 1032 ? 142.204 173.307 127.104 1.00 51.27 1032 ALA A O 1
ATOM 6438 N N . ALA A 1 1033 ? 144.094 172.458 127.978 1.00 48.74 1033 ALA A N 1
ATOM 6439 C CA . ALA A 1 1033 ? 143.402 171.343 128.597 1.00 48.74 1033 ALA A CA 1
ATOM 6440 C C . ALA A 1 1033 ? 142.450 171.848 129.684 1.00 48.74 1033 ALA A C 1
ATOM 6441 O O . ALA A 1 1033 ? 142.696 172.887 130.299 1.00 48.74 1033 ALA A O 1
ATOM 6443 N N . PRO A 1 1034 ? 141.344 171.133 129.940 1.00 50.73 1034 PRO A N 1
ATOM 6444 C CA . PRO A 1 1034 ? 140.905 169.903 129.276 1.00 50.73 1034 PRO A CA 1
ATOM 6445 C C . PRO A 1 1034 ? 140.065 170.137 128.026 1.00 50.73 1034 PRO A C 1
ATOM 6446 O O . PRO A 1 1034 ? 139.322 169.248 127.628 1.00 50.73 1034 PRO A O 1
ATOM 6450 N N . ASP A 1 1035 ? 140.177 171.320 127.422 1.00 52.00 1035 ASP A N 1
ATOM 6451 C CA . ASP A 1 1035 ? 139.336 171.638 126.276 1.00 52.00 1035 ASP A CA 1
ATOM 6452 C C . ASP A 1 1035 ? 139.813 170.924 125.016 1.00 52.00 1035 ASP A C 1
ATOM 6453 O O . ASP A 1 1035 ? 138.997 170.521 124.182 1.00 52.00 1035 ASP A O 1
ATOM 6458 N N . ASN A 1 1036 ? 141.122 170.757 124.860 1.00 48.40 1036 ASN A N 1
ATOM 6459 C CA . ASN A 1 1036 ? 141.658 170.062 123.701 1.00 48.40 1036 ASN A CA 1
ATOM 6460 C C . ASN A 1 1036 ? 141.670 168.548 123.863 1.00 48.40 1036 ASN A C 1
ATOM 6461 O O . ASN A 1 1036 ? 142.131 167.853 122.957 1.00 48.40 1036 ASN A O 1
ATOM 6466 N N . LEU A 1 1037 ? 141.180 168.026 124.980 1.00 44.39 1037 LEU A N 1
ATOM 6467 C CA . LEU A 1 1037 ? 141.037 166.590 125.170 1.00 44.39 1037 LEU A CA 1
ATOM 6468 C C . LEU A 1 1037 ? 139.673 166.121 124.669 1.00 44.39 1037 LEU A C 1
ATOM 6469 O O . LEU A 1 1037 ? 138.679 166.831 124.824 1.00 44.39 1037 LEU A O 1
ATOM 6474 N N . PRO A 1 1038 ? 139.587 164.926 124.065 1.00 43.73 1038 PRO A N 1
ATOM 6475 C CA . PRO A 1 1038 ? 140.677 163.974 123.827 1.00 43.73 1038 PRO A CA 1
ATOM 6476 C C . PRO A 1 1038 ? 141.538 164.292 122.615 1.00 43.73 1038 PRO A C 1
ATOM 6477 O O . PRO A 1 1038 ? 141.046 164.822 121.625 1.00 43.73 1038 PRO A O 1
ATOM 6481 N N . ASN A 1 1039 ? 142.822 163.969 122.699 1.00 41.57 1039 ASN A N 1
ATOM 6482 C CA . ASN A 1 1039 ? 143.724 164.100 121.569 1.00 41.57 1039 ASN A CA 1
ATOM 6483 C C . ASN A 1 1039 ? 144.718 162.947 121.589 1.00 41.57 1039 ASN A C 1
ATOM 6484 O O . ASN A 1 1039 ? 144.876 162.263 122.595 1.00 41.57 1039 ASN A O 1
ATOM 6489 N N . TYR A 1 1040 ? 145.378 162.734 120.451 1.00 42.44 1040 TYR A N 1
ATOM 6490 C CA . TYR A 1 1040 ? 146.263 161.585 120.296 1.00 42.44 1040 TYR A CA 1
ATOM 6491 C C . TYR A 1 1040 ? 147.458 161.658 121.229 1.00 42.44 1040 TYR A C 1
ATOM 6492 O O . TYR A 1 1040 ? 147.914 160.630 121.733 1.00 42.44 1040 TYR A O 1
ATOM 6501 N N . GLU A 1 1041 ? 147.984 162.856 121.462 1.00 41.59 1041 GLU A N 1
ATOM 6502 C CA . GLU A 1 1041 ? 149.194 163.006 122.258 1.00 41.59 1041 GLU A CA 1
ATOM 6503 C C . GLU A 1 1041 ? 148.962 162.597 123.703 1.00 41.59 1041 GLU A C 1
ATOM 6504 O O . GLU A 1 1041 ? 149.705 161.775 124.249 1.00 41.59 1041 GLU A O 1
ATOM 6510 N N . ASN A 1 1042 ? 147.945 163.172 124.349 1.00 39.87 1042 ASN A N 1
ATOM 6511 C CA . ASN A 1 1042 ? 147.621 162.772 125.709 1.00 39.87 1042 ASN A CA 1
ATOM 6512 C C . ASN A 1 1042 ? 147.250 161.290 125.757 1.00 39.87 1042 ASN A C 1
ATOM 6513 O O . ASN A 1 1042 ? 147.612 160.591 126.703 1.00 39.87 1042 ASN A O 1
ATOM 6518 N N . THR A 1 1043 ? 146.534 160.798 124.750 1.00 39.73 1043 THR A N 1
ATOM 6519 C CA . THR A 1 1043 ? 146.126 159.401 124.741 1.00 39.73 1043 THR A CA 1
ATOM 6520 C C . THR A 1 1043 ? 147.334 158.480 124.781 1.00 39.73 1043 THR A C 1
ATOM 6521 O O . THR A 1 1043 ? 147.401 157.563 125.602 1.00 39.73 1043 THR A O 1
ATOM 6525 N N . VAL A 1 1044 ? 148.317 158.730 123.919 1.00 38.97 1044 VAL A N 1
ATOM 6526 C CA . VAL A 1 1044 ? 149.492 157.870 123.864 1.00 38.97 1044 VAL A CA 1
ATOM 6527 C C . VAL A 1 1044 ? 150.350 158.042 125.110 1.00 38.97 1044 VAL A C 1
ATOM 6528 O O . VAL A 1 1044 ? 150.856 157.063 125.669 1.00 38.97 1044 VAL A O 1
ATOM 6532 N N . VAL A 1 1045 ? 150.523 159.278 125.576 1.00 37.88 1045 VAL A N 1
ATOM 6533 C CA . VAL A 1 1045 ? 151.350 159.515 126.752 1.00 37.88 1045 VAL A CA 1
ATOM 6534 C C . VAL A 1 1045 ? 150.750 158.836 127.972 1.00 37.88 1045 VAL A C 1
ATOM 6535 O O . VAL A 1 1045 ? 151.461 158.212 128.766 1.00 37.88 1045 VAL A O 1
ATOM 6539 N N . PHE A 1 1046 ? 149.430 158.925 128.132 1.00 38.72 1046 PHE A N 1
ATOM 6540 C CA . PHE A 1 1046 ? 148.758 158.262 129.237 1.00 38.72 1046 PHE A CA 1
ATOM 6541 C C . PHE A 1 1046 ? 148.823 156.749 129.097 1.00 38.72 1046 PHE A C 1
ATOM 6542 O O . PHE A 1 1046 ? 149.075 156.046 130.077 1.00 38.72 1046 PHE A O 1
ATOM 6550 N N . SER A 1 1047 ? 148.595 156.227 127.891 1.00 40.46 1047 SER A N 1
ATOM 6551 C CA . SER A 1 1047 ? 148.637 154.789 127.682 1.00 40.46 1047 SER A CA 1
ATOM 6552 C C . SER A 1 1047 ? 150.008 154.216 128.003 1.00 40.46 1047 SER A C 1
ATOM 6553 O O . SER A 1 1047 ? 150.112 153.091 128.501 1.00 40.46 1047 SER A O 1
ATOM 6556 N N . LEU A 1 1048 ? 151.070 154.969 127.733 1.00 40.47 1048 LEU A N 1
ATOM 6557 C CA . LEU A 1 1048 ? 152.408 154.490 128.049 1.00 40.47 1048 LEU A CA 1
ATOM 6558 C C . LEU A 1 1048 ? 152.713 154.623 129.536 1.00 40.47 1048 LEU A C 1
ATOM 6559 O O . LEU A 1 1048 ? 153.153 153.661 130.177 1.00 40.47 1048 LEU A O 1
ATOM 6564 N N . SER A 1 1049 ? 152.478 155.805 130.107 1.00 40.37 1049 SER A N 1
ATOM 6565 C CA . SER A 1 1049 ? 152.835 156.047 131.496 1.00 40.37 1049 SER A CA 1
ATOM 6566 C C . SER A 1 1049 ? 152.031 155.183 132.453 1.00 40.37 1049 SER A C 1
ATOM 6567 O O . SER A 1 1049 ? 152.550 154.776 133.499 1.00 40.37 1049 SER A O 1
ATOM 6570 N N . SER A 1 1050 ? 150.772 154.886 132.122 1.00 40.38 1050 SER A N 1
ATOM 6571 C CA . SER A 1 1050 ? 149.935 154.074 132.994 1.00 40.38 1050 SER A CA 1
ATOM 6572 C C . SER A 1 1050 ? 150.478 152.660 133.121 1.00 40.38 1050 SER A C 1
ATOM 6573 O O . SER A 1 1050 ? 150.392 152.051 134.190 1.00 40.38 1050 SER A O 1
ATOM 6576 N N . PHE A 1 1051 ? 151.041 152.122 132.042 1.00 42.77 1051 PHE A N 1
ATOM 6577 C CA . PHE A 1 1051 ? 151.744 150.847 132.126 1.00 42.77 1051 PHE A CA 1
ATOM 6578 C C . PHE A 1 1051 ? 153.049 150.997 132.885 1.00 42.77 1051 PHE A C 1
ATOM 6579 O O . PHE A 1 1051 ? 153.443 150.099 133.633 1.00 42.77 1051 PHE A O 1
ATOM 6587 N N . GLN A 1 1052 ? 153.743 152.116 132.680 1.00 41.88 1052 GLN A N 1
ATOM 6588 C CA . GLN A 1 1052 ? 155.014 152.342 133.355 1.00 41.88 1052 GLN A CA 1
ATOM 6589 C C . GLN A 1 1052 ? 154.863 152.318 134.868 1.00 41.88 1052 GLN A C 1
ATOM 6590 O O . GLN A 1 1052 ? 155.765 151.863 135.571 1.00 41.88 1052 GLN A O 1
ATOM 6596 N N . TYR A 1 1053 ? 153.747 152.822 135.391 1.00 41.29 1053 TYR A N 1
ATOM 6597 C CA . TYR A 1 1053 ? 153.545 152.813 136.840 1.00 41.29 1053 TYR A CA 1
ATOM 6598 C C . TYR A 1 1053 ? 153.534 151.390 137.385 1.00 41.29 1053 TYR A C 1
ATOM 6599 O O . TYR A 1 1053 ? 154.196 151.089 138.383 1.00 41.29 1053 TYR A O 1
ATOM 6608 N N . LEU A 1 1054 ? 152.805 150.490 136.725 1.00 43.66 1054 LEU A N 1
ATOM 6609 C CA . LEU A 1 1054 ? 152.772 149.094 137.146 1.00 43.66 1054 LEU A CA 1
ATOM 6610 C C . LEU A 1 1054 ? 154.125 148.425 136.960 1.00 43.66 1054 LEU A C 1
ATOM 6611 O O . LEU A 1 1054 ? 154.546 147.621 137.795 1.00 43.66 1054 LEU A O 1
ATOM 6616 N N . ILE A 1 1055 ? 154.815 148.740 135.865 1.00 44.43 1055 ILE A N 1
ATOM 6617 C CA . ILE A 1 1055 ? 156.135 148.165 135.621 1.00 44.43 1055 ILE A CA 1
ATOM 6618 C C . ILE A 1 1055 ? 157.091 148.536 136.747 1.00 44.43 1055 ILE A C 1
ATOM 6619 O O . ILE A 1 1055 ? 157.799 147.684 137.289 1.00 44.43 1055 ILE A O 1
ATOM 6624 N N . LEU A 1 1056 ? 157.123 149.815 137.117 1.00 43.91 1056 LEU A N 1
ATOM 6625 C CA . LEU A 1 1056 ? 158.021 150.264 138.171 1.00 43.91 1056 LEU A CA 1
ATOM 6626 C C . LEU A 1 1056 ? 157.617 149.691 139.517 1.00 43.91 1056 LEU A C 1
ATOM 6627 O O . LEU A 1 1056 ? 158.475 149.326 140.329 1.00 43.91 1056 LEU A O 1
ATOM 6632 N N . ALA A 1 1057 ? 156.311 149.603 139.771 1.00 46.33 1057 ALA A N 1
ATOM 6633 C CA . ALA A 1 1057 ? 155.807 148.933 140.963 1.00 46.33 1057 ALA A CA 1
ATOM 6634 C C . ALA A 1 1057 ? 156.372 147.528 141.089 1.00 46.33 1057 ALA A C 1
ATOM 6635 O O . ALA A 1 1057 ? 156.901 147.148 142.136 1.00 46.33 1057 ALA A O 1
ATOM 6637 N N . ALA A 1 1058 ? 156.265 146.738 140.021 1.00 46.76 1058 ALA A N 1
ATOM 6638 C CA . ALA A 1 1058 ? 156.749 145.368 140.059 1.00 46.76 1058 ALA A CA 1
ATOM 6639 C C . ALA A 1 1058 ? 158.269 145.301 140.122 1.00 46.76 1058 ALA A C 1
ATOM 6640 O O . ALA A 1 1058 ? 158.820 144.365 140.706 1.00 46.76 1058 ALA A O 1
ATOM 6642 N N . ALA A 1 1059 ? 158.963 146.272 139.533 1.00 47.69 1059 ALA A N 1
ATOM 6643 C CA . ALA A 1 1059 ? 160.416 146.199 139.444 1.00 47.69 1059 ALA A CA 1
ATOM 6644 C C . ALA A 1 1059 ? 161.092 146.579 140.752 1.00 47.69 1059 ALA A C 1
ATOM 6645 O O . ALA A 1 1059 ? 162.107 145.982 141.118 1.00 47.69 1059 ALA A O 1
ATOM 6647 N N . VAL A 1 1060 ? 160.561 147.565 141.473 1.00 47.19 1060 VAL A N 1
ATOM 6648 C CA . VAL A 1 1060 ? 161.215 147.980 142.710 1.00 47.19 1060 VAL A CA 1
ATOM 6649 C C . VAL A 1 1060 ? 160.967 147.002 143.847 1.00 47.19 1060 VAL A C 1
ATOM 6650 O O . VAL A 1 1060 ? 161.661 147.058 144.866 1.00 47.19 1060 VAL A O 1
ATOM 6654 N N . SER A 1 1061 ? 160.003 146.102 143.708 1.00 48.44 1061 SER A N 1
ATOM 6655 C CA . SER A 1 1061 ? 159.704 145.151 144.765 1.00 48.44 1061 SER A CA 1
ATOM 6656 C C . SER A 1 1061 ? 160.741 144.039 144.799 1.00 48.44 1061 SER A C 1
ATOM 6657 O O . SER A 1 1061 ? 161.235 143.597 143.761 1.00 48.44 1061 SER A O 1
ATOM 6660 N N . LYS A 1 1062 ? 161.072 143.587 146.003 1.00 49.77 1062 LYS A N 1
ATOM 6661 C CA . LYS A 1 1062 ? 162.098 142.577 146.204 1.00 49.77 1062 LYS A CA 1
ATOM 6662 C C . LYS A 1 1062 ? 161.562 141.456 147.078 1.00 49.77 1062 LYS A C 1
ATOM 6663 O O . LYS A 1 1062 ? 160.515 141.576 147.714 1.00 49.77 1062 LYS A O 1
ATOM 6669 N N . GLY A 1 1063 ? 162.302 140.355 147.099 1.00 48.01 1063 GLY A N 1
ATOM 6670 C CA . GLY A 1 1063 ? 162.010 139.240 147.973 1.00 48.01 1063 GLY A CA 1
ATOM 6671 C C . GLY A 1 1063 ? 163.130 138.985 148.958 1.00 48.01 1063 GLY A C 1
ATOM 6672 O O . GLY A 1 1063 ? 163.320 139.751 149.904 1.00 48.01 1063 GLY A O 1
ATOM 6673 N N . ALA A 1 1064 ? 163.879 137.910 148.736 1.00 47.13 1064 ALA A N 1
ATOM 6674 C CA . ALA A 1 1064 ? 165.033 137.597 149.560 1.00 47.13 1064 ALA A CA 1
ATOM 6675 C C . ALA A 1 1064 ? 166.025 138.757 149.547 1.00 47.13 1064 ALA A C 1
ATOM 6676 O O . ALA A 1 1064 ? 166.095 139.510 148.574 1.00 47.13 1064 ALA A O 1
ATOM 6678 N N . PRO A 1 1065 ? 166.822 138.926 150.618 1.00 45.60 1065 PRO A N 1
ATOM 6679 C CA . PRO A 1 1065 ? 166.883 138.093 151.822 1.00 45.60 1065 PRO A CA 1
ATOM 6680 C C . PRO A 1 1065 ? 166.019 138.558 152.993 1.00 45.60 1065 PRO A C 1
ATOM 6681 O O . PRO A 1 1065 ? 165.925 137.838 153.978 1.00 45.60 1065 PRO A O 1
ATOM 6685 N N . PHE A 1 1066 ? 165.406 139.735 152.896 1.00 45.19 1066 PHE A N 1
ATOM 6686 C CA . PHE A 1 1066 ? 164.683 140.321 154.013 1.00 45.19 1066 PHE A CA 1
ATOM 6687 C C . PHE A 1 1066 ? 163.178 140.140 153.924 1.00 45.19 1066 PHE A C 1
ATOM 6688 O O . PHE A 1 1066 ? 162.478 140.470 154.879 1.00 45.19 1066 PHE A O 1
ATOM 6696 N N . ARG A 1 1067 ? 162.665 139.622 152.815 1.00 45.78 1067 ARG A N 1
ATOM 6697 C CA . ARG A 1 1067 ? 161.241 139.395 152.642 1.00 45.78 1067 ARG A CA 1
ATOM 6698 C C . ARG A 1 1067 ? 161.015 138.001 152.086 1.00 45.78 1067 ARG A C 1
ATOM 6699 O O . ARG A 1 1067 ? 161.942 137.321 151.651 1.00 45.78 1067 ARG A O 1
ATOM 6707 N N . ARG A 1 1068 ? 159.759 137.580 152.103 1.00 47.89 1068 ARG A N 1
ATOM 6708 C CA . ARG A 1 1068 ? 159.360 136.381 151.397 1.00 47.89 1068 ARG A CA 1
ATOM 6709 C C . ARG A 1 1068 ? 159.449 136.627 149.896 1.00 47.89 1068 ARG A C 1
ATOM 6710 O O . ARG A 1 1068 ? 159.451 137.774 149.449 1.00 47.89 1068 ARG A O 1
ATOM 6718 N N . PRO A 1 1069 ? 159.548 135.569 149.094 1.00 48.12 1069 PRO A N 1
ATOM 6719 C CA . PRO A 1 1069 ? 159.676 135.755 147.645 1.00 48.12 1069 PRO A CA 1
ATOM 6720 C C . PRO A 1 1069 ? 158.521 136.561 147.070 1.00 48.12 1069 PRO A C 1
ATOM 6721 O O . PRO A 1 1069 ? 157.397 136.521 147.569 1.00 48.12 1069 PRO A O 1
ATOM 6725 N N . LEU A 1 1070 ? 158.818 137.310 146.006 1.00 49.47 1070 LEU A N 1
ATOM 6726 C CA . LEU A 1 1070 ? 157.827 138.211 145.430 1.00 49.47 1070 LEU A CA 1
ATOM 6727 C C . LEU A 1 1070 ? 156.669 137.453 144.797 1.00 49.47 1070 LEU A C 1
ATOM 6728 O O . LEU A 1 1070 ? 155.548 137.964 144.762 1.00 49.47 1070 LEU A O 1
ATOM 6733 N N . TYR A 1 1071 ? 156.907 136.238 144.306 1.00 49.49 1071 TYR A N 1
ATOM 6734 C CA . TYR A 1 1071 ? 155.821 135.464 143.722 1.00 49.49 1071 TYR A CA 1
ATOM 6735 C C . TYR A 1 1071 ? 154.829 134.982 144.767 1.00 49.49 1071 TYR A C 1
ATOM 6736 O O . TYR A 1 1071 ? 153.719 134.585 144.407 1.00 49.49 1071 TYR A O 1
ATOM 6745 N N . THR A 1 1072 ? 155.193 135.004 146.046 1.00 47.36 1072 THR A N 1
ATOM 6746 C CA . THR A 1 1072 ? 154.250 134.641 147.092 1.00 47.36 1072 THR A CA 1
ATOM 6747 C C . THR A 1 1072 ? 153.251 135.753 147.372 1.00 47.36 1072 THR A C 1
ATOM 6748 O O . THR A 1 1072 ? 152.233 135.506 148.023 1.00 47.36 1072 THR A O 1
ATOM 6752 N N . ASN A 1 1073 ? 153.516 136.968 146.892 1.00 46.01 1073 ASN A N 1
ATOM 6753 C CA . ASN A 1 1073 ? 152.590 138.088 147.025 1.00 46.01 1073 ASN A CA 1
ATOM 6754 C C . ASN A 1 1073 ? 151.539 137.958 145.930 1.00 46.01 1073 ASN A C 1
ATOM 6755 O O . ASN A 1 1073 ? 151.550 138.657 144.919 1.00 46.01 1073 ASN A O 1
ATOM 6760 N N . VAL A 1 1074 ? 150.611 137.037 146.146 1.00 46.65 1074 VAL A N 1
ATOM 6761 C CA . VAL A 1 1074 ? 149.574 136.715 145.172 1.00 46.65 1074 VAL A CA 1
ATOM 6762 C C . VAL A 1 1074 ? 148.599 137.879 145.010 1.00 46.65 1074 VAL A C 1
ATOM 6763 O O . VAL A 1 1074 ? 148.220 138.185 143.874 1.00 46.65 1074 VAL A O 1
ATOM 6767 N N . PRO A 1 1075 ? 148.142 138.547 146.081 1.00 46.27 1075 PRO A N 1
ATOM 6768 C CA . PRO A 1 1075 ? 147.292 139.730 145.860 1.00 46.27 1075 PRO A CA 1
ATOM 6769 C C . PRO A 1 1075 ? 147.956 140.801 145.015 1.00 46.27 1075 PRO A C 1
ATOM 6770 O O . PRO A 1 1075 ? 147.307 141.384 144.146 1.00 46.27 1075 PRO A O 1
ATOM 6774 N N . PHE A 1 1076 ? 149.246 141.060 145.227 1.00 44.55 1076 PHE A N 1
ATOM 6775 C CA . PHE A 1 1076 ? 149.936 142.091 144.464 1.00 44.55 1076 PHE A CA 1
ATOM 6776 C C . PHE A 1 1076 ? 150.093 141.693 143.003 1.00 44.55 1076 PHE A C 1
ATOM 6777 O O . PHE A 1 1076 ? 149.901 142.521 142.110 1.00 44.55 1076 PHE A O 1
ATOM 6785 N N . LEU A 1 1077 ? 150.445 140.438 142.735 1.00 47.49 1077 LEU A N 1
ATOM 6786 C CA . LEU A 1 1077 ? 150.590 139.999 141.353 1.00 47.49 1077 LEU A CA 1
ATOM 6787 C C . LEU A 1 1077 ? 149.248 139.977 140.636 1.00 47.49 1077 LEU A C 1
ATOM 6788 O O . LEU A 1 1077 ? 149.158 140.353 139.464 1.00 47.49 1077 LEU A O 1
ATOM 6793 N N . VAL A 1 1078 ? 148.191 139.551 141.326 1.00 47.29 1078 VAL A N 1
ATOM 6794 C CA . VAL A 1 1078 ? 146.860 139.563 140.733 1.00 47.29 1078 VAL A CA 1
ATOM 6795 C C . VAL A 1 1078 ? 146.413 140.991 140.454 1.00 47.29 1078 VAL A C 1
ATOM 6796 O O . VAL A 1 1078 ? 145.806 141.268 139.418 1.00 47.29 1078 VAL A O 1
ATOM 6800 N N . ALA A 1 1079 ? 146.716 141.924 141.356 1.00 46.55 1079 ALA A N 1
ATOM 6801 C CA . ALA A 1 1079 ? 146.357 143.317 141.120 1.00 46.55 1079 ALA A CA 1
ATOM 6802 C C . ALA A 1 1079 ? 147.128 143.899 139.948 1.00 46.55 1079 ALA A C 1
ATOM 6803 O O . ALA A 1 1079 ? 146.564 144.635 139.135 1.00 46.55 1079 ALA A O 1
ATOM 6805 N N . LEU A 1 1080 ? 148.426 143.602 139.856 1.00 47.38 1080 LEU A N 1
ATOM 6806 C CA . LEU A 1 1080 ? 149.212 144.039 138.710 1.00 47.38 1080 LEU A CA 1
ATOM 6807 C C . LEU A 1 1080 ? 148.638 143.497 137.415 1.00 47.38 1080 LEU A C 1
ATOM 6808 O O . LEU A 1 1080 ? 148.494 144.234 136.437 1.00 47.38 1080 LEU A O 1
ATOM 6813 N N . ALA A 1 1081 ? 148.281 142.213 137.393 1.00 47.61 1081 ALA A N 1
ATOM 6814 C CA . ALA A 1 1081 ? 147.731 141.613 136.184 1.00 47.61 1081 ALA A CA 1
ATOM 6815 C C . ALA A 1 1081 ? 146.376 142.210 135.827 1.00 47.61 1081 ALA A C 1
ATOM 6816 O O . ALA A 1 1081 ? 146.092 142.451 134.652 1.00 47.61 1081 ALA A O 1
ATOM 6818 N N . LEU A 1 1082 ? 145.532 142.478 136.823 1.00 47.68 1082 LEU A N 1
ATOM 6819 C CA . LEU A 1 1082 ? 144.216 143.038 136.548 1.00 47.68 1082 LEU A CA 1
ATOM 6820 C C . LEU A 1 1082 ? 144.312 144.471 136.047 1.00 47.68 1082 LEU A C 1
ATOM 6821 O O . LEU A 1 1082 ? 143.616 144.847 135.099 1.00 47.68 1082 LEU A O 1
ATOM 6826 N N . LEU A 1 1083 ? 145.160 145.290 136.666 1.00 46.16 1083 LEU A N 1
ATOM 6827 C CA . LEU A 1 1083 ? 145.350 146.652 136.183 1.00 46.16 1083 LEU A CA 1
ATOM 6828 C C . LEU A 1 1083 ? 145.977 146.660 134.797 1.00 46.16 1083 LEU A C 1
ATOM 6829 O O . LEU A 1 1083 ? 145.613 147.479 133.949 1.00 46.16 1083 LEU A O 1
ATOM 6834 N N . SER A 1 1084 ? 146.907 145.740 134.538 1.00 47.63 1084 SER A N 1
ATOM 6835 C CA . SER A 1 1084 ? 147.489 145.622 133.209 1.00 47.63 1084 SER A CA 1
ATOM 6836 C C . SER A 1 1084 ? 146.437 145.238 132.182 1.00 47.63 1084 SER A C 1
ATOM 6837 O O . SER A 1 1084 ? 146.451 145.742 131.059 1.00 47.63 1084 SER A O 1
ATOM 6840 N N . SER A 1 1085 ? 145.516 144.347 132.546 1.00 48.22 1085 SER A N 1
ATOM 6841 C CA . SER A 1 1085 ? 144.454 143.955 131.627 1.00 48.22 1085 SER A CA 1
ATOM 6842 C C . SER A 1 1085 ? 143.491 145.105 131.377 1.00 48.22 1085 SER A C 1
ATOM 6843 O O . SER A 1 1085 ? 143.008 145.285 130.255 1.00 48.22 1085 SER A O 1
ATOM 6846 N N . VAL A 1 1086 ? 143.208 145.903 132.404 1.00 47.13 1086 VAL A N 1
ATOM 6847 C CA . VAL A 1 1086 ? 142.372 147.085 132.222 1.00 47.13 1086 VAL A CA 1
ATOM 6848 C C . VAL A 1 1086 ? 143.033 148.064 131.262 1.00 47.13 1086 VAL A C 1
ATOM 6849 O O . VAL A 1 1086 ? 142.377 148.639 130.388 1.00 47.13 1086 VAL A O 1
ATOM 6853 N N . LEU A 1 1087 ? 144.344 148.262 131.396 1.00 45.43 1087 LEU A N 1
ATOM 6854 C CA . LEU A 1 1087 ? 145.040 149.182 130.505 1.00 45.43 1087 LEU A CA 1
ATOM 6855 C C . LEU A 1 1087 ? 145.137 148.626 129.089 1.00 45.43 1087 LEU A C 1
ATOM 6856 O O . LEU A 1 1087 ? 145.039 149.377 128.113 1.00 45.43 1087 LEU A O 1
ATOM 6861 N N . VAL A 1 1088 ? 145.333 147.316 128.950 1.00 48.27 1088 VAL A N 1
ATOM 6862 C CA . VAL A 1 1088 ? 145.341 146.700 127.628 1.00 48.27 1088 VAL A CA 1
ATOM 6863 C C . VAL A 1 1088 ? 143.973 146.824 126.977 1.00 48.27 1088 VAL A C 1
ATOM 6864 O O . VAL A 1 1088 ? 143.871 146.964 125.757 1.00 48.27 1088 VAL A O 1
ATOM 6868 N N . GLY A 1 1089 ? 142.904 146.786 127.769 1.00 48.27 1089 GLY A N 1
ATOM 6869 C CA . GLY A 1 1089 ? 141.588 147.053 127.222 1.00 48.27 1089 GLY A CA 1
ATOM 6870 C C . GLY A 1 1089 ? 141.413 148.502 126.818 1.00 48.27 1089 GLY A C 1
ATOM 6871 O O . GLY A 1 1089 ? 140.789 148.799 125.799 1.00 48.27 1089 GLY A O 1
ATOM 6872 N N . LEU A 1 1090 ? 141.948 149.424 127.615 1.00 48.64 1090 LEU A N 1
ATOM 6873 C CA . LEU A 1 1090 ? 141.932 150.835 127.237 1.00 48.64 1090 LEU A CA 1
ATOM 6874 C C . LEU A 1 1090 ? 142.625 151.052 125.900 1.00 48.64 1090 LEU A C 1
ATOM 6875 O O . LEU A 1 1090 ? 142.174 151.858 125.081 1.00 48.64 1090 LEU A O 1
ATOM 6880 N N . VAL A 1 1091 ? 143.721 150.341 125.664 1.00 48.58 1091 VAL A N 1
ATOM 6881 C CA . VAL A 1 1091 ? 144.469 150.517 124.426 1.00 48.58 1091 VAL A CA 1
ATOM 6882 C C . VAL A 1 1091 ? 143.783 149.811 123.261 1.00 48.58 1091 VAL A C 1
ATOM 6883 O O . VAL A 1 1091 ? 143.709 150.350 122.155 1.00 48.58 1091 VAL A O 1
ATOM 6887 N N . LEU A 1 1092 ? 143.259 148.609 123.482 1.00 49.35 1092 LEU A N 1
ATOM 6888 C CA . LEU A 1 1092 ? 142.770 147.760 122.404 1.00 49.35 1092 LEU A CA 1
ATOM 6889 C C . LEU A 1 1092 ? 141.269 147.882 122.173 1.00 49.35 1092 LEU A C 1
ATOM 6890 O O . LEU A 1 1092 ? 140.827 148.001 121.029 1.00 49.35 1092 LEU A O 1
ATOM 6895 N N . VAL A 1 1093 ? 140.472 147.836 123.231 1.00 49.97 1093 VAL A N 1
ATOM 6896 C CA . VAL A 1 1093 ? 139.018 147.843 123.090 1.00 49.97 1093 VAL A CA 1
ATOM 6897 C C . VAL A 1 1093 ? 138.547 149.262 122.791 1.00 49.97 1093 VAL A C 1
ATOM 6898 O O . VAL A 1 1093 ? 138.788 150.176 123.590 1.00 49.97 1093 VAL A O 1
ATOM 6902 N N . PRO A 1 1094 ? 137.882 149.491 121.658 1.00 51.34 1094 PRO A N 1
ATOM 6903 C CA . PRO A 1 1094 ? 137.418 150.842 121.335 1.00 51.34 1094 PRO A CA 1
ATOM 6904 C C . PRO A 1 1094 ? 136.324 151.303 122.282 1.00 51.34 1094 PRO A C 1
ATOM 6905 O O . PRO A 1 1094 ? 135.481 150.517 122.719 1.00 51.34 1094 PRO A O 1
ATOM 6909 N N . GLY A 1 1095 ? 136.343 152.595 122.596 1.00 52.98 1095 GLY A N 1
ATOM 6910 C CA . GLY A 1 1095 ? 135.335 153.185 123.450 1.00 52.98 1095 GLY A CA 1
ATOM 6911 C C . GLY A 1 1095 ? 135.356 152.741 124.889 1.00 52.98 1095 GLY A C 1
ATOM 6912 O O . GLY A 1 1095 ? 134.452 153.107 125.644 1.00 52.98 1095 GLY A O 1
ATOM 6913 N N . LEU A 1 1096 ? 136.355 151.966 125.303 1.00 54.23 1096 LEU A N 1
ATOM 6914 C CA . LEU A 1 1096 ? 136.430 151.480 126.676 1.00 54.23 1096 LEU A CA 1
ATOM 6915 C C . LEU A 1 1096 ? 136.948 152.600 127.567 1.00 54.23 1096 LEU A C 1
ATOM 6916 O O . LEU A 1 1096 ? 138.120 152.977 127.479 1.00 54.23 1096 LEU A O 1
ATOM 6921 N N . LEU A 1 1097 ? 136.071 153.141 128.416 1.00 52.51 1097 LEU A N 1
ATOM 6922 C CA . LEU A 1 1097 ? 136.415 154.197 129.366 1.00 52.51 1097 LEU A CA 1
ATOM 6923 C C . LEU A 1 1097 ? 137.077 155.390 128.689 1.00 52.51 1097 LEU A C 1
ATOM 6924 O O . LEU A 1 1097 ? 137.743 156.190 129.345 1.00 52.51 1097 LEU A O 1
ATOM 6929 N N . GLN A 1 1098 ? 136.901 155.532 127.376 1.00 50.47 1098 GLN A N 1
ATOM 6930 C CA . GLN A 1 1098 ? 137.504 156.645 126.661 1.00 50.47 1098 GLN A CA 1
ATOM 6931 C C . GLN A 1 1098 ? 136.683 157.913 126.801 1.00 50.47 1098 GLN A C 1
ATOM 6932 O O . GLN A 1 1098 ? 137.231 159.015 126.706 1.00 50.47 1098 GLN A O 1
ATOM 6938 N N . GLY A 1 1099 ? 135.382 157.785 127.017 1.00 51.23 1099 GLY A N 1
ATOM 6939 C CA . GLY A 1 1099 ? 134.560 158.911 127.382 1.00 51.23 1099 GLY A CA 1
ATOM 6940 C C . GLY A 1 1099 ? 134.950 159.463 128.736 1.00 51.23 1099 GLY A C 1
ATOM 6941 O O . GLY A 1 1099 ? 135.292 160.640 128.874 1.00 51.23 1099 GLY A O 1
ATOM 6942 N N . PRO A 1 1100 ? 134.893 158.619 129.776 1.00 50.32 1100 PRO A N 1
ATOM 6943 C CA . PRO A 1 1100 ? 135.335 159.069 131.101 1.00 50.32 1100 PRO A CA 1
ATOM 6944 C C . PRO A 1 1100 ? 136.769 159.576 131.128 1.00 50.32 1100 PRO A C 1
ATOM 6945 O O . PRO A 1 1100 ? 137.009 160.713 131.541 1.00 50.32 1100 PRO A O 1
ATOM 6949 N N . LEU A 1 1101 ? 137.731 158.765 130.694 1.00 47.13 1101 LEU A N 1
ATOM 6950 C CA . LEU A 1 1101 ? 139.137 159.142 130.735 1.00 47.13 1101 LEU A CA 1
ATOM 6951 C C . LEU A 1 1101 ? 139.526 160.115 129.638 1.00 47.13 1101 LEU A C 1
ATOM 6952 O O . LEU A 1 1101 ? 140.711 160.432 129.517 1.00 47.13 1101 LEU A O 1
ATOM 6957 N N . ALA A 1 1102 ? 138.570 160.598 128.848 1.00 45.51 1102 ALA A N 1
ATOM 6958 C CA . ALA A 1 1102 ? 138.823 161.576 127.791 1.00 45.51 1102 ALA A CA 1
ATOM 6959 C C . ALA A 1 1102 ? 139.934 161.102 126.865 1.00 45.51 1102 ALA A C 1
ATOM 6960 O O . ALA A 1 1102 ? 140.875 161.832 126.558 1.00 45.51 1102 ALA A O 1
ATOM 6962 N N . LEU A 1 1103 ? 139.823 159.859 126.420 1.00 43.97 1103 LEU A N 1
ATOM 6963 C CA . LEU A 1 1103 ? 140.804 159.257 125.535 1.00 43.97 1103 LEU A CA 1
ATOM 6964 C C . LEU A 1 1103 ? 140.330 159.319 124.092 1.00 43.97 1103 LEU A C 1
ATOM 6965 O O . LEU A 1 1103 ? 139.135 159.407 123.805 1.00 43.97 1103 LEU A O 1
ATOM 6970 N N . ARG A 1 1104 ? 141.290 159.281 123.181 1.00 45.76 1104 ARG A N 1
ATOM 6971 C CA . ARG A 1 1104 ? 141.032 159.328 121.753 1.00 45.76 1104 ARG A CA 1
ATOM 6972 C C . ARG A 1 1104 ? 141.159 157.929 121.168 1.00 45.76 1104 ARG A C 1
ATOM 6973 O O . ARG A 1 1104 ? 142.063 157.175 121.527 1.00 45.76 1104 ARG A O 1
ATOM 6981 N N . ASN A 1 1105 ? 140.241 157.580 120.278 1.00 50.48 1105 ASN A N 1
ATOM 6982 C CA . ASN A 1 1105 ? 140.257 156.268 119.652 1.00 50.48 1105 ASN A CA 1
ATOM 6983 C C . ASN A 1 1105 ? 141.278 156.235 118.528 1.00 50.48 1105 ASN A C 1
ATOM 6984 O O . ASN A 1 1105 ? 141.254 157.078 117.627 1.00 50.48 1105 ASN A O 1
ATOM 6989 N N . ILE A 1 1106 ? 142.175 155.257 118.581 1.00 49.33 1106 ILE A N 1
ATOM 6990 C CA . ILE A 1 1106 ? 143.162 155.020 117.537 1.00 49.33 1106 ILE A CA 1
ATOM 6991 C C . ILE A 1 1106 ? 142.746 153.757 116.801 1.00 49.33 1106 ILE A C 1
ATOM 6992 O O . ILE A 1 1106 ? 142.645 152.686 117.404 1.00 49.33 1106 ILE A O 1
ATOM 6997 N N . THR A 1 1107 ? 142.500 153.880 115.503 1.00 51.90 1107 THR A N 1
ATOM 6998 C CA . THR A 1 1107 ? 142.021 152.760 114.708 1.00 51.90 1107 THR A CA 1
ATOM 6999 C C . THR A 1 1107 ? 143.142 151.891 114.160 1.00 51.90 1107 THR A C 1
ATOM 7000 O O . THR A 1 1107 ? 142.888 150.739 113.795 1.00 51.90 1107 THR A O 1
ATOM 7004 N N . ASP A 1 1108 ? 144.367 152.404 114.093 1.00 51.78 1108 ASP A N 1
ATOM 7005 C CA . ASP A 1 1108 ? 145.497 151.626 113.601 1.00 51.78 1108 ASP A CA 1
ATOM 7006 C C . ASP A 1 1108 ? 145.848 150.572 114.640 1.00 51.78 1108 ASP A C 1
ATOM 7007 O O . ASP A 1 1108 ? 146.373 150.898 115.706 1.00 51.78 1108 ASP A O 1
ATOM 7012 N N . THR A 1 1109 ? 145.557 149.307 114.336 1.00 51.89 1109 THR A N 1
ATOM 7013 C CA . THR A 1 1109 ? 145.875 148.239 115.273 1.00 51.89 1109 THR A CA 1
ATOM 7014 C C . THR A 1 1109 ? 147.368 147.946 115.298 1.00 51.89 1109 THR A C 1
ATOM 7015 O O . THR A 1 1109 ? 147.900 147.541 116.334 1.00 51.89 1109 THR A O 1
ATOM 7019 N N . GLY A 1 1110 ? 148.061 148.154 114.180 1.00 50.10 1110 GLY A N 1
ATOM 7020 C CA . GLY A 1 1110 ? 149.502 147.998 114.180 1.00 50.10 1110 GLY A CA 1
ATOM 7021 C C . GLY A 1 1110 ? 150.195 148.980 115.103 1.00 50.10 1110 GLY A C 1
ATOM 7022 O O . GLY A 1 1110 ? 151.172 148.637 115.764 1.00 50.10 1110 GLY A O 1
ATOM 7023 N N . PHE A 1 1111 ? 149.687 150.210 115.179 1.00 47.38 1111 PHE A N 1
ATOM 7024 C CA . PHE A 1 1111 ? 150.283 151.194 116.072 1.00 47.38 1111 PHE A CA 1
ATOM 7025 C C . PHE A 1 1111 ? 150.005 150.858 117.529 1.00 47.38 1111 PHE A C 1
ATOM 7026 O O . PHE A 1 1111 ? 150.859 151.069 118.394 1.00 47.38 1111 PHE A O 1
ATOM 7034 N N . LYS A 1 1112 ? 148.821 150.325 117.824 1.00 48.33 1112 LYS A N 1
ATOM 7035 C CA . LYS A 1 1112 ? 148.528 149.899 119.187 1.00 48.33 1112 LYS A CA 1
ATOM 7036 C C . LYS A 1 1112 ? 149.393 148.712 119.587 1.00 48.33 1112 LYS A C 1
ATOM 7037 O O . LYS A 1 1112 ? 149.851 148.626 120.732 1.00 48.33 1112 LYS A O 1
ATOM 7043 N N . LEU A 1 1113 ? 149.654 147.798 118.653 1.00 48.58 1113 LEU A N 1
ATOM 7044 C CA . LEU A 1 1113 ? 150.582 146.711 118.935 1.00 48.58 1113 LEU A CA 1
ATOM 7045 C C . LEU A 1 1113 ? 152.005 147.222 119.095 1.00 48.58 1113 LEU A C 1
ATOM 7046 O O . LEU A 1 1113 ? 152.768 146.677 119.889 1.00 48.58 1113 LEU A O 1
ATOM 7051 N N . LEU A 1 1114 ? 152.377 148.271 118.365 1.00 47.55 1114 LEU A N 1
ATOM 7052 C CA . LEU A 1 1114 ? 153.678 148.899 118.565 1.00 47.55 1114 LEU A CA 1
ATOM 7053 C C . LEU A 1 1114 ? 153.785 149.520 119.952 1.00 47.55 1114 LEU A C 1
ATOM 7054 O O . LEU A 1 1114 ? 154.824 149.418 120.606 1.00 47.55 1114 LEU A O 1
ATOM 7059 N N . LEU A 1 1115 ? 152.716 150.166 120.418 1.00 47.39 1115 LEU A N 1
ATOM 7060 C CA . LEU A 1 1115 ? 152.705 150.725 121.766 1.00 47.39 1115 LEU A CA 1
ATOM 7061 C C . LEU A 1 1115 ? 152.807 149.631 122.819 1.00 47.39 1115 LEU A C 1
ATOM 7062 O O . LEU A 1 1115 ? 153.518 149.783 123.817 1.00 47.39 1115 LEU A O 1
ATOM 7067 N N . LEU A 1 1116 ? 152.082 148.528 122.629 1.00 48.91 1116 LEU A N 1
ATOM 7068 C CA . LEU A 1 1116 ? 152.162 147.418 123.572 1.00 48.91 1116 LEU A CA 1
ATOM 7069 C C . LEU A 1 1116 ? 153.541 146.773 123.549 1.00 48.91 1116 LEU A C 1
ATOM 7070 O O . LEU A 1 1116 ? 154.052 146.353 124.590 1.00 48.91 1116 LEU A O 1
ATOM 7075 N N . GLY A 1 1117 ? 154.168 146.692 122.378 1.00 46.95 1117 GLY A N 1
ATOM 7076 C CA . GLY A 1 1117 ? 155.531 146.210 122.317 1.00 46.95 1117 GLY A CA 1
ATOM 7077 C C . GLY A 1 1117 ? 156.507 147.146 122.987 1.00 46.95 1117 GLY A C 1
ATOM 7078 O O . GLY A 1 1117 ? 157.487 146.702 123.584 1.00 46.95 1117 GLY A O 1
ATOM 7079 N N . LEU A 1 1118 ? 156.247 148.446 122.921 1.00 46.95 1118 LEU A N 1
ATOM 7080 C CA . LEU A 1 1118 ? 157.084 149.421 123.609 1.00 46.95 1118 LEU A CA 1
ATOM 7081 C C . LEU A 1 1118 ? 156.944 149.299 125.121 1.00 46.95 1118 LEU A C 1
ATOM 7082 O O . LEU A 1 1118 ? 157.933 149.398 125.853 1.00 46.95 1118 LEU A O 1
ATOM 7087 N N . VAL A 1 1119 ? 155.730 149.061 125.615 1.00 47.48 1119 VAL A N 1
ATOM 7088 C CA . VAL A 1 1119 ? 155.572 148.891 127.056 1.00 47.48 1119 VAL A CA 1
ATOM 7089 C C . VAL A 1 1119 ? 156.134 147.546 127.502 1.00 47.48 1119 VAL A C 1
ATOM 7090 O O . VAL A 1 1119 ? 156.619 147.415 128.627 1.00 47.48 1119 VAL A O 1
ATOM 7094 N N . THR A 1 1120 ? 156.105 146.534 126.634 1.00 48.76 1120 THR A N 1
ATOM 7095 C CA . THR A 1 1120 ? 156.767 145.271 126.945 1.00 48.76 1120 THR A CA 1
ATOM 7096 C C . THR A 1 1120 ? 158.278 145.446 126.991 1.00 48.76 1120 THR A C 1
ATOM 7097 O O . THR A 1 1120 ? 158.954 144.869 127.850 1.00 48.76 1120 THR A O 1
ATOM 7101 N N . LEU A 1 1121 ? 158.821 146.233 126.065 1.00 48.54 1121 LEU A N 1
ATOM 7102 C CA . LEU A 1 1121 ? 160.225 146.610 126.116 1.00 48.54 1121 LEU A CA 1
ATOM 7103 C C . LEU A 1 1121 ? 160.562 147.292 127.429 1.00 48.54 1121 LEU A C 1
ATOM 7104 O O . LEU A 1 1121 ? 161.584 146.989 128.044 1.00 48.54 1121 LEU A O 1
ATOM 7109 N N . ASN A 1 1122 ? 159.714 148.217 127.876 1.00 48.29 1122 ASN A N 1
ATOM 7110 C CA . ASN A 1 1122 ? 159.977 148.909 129.133 1.00 48.29 1122 ASN A CA 1
ATOM 7111 C C . ASN A 1 1122 ? 159.900 147.954 130.319 1.00 48.29 1122 ASN A C 1
ATOM 7112 O O . ASN A 1 1122 ? 160.704 148.049 131.245 1.00 48.29 1122 ASN A O 1
ATOM 7117 N N . PHE A 1 1123 ? 158.952 147.021 130.300 1.00 51.23 1123 PHE A N 1
ATOM 7118 C CA . PHE A 1 1123 ? 158.847 146.024 131.363 1.00 51.23 1123 PHE A CA 1
ATOM 7119 C C . PHE A 1 1123 ? 160.112 145.180 131.456 1.00 51.23 1123 PHE A C 1
ATOM 7120 O O . PHE A 1 1123 ? 160.732 145.063 132.526 1.00 51.23 1123 PHE A O 1
ATOM 7128 N N . VAL A 1 1124 ? 160.504 144.574 130.335 1.00 51.76 1124 VAL A N 1
ATOM 7129 C CA . VAL A 1 1124 ? 161.692 143.731 130.310 1.00 51.76 1124 VAL A CA 1
ATOM 7130 C C . VAL A 1 1124 ? 162.923 144.536 130.693 1.00 51.76 1124 VAL A C 1
ATOM 7131 O O . VAL A 1 1124 ? 163.762 144.074 131.470 1.00 51.76 1124 VAL A O 1
ATOM 7135 N N . GLY A 1 1125 ? 163.047 145.755 130.169 1.00 51.20 1125 GLY A N 1
ATOM 7136 C CA . GLY A 1 1125 ? 164.210 146.565 130.466 1.00 51.20 1125 GLY A CA 1
ATOM 7137 C C . GLY A 1 1125 ? 164.285 146.983 131.917 1.00 51.20 1125 GLY A C 1
ATOM 7138 O O . GLY A 1 1125 ? 165.365 147.029 132.494 1.00 51.20 1125 GLY A O 1
ATOM 7139 N N . ALA A 1 1126 ? 163.143 147.281 132.532 1.00 52.52 1126 ALA A N 1
ATOM 7140 C CA . ALA A 1 1126 ? 163.134 147.655 133.940 1.00 52.52 1126 ALA A CA 1
ATOM 7141 C C . ALA A 1 1126 ? 163.546 146.487 134.818 1.00 52.52 1126 ALA A C 1
ATOM 7142 O O . ALA A 1 1126 ? 164.340 146.652 135.750 1.00 52.52 1126 ALA A O 1
ATOM 7144 N N . PHE A 1 1127 ? 163.032 145.291 134.529 1.00 53.99 1127 PHE A N 1
ATOM 7145 C CA . PHE A 1 1127 ? 163.427 144.139 135.333 1.00 53.99 1127 PHE A CA 1
ATOM 7146 C C . PHE A 1 1127 ? 164.893 143.786 135.118 1.00 53.99 1127 PHE A C 1
ATOM 7147 O O . PHE A 1 1127 ? 165.602 143.448 136.072 1.00 53.99 1127 PHE A O 1
ATOM 7155 N N . MET A 1 1128 ? 165.379 143.887 133.880 1.00 59.34 1128 MET A N 1
ATOM 7156 C CA . MET A 1 1128 ? 166.786 143.615 133.618 1.00 59.34 1128 MET A CA 1
ATOM 7157 C C . MET A 1 1128 ? 167.682 144.656 134.272 1.00 59.34 1128 MET A C 1
ATOM 7158 O O . MET A 1 1128 ? 168.759 144.323 134.771 1.00 59.34 1128 MET A O 1
ATOM 7163 N N . LEU A 1 1129 ? 167.257 145.919 134.289 1.00 56.66 1129 LEU A N 1
ATOM 7164 C CA . LEU A 1 1129 ? 168.023 146.954 134.971 1.00 56.66 1129 LEU A CA 1
ATOM 7165 C C . LEU A 1 1129 ? 168.096 146.682 136.463 1.00 56.66 1129 LEU A C 1
ATOM 7166 O O . LEU A 1 1129 ? 169.164 146.788 137.070 1.00 56.66 1129 LEU A O 1
ATOM 7171 N N . GLU A 1 1130 ? 166.966 146.328 137.074 1.00 58.50 1130 GLU A N 1
ATOM 7172 C CA . GLU A 1 1130 ? 166.968 146.030 138.500 1.00 58.50 1130 GLU A CA 1
ATOM 7173 C C . GLU A 1 1130 ? 167.877 144.852 138.813 1.00 58.50 1130 GLU A C 1
ATOM 7174 O O . GLU A 1 1130 ? 168.658 144.900 139.769 1.00 58.50 1130 GLU A O 1
ATOM 7180 N N . SER A 1 1131 ? 167.814 143.794 138.005 1.00 63.92 1131 SER A N 1
ATOM 7181 C CA . SER A 1 1131 ? 168.649 142.624 138.255 1.00 63.92 1131 SER A CA 1
ATOM 7182 C C . SER A 1 1131 ? 170.126 142.951 138.065 1.00 63.92 1131 SER A C 1
ATOM 7183 O O . SER A 1 1131 ? 170.958 142.615 138.913 1.00 63.92 1131 SER A O 1
ATOM 7186 N N . VAL A 1 1132 ? 170.471 143.611 136.958 1.00 65.74 1132 VAL A N 1
ATOM 7187 C CA . VAL A 1 1132 ? 171.864 143.942 136.678 1.00 65.74 1132 VAL A CA 1
ATOM 7188 C C . VAL A 1 1132 ? 172.429 144.833 137.770 1.00 65.74 1132 VAL A C 1
ATOM 7189 O O . VAL A 1 1132 ? 173.555 144.629 138.231 1.00 65.74 1132 VAL A O 1
ATOM 7193 N N . LEU A 1 1133 ? 171.663 145.826 138.216 1.00 65.64 1133 LEU A N 1
ATOM 7194 C CA . LEU A 1 1133 ? 172.122 146.674 139.306 1.00 65.64 1133 LEU A CA 1
ATOM 7195 C C . LEU A 1 1133 ? 172.328 145.858 140.575 1.00 65.64 1133 LEU A C 1
ATOM 7196 O O . LEU A 1 1133 ? 173.454 145.732 141.063 1.00 65.64 1133 LEU A O 1
ATOM 7201 N N . ASP A 1 1134 ? 171.257 145.247 141.090 1.00 68.31 1134 ASP A N 1
ATOM 7202 C CA . ASP A 1 1134 ? 171.339 144.507 142.342 1.00 68.31 1134 ASP A CA 1
ATOM 7203 C C . ASP A 1 1134 ? 172.438 143.454 142.334 1.00 68.31 1134 ASP A C 1
ATOM 7204 O O . ASP A 1 1134 ? 172.960 143.097 143.396 1.00 68.31 1134 ASP A O 1
ATOM 7209 N N . GLN A 1 1135 ? 172.812 142.946 141.159 1.00 71.86 1135 GLN A N 1
ATOM 7210 C CA . GLN A 1 1135 ? 173.849 141.933 141.117 1.00 71.86 1135 GLN A CA 1
ATOM 7211 C C . GLN A 1 1135 ? 175.254 142.531 140.976 1.00 71.86 1135 GLN A C 1
ATOM 7212 O O . GLN A 1 1135 ? 176.124 142.271 141.811 1.00 71.86 1135 GLN A O 1
ATOM 7218 N N . CYS A 1 1136 ? 175.489 143.334 139.938 1.00 75.34 1136 CYS A N 1
ATOM 7219 C CA . CYS A 1 1136 ? 176.840 143.748 139.585 1.00 75.34 1136 CYS A CA 1
ATOM 7220 C C . CYS A 1 1136 ? 177.244 145.115 140.112 1.00 75.34 1136 CYS A C 1
ATOM 7221 O O . CYS A 1 1136 ? 178.424 145.465 140.010 1.00 75.34 1136 CYS A O 1
ATOM 7224 N N . LEU A 1 1137 ? 176.325 145.904 140.666 1.00 75.62 1137 LEU A N 1
ATOM 7225 C CA . LEU A 1 1137 ? 176.694 147.232 141.133 1.00 75.62 1137 LEU A CA 1
ATOM 7226 C C . LEU A 1 1137 ? 177.540 147.181 142.401 1.00 75.62 1137 LEU A C 1
ATOM 7227 O O . LEU A 1 1137 ? 178.485 147.968 142.520 1.00 75.62 1137 LEU A O 1
ATOM 7232 N N . PRO A 1 1138 ? 177.244 146.314 143.382 1.00 78.54 1138 PRO A N 1
ATOM 7233 C CA . PRO A 1 1138 ? 178.158 146.212 144.533 1.00 78.54 1138 PRO A CA 1
ATOM 7234 C C . PRO A 1 1138 ? 179.566 145.794 144.152 1.00 78.54 1138 PRO A C 1
ATOM 7235 O O . PRO A 1 1138 ? 180.537 146.374 144.652 1.00 78.54 1138 PRO A O 1
ATOM 7239 N N . ALA A 1 1139 ? 179.705 144.794 143.280 1.00 81.49 1139 ALA A N 1
ATOM 7240 C CA . ALA A 1 1139 ? 181.029 144.363 142.846 1.00 81.49 1139 ALA A CA 1
ATOM 7241 C C . ALA A 1 1139 ? 181.781 145.494 142.158 1.00 81.49 1139 ALA A C 1
ATOM 7242 O O . ALA A 1 1139 ? 182.983 145.674 142.379 1.00 81.49 1139 ALA A O 1
ATOM 7244 N N . CYS A 1 1140 ? 181.090 146.268 141.319 1.00 83.28 1140 CYS A N 1
ATOM 7245 C CA . CYS A 1 1140 ? 181.745 147.366 140.621 1.00 83.28 1140 CYS A CA 1
ATOM 7246 C C . CYS A 1 1140 ? 182.115 148.479 141.599 1.00 83.28 1140 CYS A C 1
ATOM 7247 O O . CYS A 1 1140 ? 183.180 149.087 141.478 1.00 83.28 1140 CYS A O 1
ATOM 7250 N N . LEU A 1 1141 ? 181.252 148.754 142.579 1.00 83.17 1141 LEU A N 1
ATOM 7251 C CA . LEU A 1 1141 ? 181.554 149.785 143.565 1.00 83.17 1141 LEU A CA 1
ATOM 7252 C C . LEU A 1 1141 ? 182.736 149.384 144.435 1.00 83.17 1141 LEU A C 1
ATOM 7253 O O . LEU A 1 1141 ? 183.499 150.246 144.889 1.00 83.17 1141 LEU A O 1
ATOM 7258 N N . ARG A 1 1142 ? 182.903 148.086 144.682 1.00 84.64 1142 ARG A N 1
ATOM 7259 C CA . ARG A 1 1142 ? 184.037 147.632 145.478 1.00 84.64 1142 ARG A CA 1
ATOM 7260 C C . ARG A 1 1142 ? 185.327 147.651 144.665 1.00 84.64 1142 ARG A C 1
ATOM 7261 O O . ARG A 1 1142 ? 186.321 148.259 145.076 1.00 84.64 1142 ARG A O 1
ATOM 7269 N N . ARG A 1 1143 ? 185.331 146.990 143.506 1.00 85.74 1143 ARG A N 1
ATOM 7270 C CA . ARG A 1 1143 ? 186.553 146.884 142.717 1.00 85.74 1143 ARG A CA 1
ATOM 7271 C C . ARG A 1 1143 ? 186.952 148.214 142.092 1.00 85.74 1143 ARG A C 1
ATOM 7272 O O . ARG A 1 1143 ? 188.122 148.398 141.734 1.00 85.74 1143 ARG A O 1
ATOM 7274 N N . LEU A 1 1144 ? 186.013 149.148 141.950 1.00 87.46 1144 LEU A N 1
ATOM 7275 C CA . LEU A 1 1144 ? 186.310 150.422 141.307 1.00 87.46 1144 LEU A CA 1
ATOM 7276 C C . LEU A 1 1144 ? 186.924 151.409 142.293 1.00 87.46 1144 LEU A C 1
ATOM 7277 O O . LEU A 1 1144 ? 188.031 151.911 142.077 1.00 87.46 1144 LEU A O 1
ATOM 7282 N N . ARG A 1 1145 ? 186.217 151.697 143.380 1.00 88.91 1145 ARG A N 1
ATOM 7283 C CA . ARG A 1 1145 ? 186.698 152.610 144.414 1.00 88.91 1145 ARG A CA 1
ATOM 7284 C C . ARG A 1 1145 ? 186.575 151.930 145.769 1.00 88.91 1145 ARG A C 1
ATOM 7285 O O . ARG A 1 1145 ? 185.448 151.789 146.287 1.00 88.91 1145 ARG A O 1
ATOM 7287 N N . PRO A 1 1146 ? 187.681 151.502 146.379 1.00 89.34 1146 PRO A N 1
ATOM 7288 C CA . PRO A 1 1146 ? 187.592 150.792 147.662 1.00 89.34 1146 PRO A CA 1
ATOM 7289 C C . PRO A 1 1146 ? 187.396 151.765 148.817 1.00 89.34 1146 PRO A C 1
ATOM 7290 O O . PRO A 1 1146 ? 188.128 152.749 148.951 1.00 89.34 1146 PRO A O 1
ATOM 7294 N N . LYS A 1 1147 ? 186.397 151.483 149.651 1.00 86.95 1147 LYS A N 1
ATOM 7295 C CA . LYS A 1 1147 ? 186.126 152.281 150.846 1.00 86.95 1147 LYS A CA 1
ATOM 7296 C C . LYS A 1 1147 ? 186.823 151.609 152.020 1.00 86.95 1147 LYS A C 1
ATOM 7297 O O . LYS A 1 1147 ? 186.282 150.696 152.645 1.00 86.95 1147 LYS A O 1
ATOM 7299 N N . ARG A 1 1148 ? 188.043 152.060 152.319 1.00 81.20 1148 ARG A N 1
ATOM 7300 C CA . ARG A 1 1148 ? 188.813 151.445 153.394 1.00 81.20 1148 ARG A CA 1
ATOM 7301 C C . ARG A 1 1148 ? 188.325 151.878 154.772 1.00 81.20 1148 ARG A C 1
ATOM 7302 O O . ARG A 1 1148 ? 188.533 151.155 155.751 1.00 81.20 1148 ARG A O 1
ATOM 7304 N N . ALA A 1 1149 ? 187.674 153.034 154.867 1.00 76.33 1149 ALA A N 1
ATOM 7305 C CA . ALA A 1 1149 ? 187.242 153.589 156.142 1.00 76.33 1149 ALA A CA 1
ATOM 7306 C C . ALA A 1 1149 ? 185.733 153.769 156.124 1.00 76.33 1149 ALA A C 1
ATOM 7307 O O . ALA A 1 1149 ? 185.197 154.433 155.232 1.00 76.33 1149 ALA A O 1
ATOM 7309 N N . SER A 1 1150 ? 185.053 153.182 157.108 1.00 67.55 1150 SER A N 1
ATOM 7310 C CA . SER A 1 1150 ? 183.617 153.348 157.243 1.00 67.55 1150 SER A CA 1
ATOM 7311 C C . SER A 1 1150 ? 183.295 154.661 157.946 1.00 67.55 1150 SER A C 1
ATOM 7312 O O . SER A 1 1150 ? 184.115 155.230 158.668 1.00 67.55 1150 SER A O 1
ATOM 7315 N N . LYS A 1 1151 ? 182.073 155.141 157.722 1.00 65.19 1151 LYS A N 1
ATOM 7316 C CA . LYS A 1 1151 ? 181.623 156.348 158.403 1.00 65.19 1151 LYS A CA 1
ATOM 7317 C C . LYS A 1 1151 ? 181.339 156.088 159.875 1.00 65.19 1151 LYS A C 1
ATOM 7318 O O . LYS A 1 1151 ? 181.460 157.003 160.695 1.00 65.19 1151 LYS A O 1
ATOM 7324 N N . LYS A 1 1152 ? 180.952 154.862 160.224 1.00 58.41 1152 LYS A N 1
ATOM 7325 C CA . LYS A 1 1152 ? 180.627 154.531 161.603 1.00 58.41 1152 LYS A CA 1
ATOM 7326 C C . LYS A 1 1152 ? 181.851 154.682 162.493 1.00 58.41 1152 LYS A C 1
ATOM 7327 O O . LYS A 1 1152 ? 182.948 154.251 162.140 1.00 58.41 1152 LYS A O 1
ATOM 7333 N N . ARG A 1 1153 ? 181.655 155.300 163.657 1.00 53.76 1153 ARG A N 1
ATOM 7334 C CA . ARG A 1 1153 ? 182.756 155.506 164.588 1.00 53.76 1153 ARG A CA 1
ATOM 7335 C C . ARG A 1 1153 ? 183.198 154.198 165.222 1.00 53.76 1153 ARG A C 1
ATOM 7336 O O . ARG A 1 1153 ? 184.393 153.980 165.449 1.00 53.76 1153 ARG A O 1
ATOM 7344 N N . PHE A 1 1154 ? 182.253 153.302 165.497 1.00 50.07 1154 PHE A N 1
ATOM 7345 C CA . PHE A 1 1154 ? 182.609 152.048 166.145 1.00 50.07 1154 PHE A CA 1
ATOM 7346 C C . PHE A 1 1154 ? 183.338 151.106 165.201 1.00 50.07 1154 PHE A C 1
ATOM 7347 O O . PHE A 1 1154 ? 184.162 150.309 165.650 1.00 50.07 1154 PHE A O 1
ATOM 7355 N N . LYS A 1 1155 ? 183.079 151.190 163.895 1.00 55.39 1155 LYS A N 1
ATOM 7356 C CA . LYS A 1 1155 ? 183.839 150.381 162.946 1.00 55.39 1155 LYS A CA 1
ATOM 7357 C C . LYS A 1 1155 ? 185.274 150.870 162.831 1.00 55.39 1155 LYS A C 1
ATOM 7358 O O . LYS A 1 1155 ? 186.202 150.062 162.744 1.00 55.39 1155 LYS A O 1
ATOM 7364 N N . GLN A 1 1156 ? 185.483 152.186 162.841 1.00 56.39 1156 GLN A N 1
ATOM 7365 C CA . GLN A 1 1156 ? 186.841 152.715 162.886 1.00 56.39 1156 GLN A CA 1
ATOM 7366 C C . GLN A 1 1156 ? 187.547 152.310 164.171 1.00 56.39 1156 GLN A C 1
ATOM 7367 O O . GLN A 1 1156 ? 188.742 151.993 164.161 1.00 56.39 1156 GLN A O 1
ATOM 7373 N N . LEU A 1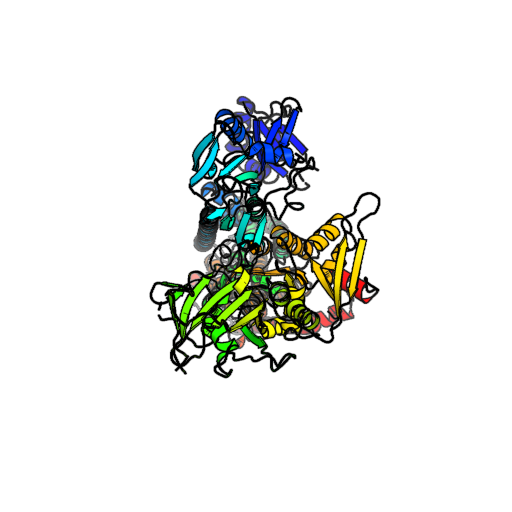 1157 ? 186.823 152.317 165.291 1.00 52.53 1157 LEU A N 1
ATOM 7374 C CA . LEU A 1 1157 ? 187.413 151.884 166.553 1.00 52.53 1157 LEU A CA 1
ATOM 7375 C C . LEU A 1 1157 ? 187.776 150.407 166.519 1.00 52.53 1157 LEU A C 1
ATOM 7376 O O . LEU A 1 1157 ? 188.833 150.013 167.013 1.00 52.53 1157 LEU A O 1
ATOM 7381 N N . GLU A 1 1158 ? 186.918 149.573 165.930 1.00 54.28 1158 GLU A N 1
ATOM 7382 C CA . GLU A 1 1158 ? 187.238 148.158 165.777 1.00 54.28 1158 GLU A CA 1
ATOM 7383 C C . GLU A 1 1158 ? 188.447 147.963 164.880 1.00 54.28 1158 GLU A C 1
ATOM 7384 O O . GLU A 1 1158 ? 189.280 147.091 165.134 1.00 54.28 1158 GLU A O 1
ATOM 7390 N N . ARG A 1 1159 ? 188.567 148.775 163.829 1.00 60.07 1159 ARG A N 1
ATOM 7391 C CA . ARG A 1 1159 ? 189.733 148.702 162.956 1.00 60.07 1159 ARG A CA 1
ATOM 7392 C C . ARG A 1 1159 ? 191.009 149.015 163.717 1.00 60.07 1159 ARG A C 1
ATOM 7393 O O . ARG A 1 1159 ? 191.990 148.269 163.642 1.00 60.07 1159 ARG A O 1
ATOM 7401 N N . GLU A 1 1160 ? 191.018 150.116 164.463 1.00 57.97 1160 GLU A N 1
ATOM 7402 C CA . GLU A 1 1160 ? 192.243 150.482 165.186 1.00 57.97 1160 GLU A CA 1
ATOM 7403 C C . GLU A 1 1160 ? 192.501 149.627 166.396 1.00 57.97 1160 GLU A C 1
ATOM 7404 O O . GLU A 1 1160 ? 193.631 149.608 166.886 1.00 57.97 1160 GLU A O 1
ATOM 7410 N N . LEU A 1 1161 ? 191.496 148.911 166.900 1.00 54.31 1161 LEU A N 1
ATOM 7411 C CA . LEU A 1 1161 ? 191.743 147.930 167.952 1.00 54.31 1161 LEU A CA 1
ATOM 7412 C C . LEU A 1 1161 ? 192.295 146.632 167.379 1.00 54.31 1161 LEU A C 1
ATOM 7413 O O . LEU A 1 1161 ? 193.138 145.985 168.003 1.00 54.31 1161 LEU A O 1
ATOM 7418 N N . ALA A 1 1162 ? 191.826 146.229 166.198 1.00 57.50 1162 ALA A N 1
ATOM 7419 C CA . ALA A 1 1162 ? 192.429 145.094 165.517 1.00 57.50 1162 ALA A CA 1
ATOM 7420 C C . ALA A 1 1162 ? 193.874 145.388 165.150 1.00 57.50 1162 ALA A C 1
ATOM 7421 O O . ALA A 1 1162 ? 194.738 144.510 165.244 1.00 57.50 1162 ALA A O 1
ATOM 7423 N N . GLU A 1 1163 ? 194.157 146.620 164.729 1.00 61.11 1163 GLU A N 1
ATOM 7424 C CA . GLU A 1 1163 ? 195.533 147.012 164.451 1.00 61.11 1163 GLU A CA 1
ATOM 7425 C C . GLU A 1 1163 ? 196.360 147.044 165.726 1.00 61.11 1163 GLU A C 1
ATOM 7426 O O . GLU A 1 1163 ? 197.423 146.422 165.803 1.00 61.11 1163 GLU A O 1
ATOM 7432 N N . GLN A 1 1164 ? 195.894 147.772 166.735 1.00 60.39 1164 GLN A N 1
ATOM 7433 C CA . GLN A 1 1164 ? 196.564 147.861 168.034 1.00 60.39 1164 GLN A CA 1
ATOM 7434 C C . GLN A 1 1164 ? 195.573 147.529 169.135 1.00 60.39 1164 GLN A C 1
ATOM 7435 O O . GLN A 1 1164 ? 194.756 148.386 169.512 1.00 60.39 1164 GLN A O 1
ATOM 7441 N N . PRO A 1 1165 ? 195.596 146.304 169.662 1.00 57.27 1165 PRO A N 1
ATOM 7442 C CA . PRO A 1 1165 ? 194.751 145.979 170.818 1.00 57.27 1165 PRO A CA 1
ATOM 7443 C C . PRO A 1 1165 ? 195.079 146.882 171.993 1.00 57.27 1165 PRO A C 1
ATOM 7444 O O . PRO A 1 1165 ? 196.237 147.013 172.385 1.00 57.27 1165 PRO A O 1
ATOM 7448 N N . TRP A 1 1166 ? 194.045 147.520 172.552 1.00 53.69 1166 TRP A N 1
ATOM 7449 C CA . TRP A 1 1166 ? 194.284 148.508 173.601 1.00 53.69 1166 TRP A CA 1
ATOM 7450 C C . TRP A 1 1166 ? 194.921 147.884 174.834 1.00 53.69 1166 TRP A C 1
ATOM 7451 O O . TRP A 1 1166 ? 196.071 148.235 175.153 1.00 53.69 1166 TRP A O 1
ATOM 7462 N N . PRO A 1 1167 ? 194.270 146.977 175.567 1.00 53.43 1167 PRO A N 1
ATOM 7463 C CA . PRO A 1 1167 ? 194.923 146.407 176.742 1.00 53.43 1167 PRO A CA 1
ATOM 7464 C C . PRO A 1 1167 ? 195.945 145.368 176.318 1.00 53.43 1167 PRO A C 1
ATOM 7465 O O . PRO A 1 1167 ? 195.583 144.315 175.773 1.00 53.43 1167 PRO A O 1
ATOM 7469 N N . PRO A 1 1168 ? 197.241 145.632 176.531 1.00 56.39 1168 PRO A N 1
ATOM 7470 C CA . PRO A 1 1168 ? 198.284 144.704 176.099 1.00 56.39 1168 PRO A CA 1
ATOM 7471 C C . PRO A 1 1168 ? 198.317 143.428 176.933 1.00 56.39 1168 PRO A C 1
ATOM 7472 O O . PRO A 1 1168 ? 198.502 142.351 176.364 1.00 56.39 1168 PRO A O 1
#

InterPro domains:
  IPR001757 P-type ATPase [TIGR01494] (262-532)
  IPR001757 P-type ATPase [TIGR01494] (849-965)
  IPR006544 P-type ATPase, subfamily V [PTHR45630] (36-1139)
  IPR006544 P-type ATPase, subfamily V [TIGR01657] (35-1121)
  IPR008250 P-type ATPase, A domain superfamily [SSF81653] (296-409)
  IPR018303 P-type ATPase, phosphorylation site [PS00154] (513-519)
  IPR023214 HAD superfamily [G3DSA:3.40.50.1000] (721-911)
  IPR023298 P-type ATPase, transmembrane domain superfamily [SSF81665] (194-1137)
  IPR023299 P-type ATPase, cytoplasmic domain N [G3DSA:3.40.1110.10] (556-720)
  IPR023299 P-type ATPase, cytoplasmic domain N [SSF81660] (517-730)
  IPR036412 HAD-like superfamily [SSF56784] (507-926)
  IPR044492 P-type ATPase, haloacid dehalogenase domain [SFLDF00027] (492-925)
  IPR047819 P5B-type ATPase, N-terminal [PF12409] (34-175)
  IPR047821 P5B-type ATPase [cd07542] (207-1046)
  IPR059000 P-type ATPase, A domain [PF00122] (299-410)